Protein AF-A0A2R8FBD3-F1 (afdb_monomer_lite)

pLDDT: mean 77.5, std 20.68, range [21.41, 97.25]

Secondary structure (DSSP, 8-state):
--PPP-PSSPSS--TTTTSS--TTS-HHHHHHHHHHHHHHHHHHHHHHHHHHHHHH----------PPPPPPPPPPTTTTTS--------------------------------------------------------------PPPPPPPPPP----PPPP---PPTTTTSHHHHHHHHHTT----GGG-SB-TTTSSB-TT---PPPEEGGG-TTT--HHHHHHHHH-TTS-HHHHHHHHHHHHHHHHHHHHEEEE----SS-HHHHHHHHHHHHHHHHHHTT-TTHHHHHHHHHHHSTTTTT-HHHHHHHHHHHHHHHHHTT--SHHHHIIIIIT-HHHHHHHHHHHHHHHHHHHHHHHHHHS-HHHHHHHHHHHHTTTTHHHHHHHHHHHS-HHHHHIIIIISPPPP---HHHHHHHHHHTGGGGS--HHHHHTS-HHHHHHHHHHHHHHHHHHHHHHHHHHHTT--HHHHHHHTGGGS-HHHHHHHHHHHHHHHHHHT-SS-SS-HHHHHHHHHHH-GGGGGSHHHHHHHHHHHHHHHHHS-TT--HHHHTT--GGGHHHHHHHHHHHHHHHHHHHHHHHHHTSTTHHHHTTT-HHHHHHHHHHHHHHHHHHHHHHTSTTGGG-THHHHHHHHHHHHHHHTSHHHHHHHHHHHH-GGG-PPP-TTS-HHHHHHHHHHHHHHHHHHH-THHHHSTTTHHHHHHHHHHHHHHHHHHHT-HHHHHHHHHHHHHHHHHHH-------SS--HHHHHHHHHHHHH-GGGGGGSHHHHHHHHHHHHHS---HHHHHHHHHHHHHHHHHHHHHHHHHHHHHHTSSSS-GGGGS-HHHHHHHHHHH-GGGGTS--HHHHHHHHHHHHHHHHHHHHHHHHHHHHTTTHHHHHHHHHHHHHHHHHHHHHHTPPPPTTT-TT---HHHHHHHHHHHHS-HHHHHHHHHHH--S--HHHHHHTTTSSSS-EEEEE-TTS-TTGGGTHHHHHHTTTB-TTS--TTT-SEEEEEETTEEEEEEEPPGGGGS------------

Foldseek 3Di:
DDDQADDQPDQPCQQVCPPDDDPPDDPVVVVVVVVVVVVVVVVVVVVVVVVCCVVPPDDDDDDDDDDDDDDDDDDDPVVVVPPPDDYDDDDDDDDDDDDDDDDDDDDDDDDDDDDDDDDDDDDDDDDDDDDDDDDDDDDDDDDDDDDDDDDDPDPPPPDPPPDPPDPPPPQALVNQQVCVVVVPDDDQLQDQARPVPRHGRPLHFKHGWYQLVPCCSFQVQVVLVCQLPDPPHPPVSNVLSVLLNVLSVVLRVWWTWMFGDLPQLQVLLQLVLLQLLLLVVVCVVPLCSLLVQLVVLQVPVQLVPDPVSVVLSNVLSVVSVVLSPDPHNNCCCVVASSDPVNSVSSSVNLLSLLLVLLLVCLVVPDDQLVLLVVLLVLCQAPLLLVLLVVCLVPDLVQPVLCCQFPQPDDFPDAQLVLVLLLLLLVLLLFAAPVRLVVDDPVVSVVSVVQSVLLLVLQQVLLVLCVVVVNDQVCCVVQAVVPDDFLLNLLLVVQLVSSCRRNVHPDRSHDSLSSLLSLCSLQVLLCLDVSSVVSNVVSSVSVVVVDDSPDHNCVSSVRDPSCVVSSVVSSSVSVLLVQLLQLLLLLLLFACSLVVCVQQVLSLVSLLVLLQLLLVLLVVRCVDPPNVVPVVLLVVLLVQQVVVQVVDPVSVVLLVVLVPRPSLPHDADPVDDRVVSVSSSSLSSVVSSCSNPVVQCVDPSRVVSVSSSCSNRRSSSSNQSSDPVCVVVSSLSSLLVVLLLSDQFQQADVVGDLVSLVVNLLVCLQCVLLQVSDVLSVVLVLVCQAPLPPDPVLLVLLVVLVVVCCVPPVSLLVSLQVSQQRNDSGRVLVSGGSLSSLLNSCVSPVVLCVDDDPSNVSSVVSNVVSVVSSVVCSVVSSVSCVVPVVPVSVSRNVSNVVSSSSSCSLSHDDDVVPCSRNHNCSNVSSSSVSSVDGSVVSSVSCSVSNSHDRPSSVLSVLVDPRFFEKEFESSSADPPCPPPSVVCSVLSRIDPSGDRPVRGSWYWYDHSSRIMTIDTDDPVPPPDDPDPDDDDDDD

Organism: NCBI:txid1967782

InterPro domains:
  IPR038765 Papain-like cysteine peptidase superfamily [SSF54001] (242-362)

Structure (mmCIF, N/CA/C/O backbone):
data_AF-A0A2R8FBD3-F1
#
_entry.id   AF-A0A2R8FBD3-F1
#
loop_
_atom_site.group_PDB
_atom_site.id
_atom_site.type_symbol
_atom_site.label_atom_id
_atom_site.label_alt_id
_atom_site.label_comp_id
_atom_site.label_asym_id
_atom_site.label_entity_id
_atom_site.label_seq_id
_atom_site.pdbx_PDB_ins_code
_atom_site.Cartn_x
_atom_site.Cartn_y
_atom_site.Cartn_z
_atom_site.occupancy
_atom_site.B_iso_or_equiv
_atom_site.auth_seq_id
_atom_site.auth_comp_id
_atom_site.auth_asym_id
_atom_site.auth_atom_id
_atom_site.pdbx_PDB_model_num
ATOM 1 N N . MET A 1 1 ? -40.234 -4.102 -6.110 1.00 23.89 1 MET A N 1
ATOM 2 C CA . MET A 1 1 ? -39.049 -4.983 -6.120 1.00 23.89 1 MET A CA 1
ATOM 3 C C . MET A 1 1 ? -38.377 -4.794 -4.777 1.00 23.89 1 MET A C 1
ATOM 5 O O . MET A 1 1 ? -37.924 -3.694 -4.506 1.00 23.89 1 MET A O 1
ATOM 9 N N . VAL A 1 2 ? -38.478 -5.792 -3.899 1.00 21.41 2 VAL A N 1
ATOM 10 C CA . VAL A 1 2 ? -38.017 -5.717 -2.505 1.00 21.41 2 VAL A CA 1
ATOM 11 C C . VAL A 1 2 ? -36.520 -6.010 -2.499 1.00 21.41 2 VAL A C 1
ATOM 13 O O . VAL A 1 2 ? -36.105 -7.089 -2.915 1.00 21.41 2 VAL A O 1
ATOM 16 N N . SER A 1 3 ? -35.725 -5.013 -2.122 1.00 24.08 3 SER A N 1
ATOM 17 C CA . SER A 1 3 ? -34.272 -5.091 -2.015 1.00 24.08 3 SER A CA 1
ATOM 18 C C . SER A 1 3 ? -33.874 -5.971 -0.833 1.00 24.08 3 SER A C 1
ATOM 20 O O . SER A 1 3 ? -34.346 -5.771 0.286 1.00 24.08 3 SER A O 1
ATOM 22 N N . THR A 1 4 ? -32.988 -6.929 -1.095 1.00 32.62 4 THR A N 1
ATOM 23 C CA . THR A 1 4 ? -32.181 -7.627 -0.090 1.00 32.62 4 THR A CA 1
ATOM 24 C C . THR A 1 4 ? -31.532 -6.626 0.875 1.00 32.62 4 THR A C 1
ATOM 26 O O . THR A 1 4 ? -31.193 -5.519 0.443 1.00 32.62 4 THR A O 1
ATOM 29 N N . PRO A 1 5 ? -31.351 -6.986 2.161 1.00 28.78 5 PRO A N 1
ATOM 30 C CA . PRO A 1 5 ? -30.645 -6.135 3.119 1.00 28.78 5 PRO A CA 1
ATOM 31 C C . PRO A 1 5 ? -29.260 -5.750 2.571 1.00 28.78 5 PRO A C 1
ATOM 33 O O . PRO A 1 5 ? -28.704 -6.505 1.766 1.00 28.78 5 PRO A O 1
ATOM 36 N N . PRO A 1 6 ? -28.693 -4.593 2.964 1.00 30.34 6 PRO A N 1
ATOM 37 C CA . PRO A 1 6 ? -27.355 -4.218 2.533 1.00 30.34 6 PRO A CA 1
ATOM 38 C C . PRO A 1 6 ? -26.382 -5.310 2.976 1.00 30.34 6 PRO A C 1
ATOM 40 O O . PRO A 1 6 ? -26.166 -5.540 4.166 1.00 30.34 6 PRO A O 1
ATOM 43 N N . SER A 1 7 ? -25.834 -6.016 1.994 1.00 33.28 7 SER A N 1
ATOM 44 C CA . SER A 1 7 ? -24.739 -6.945 2.188 1.00 33.28 7 SER A CA 1
ATOM 45 C C . SER A 1 7 ? -23.546 -6.177 2.747 1.00 33.28 7 SER A C 1
ATOM 47 O O . SER A 1 7 ? -23.248 -5.066 2.293 1.00 33.28 7 SER A O 1
ATOM 49 N N . CYS A 1 8 ? -22.823 -6.797 3.677 1.00 34.38 8 CYS A N 1
ATOM 50 C CA . CYS A 1 8 ? -21.428 -6.443 3.905 1.00 34.38 8 CYS A CA 1
ATOM 51 C C . CYS A 1 8 ? -20.691 -6.350 2.545 1.00 34.38 8 CYS A C 1
ATOM 53 O O . CYS A 1 8 ? -21.105 -7.001 1.578 1.00 34.38 8 CYS A O 1
ATOM 55 N N . PRO A 1 9 ? -19.650 -5.508 2.430 1.00 32.22 9 PRO A N 1
ATOM 56 C CA . PRO A 1 9 ? -18.942 -5.281 1.168 1.00 32.22 9 PRO A CA 1
ATOM 57 C C . PRO A 1 9 ? -18.459 -6.592 0.488 1.00 32.22 9 PRO A C 1
ATOM 59 O O . PRO A 1 9 ? -18.357 -7.621 1.148 1.00 32.22 9 PRO A O 1
ATOM 62 N N . PRO A 1 10 ? -18.205 -6.567 -0.840 1.00 32.28 10 PRO A N 1
ATOM 63 C CA . PRO A 1 10 ? -18.273 -7.723 -1.756 1.00 32.28 10 PRO A CA 1
ATOM 64 C C . PRO A 1 10 ? -17.332 -8.928 -1.476 1.00 32.28 10 PRO A C 1
ATOM 66 O O . PRO A 1 10 ? -16.334 -8.783 -0.772 1.00 32.28 10 PRO A O 1
ATOM 69 N N . PRO A 1 11 ? -17.594 -10.104 -2.106 1.00 33.34 11 PRO A N 1
ATOM 70 C CA . PRO A 1 11 ? -17.267 -11.469 -1.640 1.00 33.34 11 PRO A CA 1
ATOM 71 C C . PRO A 1 11 ? -15.804 -11.931 -1.719 1.00 33.34 11 PRO A C 1
ATOM 73 O O . PRO A 1 11 ? -15.538 -13.117 -1.568 1.00 33.34 11 PRO A O 1
ATOM 76 N N . ASN A 1 12 ? -14.825 -11.055 -1.939 1.00 33.31 12 ASN A N 1
ATOM 77 C CA . ASN A 1 12 ? -13.431 -11.500 -2.120 1.00 33.31 12 ASN A CA 1
ATOM 78 C C . ASN A 1 12 ? -12.718 -11.884 -0.805 1.00 33.31 12 ASN A C 1
ATOM 80 O O . ASN A 1 12 ? -11.493 -11.963 -0.775 1.00 33.31 12 ASN A O 1
ATOM 84 N N . LYS A 1 13 ? -13.464 -12.105 0.280 1.00 41.56 13 LYS A N 1
ATOM 85 C CA . LYS A 1 13 ? -12.958 -12.406 1.622 1.00 41.56 13 LYS A CA 1
ATOM 86 C C . LYS A 1 13 ? -13.738 -13.565 2.239 1.00 41.56 13 LYS A C 1
ATOM 88 O O . LYS A 1 13 ? -14.541 -13.383 3.146 1.00 41.56 13 LYS A O 1
ATOM 93 N N . ASP A 1 14 ? -13.503 -14.774 1.739 1.00 35.41 14 ASP A N 1
ATOM 94 C CA . ASP A 1 14 ? -13.915 -15.982 2.455 1.00 35.41 14 ASP A CA 1
ATOM 95 C C . ASP A 1 14 ? -13.073 -16.099 3.741 1.00 35.41 14 ASP A C 1
ATOM 97 O O . ASP A 1 14 ? -11.937 -16.573 3.741 1.00 35.41 14 ASP A O 1
ATOM 101 N N . ASN A 1 15 ? -13.635 -15.669 4.870 1.00 36.62 15 ASN A N 1
ATOM 102 C CA . ASN A 1 15 ? -12.964 -15.578 6.177 1.00 36.62 15 ASN A CA 1
ATOM 103 C C . ASN A 1 15 ? -12.757 -16.936 6.892 1.00 36.62 15 ASN A C 1
ATOM 105 O O . ASN A 1 15 ? -12.652 -17.009 8.115 1.00 36.62 15 ASN A O 1
ATOM 109 N N . LEU A 1 16 ? -12.657 -18.029 6.132 1.00 32.41 16 LEU A N 1
ATOM 110 C CA . LEU A 1 16 ? -12.282 -19.375 6.597 1.00 32.41 16 LEU A CA 1
ATOM 111 C C . LEU A 1 16 ? -10.941 -19.854 6.005 1.00 32.41 16 LEU A C 1
ATOM 113 O O . LEU A 1 16 ? -10.500 -20.976 6.269 1.00 32.41 16 LEU A O 1
ATOM 117 N N . TYR A 1 17 ? -10.250 -18.983 5.259 1.00 32.41 17 TYR A N 1
ATOM 118 C CA . TYR A 1 17 ? -9.036 -19.274 4.482 1.00 32.41 17 TYR A CA 1
ATOM 119 C C . TYR A 1 17 ? -7.813 -19.775 5.284 1.00 32.41 17 TYR A C 1
ATOM 121 O O . TYR A 1 17 ? -6.797 -20.145 4.694 1.00 32.41 17 TYR A O 1
ATOM 129 N N . HIS A 1 18 ? -7.884 -19.837 6.618 1.00 32.72 18 HIS A N 1
ATOM 130 C CA . HIS A 1 18 ? -6.789 -20.305 7.477 1.00 32.72 18 HIS A CA 1
ATOM 131 C C . HIS A 1 18 ? -6.904 -21.753 7.975 1.00 32.72 18 HIS A C 1
ATOM 133 O O . HIS A 1 18 ? -5.970 -22.233 8.619 1.00 32.72 18 HIS A O 1
ATOM 139 N N . LEU A 1 19 ? -7.972 -22.487 7.638 1.00 33.84 19 LEU A N 1
ATOM 140 C CA . LEU A 1 19 ? -8.111 -23.905 8.018 1.00 33.84 19 LEU A CA 1
ATOM 141 C C . LEU A 1 19 ? -7.853 -24.905 6.876 1.00 33.84 19 LEU A C 1
ATOM 143 O O . LEU A 1 19 ? -7.761 -26.106 7.125 1.00 33.84 19 LEU A O 1
ATOM 147 N N . THR A 1 20 ? -7.622 -24.433 5.649 1.00 33.09 20 THR A N 1
ATOM 148 C CA . THR A 1 20 ? -7.173 -25.260 4.516 1.00 33.09 20 THR A CA 1
ATOM 149 C C . THR A 1 20 ? -6.096 -24.527 3.721 1.00 33.09 20 THR A C 1
ATOM 151 O O . THR A 1 20 ? -6.223 -23.340 3.452 1.00 33.09 20 THR A O 1
ATOM 154 N N . THR A 1 21 ? -5.012 -25.227 3.372 1.00 35.72 21 THR A N 1
ATOM 155 C CA . THR A 1 21 ? -3.820 -24.696 2.685 1.00 35.72 21 THR A CA 1
ATOM 156 C C . THR A 1 21 ? -4.163 -23.792 1.498 1.00 35.72 21 THR A C 1
ATOM 158 O O . THR A 1 21 ? -4.702 -24.272 0.501 1.00 35.72 21 THR A O 1
ATOM 161 N N . ASN A 1 22 ? -3.787 -22.514 1.586 1.00 35.38 22 ASN A N 1
ATOM 162 C CA . ASN A 1 22 ? -3.949 -21.541 0.512 1.00 35.38 22 ASN A CA 1
ATOM 163 C C . ASN A 1 22 ? -2.999 -21.881 -0.661 1.00 35.38 22 ASN A C 1
ATOM 165 O O . ASN A 1 22 ? -1.784 -21.992 -0.449 1.00 35.38 22 ASN A O 1
ATOM 169 N N . PRO A 1 23 ? -3.499 -22.028 -1.902 1.00 39.56 23 PRO A N 1
ATOM 170 C CA . PRO A 1 23 ? -2.676 -22.196 -3.093 1.00 39.56 23 PRO A CA 1
ATOM 171 C C . PRO A 1 23 ? -1.899 -20.931 -3.509 1.00 39.56 23 PRO A C 1
ATOM 173 O O . PRO A 1 23 ? -1.181 -20.992 -4.513 1.00 39.56 23 PRO A O 1
ATOM 176 N N . GLU A 1 24 ? -1.926 -19.853 -2.714 1.00 37.03 24 GLU A N 1
ATOM 177 C CA . GLU A 1 24 ? -1.096 -18.639 -2.835 1.00 37.03 24 GLU A CA 1
ATOM 178 C C . GLU A 1 24 ? -0.065 -18.426 -1.699 1.00 37.03 24 GLU A C 1
ATOM 180 O O . GLU A 1 24 ? 0.818 -17.583 -1.834 1.00 37.03 24 GLU A O 1
ATOM 185 N N . ASP A 1 25 ? -0.054 -19.249 -0.638 1.00 38.47 25 ASP A N 1
ATOM 186 C CA . ASP A 1 25 ? 0.967 -19.173 0.431 1.00 38.47 25 ASP A CA 1
ATOM 187 C C . ASP A 1 25 ? 2.389 -19.390 -0.119 1.00 38.47 25 ASP A C 1
ATOM 189 O O . ASP A 1 25 ? 2.581 -20.190 -1.037 1.00 38.47 25 ASP A O 1
ATOM 193 N N . SER A 1 26 ? 3.426 -18.785 0.469 1.00 41.62 26 SER A N 1
ATOM 194 C CA . SER A 1 26 ? 4.805 -19.136 0.088 1.00 41.62 26 SER A CA 1
ATOM 195 C C . SER A 1 26 ? 5.038 -20.654 0.209 1.00 41.62 26 SER A C 1
ATOM 197 O O . SER A 1 26 ? 4.577 -21.295 1.159 1.00 41.62 26 SER A O 1
ATOM 199 N N . LEU A 1 27 ? 5.752 -21.245 -0.758 1.00 38.69 27 LEU A N 1
ATOM 200 C CA . LEU A 1 27 ? 5.969 -22.698 -0.849 1.00 38.69 27 LEU A CA 1
ATOM 201 C C . LEU A 1 27 ? 6.472 -23.297 0.480 1.00 38.69 27 LEU A C 1
ATOM 203 O O . LEU A 1 27 ? 6.069 -24.390 0.859 1.00 38.69 27 LEU A O 1
ATOM 207 N N . ILE A 1 28 ? 7.293 -22.550 1.224 1.00 39.69 28 ILE A N 1
ATOM 208 C CA . ILE A 1 28 ? 7.853 -22.948 2.524 1.00 39.69 28 ILE A CA 1
ATOM 209 C C . ILE A 1 28 ? 6.767 -23.120 3.592 1.00 39.69 28 ILE A C 1
ATOM 211 O O . ILE A 1 28 ? 6.789 -24.107 4.323 1.00 39.69 28 ILE A O 1
ATOM 215 N N . LEU A 1 29 ? 5.792 -22.211 3.667 1.00 42.28 29 LEU A N 1
ATOM 216 C CA . LEU A 1 29 ? 4.672 -22.304 4.610 1.00 42.28 29 LEU A CA 1
ATOM 217 C C . LEU A 1 29 ? 3.757 -23.488 4.277 1.00 42.28 29 LEU A C 1
ATOM 219 O O . LEU A 1 29 ? 3.317 -24.200 5.182 1.00 42.28 29 LEU A O 1
ATOM 223 N N . ARG A 1 30 ? 3.546 -23.765 2.984 1.00 43.75 30 ARG A N 1
ATOM 224 C CA . ARG A 1 30 ? 2.809 -24.961 2.545 1.00 43.75 30 ARG A CA 1
ATOM 225 C C . ARG A 1 30 ? 3.566 -26.241 2.852 1.00 43.75 30 ARG A C 1
ATOM 227 O O . ARG A 1 30 ? 2.957 -27.187 3.340 1.00 43.75 30 ARG A O 1
ATOM 234 N N . ILE A 1 31 ? 4.876 -26.273 2.612 1.00 47.59 31 ILE A N 1
ATOM 235 C CA . ILE A 1 31 ? 5.731 -27.425 2.916 1.00 47.59 31 ILE A CA 1
ATOM 236 C C . ILE A 1 31 ? 5.751 -27.682 4.425 1.00 47.59 31 ILE A C 1
ATOM 238 O O . ILE A 1 31 ? 5.532 -28.816 4.832 1.00 47.59 31 ILE A O 1
ATOM 242 N N . LEU A 1 32 ? 5.922 -26.657 5.265 1.00 47.59 32 LEU A N 1
ATOM 243 C CA . LEU A 1 32 ? 5.917 -26.807 6.726 1.00 47.59 32 LEU A CA 1
ATOM 244 C C . LEU A 1 32 ? 4.562 -27.294 7.255 1.00 47.59 32 LEU A C 1
ATOM 246 O O . LEU A 1 32 ? 4.528 -28.208 8.077 1.00 47.59 32 LEU A O 1
ATOM 250 N N . ARG A 1 33 ? 3.446 -26.755 6.745 1.00 47.22 33 ARG A N 1
ATOM 251 C CA . ARG A 1 33 ? 2.094 -27.227 7.094 1.00 47.22 33 ARG A CA 1
ATOM 252 C C . ARG A 1 33 ? 1.849 -28.660 6.618 1.00 47.22 33 ARG A C 1
ATOM 254 O O . ARG A 1 33 ? 1.315 -29.460 7.376 1.00 47.22 33 ARG A O 1
ATOM 261 N N . THR A 1 34 ? 2.297 -29.010 5.413 1.00 47.72 34 THR A N 1
ATOM 262 C CA . THR A 1 34 ? 2.153 -30.362 4.846 1.00 47.72 34 THR A CA 1
ATOM 263 C C . THR A 1 34 ? 3.006 -31.378 5.606 1.00 47.72 34 THR A C 1
ATOM 265 O O . THR A 1 34 ? 2.510 -32.438 5.972 1.00 47.72 34 THR A O 1
ATOM 268 N N . ILE A 1 35 ? 4.263 -31.048 5.919 1.00 57.47 35 ILE A N 1
ATOM 269 C CA . ILE A 1 35 ? 5.147 -31.882 6.745 1.00 57.47 35 ILE A CA 1
ATOM 270 C C . ILE A 1 35 ? 4.561 -32.039 8.151 1.00 57.47 35 ILE A C 1
ATOM 272 O O . ILE A 1 35 ? 4.517 -33.156 8.658 1.00 57.47 35 ILE A O 1
ATOM 276 N N . GLY A 1 36 ? 4.054 -30.961 8.757 1.00 55.00 36 GLY A N 1
ATOM 277 C CA . GLY A 1 36 ? 3.370 -31.012 10.051 1.00 55.00 36 GLY A CA 1
ATOM 278 C C . GLY A 1 36 ? 2.138 -31.920 10.029 1.00 55.00 36 GLY A C 1
ATOM 279 O O . GLY A 1 36 ? 1.960 -32.735 10.930 1.00 55.00 36 GLY A O 1
ATOM 280 N N . TYR A 1 37 ? 1.333 -31.853 8.966 1.00 49.47 37 TYR A N 1
ATOM 281 C CA . TYR A 1 37 ? 0.136 -32.679 8.793 1.00 49.47 37 TYR A CA 1
ATOM 282 C C . TYR A 1 37 ? 0.468 -34.161 8.552 1.00 49.47 37 TYR A C 1
ATOM 284 O O . TYR A 1 37 ? -0.184 -35.039 9.124 1.00 49.47 37 TYR A O 1
ATOM 292 N N . ILE A 1 38 ? 1.512 -34.446 7.762 1.00 61.50 38 ILE A N 1
ATOM 293 C CA . ILE A 1 38 ? 2.037 -35.800 7.527 1.00 61.50 38 ILE A CA 1
ATOM 294 C C . ILE A 1 38 ? 2.607 -36.382 8.824 1.00 61.50 38 ILE A C 1
ATOM 296 O O . ILE A 1 38 ? 2.276 -37.510 9.180 1.00 61.50 38 ILE A O 1
ATOM 300 N N . LEU A 1 39 ? 3.418 -35.619 9.565 1.00 59.84 39 LEU A N 1
ATOM 301 C CA . LEU A 1 39 ? 3.969 -36.051 10.852 1.00 59.84 39 LEU A CA 1
ATOM 302 C C . LEU A 1 39 ? 2.864 -36.307 11.876 1.00 59.84 39 LEU A C 1
ATOM 304 O O . LEU A 1 39 ? 2.906 -37.327 12.559 1.00 59.84 39 LEU A O 1
ATOM 308 N N . LEU A 1 40 ? 1.848 -35.442 11.941 1.00 59.91 40 LEU A N 1
ATOM 309 C CA . LEU A 1 40 ? 0.690 -35.647 12.804 1.00 59.91 40 LEU A CA 1
ATOM 310 C C . LEU A 1 40 ? -0.034 -36.947 12.439 1.00 59.91 40 LEU A C 1
ATOM 312 O O . LEU A 1 40 ? -0.296 -37.754 13.324 1.00 59.91 40 LEU A O 1
ATOM 316 N N . HIS A 1 41 ? -0.285 -37.214 11.155 1.00 59.66 41 HIS A N 1
ATOM 317 C CA . HIS A 1 41 ? -0.917 -38.463 10.716 1.00 59.66 41 HIS A CA 1
ATOM 318 C C . HIS A 1 41 ? -0.060 -39.699 11.013 1.00 59.66 41 HIS A C 1
ATOM 320 O O . HIS A 1 41 ? -0.599 -40.700 11.481 1.00 59.66 41 HIS A O 1
ATOM 326 N N . ILE A 1 42 ? 1.261 -39.634 10.823 1.00 75.69 42 ILE A N 1
ATOM 327 C CA . ILE A 1 42 ? 2.185 -40.731 11.158 1.00 75.69 42 ILE A CA 1
ATOM 328 C C . ILE A 1 42 ? 2.193 -40.993 12.669 1.00 75.69 42 ILE A C 1
ATOM 330 O O . ILE A 1 42 ? 2.109 -42.146 13.085 1.00 75.69 42 ILE A O 1
ATOM 334 N N . ILE A 1 43 ? 2.249 -39.947 13.500 1.00 71.31 43 ILE A N 1
ATOM 335 C CA . ILE A 1 43 ? 2.224 -40.069 14.966 1.00 71.31 43 ILE A CA 1
ATOM 336 C C . ILE A 1 43 ? 0.875 -40.621 15.436 1.00 71.31 43 ILE A C 1
ATOM 338 O O . ILE A 1 43 ? 0.838 -41.518 16.276 1.00 71.31 43 ILE A O 1
ATOM 342 N N . THR A 1 44 ? -0.230 -40.132 14.870 1.00 68.56 44 THR A N 1
ATOM 343 C CA . THR A 1 44 ? -1.586 -40.570 15.232 1.00 68.56 44 THR A CA 1
ATOM 344 C C . THR A 1 44 ? -1.818 -42.023 14.817 1.00 68.56 44 THR A C 1
ATOM 346 O O . THR A 1 44 ? -2.322 -42.813 15.612 1.00 68.56 44 THR A O 1
ATOM 349 N N . LEU A 1 45 ? -1.374 -42.417 13.617 1.00 68.50 45 LEU A N 1
ATOM 350 C CA . LEU A 1 45 ? -1.406 -43.806 13.156 1.00 68.50 45 LEU A CA 1
ATOM 351 C C . LEU A 1 45 ? -0.494 -44.698 14.010 1.00 68.50 45 LEU A C 1
ATOM 353 O O . LEU A 1 45 ? -0.894 -45.797 14.378 1.00 68.50 45 LEU A O 1
ATOM 357 N N . GLY A 1 46 ? 0.696 -44.215 14.375 1.00 72.25 46 GLY A N 1
ATOM 358 C CA . GLY A 1 46 ? 1.627 -44.903 15.268 1.00 72.25 46 GLY A CA 1
ATOM 359 C C . GLY A 1 46 ? 1.035 -45.142 16.657 1.00 72.25 46 GLY A C 1
ATOM 360 O O . GLY A 1 46 ? 1.111 -46.257 17.161 1.00 72.25 46 GLY A O 1
ATOM 361 N N . LEU A 1 47 ? 0.374 -44.141 17.247 1.00 70.94 47 LEU A N 1
ATOM 362 C CA . LEU A 1 47 ? -0.346 -44.257 18.520 1.00 70.94 47 LEU A CA 1
ATOM 363 C C . LEU A 1 47 ? -1.541 -45.206 18.422 1.00 70.94 47 LEU A C 1
ATOM 365 O O . LEU A 1 47 ? -1.727 -46.033 19.310 1.00 70.94 47 LEU A O 1
ATOM 369 N N . LEU A 1 48 ? -2.326 -45.136 17.345 1.00 65.44 48 LEU A N 1
ATOM 370 C CA . LEU A 1 48 ? -3.452 -46.044 17.115 1.00 65.44 48 LEU A CA 1
ATOM 371 C C . LEU A 1 48 ? -2.987 -47.491 16.918 1.00 65.44 48 LEU A C 1
ATOM 373 O O . LEU A 1 48 ? -3.602 -48.398 17.473 1.00 65.44 48 LEU A O 1
ATOM 377 N N . LEU A 1 49 ? -1.881 -47.712 16.201 1.00 64.81 49 LEU A N 1
ATOM 378 C CA . LEU A 1 49 ? -1.240 -49.022 16.059 1.00 64.81 49 LEU A CA 1
ATOM 379 C C . LEU A 1 49 ? -0.673 -49.514 17.389 1.00 64.81 49 LEU A C 1
ATOM 381 O O . LEU A 1 49 ? -0.817 -50.692 17.699 1.00 64.81 49 LEU A O 1
ATOM 385 N N . LEU A 1 50 ? -0.090 -48.630 18.202 1.00 59.28 50 LEU A N 1
ATOM 386 C CA . LEU A 1 50 ? 0.398 -48.969 19.537 1.00 59.28 50 LEU A CA 1
ATOM 387 C C . LEU A 1 50 ? -0.764 -49.375 20.453 1.00 59.28 50 LEU A C 1
ATOM 389 O O . LEU A 1 50 ? -0.696 -50.407 21.111 1.00 59.28 50 LEU A O 1
ATOM 393 N N . ILE A 1 51 ? -1.858 -48.607 20.457 1.00 66.44 51 ILE A N 1
ATOM 394 C CA . ILE A 1 51 ? -3.080 -48.902 21.217 1.00 66.44 51 ILE A CA 1
ATOM 395 C C . ILE A 1 51 ? -3.703 -50.212 20.728 1.00 66.44 51 ILE A C 1
ATOM 397 O O . ILE A 1 51 ? -4.073 -51.052 21.545 1.00 66.44 51 ILE A O 1
ATOM 401 N N . HIS A 1 52 ? -3.787 -50.421 19.413 1.00 60.06 52 HIS A N 1
ATOM 402 C CA . HIS A 1 52 ? -4.279 -51.665 18.826 1.00 60.06 52 HIS A CA 1
ATOM 403 C C . HIS A 1 52 ? -3.397 -52.855 19.228 1.00 60.06 52 HIS A C 1
ATOM 405 O O . HIS A 1 52 ? -3.914 -53.878 19.674 1.00 60.06 52 HIS A O 1
ATOM 411 N N . TYR A 1 53 ? -2.073 -52.698 19.176 1.00 55.31 53 TYR A N 1
ATOM 412 C CA . TYR A 1 53 ? -1.105 -53.712 19.586 1.00 55.31 53 TYR A CA 1
ATOM 413 C C . TYR A 1 53 ? -1.220 -54.051 21.078 1.00 55.31 53 TYR A C 1
ATOM 415 O O . TYR A 1 53 ? -1.330 -55.221 21.439 1.00 55.31 53 TYR A O 1
ATOM 423 N N . TYR A 1 54 ? -1.310 -53.045 21.952 1.00 56.28 54 TYR A N 1
ATOM 424 C CA . TYR A 1 54 ? -1.508 -53.246 23.391 1.00 56.28 54 TYR A CA 1
ATOM 425 C C . TYR A 1 54 ? -2.873 -53.850 23.742 1.00 56.28 54 TYR A C 1
ATOM 427 O O . TYR A 1 54 ? -2.983 -54.557 24.745 1.00 56.28 54 TYR A O 1
ATOM 435 N N . LYS A 1 55 ? -3.908 -53.587 22.936 1.00 55.56 55 LYS A N 1
ATOM 436 C CA . LYS A 1 55 ? -5.277 -54.067 23.170 1.00 55.56 55 LYS A CA 1
ATOM 437 C C . LYS A 1 55 ? -5.529 -55.472 22.614 1.00 55.56 55 LYS A C 1
ATOM 439 O O . LYS A 1 55 ? -6.338 -56.195 23.186 1.00 55.56 55 LYS A O 1
ATOM 444 N N . HIS A 1 56 ? -4.849 -55.867 21.536 1.00 54.53 56 HIS A N 1
ATOM 445 C CA . HIS A 1 56 ? -5.136 -57.114 20.814 1.00 54.53 56 HIS A CA 1
ATOM 446 C C . HIS A 1 56 ? -3.984 -58.132 20.786 1.00 54.53 56 HIS A C 1
ATOM 448 O O . HIS A 1 56 ? -4.236 -59.299 20.495 1.00 54.53 56 HIS A O 1
ATOM 454 N N . HIS A 1 57 ? -2.749 -57.745 21.128 1.00 52.47 57 HIS A N 1
ATOM 455 C CA . HIS A 1 57 ? -1.569 -58.618 21.040 1.00 52.47 57 HIS A CA 1
ATOM 456 C C . HIS A 1 57 ? -0.829 -58.819 22.375 1.00 52.47 57 HIS A C 1
ATOM 458 O O . HIS A 1 57 ? 0.382 -59.039 22.386 1.00 52.47 57 HIS A O 1
ATOM 464 N N . GLN A 1 58 ? -1.536 -58.811 23.515 1.00 44.12 58 GLN A N 1
ATOM 465 C CA . GLN A 1 58 ? -0.943 -59.234 24.792 1.00 44.12 58 GLN A CA 1
ATOM 466 C C . GLN A 1 58 ? -0.541 -60.719 24.754 1.00 44.12 58 GLN A C 1
ATOM 468 O O . GLN A 1 58 ? -1.328 -61.607 25.074 1.00 44.12 58 GLN A O 1
ATOM 473 N N . VAL A 1 59 ? 0.720 -60.988 24.420 1.00 40.59 59 VAL A N 1
ATOM 474 C CA . VAL A 1 59 ? 1.411 -62.217 24.814 1.00 40.59 59 VAL A CA 1
ATOM 475 C C . VAL A 1 59 ? 2.339 -61.855 25.964 1.00 40.59 59 VAL A C 1
ATOM 477 O O . VAL A 1 59 ? 3.271 -61.069 25.808 1.00 40.59 59 VAL A O 1
ATOM 480 N N . PHE A 1 60 ? 2.057 -62.432 27.131 1.00 46.41 60 PHE A N 1
ATOM 481 C CA . PHE A 1 60 ? 2.912 -62.401 28.313 1.00 46.41 60 PHE A CA 1
ATOM 482 C C . PHE A 1 60 ? 4.385 -62.636 27.945 1.00 46.41 60 PHE A C 1
ATOM 484 O O . PHE A 1 60 ? 4.746 -63.723 27.490 1.00 46.41 60 PHE A O 1
ATOM 491 N N . ARG A 1 61 ? 5.260 -61.670 28.243 1.00 37.97 61 ARG A N 1
ATOM 492 C CA . ARG A 1 61 ? 6.675 -61.948 28.511 1.00 37.97 61 ARG A CA 1
ATOM 493 C C . ARG A 1 61 ? 7.133 -61.210 29.762 1.00 37.97 61 ARG A C 1
ATOM 495 O O . ARG A 1 61 ? 6.878 -60.024 29.942 1.00 37.97 61 ARG A O 1
ATOM 502 N N . LYS A 1 62 ? 7.746 -62.001 30.640 1.00 40.72 62 LYS A N 1
ATOM 503 C CA . LYS A 1 62 ? 8.406 -61.610 31.882 1.00 40.72 62 LYS A CA 1
ATOM 504 C C . LYS A 1 62 ? 9.680 -60.811 31.563 1.00 40.72 62 LYS A C 1
ATOM 506 O O . LYS A 1 62 ? 10.329 -61.101 30.566 1.00 40.72 62 LYS A O 1
ATOM 511 N N . GLU A 1 63 ? 10.017 -59.916 32.494 1.00 36.94 63 GLU A N 1
ATOM 512 C CA . GLU A 1 63 ? 11.298 -59.206 32.689 1.00 36.94 63 GLU A CA 1
ATOM 513 C C . GLU A 1 63 ? 11.564 -57.917 31.880 1.00 36.94 63 GLU A C 1
ATOM 515 O O . GLU A 1 63 ? 11.711 -57.933 30.665 1.00 36.94 63 GLU A O 1
ATOM 520 N N . GLY A 1 64 ? 11.747 -56.807 32.622 1.00 37.81 64 GLY A N 1
ATOM 521 C CA . GLY A 1 64 ? 12.851 -55.867 32.369 1.00 37.81 64 GLY A CA 1
ATOM 522 C C . GLY A 1 64 ? 12.575 -54.486 31.744 1.00 37.81 64 GLY A C 1
ATOM 523 O O . GLY A 1 64 ? 13.071 -54.244 30.654 1.00 37.81 64 GLY A O 1
ATOM 524 N N . LEU A 1 65 ? 11.969 -53.559 32.519 1.00 33.38 65 LEU A N 1
ATOM 525 C CA . LEU A 1 65 ? 12.052 -52.065 32.443 1.00 33.38 65 LEU A CA 1
ATOM 526 C C . LEU A 1 65 ? 11.425 -51.311 31.234 1.00 33.38 65 LEU A C 1
ATOM 528 O O . LEU A 1 65 ? 11.256 -51.895 30.171 1.00 33.38 65 LEU A O 1
ATOM 532 N N . PRO A 1 66 ? 11.181 -49.975 31.318 1.00 41.19 66 PRO A N 1
ATOM 533 C CA . PRO A 1 66 ? 10.982 -49.099 32.480 1.00 41.19 66 PRO A CA 1
ATOM 534 C C . PRO A 1 66 ? 9.575 -48.453 32.512 1.00 41.19 66 PRO A C 1
ATOM 536 O O . PRO A 1 66 ? 8.888 -48.298 31.505 1.00 41.19 66 PRO A O 1
ATOM 539 N N . THR A 1 67 ? 9.162 -48.035 33.705 1.00 39.66 67 THR A N 1
ATOM 540 C CA . THR A 1 67 ? 7.952 -47.246 33.975 1.00 39.66 67 THR A CA 1
ATOM 541 C C . THR A 1 67 ? 7.955 -45.911 33.212 1.00 39.66 67 THR A C 1
ATOM 543 O O . THR A 1 67 ? 8.942 -45.177 33.314 1.00 39.66 67 THR A O 1
ATOM 546 N N . PRO A 1 68 ? 6.865 -45.536 32.512 1.00 36.03 68 PRO A N 1
ATOM 547 C CA . PRO A 1 68 ? 6.685 -44.168 32.033 1.00 36.03 68 PRO A CA 1
ATOM 548 C C . PRO A 1 68 ? 6.624 -43.197 33.228 1.00 36.03 68 PRO A C 1
ATOM 550 O O . PRO A 1 68 ? 6.130 -43.582 34.294 1.00 36.03 68 PRO A O 1
ATOM 553 N N . PRO A 1 69 ? 7.118 -41.951 33.093 1.00 33.59 69 PRO A N 1
ATOM 554 C CA . PRO A 1 69 ? 7.067 -40.974 34.170 1.00 33.59 69 PRO A CA 1
ATOM 555 C C . PRO A 1 69 ? 5.607 -40.708 34.544 1.00 33.59 69 PRO A C 1
ATOM 557 O O . PRO A 1 69 ? 4.797 -40.257 33.735 1.00 33.59 69 PRO A O 1
ATOM 560 N N . ILE A 1 70 ? 5.278 -41.038 35.789 1.00 35.69 70 ILE A N 1
ATOM 561 C CA . ILE A 1 70 ? 3.986 -40.761 36.403 1.00 35.69 70 ILE A CA 1
ATOM 562 C C . ILE A 1 70 ? 3.852 -39.240 36.514 1.00 35.69 70 ILE A C 1
ATOM 564 O O . ILE A 1 70 ? 4.651 -38.587 37.183 1.00 35.69 70 ILE A O 1
ATOM 568 N N . ILE A 1 71 ? 2.827 -38.685 35.869 1.00 36.59 71 ILE A N 1
ATOM 569 C CA . ILE A 1 71 ? 2.361 -37.319 36.118 1.00 36.59 71 ILE A CA 1
ATOM 570 C C . ILE A 1 71 ? 1.917 -37.264 37.591 1.00 36.59 71 ILE A C 1
ATOM 572 O O . ILE A 1 71 ? 1.086 -38.089 37.988 1.00 36.59 71 ILE A O 1
ATOM 576 N N . PRO A 1 72 ? 2.452 -36.356 38.428 1.00 34.44 72 PRO A N 1
ATOM 577 C CA . PRO A 1 72 ? 2.088 -36.315 39.835 1.00 34.44 72 PRO A CA 1
ATOM 578 C C . PRO A 1 72 ? 0.595 -36.010 39.984 1.00 34.44 72 PRO A C 1
ATOM 580 O O . PRO A 1 72 ? 0.104 -34.971 39.543 1.00 34.44 72 PRO A O 1
ATOM 583 N N . ARG A 1 73 ? -0.132 -36.933 40.624 1.00 40.59 73 ARG A N 1
ATOM 584 C CA . ARG A 1 73 ? -1.453 -36.644 41.187 1.00 40.59 73 ARG A CA 1
ATOM 585 C C . ARG A 1 73 ? -1.277 -35.578 42.266 1.00 40.59 73 ARG A C 1
ATOM 587 O O . ARG A 1 73 ? -0.342 -35.661 43.061 1.00 40.59 73 ARG A O 1
ATOM 594 N N . ALA A 1 74 ? -2.167 -34.589 42.265 1.00 40.91 74 ALA A N 1
ATOM 595 C CA . ALA A 1 74 ? -2.210 -33.536 43.272 1.00 40.91 74 ALA A CA 1
ATOM 596 C C . ALA A 1 74 ? -2.134 -34.129 44.696 1.00 40.91 74 ALA A C 1
ATOM 598 O O . ALA A 1 74 ? -2.752 -35.169 44.944 1.00 40.91 74 ALA A O 1
ATOM 599 N N . PRO A 1 75 ? -1.386 -33.509 45.626 1.00 37.50 75 PRO A N 1
ATOM 600 C CA . PRO A 1 75 ? -1.275 -34.025 46.979 1.00 37.50 75 PRO A CA 1
ATOM 601 C C . PRO A 1 75 ? -2.589 -33.831 47.740 1.00 37.50 75 PRO A C 1
ATOM 603 O O . PRO A 1 75 ? -3.216 -32.771 47.694 1.00 37.50 75 PRO A O 1
ATOM 606 N N . ASP A 1 76 ? -2.974 -34.876 48.466 1.00 41.34 76 ASP A N 1
ATOM 607 C CA . ASP A 1 76 ? -4.102 -34.874 49.388 1.00 41.34 76 ASP A CA 1
ATOM 608 C C . ASP A 1 76 ? -3.880 -33.859 50.524 1.00 41.34 76 ASP A C 1
ATOM 610 O O . ASP A 1 76 ? -2.759 -33.666 51.007 1.00 41.34 76 ASP A O 1
ATOM 614 N N . LYS A 1 77 ? -4.965 -33.244 51.013 1.00 39.94 77 LYS A N 1
ATOM 615 C CA . LYS A 1 77 ? -4.955 -32.169 52.033 1.00 39.94 77 LYS A CA 1
ATOM 616 C C . LYS A 1 77 ? -4.312 -32.541 53.386 1.00 39.94 77 LYS A C 1
ATOM 618 O O . LYS A 1 77 ? -4.165 -31.667 54.229 1.00 39.94 77 LYS A O 1
ATOM 623 N N . LYS A 1 78 ? -3.887 -33.792 53.597 1.00 39.38 78 LYS A N 1
ATOM 624 C CA . LYS A 1 78 ? -3.139 -34.237 54.790 1.00 39.38 78 LYS A CA 1
ATOM 625 C C . LYS A 1 78 ? -1.613 -34.209 54.639 1.00 39.38 78 LYS A C 1
ATOM 627 O O . LYS A 1 78 ? -0.923 -34.301 55.646 1.00 39.38 78 LYS A O 1
ATOM 632 N N . THR A 1 79 ? -1.071 -34.060 53.429 1.00 40.03 79 THR A N 1
ATOM 633 C CA . THR A 1 79 ? 0.389 -34.095 53.195 1.00 40.03 79 THR A CA 1
ATOM 634 C C . THR A 1 79 ? 1.030 -32.699 53.202 1.00 40.03 79 THR A C 1
ATOM 636 O O . THR A 1 79 ? 2.244 -32.580 53.342 1.00 40.03 79 THR A O 1
ATOM 639 N N . LEU A 1 80 ? 0.228 -31.627 53.127 1.00 35.38 80 LEU A N 1
ATOM 640 C CA . LEU A 1 80 ? 0.716 -30.241 53.211 1.00 35.38 80 LEU A CA 1
ATOM 641 C C . LEU A 1 80 ? 1.067 -29.782 54.641 1.00 35.38 80 LEU A C 1
ATOM 643 O O . LEU A 1 80 ? 1.745 -28.770 54.796 1.00 35.38 80 LEU A O 1
ATOM 647 N N . GLU A 1 81 ? 0.658 -30.514 55.682 1.00 39.81 81 GLU A N 1
ATOM 648 C CA . GLU A 1 81 ? 0.912 -30.123 57.080 1.00 39.81 81 GLU A CA 1
ATOM 649 C C . GLU A 1 81 ? 2.175 -30.750 57.700 1.00 39.81 81 GLU A C 1
ATOM 651 O O . GLU A 1 81 ? 2.589 -30.327 58.774 1.00 39.81 81 GLU A O 1
ATOM 656 N N . THR A 1 82 ? 2.853 -31.693 57.030 1.00 37.53 82 THR A N 1
ATOM 657 C CA . THR A 1 82 ? 4.003 -32.424 57.618 1.00 37.53 82 THR A CA 1
ATOM 658 C C . THR A 1 82 ? 5.378 -32.010 57.068 1.00 37.53 82 THR A C 1
ATOM 660 O O . THR A 1 82 ? 6.395 -32.464 57.574 1.00 37.53 82 THR A O 1
ATOM 663 N N . ALA A 1 83 ? 5.455 -31.104 56.085 1.00 32.62 83 ALA A N 1
ATOM 664 C CA . ALA A 1 83 ? 6.732 -30.625 55.523 1.00 32.62 83 ALA A CA 1
ATOM 665 C C . ALA A 1 83 ? 7.211 -29.268 56.088 1.00 32.62 83 ALA A C 1
ATOM 667 O O . ALA A 1 83 ? 8.141 -28.659 55.562 1.00 32.62 83 ALA A O 1
ATOM 668 N N . LYS A 1 84 ? 6.616 -28.797 57.193 1.00 35.91 84 LYS A N 1
ATOM 669 C CA . LYS A 1 84 ? 7.270 -27.854 58.111 1.00 35.91 84 LYS A CA 1
ATOM 670 C C . LYS A 1 84 ? 8.115 -28.655 59.107 1.00 35.91 84 LYS A C 1
ATOM 672 O O . LYS A 1 84 ? 7.668 -28.847 60.230 1.00 35.91 84 LYS A O 1
ATOM 677 N N . GLN A 1 85 ? 9.310 -29.115 58.735 1.00 31.39 85 GLN A N 1
ATOM 678 C CA . GLN A 1 85 ? 10.356 -29.420 59.724 1.00 31.39 85 GLN A CA 1
ATOM 679 C C . GLN A 1 85 ? 11.749 -29.570 59.095 1.00 31.39 85 GLN A C 1
ATOM 681 O O . GLN A 1 85 ? 11.909 -30.059 57.983 1.00 31.39 85 GLN A O 1
ATOM 686 N N . LEU A 1 86 ? 12.721 -29.037 59.834 1.00 29.50 86 LEU A N 1
ATOM 687 C CA . LEU A 1 86 ? 14.123 -28.772 59.517 1.00 29.50 86 LEU A CA 1
ATOM 688 C C . LEU A 1 86 ? 15.037 -30.027 59.502 1.00 29.50 86 LEU A C 1
ATOM 690 O O . LEU A 1 86 ? 14.709 -31.056 60.086 1.00 29.50 86 LEU A O 1
ATOM 694 N N . THR A 1 87 ? 16.265 -29.781 59.007 1.00 26.50 87 THR A N 1
ATOM 695 C CA . THR A 1 87 ? 17.605 -30.181 59.533 1.00 26.50 87 THR A CA 1
ATOM 696 C C . THR A 1 87 ? 18.339 -31.458 59.067 1.00 26.50 87 THR A C 1
ATOM 698 O O . THR A 1 87 ? 17.860 -32.571 59.221 1.00 26.50 87 THR A O 1
ATOM 701 N N . GLU A 1 88 ? 19.583 -31.189 58.619 1.00 25.94 88 GLU A N 1
ATOM 702 C CA . GLU A 1 88 ? 20.885 -31.817 58.961 1.00 25.94 88 GLU A CA 1
ATOM 703 C C . GLU A 1 88 ? 21.433 -33.077 58.245 1.00 25.94 88 GLU A C 1
ATOM 705 O O . GLU A 1 88 ? 21.002 -34.200 58.455 1.00 25.94 88 GLU A O 1
ATOM 710 N N . ASP A 1 89 ? 22.452 -32.817 57.406 1.00 25.16 89 ASP A N 1
ATOM 711 C CA . ASP A 1 89 ? 23.887 -33.182 57.530 1.00 25.16 89 ASP A CA 1
ATOM 712 C C . ASP A 1 89 ? 24.349 -34.655 57.756 1.00 25.16 89 ASP A C 1
ATOM 714 O O . ASP A 1 89 ? 24.097 -35.262 58.792 1.00 25.16 89 ASP A O 1
ATOM 718 N N . LYS A 1 90 ? 25.228 -35.084 56.821 1.00 26.50 90 LYS A N 1
ATOM 719 C CA . LYS A 1 90 ? 26.546 -35.768 56.974 1.00 26.50 90 LYS A CA 1
ATOM 720 C C . LYS A 1 90 ? 26.796 -37.276 56.732 1.00 26.50 90 LYS A C 1
ATOM 722 O O . LYS A 1 90 ? 26.235 -38.146 57.383 1.00 26.50 90 LYS A O 1
ATOM 727 N N . ASP A 1 91 ? 27.838 -37.457 55.891 1.00 27.12 91 ASP A N 1
ATOM 728 C CA . ASP A 1 91 ? 28.972 -38.411 55.933 1.00 27.12 91 ASP A CA 1
ATOM 729 C C . ASP A 1 91 ? 28.714 -39.900 55.557 1.00 27.12 91 ASP A C 1
ATOM 731 O O . ASP A 1 91 ? 27.728 -40.497 55.956 1.00 27.12 91 ASP A O 1
ATOM 735 N N . ASP A 1 92 ? 29.545 -40.631 54.791 1.00 26.50 92 ASP A N 1
ATOM 736 C CA . ASP A 1 92 ? 30.928 -40.406 54.352 1.00 26.50 92 ASP A CA 1
ATOM 737 C C . ASP A 1 92 ? 31.404 -41.436 53.281 1.00 26.50 92 ASP A C 1
ATOM 739 O O . ASP A 1 92 ? 30.863 -42.537 53.177 1.00 26.50 92 ASP A O 1
ATOM 743 N N . ARG A 1 93 ? 32.540 -41.101 52.634 1.00 25.97 93 ARG A N 1
ATOM 744 C CA . ARG A 1 93 ? 33.602 -41.956 52.013 1.00 25.97 93 ARG A CA 1
ATOM 745 C C . ARG A 1 93 ? 33.613 -42.342 50.513 1.00 25.97 93 ARG A C 1
ATOM 747 O O . ARG A 1 93 ? 33.154 -43.394 50.081 1.00 25.97 93 ARG A O 1
ATOM 754 N N . LYS A 1 94 ? 34.389 -41.523 49.777 1.00 27.66 94 LYS A N 1
ATOM 755 C CA . LYS A 1 94 ? 35.259 -41.817 48.601 1.00 27.66 94 LYS A CA 1
ATOM 756 C C . LYS A 1 94 ? 36.601 -42.478 49.021 1.00 27.66 94 LYS A C 1
ATOM 758 O O . LYS A 1 94 ? 36.922 -42.452 50.208 1.00 27.66 94 LYS A O 1
ATOM 763 N N . PRO A 1 95 ? 37.429 -43.004 48.085 1.00 33.25 95 PRO A N 1
ATOM 764 C CA . PRO A 1 95 ? 38.561 -42.241 47.491 1.00 33.25 95 PRO A CA 1
ATOM 765 C C . PRO A 1 95 ? 38.749 -42.551 45.974 1.00 33.25 95 PRO A C 1
ATOM 767 O O . PRO A 1 95 ? 38.265 -43.558 45.485 1.00 33.25 95 PRO A O 1
ATOM 770 N N . SER A 1 96 ? 39.393 -41.755 45.113 1.00 22.58 96 SER A N 1
ATOM 771 C CA . SER A 1 96 ? 40.735 -41.171 45.221 1.00 22.58 96 SER A CA 1
ATOM 772 C C . SER A 1 96 ? 40.978 -40.089 44.141 1.00 22.58 96 SER A C 1
ATOM 774 O O . SER A 1 96 ? 40.484 -40.168 43.020 1.00 22.58 96 SER A O 1
ATOM 776 N N . SER A 1 97 ? 41.758 -39.079 44.530 1.00 26.27 97 SER A N 1
ATOM 777 C CA . SER A 1 97 ? 42.394 -38.005 43.730 1.00 26.27 97 SER A CA 1
ATOM 778 C C . SER A 1 97 ? 43.932 -38.252 43.799 1.00 26.27 97 SER A C 1
ATOM 780 O O . SER A 1 97 ? 44.284 -39.373 44.170 1.00 26.27 97 SER A O 1
ATOM 782 N N . PRO A 1 98 ? 44.901 -37.303 43.667 1.00 43.00 98 PRO A N 1
ATOM 783 C CA . PRO A 1 98 ? 44.945 -35.918 43.139 1.00 43.00 98 PRO A CA 1
ATOM 784 C C . PRO A 1 98 ? 46.273 -35.560 42.387 1.00 43.00 98 PRO A C 1
ATOM 786 O O . PRO A 1 98 ? 47.245 -36.309 42.417 1.00 43.00 98 PRO A O 1
ATOM 789 N N . LYS A 1 99 ? 46.405 -34.318 41.881 1.00 24.52 99 LYS A N 1
ATOM 790 C CA . LYS A 1 99 ? 47.455 -33.389 42.373 1.00 24.52 99 LYS A CA 1
ATOM 791 C C . LYS A 1 99 ? 47.151 -31.909 42.060 1.00 24.52 99 LYS A C 1
ATOM 793 O O . LYS A 1 99 ? 46.617 -31.566 41.016 1.00 24.52 99 LYS A O 1
ATOM 798 N N . LYS A 1 100 ? 47.456 -31.107 43.084 1.00 30.14 100 LYS A N 1
ATOM 799 C CA . LYS A 1 100 ? 47.202 -29.687 43.446 1.00 30.14 100 LYS A CA 1
ATOM 800 C C . LYS A 1 100 ? 48.508 -28.863 43.220 1.00 30.14 100 LYS A C 1
ATOM 802 O O . LYS A 1 100 ? 49.453 -29.528 42.788 1.00 30.14 100 LYS A O 1
ATOM 807 N N . PRO A 1 101 ? 48.681 -27.543 43.548 1.00 33.81 101 PRO A N 1
ATOM 808 C CA . PRO A 1 101 ? 48.184 -26.782 44.738 1.00 33.81 101 PRO A CA 1
ATOM 809 C C . PRO A 1 101 ? 47.741 -25.296 44.494 1.00 33.81 101 PRO A C 1
ATOM 811 O O . PRO A 1 101 ? 48.157 -24.688 43.522 1.00 33.81 101 PRO A O 1
ATOM 814 N N . THR A 1 102 ? 46.739 -24.711 45.186 1.00 27.27 102 THR A N 1
ATOM 815 C CA . THR A 1 102 ? 46.710 -23.934 46.481 1.00 27.27 102 THR A CA 1
ATOM 816 C C . THR A 1 102 ? 47.790 -22.842 46.662 1.00 27.27 102 THR A C 1
ATOM 818 O O . THR A 1 102 ? 48.931 -23.132 46.312 1.00 27.27 102 THR A O 1
ATOM 821 N N . PRO A 1 103 ? 47.502 -21.640 47.245 1.00 36.16 103 PRO A N 1
ATOM 822 C CA . PRO A 1 103 ? 46.980 -21.474 48.621 1.00 36.16 103 PRO A CA 1
ATOM 823 C C . PRO A 1 103 ? 45.961 -20.320 48.888 1.00 36.16 103 PRO A C 1
ATOM 825 O O . PRO A 1 103 ? 45.565 -19.567 48.007 1.00 36.16 103 PRO A O 1
ATOM 828 N N . THR A 1 104 ? 45.533 -20.278 50.154 1.00 28.59 104 THR A N 1
ATOM 829 C CA . THR A 1 104 ? 44.469 -19.553 50.894 1.00 28.59 104 THR A CA 1
ATOM 830 C C . THR A 1 104 ? 44.913 -18.160 51.477 1.00 28.59 104 THR A C 1
ATOM 832 O O . THR A 1 104 ? 46.061 -17.782 51.256 1.00 28.59 104 THR A O 1
ATOM 835 N N . PRO A 1 105 ? 44.051 -17.386 52.207 1.00 45.19 105 PRO A N 1
ATOM 836 C CA . PRO A 1 105 ? 44.141 -15.924 52.482 1.00 45.19 105 PRO A CA 1
ATOM 837 C C . PRO A 1 105 ? 44.859 -15.519 53.796 1.00 45.19 105 PRO A C 1
ATOM 839 O O . PRO A 1 105 ? 45.303 -16.398 54.536 1.00 45.19 105 PRO A O 1
ATOM 842 N N . PRO A 1 106 ? 44.936 -14.198 54.119 1.00 39.09 106 PRO A N 1
ATOM 843 C CA . PRO A 1 106 ? 44.440 -13.668 55.419 1.00 39.09 106 PRO A CA 1
ATOM 844 C C . PRO A 1 106 ? 43.827 -12.211 55.316 1.00 39.09 106 PRO A C 1
ATOM 846 O O . PRO A 1 106 ? 43.364 -11.868 54.234 1.00 39.09 106 PRO A O 1
ATOM 849 N N . PRO A 1 107 ? 43.729 -11.343 56.365 1.00 36.91 107 PRO A N 1
ATOM 850 C CA . PRO A 1 107 ? 42.538 -11.068 57.198 1.00 36.91 107 PRO A CA 1
ATOM 851 C C . PRO A 1 107 ? 42.112 -9.564 57.311 1.00 36.91 107 PRO A C 1
ATOM 853 O O . PRO A 1 107 ? 42.708 -8.668 56.726 1.00 36.91 107 PRO A O 1
ATOM 856 N N . ILE A 1 108 ? 41.094 -9.277 58.138 1.00 36.97 108 ILE A N 1
ATOM 857 C CA . ILE A 1 108 ? 40.602 -7.944 58.572 1.00 36.97 108 ILE A CA 1
ATOM 858 C C . ILE A 1 108 ? 41.707 -7.046 59.194 1.00 36.97 108 ILE A C 1
ATOM 860 O O . ILE A 1 108 ? 42.399 -7.501 60.106 1.00 36.97 108 ILE A O 1
ATOM 864 N N . LYS A 1 109 ? 41.769 -5.739 58.842 1.00 26.42 109 LYS A N 1
ATOM 865 C CA . LYS A 1 109 ? 42.137 -4.616 59.753 1.00 26.42 109 LYS A CA 1
ATOM 866 C C . LYS A 1 109 ? 41.769 -3.211 59.211 1.00 26.42 109 LYS A C 1
ATOM 868 O O . LYS A 1 109 ? 41.876 -2.944 58.023 1.00 26.42 109 LYS A O 1
ATOM 873 N N . LYS A 1 110 ? 41.340 -2.353 60.152 1.00 30.28 110 LYS A N 1
ATOM 874 C CA . LYS A 1 110 ? 40.952 -0.918 60.115 1.00 30.28 110 LYS A CA 1
ATOM 875 C C . LYS A 1 110 ? 41.931 0.015 59.379 1.00 30.28 110 LYS A C 1
ATOM 877 O O . LYS A 1 110 ? 43.110 -0.305 59.374 1.00 30.28 110 LYS A O 1
ATOM 882 N N . ILE A 1 111 ? 41.458 1.210 58.976 1.00 28.36 111 ILE A N 1
ATOM 883 C CA . ILE A 1 111 ? 42.071 2.551 59.200 1.00 28.36 111 ILE A CA 1
ATOM 884 C C . ILE A 1 111 ? 41.062 3.651 58.775 1.00 28.36 111 ILE A C 1
ATOM 886 O O . ILE A 1 111 ? 40.648 3.709 57.623 1.00 28.36 111 ILE A O 1
ATOM 890 N N . SER A 1 112 ? 40.669 4.515 59.720 1.00 28.09 112 SER A N 1
ATOM 891 C CA . SER A 1 112 ? 40.297 5.926 59.476 1.00 28.09 112 SER A CA 1
ATOM 892 C C . SER A 1 112 ? 41.598 6.727 59.277 1.00 28.09 112 SER A C 1
ATOM 894 O O . SER A 1 112 ? 42.600 6.310 59.858 1.00 28.09 112 SER A O 1
ATOM 896 N N . PRO A 1 113 ? 41.636 7.881 58.579 1.00 35.19 113 PRO A N 1
ATOM 897 C CA . PRO A 1 113 ? 41.182 9.120 59.228 1.00 35.19 113 PRO A CA 1
ATOM 898 C C . PRO A 1 113 ? 40.569 10.187 58.293 1.00 35.19 113 PRO A C 1
ATOM 900 O O . PRO A 1 113 ? 40.778 10.199 57.083 1.00 35.19 113 PRO A O 1
ATOM 903 N N . SER A 1 114 ? 39.842 11.122 58.914 1.00 24.52 114 SER A N 1
ATOM 904 C CA . SER A 1 114 ? 39.531 12.464 58.394 1.00 24.52 114 SER A CA 1
ATOM 905 C C . SER A 1 114 ? 40.804 13.257 58.040 1.00 24.52 114 SER A C 1
ATOM 907 O O . SER A 1 114 ? 41.895 12.887 58.483 1.00 24.52 114 SER A O 1
ATOM 909 N N . PRO A 1 115 ? 40.677 14.397 57.329 1.00 35.97 115 PRO A N 1
ATOM 910 C CA . PRO A 1 115 ? 40.595 15.664 58.072 1.00 35.97 115 PRO A CA 1
ATOM 911 C C . PRO A 1 115 ? 39.664 16.749 57.461 1.00 35.97 115 PRO A C 1
ATOM 913 O O . PRO A 1 115 ? 39.641 16.961 56.256 1.00 35.97 115 PRO A O 1
ATOM 916 N N . SER A 1 116 ? 38.929 17.415 58.373 1.00 24.72 116 SER A N 1
ATOM 917 C CA . SER A 1 116 ? 38.607 18.866 58.502 1.00 24.72 116 SER A CA 1
ATOM 918 C C . SER A 1 116 ? 38.158 19.698 57.276 1.00 24.72 116 SER A C 1
ATOM 920 O O . SER A 1 116 ? 38.883 19.763 56.294 1.00 24.72 116 SER A O 1
ATOM 922 N N . ILE A 1 117 ? 36.972 20.351 57.262 1.00 31.28 117 ILE A N 1
ATOM 923 C CA . ILE A 1 117 ? 36.504 21.529 58.075 1.00 31.28 117 ILE A CA 1
ATOM 924 C C . ILE A 1 117 ? 37.380 22.772 57.763 1.00 31.28 117 ILE A C 1
ATOM 926 O O . ILE A 1 117 ? 38.597 22.590 57.781 1.00 31.28 117 ILE A O 1
ATOM 930 N N . PRO A 1 118 ? 36.861 24.003 57.485 1.00 37.69 118 PRO A N 1
ATOM 931 C CA . PRO A 1 118 ? 35.847 24.750 58.273 1.00 37.69 118 PRO A CA 1
ATOM 932 C C . PRO A 1 118 ? 34.833 25.571 57.411 1.00 37.69 118 PRO A C 1
ATOM 934 O O . PRO A 1 118 ? 34.946 25.571 56.193 1.00 37.69 118 PRO A O 1
ATOM 937 N N . SER A 1 119 ? 33.762 26.232 57.878 1.00 27.58 119 SER A N 1
ATOM 938 C CA . SER A 1 119 ? 33.436 26.888 59.157 1.00 27.58 119 SER A CA 1
ATOM 939 C C . SER A 1 119 ? 31.908 27.117 59.284 1.00 27.58 119 SER A C 1
ATOM 941 O O . SER A 1 119 ? 31.247 27.383 58.283 1.00 27.58 119 SER A O 1
ATOM 943 N N . SER A 1 120 ? 31.384 27.078 60.517 1.00 26.22 120 SER A N 1
ATOM 944 C CA . SER A 1 120 ? 30.055 27.558 60.985 1.00 26.22 120 SER A CA 1
ATOM 945 C C . SER A 1 120 ? 29.923 29.110 60.912 1.00 26.22 120 SER A C 1
ATOM 947 O O . SER A 1 120 ? 30.912 29.712 60.482 1.00 26.22 120 SER A O 1
ATOM 949 N N . PRO A 1 121 ? 28.811 29.807 61.304 1.00 36.22 121 PRO A N 1
ATOM 950 C CA . PRO A 1 121 ? 28.078 29.731 62.603 1.00 36.22 121 PRO A CA 1
ATOM 951 C C . PRO A 1 121 ? 26.513 29.781 62.514 1.00 36.22 121 PRO A C 1
ATOM 953 O O . PRO A 1 121 ? 25.969 30.213 61.507 1.00 36.22 121 PRO A O 1
ATOM 956 N N . GLU A 1 122 ? 25.775 29.123 63.435 1.00 27.77 122 GLU A N 1
ATOM 957 C CA . GLU A 1 122 ? 24.947 29.708 64.544 1.00 27.77 122 GLU A CA 1
ATOM 958 C C . GLU A 1 122 ? 23.537 30.188 64.114 1.00 27.77 122 GLU A C 1
ATOM 960 O O . GLU A 1 122 ? 23.362 30.603 62.980 1.00 27.77 122 GLU A O 1
ATOM 965 N N . LEU A 1 123 ? 22.441 30.198 64.888 1.00 27.62 123 LEU A N 1
ATOM 966 C CA . LEU A 1 123 ? 22.017 29.867 66.266 1.00 27.62 123 LEU A CA 1
ATOM 967 C C . LEU A 1 123 ? 20.463 29.720 66.143 1.00 27.62 123 LEU A C 1
ATOM 969 O O . LEU A 1 123 ? 19.870 30.438 65.342 1.00 27.62 123 LEU A O 1
ATOM 973 N N . SER A 1 124 ? 19.803 28.672 66.661 1.00 28.38 124 SER A N 1
ATOM 974 C CA . SER A 1 124 ? 19.047 28.630 67.942 1.00 28.38 124 SER A CA 1
ATOM 975 C C . SER A 1 124 ? 17.786 29.538 67.989 1.00 28.38 124 SER A C 1
ATOM 977 O O . SER A 1 124 ? 17.748 30.584 67.365 1.00 28.38 124 SER A O 1
ATOM 979 N N . ASP A 1 125 ? 16.657 29.223 68.635 1.00 30.00 125 ASP A N 1
ATOM 980 C CA . ASP A 1 125 ? 16.317 28.347 69.767 1.00 30.00 125 ASP A CA 1
ATOM 981 C C . ASP A 1 125 ? 14.789 28.047 69.744 1.00 30.00 125 ASP A C 1
ATOM 983 O O . ASP A 1 125 ? 14.009 28.907 69.346 1.00 30.00 125 ASP A O 1
ATOM 987 N N . LYS A 1 126 ? 14.360 26.791 69.992 1.00 31.20 126 LYS A N 1
ATOM 988 C CA . LYS A 1 126 ? 13.665 26.236 71.202 1.00 31.20 126 LYS A CA 1
ATOM 989 C C . LYS A 1 126 ? 12.253 26.800 71.493 1.00 31.20 126 LYS A C 1
ATOM 991 O O . LYS A 1 126 ? 12.007 27.976 71.305 1.00 31.20 126 LYS A O 1
ATOM 996 N N . LYS A 1 127 ? 11.266 26.049 72.015 1.00 27.33 127 LYS A N 1
ATOM 997 C CA . LYS A 1 127 ? 11.255 25.095 73.155 1.00 27.33 127 LYS A CA 1
ATOM 998 C C . LYS A 1 127 ? 9.888 24.337 73.149 1.00 27.33 127 LYS A C 1
ATOM 1000 O O . LYS A 1 127 ? 8.891 24.992 72.876 1.00 27.33 127 LYS A O 1
ATOM 1005 N N . ILE A 1 128 ? 9.792 22.994 73.152 1.00 29.77 128 ILE A N 1
ATOM 1006 C CA . ILE A 1 128 ? 9.707 21.990 74.263 1.00 29.77 128 ILE A CA 1
ATOM 1007 C C . ILE A 1 128 ? 8.508 22.153 75.237 1.00 29.77 128 ILE A C 1
ATOM 1009 O O . ILE A 1 128 ? 8.418 23.210 75.855 1.00 29.77 128 ILE A O 1
ATOM 1013 N N . LEU A 1 129 ? 7.683 21.095 75.429 1.00 26.69 129 LEU A N 1
ATOM 1014 C CA . LEU A 1 129 ? 7.458 20.280 76.672 1.00 26.69 129 LEU A CA 1
ATOM 1015 C C . LEU A 1 129 ? 6.291 19.260 76.426 1.00 26.69 129 LEU A C 1
ATOM 1017 O O . LEU A 1 129 ? 5.271 19.686 75.898 1.00 26.69 129 LEU A O 1
ATOM 1021 N N . GLU A 1 130 ? 6.423 17.917 76.528 1.00 28.39 130 GLU A N 1
ATOM 1022 C CA . GLU A 1 130 ? 6.509 17.032 77.740 1.00 28.39 130 GLU A CA 1
ATOM 1023 C C . GLU A 1 130 ? 5.153 16.944 78.519 1.00 28.39 130 GLU A C 1
ATOM 1025 O O . GLU A 1 130 ? 4.424 17.927 78.517 1.00 28.39 130 GLU A O 1
ATOM 1030 N N . THR A 1 131 ? 4.659 15.887 79.199 1.00 28.72 131 THR A N 1
ATOM 1031 C CA . THR A 1 131 ? 5.058 14.500 79.569 1.00 28.72 131 THR A CA 1
ATOM 1032 C C . THR A 1 131 ? 3.836 13.789 80.221 1.00 28.72 131 THR A C 1
ATOM 1034 O O . THR A 1 131 ? 2.805 14.424 80.431 1.00 28.72 131 THR A O 1
ATOM 1037 N N . ASP A 1 132 ? 4.043 12.530 80.653 1.00 26.72 132 ASP A N 1
ATOM 1038 C CA . ASP A 1 132 ? 3.356 11.723 81.699 1.00 26.72 132 ASP A CA 1
ATOM 1039 C C . ASP A 1 132 ? 2.230 10.773 81.233 1.00 26.72 132 ASP A C 1
ATOM 1041 O O . ASP A 1 132 ? 1.315 11.177 80.532 1.00 26.72 132 ASP A O 1
ATOM 1045 N N . LYS A 1 133 ? 2.166 9.482 81.608 1.00 27.62 133 LYS A N 1
ATOM 1046 C CA . LYS A 1 133 ? 2.895 8.651 82.590 1.00 27.62 133 LYS A CA 1
ATOM 1047 C C . LYS A 1 133 ? 2.578 7.162 82.321 1.00 27.62 133 LYS A C 1
ATOM 1049 O O . LYS A 1 133 ? 1.463 6.835 81.926 1.00 27.62 133 LYS A O 1
ATOM 1054 N N . GLN A 1 134 ? 3.529 6.274 82.608 1.00 28.62 134 GLN A N 1
ATOM 1055 C CA . GLN A 1 134 ? 3.334 4.828 82.853 1.00 28.62 134 GLN A CA 1
ATOM 1056 C C . GLN A 1 134 ? 3.305 4.606 84.386 1.00 28.62 134 GLN A C 1
ATOM 1058 O O . GLN A 1 134 ? 3.817 5.481 85.096 1.00 28.62 134 GLN A O 1
ATOM 1063 N N . PRO A 1 135 ? 2.735 3.504 84.931 1.00 35.47 135 PRO A N 1
ATOM 1064 C CA . PRO A 1 135 ? 3.569 2.312 85.210 1.00 35.47 135 PRO A CA 1
ATOM 1065 C C . PRO A 1 135 ? 2.844 0.933 85.276 1.00 35.47 135 PRO A C 1
ATOM 1067 O O . PRO A 1 135 ? 1.649 0.869 85.537 1.00 35.47 135 PRO A O 1
ATOM 1070 N N . GLY A 1 136 ? 3.620 -0.163 85.174 1.00 25.48 136 GLY A N 1
ATOM 1071 C CA . GLY A 1 136 ? 3.459 -1.368 86.025 1.00 25.48 136 GLY A CA 1
ATOM 1072 C C . GLY A 1 136 ? 2.915 -2.680 85.421 1.00 25.48 136 GLY A C 1
ATOM 1073 O O . GLY A 1 136 ? 1.785 -2.720 84.956 1.00 25.48 136 GLY A O 1
ATOM 1074 N N . GLU A 1 137 ? 3.732 -3.742 85.513 1.00 28.73 137 GLU A N 1
ATOM 1075 C CA . GLU A 1 137 ? 3.500 -5.198 85.299 1.00 28.73 137 GLU A CA 1
ATOM 1076 C C . GLU A 1 137 ? 2.325 -5.749 86.163 1.00 28.73 137 GLU A C 1
ATOM 1078 O O . GLU A 1 137 ? 1.956 -5.111 87.141 1.00 28.73 137 GLU A O 1
ATOM 1083 N N . ASP A 1 138 ? 1.631 -6.874 85.919 1.00 27.09 138 ASP A N 1
ATOM 1084 C CA . ASP A 1 138 ? 2.067 -8.264 85.696 1.00 27.09 138 ASP A CA 1
ATOM 1085 C C . ASP A 1 138 ? 0.844 -9.158 85.287 1.00 27.09 138 ASP A C 1
ATOM 1087 O O . ASP A 1 138 ? -0.298 -8.704 85.250 1.00 27.09 138 ASP A O 1
ATOM 1091 N N . LYS A 1 139 ? 1.118 -10.427 84.970 1.00 29.97 139 LYS A N 1
ATOM 1092 C CA . LYS A 1 139 ? 0.352 -11.512 84.300 1.00 29.97 139 LYS A CA 1
ATOM 1093 C C . LYS A 1 139 ? -1.141 -11.820 84.609 1.00 29.97 139 LYS A C 1
ATOM 1095 O O . LYS A 1 139 ? -1.623 -11.717 85.729 1.00 29.97 139 LYS A O 1
ATOM 1100 N N . ASP A 1 140 ? -1.713 -12.476 83.582 1.00 28.41 140 ASP A N 1
ATOM 1101 C CA . ASP A 1 140 ? -2.609 -13.658 83.564 1.00 28.41 140 ASP A CA 1
ATOM 1102 C C . ASP A 1 140 ? -4.133 -13.519 83.293 1.00 28.41 140 ASP A C 1
ATOM 1104 O O . ASP A 1 140 ? -4.859 -12.774 83.942 1.00 28.41 140 ASP A O 1
ATOM 1108 N N . ILE A 1 141 ? -4.591 -14.392 82.374 1.00 32.72 141 ILE A N 1
ATOM 1109 C CA . ILE A 1 141 ? -5.967 -14.850 82.058 1.00 32.72 141 ILE A CA 1
ATOM 1110 C C . ILE A 1 141 ? -6.754 -14.102 80.944 1.00 32.72 141 ILE A C 1
ATOM 1112 O O . ILE A 1 141 ? -6.944 -12.892 80.924 1.00 32.72 141 ILE A O 1
ATOM 1116 N N . THR A 1 142 ? -7.219 -14.918 79.991 1.00 34.31 142 THR A N 1
ATOM 1117 C CA . THR A 1 142 ? -7.990 -14.707 78.747 1.00 34.31 142 THR A CA 1
ATOM 1118 C C . THR A 1 142 ? -9.402 -14.074 78.935 1.00 34.31 142 THR A C 1
ATOM 1120 O O . THR A 1 142 ? -9.860 -13.913 80.062 1.00 34.31 142 THR A O 1
ATOM 1123 N N . PRO A 1 143 ? -10.121 -13.666 77.858 1.00 34.94 143 PRO A N 1
ATOM 1124 C CA . PRO A 1 143 ? -10.708 -12.329 77.714 1.00 34.94 143 PRO A CA 1
ATOM 1125 C C . PRO A 1 143 ? -12.245 -12.268 77.882 1.00 34.94 143 PRO A C 1
ATOM 1127 O O . PRO A 1 143 ? -12.931 -13.246 77.579 1.00 34.94 143 PRO A O 1
ATOM 1130 N N . PRO A 1 144 ? -12.830 -11.092 78.197 1.00 33.22 144 PRO A N 1
ATOM 1131 C CA . PRO A 1 144 ? -14.231 -10.806 77.913 1.00 33.22 144 PRO A CA 1
ATOM 1132 C C . PRO A 1 144 ? -14.413 -9.780 76.778 1.00 33.22 144 PRO A C 1
ATOM 1134 O O . PRO A 1 144 ? -13.597 -8.891 76.543 1.00 33.22 144 PRO A O 1
ATOM 1137 N N . ALA A 1 145 ? -15.516 -9.955 76.054 1.00 30.47 145 ALA A N 1
ATOM 1138 C CA . ALA A 1 145 ? -15.891 -9.286 74.813 1.00 30.47 145 ALA A CA 1
ATOM 1139 C C . ALA A 1 145 ? -16.010 -7.743 74.887 1.00 30.47 145 ALA A C 1
ATOM 1141 O O . ALA A 1 145 ? -16.418 -7.202 75.917 1.00 30.47 145 ALA A O 1
ATOM 1142 N N . PRO A 1 146 ? -15.763 -7.026 73.769 1.00 35.75 146 PRO A N 1
ATOM 1143 C CA . PRO A 1 146 ? -16.028 -5.595 73.667 1.00 35.75 146 PRO A CA 1
ATOM 1144 C C . PRO A 1 146 ? -17.532 -5.274 73.487 1.00 35.75 146 PRO A C 1
ATOM 1146 O O . PRO A 1 146 ? -18.288 -6.073 72.925 1.00 35.75 146 PRO A O 1
ATOM 1149 N N . PRO A 1 147 ? -17.980 -4.089 73.945 1.00 34.66 147 PRO A N 1
ATOM 1150 C CA . PRO A 1 147 ? -19.388 -3.712 74.031 1.00 34.66 147 PRO A CA 1
ATOM 1151 C C . PRO A 1 147 ? -20.006 -3.307 72.683 1.00 34.66 147 PRO A C 1
ATOM 1153 O O . PRO A 1 147 ? -19.374 -2.687 71.827 1.00 34.66 147 PRO A O 1
ATOM 1156 N N . LYS A 1 148 ? -21.301 -3.624 72.545 1.00 33.56 148 LYS A N 1
ATOM 1157 C CA . LYS A 1 148 ? -22.197 -3.249 71.442 1.00 33.56 148 LYS A CA 1
ATOM 1158 C C . LYS A 1 148 ? -22.140 -1.744 71.151 1.00 33.56 148 LYS A C 1
ATOM 1160 O O . LYS A 1 148 ? -22.605 -0.942 71.959 1.00 33.56 148 LYS A O 1
ATOM 1165 N N . LYS A 1 149 ? -21.678 -1.381 69.951 1.00 31.14 149 LYS A N 1
ATOM 1166 C CA . LYS A 1 149 ? -22.038 -0.116 69.301 1.00 31.14 149 LYS A CA 1
ATOM 1167 C C . LYS A 1 149 ? -23.242 -0.333 68.388 1.00 31.14 149 LYS A C 1
ATOM 1169 O O . LYS A 1 149 ? -23.313 -1.283 67.613 1.00 31.14 149 LYS A O 1
ATOM 1174 N N . THR A 1 150 ? -24.187 0.570 68.577 1.00 29.97 150 THR A N 1
ATOM 1175 C CA . THR A 1 150 ? -25.483 0.761 67.941 1.00 29.97 150 THR A CA 1
ATOM 1176 C C . THR A 1 150 ? -25.415 0.658 66.421 1.00 29.97 150 THR A C 1
ATOM 1178 O O . THR A 1 150 ? -24.753 1.442 65.745 1.00 29.97 150 THR A O 1
ATOM 1181 N N . THR A 1 151 ? -26.132 -0.328 65.898 1.00 29.86 151 THR A N 1
ATOM 1182 C CA . THR A 1 151 ? -26.414 -0.520 64.478 1.00 29.86 151 THR A CA 1
ATOM 1183 C C . THR A 1 151 ? -27.348 0.602 63.997 1.00 29.86 151 THR A C 1
ATOM 1185 O O . THR A 1 151 ? -28.291 0.939 64.721 1.00 29.86 151 THR A O 1
ATOM 1188 N N . PRO A 1 152 ? -27.143 1.173 62.795 1.00 35.47 152 PRO A N 1
ATOM 1189 C CA . PRO A 1 152 ? -28.180 1.950 62.121 1.00 35.47 152 PRO A CA 1
ATOM 1190 C C . PRO A 1 152 ? -29.446 1.089 61.969 1.00 35.47 152 PRO A C 1
ATOM 1192 O O . PRO A 1 152 ? -29.331 -0.141 61.898 1.00 35.47 152 PRO A O 1
ATOM 1195 N N . PRO A 1 153 ? -30.650 1.687 61.921 1.00 34.97 153 PRO A N 1
ATOM 1196 C CA . PRO A 1 153 ? -31.878 0.919 61.775 1.00 34.97 153 PRO A CA 1
ATOM 1197 C C . PRO A 1 153 ? -31.804 0.078 60.492 1.00 34.97 153 PRO A C 1
ATOM 1199 O O . PRO A 1 153 ? -31.300 0.561 59.473 1.00 34.97 153 PRO A O 1
ATOM 1202 N N . PRO A 1 154 ? -32.287 -1.175 60.515 1.00 32.03 154 PRO A N 1
ATOM 1203 C CA . PRO A 1 154 ? -32.311 -2.000 59.325 1.00 32.03 154 PRO A CA 1
ATOM 1204 C C . PRO A 1 154 ? -33.162 -1.286 58.279 1.00 32.03 154 PRO A C 1
ATOM 1206 O O . PRO A 1 154 ? -34.330 -0.971 58.524 1.00 32.03 154 PRO A O 1
ATOM 1209 N N . ILE A 1 155 ? -32.576 -1.042 57.106 1.00 36.22 155 ILE A N 1
ATOM 1210 C CA . ILE A 1 155 ? -33.344 -0.776 55.894 1.00 36.22 155 ILE A CA 1
ATOM 1211 C C . ILE A 1 155 ? -34.350 -1.921 55.814 1.00 36.22 155 ILE A C 1
ATOM 1213 O O . ILE A 1 155 ? -33.965 -3.086 55.679 1.00 36.22 155 ILE A O 1
ATOM 1217 N N . LYS A 1 156 ? -35.638 -1.602 55.987 1.00 28.92 156 LYS A N 1
ATOM 1218 C CA . LYS A 1 156 ? -36.726 -2.535 55.716 1.00 28.92 156 LYS A CA 1
ATOM 1219 C C . LYS A 1 156 ? -36.468 -3.073 54.314 1.00 28.92 156 LYS A C 1
ATOM 1221 O O . LYS A 1 156 ? -36.589 -2.324 53.349 1.00 28.92 156 LYS A O 1
ATOM 1226 N N . LYS A 1 157 ? -36.113 -4.358 54.209 1.00 32.53 157 LYS A N 1
ATOM 1227 C CA . LYS A 1 157 ? -36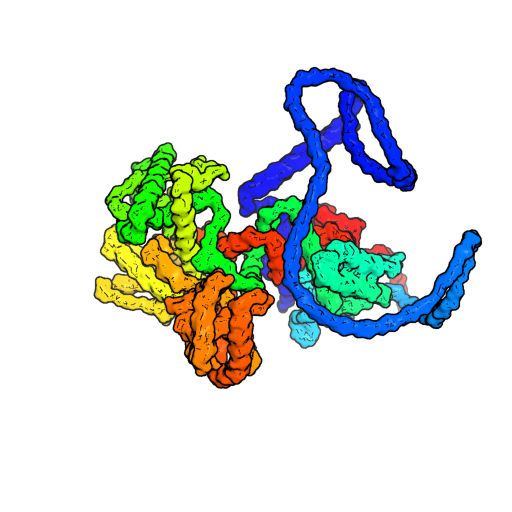.338 -5.116 52.983 1.00 32.53 157 LYS A CA 1
ATOM 1228 C C . LYS A 1 157 ? -37.816 -4.922 52.680 1.00 32.53 157 LYS A C 1
ATOM 1230 O O . LYS A 1 157 ? -38.666 -5.451 53.394 1.00 32.53 157 LYS A O 1
ATOM 1235 N N . ILE A 1 158 ? -38.112 -4.075 51.702 1.00 32.91 158 ILE A N 1
ATOM 1236 C CA . ILE A 1 158 ? -39.417 -4.064 51.068 1.00 32.91 158 ILE A CA 1
ATOM 1237 C C . ILE A 1 158 ? -39.493 -5.446 50.438 1.00 32.91 158 ILE A C 1
ATOM 1239 O O . ILE A 1 158 ? -38.813 -5.727 49.454 1.00 32.91 158 ILE A O 1
ATOM 1243 N N . SER A 1 159 ? -40.213 -6.351 51.094 1.00 31.31 159 SER A N 1
ATOM 1244 C CA . SER A 1 159 ? -40.621 -7.601 50.480 1.00 31.31 159 SER A CA 1
ATOM 1245 C C . SER A 1 159 ? -41.283 -7.230 49.152 1.00 31.31 159 SER A C 1
ATOM 1247 O O . SER A 1 159 ? -42.166 -6.362 49.172 1.00 31.31 159 SER A O 1
ATOM 1249 N N . PRO A 1 160 ? -40.874 -7.810 48.011 1.00 35.44 160 PRO A N 1
ATOM 1250 C CA . PRO A 1 160 ? -41.621 -7.611 46.782 1.00 35.44 160 PRO A CA 1
ATOM 1251 C C . PRO A 1 160 ? -43.082 -8.009 47.050 1.00 35.44 160 PRO A C 1
ATOM 1253 O O . PRO A 1 160 ? -43.325 -8.945 47.825 1.00 35.44 160 PRO A O 1
ATOM 1256 N N . PRO A 1 161 ? -44.064 -7.276 46.497 1.00 33.69 161 PRO A N 1
ATOM 1257 C CA . PRO A 1 161 ? -45.466 -7.636 46.654 1.00 33.69 161 PRO A CA 1
ATOM 1258 C C . PRO A 1 161 ? -45.670 -9.089 46.193 1.00 33.69 161 PRO A C 1
ATOM 1260 O O . PRO A 1 161 ? -44.907 -9.577 45.354 1.00 33.69 161 PRO A O 1
ATOM 1263 N N . PRO A 1 162 ? -46.662 -9.809 46.746 1.00 34.47 162 PRO A N 1
ATOM 1264 C CA . PRO A 1 162 ? -46.920 -11.185 46.348 1.00 34.47 162 PRO A CA 1
ATOM 1265 C C . PRO A 1 162 ? -47.116 -11.236 44.832 1.00 34.47 162 PRO A C 1
ATOM 1267 O O . PRO A 1 162 ? -47.932 -10.488 44.292 1.00 34.47 162 PRO A O 1
ATOM 1270 N N . TYR A 1 163 ? -46.333 -12.096 44.173 1.00 36.06 163 TYR A N 1
ATOM 1271 C CA . TYR A 1 163 ? -46.420 -12.408 42.749 1.00 36.06 163 TYR A CA 1
ATOM 1272 C C . TYR A 1 163 ? -47.894 -12.549 42.342 1.00 36.06 163 TYR A C 1
ATOM 1274 O O . TYR A 1 163 ? -48.538 -13.558 42.639 1.00 36.06 163 TYR A O 1
ATOM 1282 N N . GLN A 1 164 ? -48.432 -11.552 41.636 1.00 33.22 164 GLN A N 1
ATOM 1283 C CA . GLN A 1 164 ? -49.542 -11.813 40.733 1.00 33.22 164 GLN A CA 1
ATOM 1284 C C . GLN A 1 164 ? -48.973 -12.765 39.686 1.00 33.22 164 GLN A C 1
ATOM 1286 O O . GLN A 1 164 ? -48.067 -12.388 38.944 1.00 33.22 164 GLN A O 1
ATOM 1291 N N . ARG A 1 165 ? -49.433 -14.022 39.688 1.00 33.72 165 ARG A N 1
ATOM 1292 C CA . ARG A 1 165 ? -49.113 -14.976 38.623 1.00 33.72 165 ARG A CA 1
ATOM 1293 C C . ARG A 1 165 ? -49.518 -14.322 37.306 1.00 33.72 165 ARG A C 1
ATOM 1295 O O . ARG A 1 165 ? -50.708 -14.197 37.024 1.00 33.72 165 ARG A O 1
ATOM 1302 N N . GLN A 1 166 ? -48.529 -13.862 36.544 1.00 42.75 166 GLN A N 1
ATOM 1303 C CA . GLN A 1 166 ? -48.735 -13.543 35.142 1.00 42.75 166 GLN A CA 1
ATOM 1304 C C . GLN A 1 166 ? -49.221 -14.818 34.434 1.00 42.75 166 GLN A C 1
ATOM 1306 O O . GLN A 1 166 ? -48.897 -15.921 34.890 1.00 42.75 166 GLN A O 1
ATOM 1311 N N . PRO A 1 167 ? -50.018 -14.694 33.359 1.00 41.94 167 PRO A N 1
ATOM 1312 C CA . PRO A 1 167 ? -50.393 -15.846 32.551 1.00 41.94 167 PRO A CA 1
ATOM 1313 C C . PRO A 1 167 ? -49.122 -16.592 32.134 1.00 41.94 167 PRO A C 1
ATOM 1315 O O . PRO A 1 167 ? -48.145 -15.953 31.732 1.00 41.94 167 PRO A O 1
ATOM 1318 N N . GLU A 1 168 ? -49.117 -17.919 32.263 1.00 49.38 168 GLU A N 1
ATOM 1319 C CA . GLU A 1 168 ? -47.988 -18.754 31.848 1.00 49.38 168 GLU A CA 1
ATOM 1320 C C . GLU A 1 168 ? -47.566 -18.372 30.415 1.00 49.38 168 GLU A C 1
ATOM 1322 O O . GLU A 1 168 ? -48.366 -18.437 29.483 1.00 49.38 168 GLU A O 1
ATOM 1327 N N . GLY A 1 169 ? -46.323 -17.904 30.247 1.00 60.69 169 GLY A N 1
ATOM 1328 C CA . GLY A 1 169 ? -45.724 -17.625 28.936 1.00 60.69 169 GLY A CA 1
ATOM 1329 C C . GLY A 1 169 ? -45.641 -16.160 28.480 1.00 60.69 169 GLY A C 1
ATOM 1330 O O . GLY A 1 169 ? -45.009 -15.920 27.448 1.00 60.69 169 GLY A O 1
ATOM 1331 N N . VAL A 1 170 ? -46.191 -15.174 29.201 1.00 69.75 170 VAL A N 1
ATOM 1332 C CA . VAL A 1 170 ? -46.035 -13.743 28.840 1.00 69.75 170 VAL A CA 1
ATOM 1333 C C . VAL A 1 170 ? -44.574 -13.300 29.001 1.00 69.75 170 VAL A C 1
ATOM 1335 O O . VAL A 1 170 ? -43.952 -13.564 30.025 1.00 69.75 170 VAL A O 1
ATOM 1338 N N . GLY A 1 171 ? -44.009 -12.654 27.974 1.00 76.44 171 GLY A N 1
ATOM 1339 C CA . GLY A 1 171 ? -42.608 -12.207 27.968 1.00 76.44 171 GLY A CA 1
ATOM 1340 C C . GLY A 1 171 ? -41.567 -13.321 27.753 1.00 76.44 171 GLY A C 1
ATOM 1341 O O . GLY A 1 171 ? -40.370 -13.071 27.905 1.00 76.44 171 GLY A O 1
ATOM 1342 N N . SER A 1 172 ? -42.005 -14.538 27.400 1.00 86.19 172 SER A N 1
ATOM 1343 C CA . SER A 1 172 ? -41.139 -15.668 27.017 1.00 86.19 172 SER A CA 1
ATOM 1344 C C . SER A 1 172 ? -40.637 -15.567 25.569 1.00 86.19 172 SER A C 1
ATOM 1346 O O . SER A 1 172 ? -41.190 -14.823 24.757 1.00 86.19 172 SER A O 1
ATOM 1348 N N . LEU A 1 173 ? -39.637 -16.381 25.203 1.00 88.88 173 LEU A N 1
ATOM 1349 C CA . LEU A 1 173 ? -39.108 -16.440 23.833 1.00 88.88 173 LEU A CA 1
ATOM 1350 C C . LEU A 1 173 ? -40.193 -16.766 22.788 1.00 88.88 173 LEU A C 1
ATOM 1352 O O . LEU A 1 173 ? -40.299 -16.069 21.784 1.00 88.88 173 LEU A O 1
ATOM 1356 N N . ASN A 1 174 ? -41.043 -17.770 23.041 1.00 88.12 174 ASN A N 1
ATOM 1357 C CA . ASN A 1 174 ? -42.150 -18.122 22.136 1.00 88.12 174 ASN A CA 1
ATOM 1358 C C . ASN A 1 174 ? -43.141 -16.963 21.975 1.00 88.12 174 ASN A C 1
ATOM 1360 O O . ASN A 1 174 ? -43.649 -16.712 20.885 1.00 88.12 174 ASN A O 1
ATOM 1364 N N . TRP A 1 175 ? -43.403 -16.235 23.058 1.00 85.94 175 TRP A N 1
ATOM 1365 C CA . TRP A 1 175 ? -44.296 -15.087 23.021 1.00 85.94 175 TRP A CA 1
ATOM 1366 C C . TRP A 1 175 ? -43.699 -13.923 22.213 1.00 85.94 175 TRP A C 1
ATOM 1368 O O . TRP A 1 175 ? -44.408 -13.309 21.418 1.00 85.94 175 TRP A O 1
ATOM 1378 N N . MET A 1 176 ? -42.390 -13.674 22.323 1.00 91.00 176 MET A N 1
ATOM 1379 C CA . MET A 1 176 ? -41.697 -12.671 21.503 1.00 91.00 176 MET A CA 1
ATOM 1380 C C . MET A 1 176 ? -41.724 -13.031 20.011 1.00 91.00 176 MET A C 1
ATOM 1382 O O . MET A 1 176 ? -41.955 -12.159 19.176 1.00 91.00 176 MET A O 1
ATOM 1386 N N . VAL A 1 177 ? -41.549 -14.314 19.677 1.00 90.19 177 VAL A N 1
ATOM 1387 C CA . VAL A 1 177 ? -41.666 -14.808 18.294 1.00 90.19 177 VAL A CA 1
ATOM 1388 C C . VAL A 1 177 ? -43.083 -14.609 17.763 1.00 90.19 177 VAL A C 1
ATOM 1390 O O . VAL A 1 177 ? -43.263 -14.127 16.647 1.00 90.19 177 VAL A O 1
ATOM 1393 N N . ASN A 1 178 ? -44.105 -14.910 18.568 1.00 87.00 178 ASN A N 1
ATOM 1394 C CA . ASN A 1 178 ? -45.496 -14.693 18.174 1.00 87.00 178 ASN A CA 1
ATOM 1395 C C . ASN A 1 178 ? -45.795 -13.211 17.902 1.00 87.00 178 ASN A C 1
ATOM 1397 O O . ASN A 1 178 ? -46.463 -12.919 16.914 1.00 87.00 178 ASN A O 1
ATOM 1401 N N . LYS A 1 179 ? -45.251 -12.277 18.698 1.00 85.88 179 LYS A N 1
ATOM 1402 C CA . LYS A 1 179 ? -45.349 -10.833 18.411 1.00 85.88 179 LYS A CA 1
ATOM 1403 C C . LYS A 1 179 ? -44.751 -10.463 17.055 1.00 85.88 179 LYS A C 1
ATOM 1405 O O . LYS A 1 179 ? -45.351 -9.690 16.309 1.00 85.88 179 LYS A O 1
ATOM 1410 N N . ALA A 1 180 ? -43.580 -11.014 16.733 1.00 85.25 180 ALA A N 1
ATOM 1411 C CA . ALA A 1 180 ? -42.918 -10.763 15.457 1.00 85.25 180 ALA A CA 1
ATOM 1412 C C . ALA A 1 180 ? -43.745 -11.296 14.274 1.00 85.25 180 ALA A C 1
ATOM 1414 O O . ALA A 1 180 ? -43.944 -10.586 13.289 1.00 85.25 180 ALA A O 1
ATOM 1415 N N . ILE A 1 181 ? -44.294 -12.510 14.395 1.00 84.19 181 ILE A N 1
ATOM 1416 C CA . ILE A 1 181 ? -45.138 -13.137 13.364 1.00 84.19 181 ILE A CA 1
ATOM 1417 C C . ILE A 1 181 ? -46.448 -12.366 13.170 1.00 84.19 181 ILE A C 1
ATOM 1419 O O . ILE A 1 181 ? -46.861 -12.127 12.035 1.00 84.19 181 ILE A O 1
ATOM 1423 N N . MET A 1 182 ? -47.089 -11.953 14.266 1.00 79.81 182 MET A N 1
ATOM 1424 C CA . MET A 1 182 ? -48.358 -11.220 14.235 1.00 79.81 182 MET A CA 1
ATOM 1425 C C . MET A 1 182 ? -48.202 -9.741 13.849 1.00 79.81 182 MET A C 1
ATOM 1427 O O . MET A 1 182 ? -49.209 -9.055 13.692 1.00 79.81 182 MET A O 1
ATOM 1431 N N . ARG A 1 183 ? -46.964 -9.262 13.638 1.00 67.62 183 ARG A N 1
ATOM 1432 C CA . ARG A 1 183 ? -46.632 -7.859 13.332 1.00 67.62 183 ARG A CA 1
ATOM 1433 C C . ARG A 1 183 ? -47.193 -6.877 14.363 1.00 67.62 183 ARG A C 1
ATOM 1435 O O . ARG A 1 183 ? -47.718 -5.822 14.005 1.00 67.62 183 ARG A O 1
ATOM 1442 N N . ASP 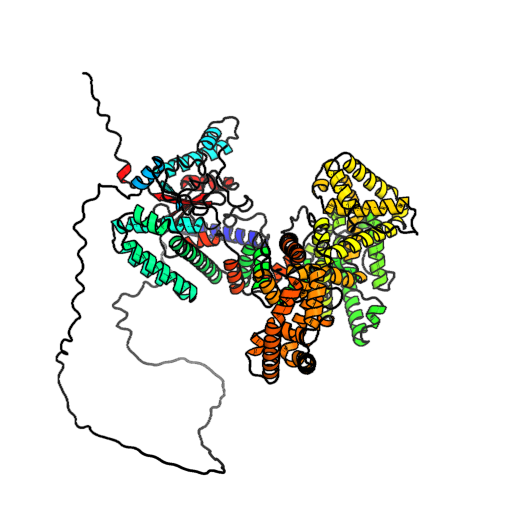A 1 184 ? -47.069 -7.224 15.640 1.00 74.00 184 ASP A N 1
ATOM 1443 C CA . ASP A 1 184 ? -47.368 -6.289 16.724 1.00 74.00 184 ASP A CA 1
ATOM 1444 C C . ASP A 1 184 ? -46.459 -5.047 16.656 1.00 74.00 184 ASP A C 1
ATOM 1446 O O . ASP A 1 184 ? -45.448 -5.019 15.951 1.00 74.00 184 ASP A O 1
ATOM 1450 N N . ILE A 1 185 ? -46.798 -3.996 17.410 1.00 76.31 185 ILE A N 1
ATOM 1451 C CA . ILE A 1 185 ? -45.951 -2.801 17.519 1.00 76.31 185 ILE A CA 1
ATOM 1452 C C . ILE A 1 185 ? -44.649 -3.184 18.238 1.00 76.31 185 ILE A C 1
ATOM 1454 O O . ILE A 1 185 ? -44.614 -3.324 19.463 1.00 76.31 185 ILE A O 1
ATOM 1458 N N . LEU A 1 186 ? -43.579 -3.361 17.464 1.00 84.69 186 LEU A N 1
ATOM 1459 C CA . LEU A 1 186 ? -42.237 -3.669 17.957 1.00 84.69 186 LEU A CA 1
ATOM 1460 C C . LEU A 1 186 ? -41.431 -2.384 18.222 1.00 84.69 186 LEU A C 1
ATOM 1462 O O . LEU A 1 186 ? -41.681 -1.363 17.577 1.00 84.69 186 LEU A O 1
ATOM 1466 N N . PRO A 1 187 ? -40.424 -2.402 19.114 1.00 86.50 187 PRO A N 1
ATOM 1467 C CA . PRO A 1 187 ? -39.512 -1.273 19.292 1.00 86.50 187 PRO A CA 1
ATOM 1468 C C . PRO A 1 187 ? -38.823 -0.882 17.980 1.00 86.50 187 PRO A C 1
ATOM 1470 O O . PRO A 1 187 ? -38.387 -1.761 17.234 1.00 86.50 187 PRO A O 1
ATOM 1473 N N . LEU A 1 188 ? -38.653 0.422 17.731 1.00 84.19 188 LEU A N 1
ATOM 1474 C CA . LEU A 1 188 ? -38.010 0.930 16.511 1.00 84.19 188 LEU A CA 1
ATOM 1475 C C . LEU A 1 188 ? -36.632 0.292 16.289 1.00 84.19 188 LEU A C 1
ATOM 1477 O O . LEU A 1 188 ? -36.342 -0.151 15.189 1.00 84.19 188 LEU A O 1
ATOM 1481 N N . SER A 1 189 ? -35.819 0.137 17.337 1.00 87.38 189 SER A N 1
ATOM 1482 C CA . SER A 1 189 ? -34.483 -0.477 17.255 1.00 87.38 189 SER A CA 1
ATOM 1483 C C . SER A 1 189 ? -34.467 -1.961 16.858 1.00 87.38 189 SER A C 1
ATOM 1485 O O . SER A 1 189 ? -33.390 -2.526 16.665 1.00 87.38 189 SER A O 1
ATOM 1487 N N . SER A 1 190 ? -35.636 -2.586 16.693 1.00 88.38 190 SER A N 1
ATOM 1488 C CA . SER A 1 190 ? -35.781 -3.942 16.154 1.00 88.38 190 SER A CA 1
ATOM 1489 C C . SER A 1 190 ? -36.329 -4.027 14.734 1.00 88.38 190 SER A C 1
ATOM 1491 O O . SER A 1 190 ? -36.369 -5.111 14.152 1.00 88.38 190 SER A O 1
ATOM 1493 N N . GLN A 1 191 ? -36.724 -2.893 14.161 1.00 85.44 191 GLN A N 1
ATOM 1494 C CA . GLN A 1 191 ? -37.275 -2.812 12.817 1.00 85.44 191 GLN A CA 1
ATOM 1495 C C . GLN A 1 191 ? -36.166 -2.411 11.845 1.00 85.44 191 GLN A C 1
ATOM 1497 O O . GLN A 1 191 ? -35.525 -1.379 12.028 1.00 85.44 191 GLN A O 1
ATOM 1502 N N . ILE A 1 192 ? -35.924 -3.235 10.823 1.00 80.81 192 ILE A N 1
ATOM 1503 C CA . ILE A 1 192 ? -34.888 -2.981 9.804 1.00 80.81 192 ILE A CA 1
ATOM 1504 C C . ILE A 1 192 ? -35.262 -1.777 8.930 1.00 80.81 192 ILE A C 1
ATOM 1506 O O . ILE A 1 192 ? -34.391 -1.007 8.529 1.00 80.81 192 ILE A O 1
ATOM 1510 N N . ILE A 1 193 ? -36.555 -1.625 8.646 1.00 78.81 193 ILE A N 1
ATOM 1511 C CA . ILE A 1 193 ? -37.119 -0.514 7.882 1.00 78.81 193 ILE A CA 1
ATOM 1512 C C . ILE A 1 193 ? -37.824 0.408 8.869 1.00 78.81 193 ILE A C 1
ATOM 1514 O O . ILE A 1 193 ? -38.608 -0.062 9.695 1.00 78.81 193 ILE A O 1
ATOM 1518 N N . ASP A 1 194 ? -37.530 1.701 8.795 1.00 75.06 194 ASP A N 1
ATOM 1519 C CA . ASP A 1 194 ? -38.226 2.701 9.590 1.00 75.06 194 ASP A CA 1
ATOM 1520 C C . ASP A 1 194 ? -39.671 2.830 9.066 1.00 75.06 194 ASP A C 1
ATOM 1522 O O . ASP A 1 194 ? -39.878 3.105 7.880 1.00 75.06 194 ASP A O 1
ATOM 1526 N N . PRO A 1 195 ? -40.691 2.629 9.918 1.00 74.25 195 PRO A N 1
ATOM 1527 C CA . PRO A 1 195 ? -42.088 2.634 9.495 1.00 74.25 195 PRO A CA 1
ATOM 1528 C C . PRO A 1 195 ? -42.586 4.020 9.063 1.00 74.25 195 PRO A C 1
ATOM 1530 O O . PRO A 1 195 ? -43.669 4.120 8.493 1.00 74.25 195 PRO A O 1
ATOM 1533 N N . THR A 1 196 ? -41.842 5.089 9.362 1.00 78.56 196 THR A N 1
ATOM 1534 C CA . THR A 1 196 ? -42.189 6.464 8.986 1.00 78.56 196 THR A CA 1
ATOM 1535 C C . THR A 1 196 ? -41.542 6.910 7.683 1.00 78.56 196 THR A C 1
ATOM 1537 O O . THR A 1 196 ? -42.189 7.618 6.914 1.00 78.56 196 THR A O 1
ATOM 1540 N N . THR A 1 197 ? -40.293 6.514 7.423 1.00 76.38 197 THR A N 1
ATOM 1541 C CA . THR A 1 197 ? -39.566 6.917 6.207 1.00 76.38 197 THR A CA 1
ATOM 1542 C C . THR A 1 197 ? -39.581 5.853 5.112 1.00 76.38 197 THR A C 1
ATOM 1544 O O . THR A 1 197 ? -39.248 6.172 3.977 1.00 76.38 197 THR A O 1
ATOM 1547 N N . GLU A 1 198 ? -39.959 4.609 5.433 1.00 76.81 198 GLU A N 1
ATOM 1548 C CA . GLU A 1 198 ? -39.827 3.429 4.562 1.00 76.81 198 GLU A CA 1
ATOM 1549 C C . GLU A 1 198 ? -38.376 3.156 4.099 1.00 76.81 198 GLU A C 1
ATOM 1551 O O . GLU A 1 198 ? -38.139 2.353 3.195 1.00 76.81 198 GLU A O 1
ATOM 1556 N N . GLU A 1 199 ? -37.385 3.782 4.745 1.00 72.88 199 GLU A N 1
ATOM 1557 C CA . GLU A 1 199 ? -35.953 3.605 4.485 1.00 72.88 199 GLU A CA 1
ATOM 1558 C C . GLU A 1 199 ? -35.286 2.702 5.538 1.00 72.88 199 GLU A C 1
ATOM 1560 O O . GLU A 1 199 ? -35.897 2.296 6.529 1.00 72.88 199 GLU A O 1
ATOM 1565 N N . ILE A 1 200 ? -34.005 2.370 5.334 1.00 72.19 200 ILE A N 1
ATOM 1566 C CA . ILE A 1 200 ? -33.208 1.606 6.305 1.00 72.19 200 ILE A CA 1
ATOM 1567 C C . ILE A 1 200 ? -33.131 2.387 7.618 1.00 72.19 200 ILE A C 1
ATOM 1569 O O . ILE A 1 200 ? -32.706 3.540 7.647 1.00 72.19 200 ILE A O 1
ATOM 1573 N N . ASN A 1 201 ? -33.483 1.729 8.717 1.00 75.75 201 ASN A N 1
ATOM 1574 C CA . ASN A 1 201 ? -33.485 2.336 10.034 1.00 75.75 201 ASN A CA 1
ATOM 1575 C C . ASN A 1 201 ? -32.051 2.474 10.598 1.00 75.75 201 ASN A C 1
ATOM 1577 O O . ASN A 1 201 ? -31.421 1.458 10.912 1.00 75.75 201 ASN A O 1
ATOM 1581 N N . PRO A 1 202 ? -31.537 3.700 10.824 1.00 74.69 202 PRO A N 1
ATOM 1582 C CA . PRO A 1 202 ? -30.202 3.911 11.391 1.00 74.69 202 PRO A CA 1
ATOM 1583 C C . PRO A 1 202 ? -30.099 3.513 12.874 1.00 74.69 202 PRO A C 1
ATOM 1585 O O . PRO A 1 202 ? -28.995 3.387 13.402 1.00 74.69 202 PRO A O 1
ATOM 1588 N N . TYR A 1 203 ? -31.230 3.311 13.557 1.00 83.56 203 TYR A N 1
ATOM 1589 C CA . TYR A 1 203 ? -31.302 2.871 14.952 1.00 83.56 203 TYR A CA 1
ATOM 1590 C C . TYR A 1 203 ? -31.485 1.359 15.101 1.00 83.56 203 TYR A C 1
ATOM 1592 O O . TYR A 1 203 ? -31.663 0.884 16.225 1.00 83.56 203 TYR A O 1
ATOM 1600 N N . PHE A 1 204 ? -31.479 0.600 14.002 1.00 87.12 204 PHE A N 1
ATOM 1601 C CA . PHE A 1 204 ? -31.591 -0.853 14.052 1.00 87.12 204 PHE A CA 1
ATOM 1602 C C . PHE A 1 204 ? -30.407 -1.455 14.828 1.00 87.12 204 PHE A C 1
ATOM 1604 O O . PHE A 1 204 ? -29.248 -1.143 14.561 1.00 87.12 204 PHE A O 1
ATOM 1611 N N . LEU A 1 205 ? -30.697 -2.311 15.812 1.00 87.88 205 LEU A N 1
ATOM 1612 C CA . LEU A 1 205 ? -29.695 -2.996 16.635 1.00 87.88 205 LEU A CA 1
ATOM 1613 C C . LEU A 1 205 ? -29.836 -4.516 16.539 1.00 87.88 205 LEU A C 1
ATOM 1615 O O . LEU A 1 205 ? -28.840 -5.201 16.356 1.00 87.88 205 LEU A O 1
ATOM 1619 N N . ALA A 1 206 ? -31.039 -5.064 16.676 1.00 91.00 206 ALA A N 1
ATOM 1620 C CA . ALA A 1 206 ? -31.282 -6.498 16.531 1.00 91.00 206 ALA A CA 1
ATOM 1621 C C . ALA A 1 206 ? -32.761 -6.748 16.241 1.00 91.00 206 ALA A C 1
ATOM 1623 O O . ALA A 1 206 ? -33.616 -6.102 16.840 1.00 91.00 206 ALA A O 1
ATOM 1624 N N . SER A 1 207 ? -33.083 -7.678 15.347 1.00 90.81 207 SER A N 1
ATOM 1625 C CA . SER A 1 207 ? -34.469 -8.060 15.088 1.00 90.81 207 SER A CA 1
ATOM 1626 C C . SER A 1 207 ? -35.058 -8.770 16.301 1.00 90.81 207 SER A C 1
ATOM 1628 O O . SER A 1 207 ? -34.345 -9.425 17.055 1.00 90.81 207 SER A O 1
ATOM 1630 N N . TYR A 1 208 ? -36.379 -8.736 16.460 1.00 91.62 208 TYR A N 1
ATOM 1631 C CA . TYR A 1 208 ? -37.006 -9.701 17.361 1.00 91.62 208 TYR A CA 1
ATOM 1632 C C . TYR A 1 208 ? -36.723 -11.141 16.888 1.00 91.62 208 TYR A C 1
ATOM 1634 O O . TYR A 1 208 ? -36.555 -11.357 15.681 1.00 91.62 208 TYR A O 1
ATOM 1642 N N . PRO A 1 209 ? -36.665 -12.125 17.809 1.00 93.00 209 PRO A N 1
ATOM 1643 C CA . PRO A 1 209 ? -36.550 -13.530 17.441 1.00 93.00 209 PRO A CA 1
ATOM 1644 C C . PRO A 1 209 ? -37.677 -13.933 16.490 1.00 93.00 209 PRO A C 1
ATOM 1646 O O . PRO A 1 209 ? -38.843 -13.642 16.756 1.00 93.00 209 PRO A O 1
ATOM 1649 N N . ASN A 1 210 ? -37.335 -14.612 15.399 1.00 91.44 210 ASN A N 1
ATOM 1650 C CA . ASN A 1 210 ? -38.292 -15.035 14.383 1.00 91.44 210 ASN A CA 1
ATOM 1651 C C . ASN A 1 210 ? -38.066 -16.498 13.977 1.00 91.44 210 ASN A C 1
ATOM 1653 O O . ASN A 1 210 ? -37.024 -17.102 14.244 1.00 91.44 210 ASN A O 1
ATOM 1657 N N . GLN A 1 211 ? -39.061 -17.091 13.323 1.00 90.25 211 GLN A N 1
ATOM 1658 C CA . GLN A 1 211 ? -38.910 -18.400 12.701 1.00 90.25 211 GLN A CA 1
ATOM 1659 C C . GLN A 1 211 ? -37.991 -18.296 11.486 1.00 90.25 211 GLN A C 1
ATOM 1661 O O . GLN A 1 211 ? -38.177 -17.434 10.632 1.00 90.25 211 GLN A O 1
ATOM 1666 N N . ILE A 1 212 ? -37.068 -19.248 11.352 1.00 88.25 212 ILE A N 1
ATOM 1667 C CA . ILE A 1 212 ? -36.126 -19.323 10.221 1.00 88.25 212 ILE A CA 1
ATOM 1668 C C . ILE A 1 212 ? -36.852 -19.325 8.870 1.00 88.25 212 ILE A C 1
ATOM 1670 O O . ILE A 1 212 ? -36.421 -18.678 7.920 1.00 88.25 212 ILE A O 1
ATOM 1674 N N . LYS A 1 213 ? -38.008 -19.993 8.794 1.00 83.00 213 LYS A N 1
ATOM 1675 C CA . LYS A 1 213 ? -38.834 -20.057 7.579 1.00 83.00 213 LYS A CA 1
ATOM 1676 C C . LYS A 1 213 ? -39.419 -18.706 7.149 1.00 83.00 213 LYS A C 1
ATOM 1678 O O . LYS A 1 213 ? -39.794 -18.572 5.989 1.00 83.00 213 LYS A O 1
ATOM 1683 N N . ASN A 1 214 ? -39.484 -17.730 8.055 1.00 81.94 214 ASN A N 1
ATOM 1684 C CA . ASN A 1 214 ? -40.061 -16.406 7.818 1.00 81.94 214 ASN A CA 1
ATOM 1685 C C . ASN A 1 214 ? -39.000 -15.333 7.516 1.00 81.94 214 ASN A C 1
ATOM 1687 O O . ASN A 1 214 ? -39.345 -14.159 7.425 1.00 81.94 214 ASN A O 1
ATOM 1691 N N . GLU A 1 215 ? -37.734 -15.722 7.326 1.00 80.44 215 GLU A N 1
ATOM 1692 C CA . GLU A 1 215 ? -36.607 -14.820 7.043 1.00 80.44 215 GLU A CA 1
ATOM 1693 C C . GLU A 1 215 ? -36.011 -15.082 5.641 1.00 80.44 215 GLU A C 1
ATOM 1695 O O . GLU A 1 215 ? -34.861 -15.518 5.512 1.00 80.44 215 GLU A O 1
ATOM 1700 N N . PRO A 1 216 ? -36.762 -14.824 4.550 1.00 69.50 216 PRO A N 1
ATOM 1701 C CA . PRO A 1 216 ? -36.324 -15.140 3.186 1.00 69.50 216 PRO A CA 1
ATOM 1702 C C . PRO A 1 216 ? -35.109 -14.320 2.729 1.00 69.50 216 PRO A C 1
ATOM 1704 O O . PRO A 1 216 ? -34.433 -14.714 1.783 1.00 69.50 216 PRO A O 1
ATOM 1707 N N . GLY A 1 217 ? -34.824 -13.192 3.394 1.00 69.31 217 GLY A N 1
ATOM 1708 C CA . GLY A 1 217 ? -33.644 -12.366 3.125 1.00 69.31 217 GLY A CA 1
ATOM 1709 C C . GLY A 1 217 ? -32.322 -13.036 3.513 1.00 69.31 217 GLY A C 1
ATOM 1710 O O . GLY A 1 217 ? -31.294 -12.687 2.945 1.00 69.31 217 GLY A O 1
ATOM 1711 N N . PHE A 1 218 ? -32.362 -14.007 4.430 1.00 73.50 218 PHE A N 1
ATOM 1712 C CA . PHE A 1 218 ? -31.191 -14.759 4.889 1.00 73.50 218 PHE A CA 1
ATOM 1713 C C . PHE A 1 218 ? -31.257 -16.237 4.497 1.00 73.50 218 PHE A C 1
ATOM 1715 O O . PHE A 1 218 ? -30.223 -16.852 4.275 1.00 73.50 218 PHE A O 1
ATOM 1722 N N . PHE A 1 219 ? -32.458 -16.811 4.362 1.00 83.12 219 PHE A N 1
ATOM 1723 C CA . PHE A 1 219 ? -32.654 -18.214 3.995 1.00 83.12 219 PHE A CA 1
ATOM 1724 C C . PHE A 1 219 ? -33.427 -18.332 2.671 1.00 83.12 219 PHE A C 1
ATOM 1726 O O . PHE A 1 219 ? -34.657 -18.217 2.666 1.00 83.12 219 PHE A O 1
ATOM 1733 N N . PRO A 1 220 ? -32.757 -18.620 1.537 1.00 83.75 220 PRO A N 1
ATOM 1734 C CA . PRO A 1 220 ? -33.378 -18.642 0.211 1.00 83.75 220 PRO A CA 1
ATOM 1735 C C . PRO A 1 220 ? -34.137 -19.958 -0.053 1.00 83.75 220 PRO A C 1
ATOM 1737 O O . PRO A 1 220 ? -33.862 -20.685 -1.010 1.00 83.75 220 PRO A O 1
ATOM 1740 N N . LEU A 1 221 ? -35.105 -20.278 0.809 1.00 84.62 221 LEU A N 1
ATOM 1741 C CA . LEU A 1 221 ? -35.874 -21.528 0.825 1.00 84.62 221 LEU A CA 1
ATOM 1742 C C . LEU A 1 221 ? -36.481 -21.889 -0.535 1.00 84.62 221 LEU A C 1
ATOM 1744 O O . LEU A 1 221 ? -36.338 -23.023 -0.992 1.00 84.62 221 LEU A O 1
ATOM 1748 N N . ASP A 1 222 ? -37.142 -20.940 -1.196 1.00 84.88 222 ASP A N 1
ATOM 1749 C CA . ASP A 1 222 ? -37.822 -21.204 -2.468 1.00 84.88 222 ASP A CA 1
ATOM 1750 C C . ASP A 1 222 ? -36.830 -21.417 -3.616 1.00 84.88 222 ASP A C 1
ATOM 1752 O O . ASP A 1 222 ? -36.994 -22.341 -4.417 1.00 84.88 222 ASP A O 1
ATOM 1756 N N . THR A 1 223 ? -35.743 -20.641 -3.642 1.00 85.19 223 THR A N 1
ATOM 1757 C CA . THR A 1 223 ? -34.641 -20.821 -4.596 1.00 85.19 223 THR A CA 1
ATOM 1758 C C . THR A 1 223 ? -33.995 -22.194 -4.428 1.00 85.19 223 THR A C 1
ATOM 1760 O O . THR A 1 223 ? -33.793 -22.908 -5.410 1.00 85.19 223 THR A O 1
ATOM 1763 N N . LEU A 1 224 ? -33.717 -22.608 -3.189 1.00 86.81 224 LEU A N 1
ATOM 1764 C CA . LEU A 1 224 ? -33.122 -23.911 -2.896 1.00 86.81 224 LEU A CA 1
ATOM 1765 C C . LEU A 1 224 ? -34.059 -25.065 -3.267 1.00 86.81 224 LEU A C 1
ATOM 1767 O O . LEU A 1 224 ? -33.607 -26.042 -3.868 1.00 86.81 224 LEU A O 1
ATOM 1771 N N . LYS A 1 225 ? -35.367 -24.947 -2.996 1.00 89.00 225 LYS A N 1
ATOM 1772 C CA . LYS A 1 225 ? -36.373 -25.928 -3.445 1.00 89.00 225 LYS A CA 1
ATOM 1773 C C . LYS A 1 225 ? -36.384 -26.054 -4.964 1.00 89.00 225 LYS A C 1
ATOM 1775 O O . LYS A 1 225 ? -36.374 -27.176 -5.472 1.00 89.00 225 LYS A O 1
ATOM 1780 N N . LEU A 1 226 ? -36.361 -24.933 -5.683 1.00 87.81 226 LEU A N 1
ATOM 1781 C CA . LEU A 1 226 ? -36.350 -24.917 -7.144 1.00 87.81 226 LEU A CA 1
ATOM 1782 C C . LEU A 1 226 ? -35.079 -25.575 -7.695 1.00 87.81 226 LEU A C 1
ATOM 1784 O O . LEU A 1 226 ? -35.162 -26.429 -8.578 1.00 87.81 226 LEU A O 1
ATOM 1788 N N . LEU A 1 227 ? -33.912 -25.251 -7.131 1.00 85.88 227 LEU A N 1
ATOM 1789 C CA . LEU A 1 227 ? -32.638 -25.861 -7.514 1.00 85.88 227 LEU A CA 1
ATOM 1790 C C . LEU A 1 227 ? -32.620 -27.368 -7.243 1.00 85.88 227 LEU A C 1
ATOM 1792 O O . LEU A 1 227 ? -32.245 -28.129 -8.128 1.00 85.88 227 LEU A O 1
ATOM 1796 N N . ALA A 1 228 ? -33.060 -27.817 -6.066 1.00 86.06 228 ALA A N 1
ATOM 1797 C CA . ALA A 1 228 ? -33.029 -29.224 -5.663 1.00 86.06 228 ALA A CA 1
ATOM 1798 C C . ALA A 1 228 ? -33.871 -30.148 -6.567 1.00 86.06 228 ALA A C 1
ATOM 1800 O O . ALA A 1 228 ? -33.506 -31.315 -6.761 1.00 86.06 228 ALA A O 1
ATOM 1801 N N . HIS A 1 229 ? -34.973 -29.630 -7.123 1.00 85.50 229 HIS A N 1
ATOM 1802 C CA . HIS A 1 229 ? -35.939 -30.395 -7.919 1.00 85.50 229 HIS A CA 1
ATOM 1803 C C . HIS A 1 229 ? -35.784 -30.212 -9.437 1.00 85.50 229 HIS A C 1
ATOM 1805 O O . HIS A 1 229 ? -36.387 -30.969 -10.193 1.00 85.50 229 HIS A O 1
ATOM 1811 N N . ASN A 1 230 ? -34.966 -29.263 -9.908 1.00 84.81 230 ASN A N 1
ATOM 1812 C CA . ASN A 1 230 ? -34.814 -28.994 -11.339 1.00 84.81 230 ASN A CA 1
ATOM 1813 C C . ASN A 1 230 ? -33.827 -29.973 -12.015 1.00 84.81 230 ASN A C 1
ATOM 1815 O O . ASN A 1 230 ? -32.619 -29.878 -11.786 1.00 84.81 230 ASN A O 1
ATOM 1819 N N . PRO A 1 231 ? -34.287 -30.881 -12.899 1.00 81.31 231 PRO A N 1
ATOM 1820 C CA . PRO A 1 231 ? -33.426 -31.883 -13.525 1.00 81.31 231 PRO A CA 1
ATOM 1821 C C . PRO A 1 231 ? -32.367 -31.302 -14.475 1.00 81.31 231 PRO A C 1
ATOM 1823 O O . PRO A 1 231 ? -31.393 -31.996 -14.760 1.00 81.31 231 PRO A O 1
ATOM 1826 N N . LEU A 1 232 ? -32.525 -30.049 -14.924 1.00 84.56 232 LEU A N 1
ATOM 1827 C CA . LEU A 1 232 ? -31.594 -29.343 -15.815 1.00 84.56 232 LEU A CA 1
ATOM 1828 C C . LEU A 1 232 ? -30.358 -28.792 -15.083 1.00 84.56 232 LEU A C 1
ATOM 1830 O O . LEU A 1 232 ? -29.388 -28.391 -15.722 1.00 84.56 232 LEU A O 1
ATOM 1834 N N . ILE A 1 233 ? -30.375 -28.767 -13.748 1.00 80.81 233 ILE A N 1
ATOM 1835 C CA . ILE A 1 233 ? -29.251 -28.317 -12.922 1.00 80.81 233 ILE A CA 1
ATOM 1836 C C . ILE A 1 233 ? -28.277 -29.490 -12.688 1.00 80.81 233 ILE A C 1
ATOM 1838 O O . ILE A 1 233 ? -28.727 -30.619 -12.431 1.00 80.81 233 ILE A O 1
ATOM 1842 N N . PRO A 1 234 ? -26.944 -29.261 -12.719 1.00 82.56 234 PRO A N 1
ATOM 1843 C CA . PRO A 1 234 ? -25.951 -30.290 -12.409 1.00 82.56 234 PRO A CA 1
ATOM 1844 C C . PRO A 1 234 ? -26.273 -31.044 -11.110 1.00 82.56 234 PRO A C 1
ATOM 1846 O O . PRO A 1 234 ? -26.691 -30.443 -10.118 1.00 82.56 234 PRO A O 1
ATOM 1849 N N . SER A 1 235 ? -26.092 -32.369 -11.112 1.00 81.31 235 SER A N 1
ATOM 1850 C CA . SER A 1 235 ? -26.424 -33.258 -9.980 1.00 81.31 235 SER A CA 1
ATOM 1851 C C . SER A 1 235 ? -25.790 -32.811 -8.661 1.00 81.31 235 SER A C 1
ATOM 1853 O O . SER A 1 235 ? -26.404 -32.922 -7.603 1.00 81.31 235 SER A O 1
ATOM 1855 N N . GLU A 1 236 ? -24.589 -32.251 -8.731 1.00 76.69 236 GLU A N 1
ATOM 1856 C CA . GLU A 1 236 ? -23.841 -31.749 -7.586 1.00 76.69 236 GLU A CA 1
ATOM 1857 C C . GLU A 1 236 ? -24.453 -30.479 -6.984 1.00 76.69 236 GLU A C 1
ATOM 1859 O O . GLU A 1 236 ? -24.692 -30.432 -5.779 1.00 76.69 236 GLU A O 1
ATOM 1864 N N . ARG A 1 237 ? -24.842 -29.501 -7.814 1.00 79.50 237 ARG A N 1
ATOM 1865 C CA . ARG A 1 237 ? -25.581 -28.310 -7.355 1.00 79.50 237 ARG A CA 1
ATOM 1866 C C . ARG A 1 237 ? -26.937 -28.680 -6.754 1.00 79.50 237 ARG A C 1
ATOM 1868 O O . ARG A 1 237 ? -27.337 -28.112 -5.742 1.00 79.50 237 ARG A O 1
ATOM 1875 N N . ARG A 1 238 ? -27.620 -29.681 -7.321 1.00 84.56 238 ARG A N 1
ATOM 1876 C CA . ARG A 1 238 ? -28.849 -30.236 -6.728 1.00 84.56 238 ARG A CA 1
ATOM 1877 C C . ARG A 1 238 ? -28.602 -30.873 -5.364 1.00 84.56 238 ARG A C 1
ATOM 1879 O O . ARG A 1 238 ? -29.426 -30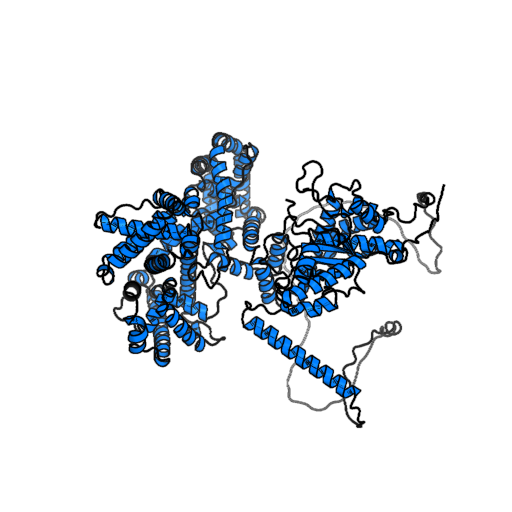.722 -4.468 1.00 84.56 238 ARG A O 1
ATOM 1886 N N . ARG A 1 239 ? -27.493 -31.599 -5.204 1.00 84.00 239 ARG A N 1
ATOM 1887 C CA . ARG A 1 239 ? -27.101 -32.222 -3.932 1.00 84.00 239 ARG A CA 1
ATOM 1888 C C . ARG A 1 239 ? -26.829 -31.166 -2.861 1.00 84.00 239 ARG A C 1
ATOM 1890 O O . ARG A 1 239 ? -27.359 -31.303 -1.767 1.00 84.00 239 ARG A O 1
ATOM 1897 N N . ILE A 1 240 ? -26.075 -30.117 -3.189 1.00 83.31 240 ILE A N 1
ATOM 1898 C CA . ILE A 1 240 ? -25.798 -28.987 -2.284 1.00 83.31 240 ILE A CA 1
ATOM 1899 C C . ILE A 1 240 ? -27.109 -28.324 -1.852 1.00 83.31 240 ILE A C 1
ATOM 1901 O O . ILE A 1 240 ? -27.354 -28.180 -0.659 1.00 83.31 240 ILE A O 1
ATOM 1905 N N . ALA A 1 241 ? -28.002 -28.029 -2.804 1.00 85.94 241 ALA A N 1
ATOM 1906 C CA . ALA A 1 241 ? -29.307 -27.451 -2.494 1.00 85.94 241 ALA A CA 1
ATOM 1907 C C . ALA A 1 241 ? -30.135 -28.336 -1.541 1.00 85.94 241 ALA A C 1
ATOM 1909 O O . ALA A 1 241 ? -30.757 -27.822 -0.618 1.00 85.94 241 ALA A O 1
ATOM 1910 N N . LYS A 1 242 ? -30.103 -29.667 -1.707 1.00 88.00 242 LYS A N 1
ATOM 1911 C CA . LYS A 1 242 ? -30.761 -30.610 -0.782 1.00 88.00 242 LYS A CA 1
ATOM 1912 C C . LYS A 1 242 ? -30.137 -30.605 0.614 1.00 88.00 242 LYS A C 1
ATOM 1914 O O . LYS A 1 242 ? -30.870 -30.624 1.593 1.00 88.00 242 LYS A O 1
ATOM 1919 N N . LEU A 1 243 ? -28.809 -30.575 0.716 1.00 88.12 243 LEU A N 1
ATOM 1920 C CA . LEU A 1 243 ? -28.121 -30.514 2.011 1.00 88.12 243 LEU A CA 1
ATOM 1921 C C . LEU A 1 243 ? -28.425 -29.204 2.748 1.00 88.12 243 LEU A C 1
ATOM 1923 O O . LEU A 1 243 ? -28.731 -29.237 3.936 1.00 88.12 243 LEU A O 1
ATOM 1927 N N . ALA A 1 244 ? -28.431 -28.078 2.033 1.00 88.12 244 ALA A N 1
ATOM 1928 C CA . ALA A 1 244 ? -28.830 -26.789 2.586 1.00 88.12 244 ALA A CA 1
ATOM 1929 C C . ALA A 1 244 ? -30.298 -26.780 3.044 1.00 88.12 244 ALA A C 1
ATOM 1931 O O . ALA A 1 244 ? -30.601 -26.267 4.116 1.00 88.12 244 ALA A O 1
ATOM 1932 N N . LEU A 1 245 ? -31.216 -27.396 2.286 1.00 90.06 245 LEU A N 1
ATOM 1933 C CA . LEU A 1 245 ? -32.609 -27.557 2.723 1.00 90.06 245 LEU A CA 1
ATOM 1934 C C . LEU A 1 245 ? -32.715 -28.396 4.000 1.00 90.06 245 LEU A C 1
ATOM 1936 O O . LEU A 1 245 ? -33.401 -27.977 4.926 1.00 90.06 245 LEU A O 1
ATOM 1940 N N . ASN A 1 246 ? -31.997 -29.520 4.085 1.00 91.31 246 ASN A N 1
ATOM 1941 C CA . ASN A 1 246 ? -31.979 -30.359 5.287 1.00 91.31 246 ASN A CA 1
ATOM 1942 C C . ASN A 1 246 ? -31.450 -29.593 6.508 1.00 91.31 246 ASN A C 1
ATOM 1944 O O . ASN A 1 246 ? -31.996 -29.720 7.602 1.00 91.31 246 ASN A O 1
ATOM 1948 N N . GLN A 1 247 ? -30.409 -28.773 6.328 1.00 91.50 247 GLN A N 1
ATOM 1949 C CA . GLN A 1 247 ? -29.918 -27.888 7.381 1.00 91.50 247 GLN A CA 1
ATOM 1950 C C . GLN A 1 247 ? -31.003 -26.898 7.813 1.00 91.50 247 GLN A C 1
ATOM 1952 O O . GLN A 1 247 ? -31.273 -26.769 9.003 1.00 91.50 247 GLN A O 1
ATOM 1957 N N . ILE A 1 248 ? -31.647 -26.208 6.869 1.00 91.25 248 ILE A N 1
ATOM 1958 C CA . ILE A 1 248 ? -32.691 -25.227 7.188 1.00 91.25 248 ILE A CA 1
ATOM 1959 C C . ILE A 1 248 ? -33.870 -25.897 7.905 1.00 91.25 248 ILE A C 1
ATOM 1961 O O . ILE A 1 248 ? -34.417 -25.320 8.844 1.00 91.25 248 ILE A O 1
ATOM 1965 N N . GLU A 1 249 ? -34.255 -27.109 7.505 1.00 92.56 249 GLU A N 1
ATOM 1966 C CA . GLU A 1 249 ? -35.280 -27.905 8.186 1.00 92.56 249 GLU A CA 1
ATOM 1967 C C . GLU A 1 249 ? -34.876 -28.241 9.624 1.00 92.56 249 GLU A C 1
ATOM 1969 O O . GLU A 1 249 ? -35.671 -28.013 10.539 1.00 92.56 249 GLU A O 1
ATOM 1974 N N . TYR A 1 250 ? -33.639 -28.704 9.831 1.00 93.88 250 TYR A N 1
ATOM 1975 C CA . TYR A 1 250 ? -33.092 -28.971 11.160 1.00 93.88 250 TYR A CA 1
ATOM 1976 C C . TYR A 1 250 ? -33.100 -27.718 12.035 1.00 93.88 250 TYR A C 1
ATOM 1978 O O . TYR A 1 250 ? -33.635 -27.733 13.145 1.00 93.88 250 TYR A O 1
ATOM 1986 N N . LEU A 1 251 ? -32.550 -26.612 11.531 1.00 93.62 251 LEU A N 1
ATOM 1987 C CA . LEU A 1 251 ? -32.486 -25.366 12.281 1.00 93.62 251 LEU A CA 1
ATOM 1988 C C . LEU A 1 251 ? -33.896 -24.854 12.597 1.00 93.62 251 LEU A C 1
ATOM 1990 O O . LEU A 1 251 ? -34.158 -24.475 13.731 1.00 93.62 251 LEU A O 1
ATOM 1994 N N . SER A 1 252 ? -34.833 -24.925 11.645 1.00 92.38 252 SER A N 1
ATOM 1995 C CA . SER A 1 252 ? -36.226 -24.497 11.851 1.00 92.38 252 SER A CA 1
ATOM 1996 C C . SER A 1 252 ? -36.959 -25.303 12.926 1.00 92.38 252 SER A C 1
ATOM 1998 O O . SER A 1 252 ? -37.920 -24.806 13.506 1.00 92.38 252 SER A O 1
ATOM 2000 N N . ALA A 1 253 ? -36.561 -26.557 13.150 1.00 92.12 253 ALA A N 1
ATOM 2001 C CA . ALA A 1 253 ? -37.165 -27.420 14.159 1.00 92.12 253 ALA A CA 1
ATOM 2002 C C . ALA A 1 253 ? -36.604 -27.177 15.570 1.00 92.12 253 ALA A C 1
ATOM 2004 O O . ALA A 1 253 ? -37.269 -27.517 16.550 1.00 92.12 253 ALA A O 1
ATOM 2005 N N . ASN A 1 254 ? -35.401 -26.605 15.677 1.00 93.75 254 ASN A N 1
ATOM 2006 C CA . ASN A 1 254 ? -34.654 -26.524 16.934 1.00 93.75 254 ASN A CA 1
ATOM 2007 C C . ASN A 1 254 ? -34.352 -25.088 17.392 1.00 93.75 254 ASN A C 1
ATOM 2009 O O . ASN A 1 254 ? -34.108 -24.874 18.581 1.00 93.75 254 ASN A O 1
ATOM 2013 N N . TYR A 1 255 ? -34.401 -24.102 16.492 1.00 95.38 255 TYR A N 1
ATOM 2014 C CA . TYR A 1 255 ? -33.958 -22.732 16.747 1.00 95.38 255 TYR A CA 1
ATOM 2015 C C . TYR A 1 255 ? -34.890 -21.667 16.153 1.00 95.38 255 TYR A C 1
ATOM 2017 O O . TYR A 1 255 ? -35.482 -21.832 15.085 1.00 95.38 255 TYR A O 1
ATOM 2025 N N . TYR A 1 256 ? -34.943 -20.525 16.833 1.00 95.62 256 TYR A N 1
ATOM 2026 C CA . TYR A 1 256 ? -35.333 -19.236 16.267 1.00 95.62 256 TYR A CA 1
ATOM 2027 C C . TYR A 1 256 ? -34.089 -18.455 15.842 1.00 95.62 256 TYR A C 1
ATOM 2029 O O . TYR A 1 256 ? -32.996 -18.714 16.343 1.00 95.62 256 TYR A O 1
ATOM 2037 N N . VAL A 1 257 ? -34.252 -17.484 14.948 1.00 94.00 257 VAL A N 1
ATOM 2038 C CA . VAL A 1 257 ? -33.159 -16.635 14.460 1.00 94.00 257 VAL A CA 1
ATOM 2039 C C . VAL A 1 257 ? -33.359 -15.183 14.879 1.00 94.00 257 VAL A C 1
ATOM 2041 O O . VAL A 1 257 ? -34.481 -14.678 14.907 1.00 94.00 257 VAL A O 1
ATOM 2044 N N . VAL A 1 258 ? -32.255 -14.522 15.217 1.00 93.94 258 VAL A N 1
ATOM 2045 C CA . VAL A 1 258 ? -32.157 -13.080 15.436 1.00 93.94 258 VAL A CA 1
ATOM 2046 C C . VAL A 1 258 ? -31.123 -12.520 14.469 1.00 93.94 258 VAL A C 1
ATOM 2048 O O . VAL A 1 258 ? -29.972 -12.961 14.458 1.00 93.94 258 VAL A O 1
ATOM 2051 N N . ASN A 1 259 ? -31.535 -11.515 13.704 1.00 89.38 259 ASN A N 1
ATOM 2052 C CA . ASN A 1 259 ? -30.690 -10.790 12.766 1.00 89.38 259 ASN A CA 1
ATOM 2053 C C . ASN A 1 259 ? -30.185 -9.491 13.396 1.00 89.38 259 ASN A C 1
ATOM 2055 O O . ASN A 1 259 ? -30.831 -8.908 14.266 1.00 89.38 259 ASN A O 1
ATOM 2059 N N . VAL A 1 260 ? -29.035 -9.009 12.939 1.00 88.50 260 VAL A N 1
ATOM 2060 C CA . VAL A 1 260 ? -28.399 -7.776 13.425 1.00 88.50 260 VAL A CA 1
ATOM 2061 C C . VAL A 1 260 ? -27.929 -6.920 12.238 1.00 88.50 260 VAL A C 1
ATOM 2063 O O . VAL A 1 260 ? -27.925 -7.402 11.108 1.00 88.50 260 VAL A O 1
ATOM 2066 N N . PRO A 1 261 ? -27.554 -5.643 12.429 1.00 83.25 261 PRO A N 1
ATOM 2067 C CA . PRO A 1 261 ? -26.997 -4.820 11.360 1.00 83.25 261 PRO A CA 1
ATOM 2068 C C . PRO A 1 261 ? -25.703 -5.401 10.774 1.00 83.25 261 PRO A C 1
ATOM 2070 O O . PRO A 1 261 ? -24.843 -5.897 11.503 1.00 83.25 261 PRO A O 1
ATOM 2073 N N . GLY A 1 262 ? -25.528 -5.267 9.458 1.00 75.25 262 GLY A N 1
ATOM 2074 C CA . GLY A 1 262 ? -24.270 -5.526 8.745 1.00 75.25 262 GLY A CA 1
ATOM 2075 C C . GLY A 1 262 ? -23.274 -4.364 8.840 1.00 75.25 262 GLY A C 1
ATOM 2076 O O . GLY A 1 262 ? -22.694 -3.969 7.837 1.00 75.25 262 GLY A O 1
ATOM 2077 N N . ASP A 1 263 ? -23.093 -3.782 10.028 1.00 70.94 263 ASP A N 1
ATOM 2078 C CA . ASP A 1 263 ? -22.252 -2.596 10.283 1.00 70.94 263 ASP A CA 1
ATOM 2079 C C . ASP A 1 263 ? -20.777 -2.937 10.586 1.00 70.94 263 ASP A C 1
ATOM 2081 O O . ASP A 1 263 ? -20.027 -2.104 11.087 1.00 70.94 263 ASP A O 1
ATOM 2085 N N . GLY A 1 264 ? -20.364 -4.183 10.327 1.00 74.12 264 GLY A N 1
ATOM 2086 C CA . GLY A 1 264 ? -19.057 -4.716 10.722 1.00 74.12 264 GLY A CA 1
ATOM 2087 C C . GLY A 1 264 ? -19.008 -5.313 12.132 1.00 74.12 264 GLY A C 1
ATOM 2088 O O . GLY A 1 264 ? -18.107 -6.089 12.432 1.00 74.12 264 GLY A O 1
ATOM 2089 N N . ARG A 1 265 ? -20.012 -5.061 12.983 1.00 83.94 265 ARG A N 1
ATOM 2090 C CA . ARG A 1 265 ? -20.055 -5.546 14.378 1.00 83.94 265 ARG A CA 1
ATOM 2091 C C . ARG A 1 265 ? -21.050 -6.687 14.593 1.00 83.94 265 ARG A C 1
ATOM 2093 O O . ARG A 1 265 ? -21.370 -7.026 15.735 1.00 83.94 265 ARG A O 1
ATOM 2100 N N . CYS A 1 266 ? -21.535 -7.296 13.509 1.00 87.56 266 CYS A N 1
ATOM 2101 C CA . CYS A 1 266 ? -22.568 -8.334 13.541 1.00 87.56 266 CYS A CA 1
ATOM 2102 C C . CYS A 1 266 ? -22.188 -9.557 14.396 1.00 87.56 266 CYS A C 1
ATOM 2104 O O . CYS A 1 266 ? -23.036 -10.056 15.135 1.00 87.56 266 CYS A O 1
ATOM 2106 N N . PHE A 1 267 ? -20.923 -9.996 14.379 1.00 89.88 267 PHE A N 1
ATOM 2107 C CA . PHE A 1 267 ? -20.442 -11.085 15.240 1.00 89.88 267 PHE A CA 1
ATOM 2108 C C . PHE A 1 267 ? -20.588 -10.734 16.725 1.00 89.88 267 PHE A C 1
ATOM 2110 O O . PHE A 1 267 ? -21.287 -11.427 17.465 1.00 89.88 267 PHE A O 1
ATOM 2117 N N . TYR A 1 268 ? -19.985 -9.619 17.149 1.00 90.81 268 TYR A N 1
ATOM 2118 C CA . TYR A 1 268 ? -20.007 -9.166 18.540 1.00 90.81 268 TYR A CA 1
ATOM 2119 C C . TYR A 1 268 ? -21.435 -8.967 19.040 1.00 90.81 268 TYR A C 1
ATOM 2121 O O . TYR A 1 268 ? -21.778 -9.375 20.148 1.00 90.81 268 TYR A O 1
ATOM 2129 N N . ARG A 1 269 ? -22.294 -8.381 18.202 1.00 92.50 269 ARG A N 1
ATOM 2130 C CA . ARG A 1 269 ? -23.686 -8.126 18.556 1.00 92.50 269 ARG A CA 1
ATOM 2131 C C . ARG A 1 269 ? -24.502 -9.411 18.665 1.00 92.50 269 ARG A C 1
ATOM 2133 O O . ARG A 1 269 ? -25.255 -9.561 19.624 1.00 92.50 269 ARG A O 1
ATOM 2140 N N . SER A 1 270 ? -24.310 -10.353 17.746 1.00 93.69 270 SER A N 1
ATOM 2141 C CA . SER A 1 270 ? -24.955 -11.668 17.812 1.00 93.69 270 SER A CA 1
ATOM 2142 C C . SER A 1 270 ? -24.497 -12.461 19.036 1.00 93.69 270 SER A C 1
ATOM 2144 O O . SER A 1 270 ? -25.321 -13.085 19.705 1.00 93.69 270 SER A O 1
ATOM 2146 N N . TYR A 1 271 ? -23.211 -12.372 19.394 1.00 94.12 271 TYR A N 1
ATOM 2147 C CA . TYR A 1 271 ? -22.683 -12.960 20.624 1.00 94.12 271 TYR A CA 1
ATOM 2148 C C . TYR A 1 271 ? -23.347 -12.351 21.865 1.00 94.12 271 TYR A C 1
ATOM 2150 O O . TYR A 1 271 ? -23.786 -13.091 22.738 1.00 94.12 271 TYR A O 1
ATOM 2158 N N . VAL A 1 272 ? -23.487 -11.020 21.935 1.00 95.31 272 VAL A N 1
ATOM 2159 C CA . VAL A 1 272 ? -24.168 -10.331 23.049 1.00 95.31 272 VAL A CA 1
ATOM 2160 C C . VAL A 1 272 ? -25.620 -10.791 23.198 1.00 95.31 272 VAL A C 1
ATOM 2162 O O . VAL A 1 272 ? -26.052 -11.071 24.318 1.00 95.31 272 VAL A O 1
ATOM 2165 N N . VAL A 1 273 ? -26.362 -10.899 22.089 1.00 96.44 273 VAL A N 1
ATOM 2166 C CA . VAL A 1 273 ? -27.742 -11.411 22.098 1.00 96.44 273 VAL A CA 1
ATOM 2167 C C . VAL A 1 273 ? -27.777 -12.818 22.692 1.00 96.44 273 VAL A C 1
ATOM 2169 O O . VAL A 1 273 ? -28.511 -13.055 23.652 1.00 96.44 273 VAL A O 1
ATOM 2172 N N . GLY A 1 274 ? -26.964 -13.735 22.161 1.00 95.25 274 GLY A N 1
ATOM 2173 C CA . GLY A 1 274 ? -26.928 -15.119 22.627 1.00 95.25 274 GLY A CA 1
ATOM 2174 C C . GLY A 1 274 ? -26.479 -15.246 24.083 1.00 95.25 274 GLY A C 1
ATOM 2175 O O . GLY A 1 274 ? -27.087 -15.991 24.845 1.00 95.25 274 GLY A O 1
ATOM 2176 N N . TRP A 1 275 ? -25.471 -14.476 24.495 1.00 95.50 275 TRP A N 1
ATOM 2177 C CA . TRP A 1 275 ? -24.930 -14.479 25.854 1.00 95.50 275 TRP A CA 1
ATOM 2178 C C . TRP A 1 275 ? -25.972 -14.059 26.889 1.00 95.50 275 TRP A C 1
ATOM 2180 O O . TRP A 1 275 ? -26.221 -14.790 27.847 1.00 95.50 275 TRP A O 1
ATOM 2190 N N . LEU A 1 276 ? -26.634 -12.919 26.675 1.00 95.75 276 LEU A N 1
ATOM 2191 C CA . LEU A 1 276 ? -27.641 -12.427 27.612 1.00 95.75 276 LEU A CA 1
ATOM 2192 C C . LEU A 1 276 ? -28.904 -13.297 27.621 1.00 95.75 276 LEU A C 1
ATOM 2194 O O . LEU A 1 276 ? -29.477 -13.515 28.688 1.00 95.75 276 LEU A O 1
ATOM 2198 N N . CYS A 1 277 ? -29.319 -13.838 26.470 1.00 94.25 277 CYS A N 1
ATOM 2199 C CA . CYS A 1 277 ? -30.446 -14.773 26.413 1.00 94.25 277 CYS A CA 1
ATOM 2200 C C . CYS A 1 277 ? -30.128 -16.102 27.118 1.00 94.25 277 CYS A C 1
ATOM 2202 O O . CYS A 1 277 ? -31.001 -16.662 27.777 1.00 94.25 277 CYS A O 1
ATOM 2204 N N . ALA A 1 278 ? -28.888 -16.596 27.023 1.00 92.69 278 ALA A N 1
ATOM 2205 C CA . ALA A 1 278 ? -28.452 -17.792 27.739 1.00 92.69 278 ALA A CA 1
ATOM 2206 C C . ALA A 1 278 ? -28.472 -17.576 29.260 1.00 92.69 278 ALA A C 1
ATOM 2208 O O . ALA A 1 278 ? -29.047 -18.388 29.979 1.00 92.69 278 ALA A O 1
ATOM 2209 N N . LEU A 1 279 ? -27.940 -16.447 29.744 1.00 93.62 279 LEU A N 1
ATOM 2210 C CA . LEU A 1 279 ? -27.989 -16.097 31.168 1.00 93.62 279 LEU A CA 1
ATOM 2211 C C . LEU A 1 279 ? -29.426 -15.929 31.676 1.00 93.62 279 LEU A C 1
ATOM 2213 O O . LEU A 1 279 ? -29.741 -16.392 32.766 1.00 93.62 279 LEU A O 1
ATOM 2217 N N . ALA A 1 280 ? -30.307 -15.308 30.886 1.00 91.38 280 ALA A N 1
ATOM 2218 C CA . ALA A 1 280 ? -31.720 -15.159 31.236 1.00 91.38 280 ALA A CA 1
ATOM 2219 C C . ALA A 1 280 ? -32.455 -16.507 31.312 1.00 91.38 280 ALA A C 1
ATOM 2221 O O . ALA A 1 280 ? -33.348 -16.682 32.132 1.00 91.38 280 ALA A O 1
ATOM 2222 N N . LYS A 1 281 ? -32.075 -17.480 30.481 1.00 88.56 281 LYS A N 1
ATOM 2223 C CA . LYS A 1 281 ? -32.610 -18.841 30.568 1.00 88.56 281 LYS A CA 1
ATOM 2224 C C . LYS A 1 281 ? -32.080 -19.573 31.799 1.00 88.56 281 LYS A C 1
ATOM 2226 O O . LYS A 1 281 ? -32.840 -20.215 32.514 1.00 88.56 281 LYS A O 1
ATOM 2231 N N . ASP A 1 282 ? -30.782 -19.467 32.067 1.00 87.75 282 ASP A N 1
ATOM 2232 C CA . ASP A 1 282 ? -30.174 -20.089 33.242 1.00 87.75 282 ASP A CA 1
ATOM 2233 C C . ASP A 1 282 ? -30.727 -19.478 34.545 1.00 87.75 282 ASP A C 1
ATOM 2235 O O . ASP A 1 282 ? -30.869 -20.191 35.545 1.00 87.75 282 ASP A O 1
ATOM 2239 N N . SER A 1 283 ? -31.127 -18.197 34.532 1.00 87.44 283 SER A N 1
ATOM 2240 C CA . SER A 1 283 ? -31.699 -17.514 35.698 1.00 87.44 283 SER A CA 1
ATOM 2241 C C . SER A 1 283 ? -33.071 -18.036 36.118 1.00 87.44 283 SER A C 1
ATOM 2243 O O . SER A 1 283 ? -33.423 -17.911 37.292 1.00 87.44 283 SER A O 1
ATOM 2245 N N . GLU A 1 284 ? -33.800 -18.702 35.215 1.00 83.44 284 GLU A N 1
ATOM 2246 C CA . GLU A 1 284 ? -35.027 -19.439 35.550 1.00 83.44 284 GLU A CA 1
ATOM 2247 C C . GLU A 1 284 ? -34.752 -20.553 36.576 1.00 83.44 284 GLU A C 1
ATOM 2249 O O . GLU A 1 284 ? -35.632 -20.922 37.353 1.00 83.44 284 GLU A O 1
ATOM 2254 N N . THR A 1 285 ? -33.518 -21.074 36.603 1.00 83.31 285 THR A N 1
ATOM 2255 C CA . THR A 1 285 ? -33.087 -22.145 37.516 1.00 83.31 285 THR A CA 1
ATOM 2256 C C . THR A 1 285 ? -32.128 -21.672 38.613 1.00 83.31 285 THR A C 1
ATOM 2258 O O . THR A 1 285 ? -32.154 -22.226 39.712 1.00 83.31 285 THR A O 1
ATOM 2261 N N . ASN A 1 286 ? -31.314 -20.640 38.359 1.00 84.94 286 ASN A N 1
ATOM 2262 C CA . ASN A 1 286 ? -30.384 -20.045 39.324 1.00 84.94 286 ASN A CA 1
ATOM 2263 C C . ASN A 1 286 ? -30.482 -18.509 39.330 1.00 84.94 286 ASN A C 1
ATOM 2265 O O . ASN A 1 286 ? -29.890 -17.831 38.492 1.00 84.94 286 ASN A O 1
ATOM 2269 N N . SER A 1 287 ? -31.128 -17.941 40.350 1.00 83.38 287 SER A N 1
ATOM 2270 C CA . SER A 1 287 ? -31.320 -16.489 40.473 1.00 83.38 287 SER A CA 1
ATOM 2271 C C . SER A 1 287 ? -30.022 -15.673 40.571 1.00 83.38 287 SER A C 1
ATOM 2273 O O . SER A 1 287 ? -30.053 -14.467 40.342 1.00 83.38 287 SER A O 1
ATOM 2275 N N . ASN A 1 288 ? -28.888 -16.293 40.916 1.00 89.19 288 ASN A N 1
ATOM 2276 C CA . ASN A 1 288 ? -27.609 -15.599 41.091 1.00 89.19 288 ASN A CA 1
ATOM 2277 C C . ASN A 1 288 ? -26.750 -15.570 39.816 1.00 89.19 288 ASN A C 1
ATOM 2279 O O . ASN A 1 288 ? -25.664 -14.992 39.845 1.00 89.19 288 ASN A O 1
ATOM 2283 N N . ILE A 1 289 ? -27.210 -16.151 38.700 1.00 92.69 289 ILE A N 1
ATOM 2284 C CA . ILE A 1 289 ? -26.375 -16.360 37.505 1.00 92.69 289 ILE A CA 1
ATOM 2285 C C . ILE A 1 289 ? -25.783 -15.059 36.939 1.00 92.69 289 ILE A C 1
ATOM 2287 O O . ILE A 1 289 ? -24.613 -15.019 36.566 1.00 92.69 289 ILE A O 1
ATOM 2291 N N . PHE A 1 290 ? -26.550 -13.964 36.941 1.00 93.69 290 PHE A N 1
ATOM 2292 C CA . PHE A 1 290 ? -26.072 -12.656 36.483 1.00 93.69 290 PHE A CA 1
ATOM 2293 C C . PHE A 1 290 ? -25.004 -12.072 37.412 1.00 93.69 290 PHE A C 1
ATOM 2295 O O . PHE A 1 290 ? -24.048 -11.460 36.942 1.00 93.69 290 PHE A O 1
ATOM 2302 N N . THR A 1 291 ? -25.136 -12.277 38.725 1.00 92.75 291 THR A N 1
ATOM 2303 C CA . THR A 1 291 ? -24.141 -11.839 39.713 1.00 92.75 291 THR A CA 1
ATOM 2304 C C . THR A 1 291 ? -22.860 -12.664 39.609 1.00 92.75 291 THR A C 1
ATOM 2306 O O . THR A 1 291 ? -21.767 -12.106 39.653 1.00 92.75 291 THR A O 1
ATOM 2309 N N . GLU A 1 292 ? -22.977 -13.979 39.426 1.00 93.06 292 GLU A N 1
ATOM 2310 C CA . GLU A 1 292 ? -21.832 -14.867 39.202 1.00 93.06 292 GLU A CA 1
ATOM 2311 C C . GLU A 1 292 ? -21.077 -14.490 37.919 1.00 93.06 292 GLU A C 1
ATOM 2313 O O . GLU A 1 292 ? -19.849 -14.391 37.931 1.00 93.06 292 GLU A O 1
ATOM 2318 N N . GLU A 1 293 ? -21.797 -14.195 36.833 1.00 94.62 293 GLU A N 1
ATOM 2319 C CA . GLU A 1 293 ? -21.186 -13.737 35.583 1.00 94.62 293 GLU A CA 1
ATOM 2320 C C . GLU A 1 293 ? -20.537 -12.352 35.730 1.00 94.62 293 GLU A C 1
ATOM 2322 O O . GLU A 1 293 ? -19.443 -12.114 35.217 1.00 94.62 293 GLU A O 1
ATOM 2327 N N . ALA A 1 294 ? -21.155 -11.442 36.487 1.00 94.50 294 ALA A N 1
ATOM 2328 C CA . ALA A 1 294 ? -20.589 -10.129 36.776 1.00 94.50 294 ALA A CA 1
ATOM 2329 C C . ALA A 1 294 ? -19.255 -10.222 37.540 1.00 94.50 294 ALA A C 1
ATOM 2331 O O . ALA A 1 294 ? -18.339 -9.448 37.252 1.00 94.50 294 ALA A O 1
ATOM 2332 N N . ILE A 1 295 ? -19.130 -11.167 38.480 1.00 93.88 295 ILE A N 1
ATOM 2333 C CA . ILE A 1 295 ? -17.870 -11.462 39.179 1.00 93.88 295 ILE A CA 1
ATOM 2334 C C . ILE A 1 295 ? -16.850 -12.027 38.188 1.00 93.88 295 ILE A C 1
ATOM 2336 O O . ILE A 1 295 ? -15.738 -11.506 38.094 1.00 93.88 295 ILE A O 1
ATOM 2340 N N . ARG A 1 296 ? -17.251 -13.017 37.381 1.00 93.00 296 ARG A N 1
ATOM 2341 C CA . ARG A 1 296 ? -16.389 -13.647 36.371 1.00 93.00 296 ARG A CA 1
ATOM 2342 C C . ARG A 1 296 ? -15.780 -12.623 35.414 1.00 93.00 296 ARG A C 1
ATOM 2344 O O . ARG A 1 296 ? -14.573 -12.644 35.196 1.00 93.00 296 ARG A O 1
ATOM 2351 N N . VAL A 1 297 ? -16.577 -11.678 34.907 1.00 93.81 297 VAL A N 1
ATOM 2352 C CA . VAL A 1 297 ? -16.115 -10.589 34.022 1.00 93.81 297 VAL A CA 1
ATOM 2353 C C . VAL A 1 297 ? -15.030 -9.718 34.672 1.00 93.81 297 VAL A C 1
ATOM 2355 O O . VAL A 1 297 ? -14.115 -9.262 33.979 1.00 93.81 297 VAL A O 1
ATOM 2358 N N . ARG A 1 298 ? -15.093 -9.492 35.992 1.00 92.31 298 ARG A N 1
ATOM 2359 C CA . ARG A 1 298 ? -14.067 -8.733 36.732 1.00 92.31 298 ARG A CA 1
ATOM 2360 C C . ARG A 1 298 ? -12.788 -9.536 36.977 1.00 92.31 298 ARG A C 1
ATOM 2362 O O . ARG A 1 298 ? -11.729 -8.932 37.111 1.00 92.31 298 ARG A O 1
ATOM 2369 N N . GLU A 1 299 ? -12.881 -10.861 37.032 1.00 92.19 299 GLU A N 1
ATOM 2370 C CA . GLU A 1 299 ? -11.750 -11.767 37.278 1.00 92.19 299 GLU A CA 1
ATOM 2371 C C . GLU A 1 299 ? -10.986 -12.157 36.001 1.00 92.19 299 GLU A C 1
ATOM 2373 O O . GLU A 1 299 ? -9.886 -12.709 36.080 1.00 92.19 299 GLU A O 1
ATOM 2378 N N . LEU A 1 300 ? -11.526 -11.851 34.815 1.00 92.06 300 LEU A N 1
ATOM 2379 C CA . LEU A 1 300 ? -10.831 -12.066 33.546 1.00 92.06 300 LEU A CA 1
ATOM 2380 C C . LEU A 1 300 ? -9.482 -11.337 33.530 1.00 92.06 300 LEU A C 1
ATOM 2382 O O . LEU A 1 300 ? -9.393 -10.157 33.866 1.00 92.06 300 LEU A O 1
ATOM 2386 N N . SER A 1 301 ? -8.439 -11.985 32.998 1.00 89.88 301 SER A N 1
ATOM 2387 C CA . SER A 1 301 ? -7.124 -11.342 32.826 1.00 89.88 301 SER A CA 1
ATOM 2388 C C . SER A 1 301 ? -7.181 -10.087 31.943 1.00 89.88 301 SER A C 1
ATOM 2390 O O . SER A 1 301 ? -6.339 -9.197 32.066 1.00 89.88 301 SER A O 1
ATOM 2392 N N . PHE A 1 302 ? -8.199 -9.996 31.082 1.00 92.06 302 PHE A N 1
ATOM 2393 C CA . PHE A 1 302 ? -8.552 -8.797 30.328 1.00 92.06 302 PHE A CA 1
ATOM 2394 C C . PHE A 1 302 ? -8.775 -7.576 31.235 1.00 92.06 302 PHE A C 1
ATOM 2396 O O . PHE A 1 302 ? -8.233 -6.510 30.950 1.00 92.06 302 PHE A O 1
ATOM 2403 N N . ALA A 1 303 ? -9.487 -7.722 32.356 1.00 91.31 303 ALA A N 1
ATOM 2404 C CA . ALA A 1 303 ? -9.781 -6.615 33.266 1.00 91.31 303 ALA A CA 1
ATOM 2405 C C . ALA A 1 303 ? -8.503 -6.017 33.879 1.00 91.31 303 ALA A C 1
ATOM 2407 O O . ALA A 1 303 ? -8.429 -4.816 34.109 1.00 91.31 303 ALA A O 1
ATOM 2408 N N . SER A 1 304 ? -7.471 -6.839 34.092 1.00 89.56 304 SER A N 1
ATOM 2409 C CA . SER A 1 304 ? -6.160 -6.400 34.593 1.00 89.56 304 SER A CA 1
ATOM 2410 C C . SER A 1 304 ? -5.193 -5.893 33.513 1.00 89.56 304 SER A C 1
ATOM 2412 O O . SER A 1 304 ? -4.070 -5.520 33.838 1.00 89.56 304 SER A O 1
ATOM 2414 N N . SER A 1 305 ? -5.580 -5.910 32.231 1.00 86.12 305 SER A N 1
ATOM 2415 C CA . SER A 1 305 ? -4.652 -5.632 31.122 1.00 86.12 305 SER A CA 1
ATOM 2416 C C . SER A 1 305 ? -4.392 -4.143 30.863 1.00 86.12 305 SER A C 1
ATOM 2418 O O . SER A 1 305 ? -3.292 -3.790 30.443 1.00 86.12 305 SER A O 1
ATOM 2420 N N . SER A 1 306 ? -5.368 -3.265 31.117 1.00 86.75 306 SER A N 1
ATOM 2421 C CA . SER A 1 306 ? -5.204 -1.807 31.049 1.00 86.75 306 SER A CA 1
ATOM 2422 C C . SER A 1 306 ? -6.255 -1.091 31.909 1.00 86.75 306 SER A C 1
ATOM 2424 O O . SER A 1 306 ? -7.304 -1.680 32.194 1.00 86.75 306 SER A O 1
ATOM 2426 N N . PRO A 1 307 ? -6.035 0.183 32.290 1.00 90.19 307 PRO A N 1
ATOM 2427 C CA . PRO A 1 307 ? -7.046 0.979 32.985 1.00 90.19 307 PRO A CA 1
ATOM 2428 C C . PRO A 1 307 ? -8.355 1.118 32.193 1.00 90.19 307 PRO A C 1
ATOM 2430 O O . PRO A 1 307 ? -9.432 1.080 32.788 1.00 90.19 307 PRO A O 1
ATOM 2433 N N . GLU A 1 308 ? -8.296 1.236 30.857 1.00 88.44 308 GLU A N 1
ATOM 2434 C CA . GLU A 1 308 ? -9.517 1.310 30.042 1.00 88.44 308 GLU A CA 1
ATOM 2435 C C . GLU A 1 308 ? -10.292 -0.011 30.051 1.00 88.44 308 GLU A C 1
ATOM 2437 O O . GLU A 1 308 ? -11.521 -0.005 30.135 1.00 88.44 308 GLU A O 1
ATOM 2442 N N . ASN A 1 309 ? -9.589 -1.145 29.984 1.00 92.19 309 ASN A N 1
ATOM 2443 C CA . ASN A 1 309 ? -10.212 -2.467 30.011 1.00 92.19 309 ASN A CA 1
ATOM 2444 C C . ASN A 1 309 ? -10.805 -2.772 31.391 1.00 92.19 309 ASN A C 1
ATOM 2446 O O . ASN A 1 309 ? -11.912 -3.300 31.477 1.00 92.19 309 ASN A O 1
ATOM 2450 N N . GLN A 1 310 ? -10.136 -2.346 32.466 1.00 94.50 310 GLN A N 1
ATOM 2451 C CA . GLN A 1 310 ? -10.674 -2.420 33.821 1.00 94.50 310 GLN A CA 1
ATOM 2452 C C . GLN A 1 310 ? -11.976 -1.620 33.953 1.00 94.50 310 GLN A C 1
ATOM 2454 O O . GLN A 1 310 ? -12.973 -2.135 34.462 1.00 94.50 310 GLN A O 1
ATOM 2459 N N . ALA A 1 311 ? -11.986 -0.374 33.470 1.00 95.44 311 ALA A N 1
ATOM 2460 C CA . ALA A 1 311 ? -13.170 0.478 33.502 1.00 95.44 311 ALA A CA 1
ATOM 2461 C C . ALA A 1 311 ? -14.334 -0.135 32.707 1.00 95.44 311 ALA A C 1
ATOM 2463 O O . ALA A 1 311 ? -15.471 -0.130 33.180 1.00 95.44 311 ALA A O 1
ATOM 2464 N N . LEU A 1 312 ? -14.051 -0.712 31.535 1.00 95.81 312 LEU A N 1
ATOM 2465 C CA . LEU A 1 312 ? -15.055 -1.385 30.714 1.00 95.81 312 LEU A CA 1
ATOM 2466 C C . LEU A 1 312 ? -15.616 -2.643 31.397 1.00 95.81 312 LEU A C 1
ATOM 2468 O O . LEU A 1 312 ? -16.832 -2.817 31.436 1.00 95.81 312 LEU A O 1
ATOM 2472 N N . SER A 1 313 ? -14.766 -3.475 32.010 1.00 96.31 313 SER A N 1
ATOM 2473 C CA . SER A 1 313 ? -15.206 -4.638 32.796 1.00 96.31 313 SER A CA 1
ATOM 2474 C C . SER A 1 313 ? -16.084 -4.244 33.987 1.00 96.31 313 SER A C 1
ATOM 2476 O O . SER A 1 313 ? -17.056 -4.937 34.283 1.00 96.31 313 SER A O 1
ATOM 2478 N N . ILE A 1 314 ? -15.793 -3.123 34.658 1.00 96.44 314 ILE A N 1
ATOM 2479 C CA . ILE A 1 314 ? -16.633 -2.605 35.752 1.00 96.44 314 ILE A CA 1
ATOM 2480 C C . ILE A 1 314 ? -18.008 -2.182 35.218 1.00 96.44 314 ILE A C 1
ATOM 2482 O O . ILE A 1 314 ? -19.026 -2.551 35.808 1.00 96.44 314 ILE A O 1
ATOM 2486 N N . GLN A 1 315 ? -18.055 -1.460 34.091 1.00 96.94 315 GLN A N 1
ATOM 2487 C CA . GLN A 1 315 ? -19.312 -1.034 33.460 1.00 96.94 315 GLN A CA 1
ATOM 2488 C C . GLN A 1 315 ? -20.182 -2.232 33.065 1.00 96.94 315 GLN A C 1
ATOM 2490 O O . GLN A 1 315 ? -21.357 -2.279 33.427 1.00 96.94 315 GLN A O 1
ATOM 2495 N N . VAL A 1 316 ? -19.602 -3.230 32.391 1.00 97.25 316 VAL A N 1
ATOM 2496 C CA . VAL A 1 316 ? -20.318 -4.456 32.000 1.00 97.25 316 VAL A CA 1
ATOM 2497 C C . VAL A 1 316 ? -20.780 -5.243 33.216 1.00 97.25 316 VAL A C 1
ATOM 2499 O O . VAL A 1 316 ? -21.925 -5.675 33.260 1.00 97.25 316 VAL A O 1
ATOM 2502 N N . SER A 1 317 ? -19.933 -5.392 34.233 1.00 96.50 317 SER A N 1
ATOM 2503 C CA . SER A 1 317 ? -20.305 -6.074 35.473 1.00 96.50 317 SER A CA 1
ATOM 2504 C C . SER A 1 317 ? -21.484 -5.387 36.174 1.00 96.50 317 SER A C 1
ATOM 2506 O O . SER A 1 317 ? -22.418 -6.060 36.597 1.00 96.50 317 SER A O 1
ATOM 2508 N N . THR A 1 318 ? -21.495 -4.053 36.222 1.00 96.25 318 THR A N 1
ATOM 2509 C CA . THR A 1 318 ? -22.606 -3.278 36.803 1.00 96.25 318 THR A CA 1
ATOM 2510 C C . THR A 1 318 ? -23.887 -3.457 35.987 1.00 96.25 318 THR A C 1
ATOM 2512 O O . THR A 1 318 ? -24.978 -3.609 36.538 1.00 96.25 318 THR A O 1
ATOM 2515 N N . LEU A 1 319 ? -23.761 -3.482 34.658 1.00 96.44 319 LEU A N 1
ATOM 2516 C CA . LEU A 1 319 ? -24.880 -3.740 33.762 1.00 96.44 319 LEU A CA 1
ATOM 2517 C C . LEU A 1 319 ? -25.445 -5.155 33.963 1.00 96.44 319 LEU A C 1
ATOM 2519 O O . LEU A 1 319 ? -26.661 -5.299 34.067 1.00 96.44 319 LEU A O 1
ATOM 2523 N N . LEU A 1 320 ? -24.595 -6.178 34.088 1.00 95.69 320 LEU A N 1
ATOM 2524 C CA . LEU A 1 320 ? -25.012 -7.555 34.375 1.00 95.69 320 LEU A CA 1
ATOM 2525 C C . LEU A 1 320 ? -25.718 -7.662 35.733 1.00 95.69 320 LEU A C 1
ATOM 2527 O O . LEU A 1 320 ? -26.791 -8.253 35.808 1.00 95.69 320 LEU A O 1
ATOM 2531 N N . GLU A 1 321 ? -25.192 -7.022 36.781 1.00 93.25 321 GLU A N 1
ATOM 2532 C CA . GLU A 1 321 ? -25.860 -6.944 38.089 1.00 93.25 321 GLU A CA 1
ATOM 2533 C C . GLU A 1 321 ? -27.253 -6.300 37.974 1.00 93.25 321 GLU A C 1
ATOM 2535 O O . GLU A 1 321 ? -28.208 -6.765 38.596 1.00 93.25 321 GLU A O 1
ATOM 2540 N N . SER A 1 322 ? -27.405 -5.272 37.130 1.00 92.25 322 SER A N 1
ATOM 2541 C CA . SER A 1 322 ? -28.708 -4.643 36.889 1.00 92.25 322 SER A CA 1
ATOM 2542 C C . SER A 1 322 ? -29.690 -5.553 36.139 1.00 92.25 322 SER A C 1
ATOM 2544 O O . SER A 1 322 ? -30.899 -5.445 36.364 1.00 92.25 322 SER A O 1
ATOM 2546 N N . CYS A 1 323 ? -29.188 -6.474 35.302 1.00 92.25 323 CYS A N 1
ATOM 2547 C CA . CYS A 1 323 ? -30.011 -7.398 34.518 1.00 92.25 323 CYS A CA 1
ATOM 2548 C C . CYS A 1 323 ? -30.792 -8.382 35.396 1.00 92.25 323 CYS A C 1
ATOM 2550 O O . CYS A 1 323 ? -31.884 -8.793 35.014 1.00 92.25 323 CYS A O 1
ATOM 2552 N N . ALA A 1 324 ? -30.288 -8.684 36.597 1.00 85.50 324 ALA A N 1
ATOM 2553 C CA . ALA A 1 324 ? -30.970 -9.531 37.576 1.00 85.50 324 ALA A CA 1
ATOM 2554 C C . ALA A 1 324 ? -32.333 -8.972 38.040 1.00 85.50 324 ALA A C 1
ATOM 2556 O O . ALA A 1 324 ? -33.118 -9.699 38.644 1.00 85.50 324 ALA A O 1
ATOM 2557 N N . ASN A 1 325 ? -32.628 -7.692 37.771 1.00 87.69 325 ASN A N 1
ATOM 2558 C CA . ASN A 1 325 ? -33.891 -7.055 38.153 1.00 87.69 325 ASN A CA 1
ATOM 2559 C C . ASN A 1 325 ? -35.011 -7.204 37.107 1.00 87.69 325 ASN A C 1
ATOM 2561 O O . ASN A 1 325 ? -36.142 -6.807 37.390 1.00 87.69 325 ASN A O 1
ATOM 2565 N N . TYR A 1 326 ? -34.725 -7.720 35.907 1.00 88.94 326 TYR A N 1
ATOM 2566 C CA . TYR A 1 326 ? -35.744 -7.924 34.871 1.00 88.94 326 TYR A CA 1
ATOM 2567 C C . TYR A 1 326 ? -36.431 -9.278 35.050 1.00 88.94 326 TYR A C 1
ATOM 2569 O O . TYR A 1 326 ? -35.765 -10.301 35.193 1.00 88.94 326 TYR A O 1
ATOM 2577 N N . LEU A 1 327 ? -37.768 -9.284 35.043 1.00 82.56 327 LEU A N 1
ATOM 2578 C CA . LEU A 1 327 ? -38.563 -10.476 35.366 1.00 82.56 327 LEU A CA 1
ATOM 2579 C C . LEU A 1 327 ? -38.847 -11.358 34.146 1.00 82.56 327 LEU A C 1
ATOM 2581 O O . LEU A 1 327 ? -39.203 -12.522 34.306 1.00 82.56 327 LEU A O 1
ATOM 2585 N N . THR A 1 328 ? -38.720 -10.811 32.934 1.00 88.38 328 THR A N 1
ATOM 2586 C CA . THR A 1 328 ? -38.991 -11.529 31.681 1.00 88.38 328 THR A CA 1
ATOM 2587 C C . THR A 1 328 ? -37.875 -11.323 30.663 1.00 88.38 328 THR A C 1
ATOM 2589 O O . THR A 1 328 ? -37.162 -10.313 30.692 1.00 88.38 328 THR A O 1
ATOM 2592 N N . LEU A 1 329 ? -37.753 -12.265 29.720 1.00 91.06 329 LEU A N 1
ATOM 2593 C CA . LEU A 1 329 ? -36.804 -12.151 28.615 1.00 91.06 329 LEU A CA 1
ATOM 2594 C C . LEU A 1 329 ? -37.121 -10.934 27.739 1.00 91.06 329 LEU A C 1
ATOM 2596 O O . LEU A 1 329 ? -36.197 -10.228 27.352 1.00 91.06 329 LEU A O 1
ATOM 2600 N N . GLU A 1 330 ? -38.401 -10.644 27.477 1.00 92.06 330 GLU A N 1
ATOM 2601 C CA . GLU A 1 330 ? -38.804 -9.451 26.718 1.00 92.06 330 GLU A CA 1
ATOM 2602 C C . GLU A 1 330 ? -38.295 -8.159 27.375 1.00 92.06 330 GLU A C 1
ATOM 2604 O O . GLU A 1 330 ? -37.771 -7.283 26.685 1.00 92.06 330 GLU A O 1
ATOM 2609 N N . GLU A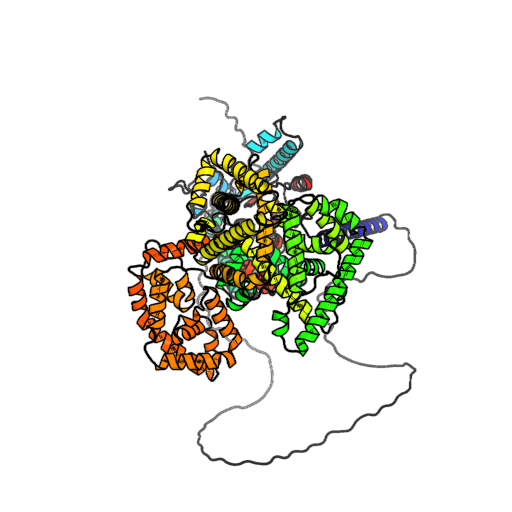 1 331 ? -38.430 -8.017 28.697 1.00 92.00 331 GLU A N 1
ATOM 2610 C CA . GLU A 1 331 ? -37.960 -6.817 29.392 1.00 92.00 331 GLU A CA 1
ATOM 2611 C C . GLU A 1 331 ? -36.451 -6.637 29.267 1.00 92.00 331 GLU A C 1
ATOM 2613 O O . GLU A 1 331 ? -35.994 -5.536 28.952 1.00 92.00 331 GLU A O 1
ATOM 2618 N N . LEU A 1 332 ? -35.690 -7.713 29.473 1.00 93.88 332 LEU A N 1
ATOM 2619 C CA . LEU A 1 332 ? -34.243 -7.704 29.295 1.00 93.88 332 LEU A CA 1
ATOM 2620 C C . LEU A 1 332 ? -33.876 -7.375 27.840 1.00 93.88 332 LEU A C 1
ATOM 2622 O O . LEU A 1 332 ? -33.002 -6.544 27.586 1.00 93.88 332 LEU A O 1
ATOM 2626 N N . TYR A 1 333 ? -34.582 -7.965 26.876 1.00 94.69 333 TYR A N 1
ATOM 2627 C CA . TYR A 1 333 ? -34.345 -7.743 25.455 1.00 94.69 333 TYR A CA 1
ATOM 2628 C C . TYR A 1 333 ? -34.590 -6.278 25.068 1.00 94.69 333 TYR A C 1
ATOM 2630 O O . TYR A 1 333 ? -33.730 -5.625 24.478 1.00 94.69 333 TYR A O 1
ATOM 2638 N N . ASN A 1 334 ? -35.724 -5.716 25.482 1.00 92.81 334 ASN A N 1
ATOM 2639 C CA . ASN A 1 334 ? -36.116 -4.350 25.145 1.00 92.81 334 ASN A CA 1
ATOM 2640 C C . ASN A 1 334 ? -35.288 -3.286 25.868 1.00 92.81 334 ASN A C 1
ATOM 2642 O O . ASN A 1 334 ? -34.944 -2.265 25.273 1.00 92.81 334 ASN A O 1
ATOM 2646 N N . LYS A 1 335 ? -34.977 -3.496 27.152 1.00 93.19 335 LYS A N 1
ATOM 2647 C CA . LYS A 1 335 ? -34.322 -2.482 27.993 1.00 93.19 335 LYS A CA 1
ATOM 2648 C C . LYS A 1 335 ? -32.794 -2.571 27.962 1.00 93.19 335 LYS A C 1
ATOM 2650 O O . LYS A 1 335 ? -32.132 -1.580 28.276 1.00 93.19 335 LYS A O 1
ATOM 2655 N N . VAL A 1 336 ? -32.223 -3.714 27.569 1.00 94.06 336 VAL A N 1
ATOM 2656 C CA . VAL A 1 336 ? -30.765 -3.928 27.529 1.00 94.06 336 VAL A CA 1
ATOM 2657 C C . VAL A 1 336 ? -30.268 -4.181 26.110 1.00 94.06 336 VAL A C 1
ATOM 2659 O O . VAL A 1 336 ? -29.500 -3.368 25.602 1.00 94.06 336 VAL A O 1
ATOM 2662 N N . ILE A 1 337 ? -30.712 -5.258 25.453 1.00 94.50 337 ILE A N 1
ATOM 2663 C CA . ILE A 1 337 ? -30.195 -5.658 24.127 1.00 94.50 337 ILE A CA 1
ATOM 2664 C C . ILE A 1 337 ? -30.503 -4.591 23.066 1.00 94.50 337 ILE A C 1
ATOM 2666 O O . ILE A 1 337 ? -29.623 -4.225 22.284 1.00 94.50 337 ILE A O 1
ATOM 2670 N N . LEU A 1 338 ? -31.728 -4.061 23.075 1.00 94.00 338 LEU A N 1
ATOM 2671 C CA . LEU A 1 338 ? -32.217 -3.039 22.145 1.00 94.00 338 LEU A CA 1
ATOM 2672 C C . LEU A 1 338 ? -31.980 -1.593 22.610 1.00 94.00 338 LEU A C 1
ATOM 2674 O O . LEU A 1 338 ? -32.439 -0.654 21.952 1.00 94.00 338 LEU A O 1
ATOM 2678 N N . ASN A 1 339 ? -31.263 -1.392 23.719 1.00 94.81 339 ASN A N 1
ATOM 2679 C CA . ASN A 1 339 ? -30.866 -0.066 24.178 1.00 94.81 339 ASN A CA 1
ATOM 2680 C C . ASN A 1 339 ? -29.516 0.332 23.542 1.00 94.81 339 ASN A C 1
ATOM 2682 O O . ASN A 1 339 ? -28.529 -0.375 23.752 1.00 94.81 339 ASN A O 1
ATOM 2686 N N . PRO A 1 340 ? -29.420 1.470 22.824 1.00 92.00 340 PRO A N 1
ATOM 2687 C CA . PRO A 1 340 ? -28.194 1.853 22.117 1.00 92.00 340 PRO A CA 1
ATOM 2688 C C . PRO A 1 340 ? -26.955 1.996 23.010 1.00 92.00 340 PRO A C 1
ATOM 2690 O O . PRO A 1 340 ? -25.863 1.604 22.605 1.00 92.00 340 PRO A O 1
ATOM 2693 N N . GLN A 1 341 ? -27.109 2.530 24.227 1.00 93.88 341 GLN A N 1
ATOM 2694 C CA . GLN A 1 341 ? -25.990 2.761 25.147 1.00 93.88 341 GLN A CA 1
ATOM 2695 C C . GLN A 1 341 ? -25.472 1.441 25.726 1.00 93.88 341 GLN A C 1
ATOM 2697 O O . GLN A 1 341 ? -24.277 1.162 25.657 1.00 93.88 341 GLN A O 1
ATOM 2702 N N . ASN A 1 342 ? -26.376 0.598 26.231 1.00 95.00 342 ASN A N 1
ATOM 2703 C CA . ASN A 1 342 ? -26.018 -0.707 26.790 1.00 95.00 342 ASN A CA 1
ATOM 2704 C C . ASN A 1 342 ? -25.423 -1.626 25.720 1.00 95.00 342 ASN A C 1
ATOM 2706 O O . ASN A 1 342 ? -24.404 -2.277 25.954 1.00 95.00 342 ASN A O 1
ATOM 2710 N N . ASN A 1 343 ? -26.019 -1.636 24.525 1.00 93.69 343 ASN A N 1
ATOM 2711 C CA . ASN A 1 343 ? -25.521 -2.417 23.405 1.00 93.69 343 ASN A CA 1
ATOM 2712 C C . ASN A 1 343 ? -24.103 -1.980 22.999 1.00 93.69 343 ASN A C 1
ATOM 2714 O O . ASN A 1 343 ? -23.227 -2.829 22.864 1.00 93.69 343 ASN A O 1
ATOM 2718 N N . ALA A 1 344 ? -23.842 -0.670 22.897 1.00 91.94 344 ALA A N 1
ATOM 2719 C CA . ALA A 1 344 ? -22.512 -0.153 22.579 1.00 91.94 344 ALA A CA 1
ATOM 2720 C C . ALA A 1 344 ? -21.449 -0.567 23.613 1.00 91.94 344 ALA A C 1
ATOM 2722 O O . ALA A 1 344 ? -20.340 -0.936 23.223 1.00 91.94 344 ALA A O 1
ATOM 2723 N N . ILE A 1 345 ? -21.783 -0.556 24.910 1.00 95.38 345 ILE A N 1
ATOM 2724 C CA . ILE A 1 345 ? -20.886 -1.007 25.989 1.00 95.38 345 ILE A CA 1
ATOM 2725 C C . ILE A 1 345 ? -20.579 -2.504 25.847 1.00 95.38 345 ILE A C 1
ATOM 2727 O O . ILE A 1 345 ? -19.412 -2.896 25.851 1.00 95.38 345 ILE A O 1
ATOM 2731 N N . LEU A 1 346 ? -21.610 -3.337 25.680 1.00 95.38 346 LEU A N 1
ATOM 2732 C CA . LEU A 1 346 ? -21.470 -4.793 25.575 1.00 95.38 346 LEU A CA 1
ATOM 2733 C C . LEU A 1 346 ? -20.703 -5.212 24.317 1.00 95.38 346 LEU A C 1
ATOM 2735 O O . LEU A 1 346 ? -19.788 -6.026 24.400 1.00 95.38 346 LEU A O 1
ATOM 2739 N N . VAL A 1 347 ? -21.022 -4.620 23.163 1.00 92.62 347 VAL A N 1
ATOM 2740 C CA . VAL A 1 347 ? -20.311 -4.877 21.902 1.00 92.62 347 VAL A CA 1
ATOM 2741 C C . VAL A 1 347 ? -18.845 -4.462 22.017 1.00 92.62 347 VAL A C 1
ATOM 2743 O O . VAL A 1 347 ? -17.970 -5.243 21.653 1.00 92.62 347 VAL A O 1
ATOM 2746 N N . SER A 1 348 ? -18.563 -3.287 22.593 1.00 92.19 348 SER A N 1
ATOM 2747 C CA . SER A 1 348 ? -17.182 -2.829 22.811 1.00 92.19 348 SER A CA 1
ATOM 2748 C C . SER A 1 348 ? -16.403 -3.768 23.733 1.00 92.19 348 SER A C 1
ATOM 2750 O O . SER A 1 348 ? -15.208 -3.979 23.534 1.00 92.19 348 SER A O 1
ATOM 2752 N N . PHE A 1 349 ? -17.065 -4.336 24.744 1.00 94.56 349 PHE A N 1
ATOM 2753 C CA . PHE A 1 349 ? -16.454 -5.311 25.642 1.00 94.56 349 PHE A CA 1
ATOM 2754 C C . PHE A 1 349 ? -16.110 -6.613 24.927 1.00 94.56 349 PHE A C 1
ATOM 2756 O O . PHE A 1 349 ? -14.962 -7.041 25.009 1.00 94.56 349 PHE A O 1
ATOM 2763 N N . ILE A 1 350 ? -17.056 -7.209 24.194 1.00 93.31 350 ILE A N 1
ATOM 2764 C CA . ILE A 1 350 ? -16.800 -8.456 23.460 1.00 93.31 350 ILE A CA 1
ATOM 2765 C C . ILE A 1 350 ? -15.720 -8.244 22.396 1.00 93.31 350 ILE A C 1
ATOM 2767 O O . ILE A 1 350 ? -14.813 -9.067 22.302 1.00 93.31 350 ILE A O 1
ATOM 2771 N N . GLN A 1 351 ? -15.751 -7.122 21.670 1.00 89.69 351 GLN A N 1
ATOM 2772 C CA . GLN A 1 351 ? -14.711 -6.766 20.705 1.00 89.69 351 GLN A CA 1
ATOM 2773 C C . GLN A 1 351 ? -13.335 -6.738 21.377 1.00 89.69 351 GLN A C 1
ATOM 2775 O O . GLN A 1 351 ? -12.482 -7.565 21.068 1.00 89.69 351 GLN A O 1
ATOM 2780 N N . LYS A 1 352 ? -13.138 -5.884 22.389 1.00 89.75 352 LYS A N 1
ATOM 2781 C CA . LYS A 1 352 ? -11.836 -5.768 23.064 1.00 89.75 352 LYS A CA 1
ATOM 2782 C C . LYS A 1 352 ? -11.379 -7.062 23.742 1.00 89.75 352 LYS A C 1
ATOM 2784 O O . LYS A 1 352 ? -10.180 -7.341 23.770 1.00 89.75 352 LYS A O 1
ATOM 2789 N N . LEU A 1 353 ? -12.306 -7.851 24.287 1.00 91.56 353 LEU A N 1
ATOM 2790 C CA . LEU A 1 353 ? -12.004 -9.137 24.912 1.00 91.56 353 LEU A CA 1
ATOM 2791 C C . LEU A 1 353 ? -11.543 -10.178 23.885 1.00 91.56 353 LEU A C 1
ATOM 2793 O O . LEU A 1 353 ? -10.554 -10.876 24.130 1.00 91.56 353 LEU A O 1
ATOM 2797 N N . SER A 1 354 ? -12.232 -10.269 22.745 1.00 88.44 354 SER A N 1
ATOM 2798 C CA . SER A 1 354 ? -11.872 -11.182 21.656 1.00 88.44 354 SER A CA 1
ATOM 2799 C C . SER A 1 354 ? -10.483 -10.857 21.111 1.00 88.44 354 SER A C 1
ATOM 2801 O O . SER A 1 354 ? -9.619 -11.735 21.047 1.00 88.44 354 SER A O 1
ATOM 2803 N N . THR A 1 355 ? -10.209 -9.575 20.879 1.00 85.19 355 THR A N 1
ATOM 2804 C CA . THR A 1 355 ? -8.933 -9.111 20.350 1.00 85.19 355 THR A CA 1
ATOM 2805 C C . THR A 1 355 ? -7.798 -9.297 21.357 1.00 85.19 355 THR A C 1
ATOM 2807 O O . THR A 1 355 ? -6.723 -9.792 21.014 1.00 85.19 355 THR A O 1
ATOM 2810 N N . TYR A 1 356 ? -8.031 -8.999 22.643 1.00 87.12 356 TYR A N 1
ATOM 2811 C CA . TYR A 1 356 ? -7.074 -9.301 23.715 1.00 87.12 356 TYR A CA 1
ATOM 2812 C C . TYR A 1 356 ? -6.712 -10.793 23.751 1.00 87.12 356 TYR A C 1
ATOM 2814 O O . TYR A 1 356 ? -5.536 -11.149 23.857 1.00 87.12 356 TYR A O 1
ATOM 2822 N N . THR A 1 357 ? -7.714 -11.666 23.646 1.00 86.56 357 THR A N 1
ATOM 2823 C CA . THR A 1 357 ? -7.517 -13.119 23.698 1.00 86.56 357 THR A CA 1
ATOM 2824 C C . THR A 1 357 ? -6.776 -13.625 22.463 1.00 86.56 357 THR A C 1
ATOM 2826 O O . THR A 1 357 ? -5.822 -14.392 22.599 1.00 86.56 357 THR A O 1
ATOM 2829 N N . ALA A 1 358 ? -7.142 -13.144 21.272 1.00 81.75 358 ALA A N 1
ATOM 2830 C CA . ALA A 1 358 ? -6.466 -13.472 20.019 1.00 81.75 358 ALA A CA 1
ATOM 2831 C C . ALA A 1 358 ? -4.968 -13.132 20.091 1.00 81.75 358 ALA A C 1
ATOM 2833 O O . ALA A 1 358 ? -4.111 -13.982 19.844 1.00 81.75 358 ALA A O 1
ATOM 2834 N N . ARG A 1 359 ? -4.635 -11.924 20.557 1.00 80.81 359 ARG A N 1
ATOM 2835 C CA . ARG A 1 359 ? -3.245 -11.480 20.735 1.00 80.81 359 ARG A CA 1
ATOM 2836 C C . ARG A 1 359 ? -2.486 -12.288 21.767 1.00 80.81 359 ARG A C 1
ATOM 2838 O O . ARG A 1 359 ? -1.322 -12.616 21.552 1.00 80.81 359 ARG A O 1
ATOM 2845 N N . ARG A 1 360 ? -3.124 -12.602 22.896 1.00 81.75 360 ARG A N 1
ATOM 2846 C CA . ARG A 1 360 ? -2.514 -13.438 23.931 1.00 81.75 360 ARG A CA 1
ATOM 2847 C C . ARG A 1 360 ? -2.177 -14.817 23.368 1.00 81.75 360 ARG A C 1
ATOM 2849 O O . ARG A 1 360 ? -1.084 -15.312 23.624 1.00 81.75 360 ARG A O 1
ATOM 2856 N N . ASN A 1 361 ? -3.070 -15.396 22.570 1.00 80.62 361 ASN A N 1
ATOM 2857 C CA . ASN A 1 361 ? -2.837 -16.677 21.914 1.00 80.62 361 ASN A CA 1
ATOM 2858 C C . ASN A 1 361 ? -1.665 -16.593 20.924 1.00 80.62 361 ASN A C 1
ATOM 2860 O O . ASN A 1 361 ? -0.800 -17.464 20.960 1.00 80.62 361 ASN A O 1
ATOM 2864 N N . ILE A 1 362 ? -1.568 -15.533 20.113 1.00 79.88 362 ILE A N 1
ATOM 2865 C CA . ILE A 1 362 ? -0.423 -15.301 19.211 1.00 79.88 362 ILE A CA 1
ATOM 2866 C C . ILE A 1 362 ? 0.877 -15.163 20.017 1.00 79.88 362 ILE A C 1
ATOM 2868 O O . ILE A 1 362 ? 1.816 -15.924 19.809 1.00 79.88 362 ILE A O 1
ATOM 2872 N N . ALA A 1 363 ? 0.915 -14.264 21.002 1.00 77.06 363 ALA A N 1
ATOM 2873 C CA . ALA A 1 363 ? 2.104 -14.012 21.818 1.00 77.06 363 ALA A CA 1
ATOM 2874 C C . ALA A 1 363 ? 2.583 -15.248 22.601 1.00 77.06 363 ALA A C 1
ATOM 2876 O O . ALA A 1 363 ? 3.768 -15.377 22.892 1.00 77.06 363 ALA A O 1
ATOM 2877 N N . MET A 1 364 ? 1.670 -16.158 22.955 1.00 78.50 364 MET A N 1
ATOM 2878 C CA . MET A 1 364 ? 2.002 -17.410 23.637 1.00 78.50 364 MET A CA 1
ATOM 2879 C C . MET A 1 364 ? 2.414 -18.546 22.690 1.00 78.50 364 MET A C 1
ATOM 2881 O O . MET A 1 364 ? 3.004 -19.518 23.159 1.00 78.50 364 MET A O 1
ATOM 2885 N N . SER A 1 365 ? 2.078 -18.471 21.399 1.00 76.81 365 SER A N 1
ATOM 2886 C CA . SER A 1 365 ? 2.221 -19.594 20.458 1.00 76.81 365 SER A CA 1
ATOM 2887 C C . SER A 1 365 ? 3.319 -19.415 19.412 1.00 76.81 365 SER A C 1
ATOM 2889 O O . SER A 1 365 ? 3.785 -20.417 18.869 1.00 76.81 365 SER A O 1
ATOM 2891 N N . VAL A 1 366 ? 3.753 -18.182 19.132 1.00 82.50 366 VAL A N 1
ATOM 2892 C CA . VAL A 1 366 ? 4.743 -17.892 18.085 1.00 82.50 366 VAL A CA 1
ATOM 2893 C C . VAL A 1 366 ? 5.820 -16.906 18.546 1.00 82.50 366 VAL A C 1
ATOM 2895 O O . VAL A 1 366 ? 5.624 -16.139 19.485 1.00 82.50 366 VAL A O 1
ATOM 2898 N N . ASP A 1 367 ? 6.976 -16.923 17.878 1.00 85.94 367 ASP A N 1
ATOM 2899 C CA . ASP A 1 367 ? 8.049 -15.951 18.105 1.00 85.94 367 ASP A CA 1
ATOM 2900 C C . ASP A 1 367 ? 7.689 -14.546 17.578 1.00 85.94 367 ASP A C 1
ATOM 2902 O O . ASP A 1 367 ? 6.782 -14.379 16.764 1.00 85.94 367 ASP A O 1
ATOM 2906 N N . GLU A 1 368 ? 8.442 -13.526 17.998 1.00 86.62 368 GLU A N 1
ATOM 2907 C CA . GLU A 1 368 ? 8.209 -12.119 17.636 1.00 86.62 368 GLU A CA 1
ATOM 2908 C C . GLU A 1 368 ? 8.215 -11.859 16.118 1.00 86.62 368 GLU A C 1
ATOM 2910 O O . GLU A 1 368 ? 7.432 -11.054 15.618 1.00 86.62 368 GLU A O 1
ATOM 2915 N N . ALA A 1 369 ? 9.078 -12.521 15.340 1.00 82.69 369 ALA A N 1
ATOM 2916 C CA . ALA A 1 369 ? 9.108 -12.320 13.892 1.00 82.69 369 ALA A CA 1
ATOM 2917 C C . ALA A 1 369 ? 7.871 -12.931 13.221 1.00 82.69 369 ALA A C 1
ATOM 2919 O O . ALA A 1 369 ? 7.291 -12.314 12.324 1.00 82.69 369 ALA A O 1
ATOM 2920 N N . SER A 1 370 ? 7.444 -14.103 13.686 1.00 81.81 370 SER A N 1
ATOM 2921 C CA . SER A 1 370 ? 6.205 -14.747 13.249 1.00 81.81 370 SER A CA 1
ATOM 2922 C C . SER A 1 370 ? 4.968 -13.934 13.649 1.00 81.81 370 SER A C 1
ATOM 2924 O O . SER A 1 370 ? 4.101 -13.708 12.808 1.00 81.81 370 SER A O 1
ATOM 2926 N N . ALA A 1 371 ? 4.917 -13.405 14.877 1.00 81.62 371 ALA A N 1
ATOM 2927 C CA . ALA A 1 371 ? 3.833 -12.544 15.350 1.00 81.62 371 ALA A CA 1
ATOM 2928 C C . ALA A 1 371 ? 3.690 -11.274 14.496 1.00 81.62 371 ALA A C 1
ATOM 2930 O O . ALA A 1 371 ? 2.592 -10.951 14.051 1.00 81.62 371 ALA A O 1
ATOM 2931 N N . ARG A 1 372 ? 4.801 -10.580 14.198 1.00 84.81 372 ARG A N 1
ATOM 2932 C CA . ARG A 1 372 ? 4.791 -9.394 13.321 1.00 84.81 372 ARG A CA 1
ATOM 2933 C C . ARG A 1 372 ? 4.240 -9.706 11.933 1.00 84.81 372 ARG A C 1
ATOM 2935 O O . ARG A 1 372 ? 3.454 -8.927 11.409 1.00 84.81 372 ARG A O 1
ATOM 2942 N N . ARG A 1 373 ? 4.623 -10.845 11.346 1.00 82.62 373 ARG A N 1
ATOM 2943 C CA . ARG A 1 373 ? 4.116 -11.269 10.030 1.00 82.62 373 ARG A CA 1
ATOM 2944 C C . ARG A 1 373 ? 2.621 -11.566 10.048 1.00 82.62 373 ARG A C 1
ATOM 2946 O O . ARG A 1 373 ? 1.958 -11.215 9.083 1.00 82.62 373 ARG A O 1
ATOM 2953 N N . ILE A 1 374 ? 2.109 -12.176 11.119 1.00 81.06 374 ILE A N 1
ATOM 2954 C CA . ILE A 1 374 ? 0.668 -12.415 11.285 1.00 81.06 374 ILE A CA 1
ATOM 2955 C C . ILE A 1 374 ? -0.071 -11.074 11.316 1.00 81.06 374 ILE A C 1
ATOM 2957 O O . ILE A 1 374 ? -0.898 -10.830 10.450 1.00 81.06 374 ILE A O 1
ATOM 2961 N N . TYR A 1 375 ? 0.314 -10.156 12.208 1.00 82.62 375 TYR A N 1
ATOM 2962 C CA . TYR A 1 375 ? -0.363 -8.857 12.303 1.00 82.62 375 TYR A CA 1
ATOM 2963 C C . TYR A 1 375 ? -0.269 -8.029 11.017 1.00 82.62 375 TYR A C 1
ATOM 2965 O O . TYR A 1 375 ? -1.230 -7.376 10.634 1.00 82.62 375 TYR A O 1
ATOM 2973 N N . VAL A 1 376 ? 0.877 -8.041 10.330 1.00 84.25 376 VAL A N 1
ATOM 2974 C CA . VAL A 1 376 ? 1.013 -7.345 9.043 1.00 84.25 376 VAL A CA 1
ATOM 2975 C C . VAL A 1 376 ? 0.140 -7.995 7.970 1.00 84.25 376 VAL A C 1
ATOM 2977 O O . VAL A 1 376 ? -0.503 -7.271 7.218 1.00 84.25 376 VAL A O 1
ATOM 2980 N N . SER A 1 377 ? 0.048 -9.328 7.936 1.00 81.62 377 SER A N 1
ATOM 2981 C CA . SER A 1 377 ? -0.868 -10.043 7.038 1.00 81.62 377 SER A CA 1
ATOM 2982 C C . SER A 1 377 ? -2.324 -9.632 7.269 1.00 81.62 377 SER A C 1
ATOM 2984 O O . SER A 1 377 ? -3.036 -9.397 6.296 1.00 81.62 377 SER A O 1
ATOM 2986 N N . ASP A 1 378 ? -2.739 -9.480 8.528 1.00 76.88 378 ASP A N 1
ATOM 2987 C CA . ASP A 1 378 ? -4.095 -9.043 8.886 1.00 76.88 378 ASP A CA 1
ATOM 2988 C C . ASP A 1 378 ? -4.359 -7.580 8.454 1.00 76.88 378 ASP A C 1
ATOM 2990 O O . ASP A 1 378 ? -5.475 -7.213 8.089 1.00 76.88 378 ASP A O 1
ATOM 2994 N N . ILE A 1 379 ? -3.319 -6.736 8.407 1.00 81.06 379 ILE A N 1
ATOM 2995 C CA . ILE A 1 379 ? -3.404 -5.341 7.935 1.00 81.06 379 ILE A CA 1
ATOM 2996 C C . ILE A 1 379 ? -3.438 -5.239 6.392 1.00 81.06 379 ILE A C 1
ATOM 2998 O O . ILE A 1 379 ? -4.085 -4.351 5.828 1.00 81.06 379 ILE A O 1
ATOM 3002 N N . GLU A 1 380 ? -2.703 -6.106 5.691 1.00 70.81 380 GLU A N 1
ATOM 3003 C CA . GLU A 1 380 ? -2.188 -5.889 4.330 1.00 70.81 380 GLU A CA 1
ATOM 3004 C C . GLU A 1 380 ? -3.220 -5.753 3.194 1.00 70.81 380 GLU A C 1
ATOM 3006 O O . GLU A 1 380 ? -2.861 -5.228 2.129 1.00 70.81 380 GLU A O 1
ATOM 3011 N N . GLU A 1 381 ? -4.453 -6.244 3.362 1.00 65.69 381 GLU A N 1
ATOM 3012 C CA . GLU A 1 381 ? -5.406 -6.375 2.246 1.00 65.69 381 GLU A CA 1
ATOM 3013 C C . GLU A 1 381 ? -6.385 -5.209 2.095 1.00 65.69 381 GLU A C 1
ATOM 3015 O O . GLU A 1 381 ? -6.590 -4.729 0.981 1.00 65.69 381 GLU A O 1
ATOM 3020 N N . ALA A 1 382 ? -6.983 -4.733 3.188 1.00 67.44 382 ALA A N 1
ATOM 3021 C CA . ALA A 1 382 ? -7.964 -3.643 3.143 1.00 67.44 382 ALA A CA 1
ATOM 3022 C C . ALA A 1 382 ? -7.686 -2.526 4.145 1.00 67.44 382 ALA A C 1
ATOM 3024 O O . ALA A 1 382 ? -8.162 -1.426 3.918 1.00 67.44 382 ALA A O 1
ATOM 3025 N N . LEU A 1 383 ? -6.923 -2.803 5.207 1.00 82.94 383 LEU A N 1
ATOM 3026 C CA . LEU A 1 383 ? -6.704 -1.880 6.322 1.00 82.94 383 LEU A CA 1
ATOM 3027 C C . LEU A 1 383 ? -5.418 -1.068 6.163 1.00 82.94 383 LEU A C 1
ATOM 3029 O O . LEU A 1 383 ? -5.092 -0.240 7.011 1.00 82.94 383 LEU A O 1
ATOM 3033 N N . LEU A 1 384 ? -4.640 -1.322 5.109 1.00 87.31 384 LEU A N 1
ATOM 3034 C CA . LEU A 1 384 ? -3.371 -0.647 4.868 1.00 87.31 384 LEU A CA 1
ATOM 3035 C C . LEU A 1 384 ? -3.542 0.877 4.646 1.00 87.31 384 LEU A C 1
ATOM 3037 O O . LEU A 1 384 ? -2.741 1.633 5.205 1.00 87.31 384 LEU A O 1
ATOM 3041 N N . PRO A 1 385 ? -4.570 1.366 3.914 1.00 88.62 385 PRO A N 1
ATOM 3042 C CA . PRO A 1 385 ? -4.889 2.795 3.848 1.00 88.62 385 PRO A CA 1
ATOM 3043 C C . PRO A 1 385 ? -5.230 3.405 5.213 1.00 88.62 385 PRO A C 1
ATOM 3045 O O . PRO A 1 385 ? -4.671 4.438 5.580 1.00 88.62 385 PRO A O 1
ATOM 3048 N N . GLU A 1 386 ? -6.097 2.756 5.988 1.00 87.69 386 GLU A N 1
ATOM 3049 C CA . GLU A 1 386 ? -6.523 3.178 7.325 1.00 87.69 386 GLU A CA 1
ATOM 3050 C C . GLU A 1 386 ? -5.344 3.167 8.299 1.00 87.69 386 GLU A C 1
ATOM 3052 O O . GLU A 1 386 ? -5.186 4.087 9.097 1.00 87.69 386 GLU A O 1
ATOM 3057 N N . THR A 1 387 ? -4.459 2.179 8.174 1.00 89.75 387 THR A N 1
ATOM 3058 C CA . THR A 1 387 ? -3.197 2.083 8.911 1.00 89.75 387 THR A CA 1
ATOM 3059 C C . THR A 1 387 ? -2.288 3.252 8.594 1.00 89.75 387 THR A C 1
ATOM 3061 O O . THR A 1 387 ? -1.777 3.889 9.513 1.00 89.75 387 THR A O 1
ATOM 3064 N N . LEU A 1 388 ? -2.106 3.592 7.316 1.00 89.31 388 LEU A N 1
ATOM 3065 C CA . LEU A 1 388 ? -1.321 4.762 6.945 1.00 89.31 388 LEU A CA 1
ATOM 3066 C C . LEU A 1 388 ? -1.942 6.047 7.512 1.00 89.31 388 LEU A C 1
ATOM 3068 O O . LEU A 1 388 ? -1.228 6.855 8.103 1.00 89.31 388 LEU A O 1
ATOM 3072 N N . GLU A 1 389 ? -3.258 6.232 7.378 1.00 86.50 389 GLU A N 1
ATOM 3073 C CA . GLU A 1 389 ? -3.966 7.394 7.932 1.00 86.50 389 GLU A CA 1
ATOM 3074 C C . GLU A 1 389 ? -3.853 7.470 9.463 1.00 86.50 389 GLU A C 1
ATOM 3076 O O . GLU A 1 389 ? -3.656 8.553 10.019 1.00 86.50 389 GLU A O 1
ATOM 3081 N N . PHE A 1 390 ? -3.933 6.334 10.154 1.00 86.56 390 PHE A N 1
ATOM 3082 C CA . PHE A 1 390 ? -3.743 6.240 11.596 1.00 86.56 390 PHE A CA 1
ATOM 3083 C C . PHE A 1 390 ? -2.318 6.625 12.002 1.00 86.56 390 PHE A C 1
ATOM 3085 O O . PHE A 1 390 ? -2.131 7.459 12.892 1.00 86.56 390 PHE A O 1
ATOM 3092 N N . LEU A 1 391 ? -1.311 6.061 11.329 1.00 85.50 391 LEU A N 1
ATOM 3093 C CA . LEU A 1 391 ? 0.100 6.336 11.600 1.00 85.50 391 LEU A CA 1
ATOM 3094 C C . LEU A 1 391 ? 0.433 7.818 11.398 1.00 85.50 391 LEU A C 1
ATOM 3096 O O . LEU A 1 391 ? 1.116 8.409 12.233 1.00 85.50 391 LEU A O 1
ATOM 3100 N N . VAL A 1 392 ? -0.109 8.419 10.334 1.00 81.12 392 VAL A N 1
ATOM 3101 C CA . VAL A 1 392 ? -0.018 9.856 10.037 1.00 81.12 392 VAL A CA 1
ATOM 3102 C C . VAL A 1 392 ? -0.580 10.705 11.178 1.00 81.12 392 VAL A C 1
ATOM 3104 O O . VAL A 1 392 ? 0.029 11.696 11.565 1.00 81.12 392 VAL A O 1
ATOM 3107 N N . LYS A 1 393 ? -1.712 10.305 11.767 1.00 78.12 393 LYS A N 1
ATOM 3108 C CA . LYS A 1 393 ? -2.351 11.046 12.867 1.00 78.12 393 LYS A CA 1
ATOM 3109 C C . LYS A 1 393 ? -1.647 10.888 14.216 1.00 78.12 393 LYS A C 1
ATOM 3111 O O . LYS A 1 393 ? -1.732 11.789 15.045 1.00 78.12 393 LYS A O 1
ATOM 3116 N N . LYS A 1 394 ? -1.027 9.733 14.479 1.00 71.62 394 LYS A N 1
ATOM 3117 C CA . LYS A 1 394 ? -0.555 9.344 15.823 1.00 71.62 394 LYS A CA 1
ATOM 3118 C C . LYS A 1 394 ? 0.930 9.538 16.077 1.00 71.62 394 LYS A C 1
ATOM 3120 O O . LYS A 1 394 ? 1.308 9.705 17.236 1.00 71.62 394 LYS A O 1
ATOM 3125 N N . HIS A 1 395 ? 1.771 9.462 15.053 1.00 61.34 395 HIS A N 1
ATOM 3126 C CA . HIS A 1 395 ? 3.218 9.451 15.239 1.00 61.34 395 HIS A CA 1
ATOM 3127 C C . HIS A 1 395 ? 3.878 10.744 14.778 1.00 61.34 395 HIS A C 1
ATOM 3129 O O . HIS A 1 395 ? 3.376 11.457 13.912 1.00 61.34 395 HIS A O 1
ATOM 3135 N N . SER A 1 396 ? 5.059 11.012 15.342 1.00 53.75 396 SER A N 1
ATOM 3136 C CA . SER A 1 396 ? 6.007 11.992 14.830 1.00 53.75 396 SER A CA 1
ATOM 3137 C C . SER A 1 396 ? 6.256 11.658 13.360 1.00 53.75 396 SER A C 1
ATOM 3139 O O . SER A 1 396 ? 6.984 10.711 13.061 1.00 53.75 396 SER A O 1
ATOM 3141 N N . TYR A 1 397 ? 5.625 12.414 12.458 1.00 58.75 397 TYR A N 1
ATOM 3142 C CA . TYR A 1 397 ? 5.696 12.288 10.996 1.00 58.75 397 TYR A CA 1
ATOM 3143 C C . TYR A 1 397 ? 7.082 11.901 10.473 1.00 58.75 397 TYR A C 1
ATOM 3145 O O . TYR A 1 397 ? 7.190 11.189 9.485 1.00 58.75 397 TYR A O 1
ATOM 3153 N N . ASN A 1 398 ? 8.123 12.341 11.177 1.00 64.69 398 ASN A N 1
ATOM 3154 C CA . ASN A 1 398 ? 9.527 12.063 10.957 1.00 64.69 398 ASN A CA 1
ATOM 3155 C C . ASN A 1 398 ? 9.856 10.638 10.451 1.00 64.69 398 ASN A C 1
ATOM 3157 O O . ASN A 1 398 ? 10.236 10.488 9.293 1.00 64.69 398 ASN A O 1
ATOM 3161 N N . ASN A 1 399 ? 9.684 9.585 11.260 1.00 72.44 399 ASN A N 1
ATOM 3162 C CA . ASN A 1 399 ? 10.193 8.253 10.885 1.00 72.44 399 ASN A CA 1
ATOM 3163 C C . ASN A 1 399 ? 9.444 7.659 9.687 1.00 72.44 399 ASN A C 1
ATOM 3165 O O . ASN A 1 399 ? 10.044 7.044 8.811 1.00 72.44 399 ASN A O 1
ATOM 3169 N N . LEU A 1 400 ? 8.126 7.851 9.644 1.00 79.88 400 LEU A N 1
ATOM 3170 C CA . LEU A 1 400 ? 7.292 7.392 8.538 1.00 79.88 400 LEU A CA 1
ATOM 3171 C C . LEU A 1 400 ? 7.648 8.137 7.242 1.00 79.88 400 LEU A C 1
ATOM 3173 O O . LEU A 1 400 ? 7.810 7.522 6.194 1.00 79.88 400 LEU A O 1
ATOM 3177 N N . PHE A 1 401 ? 7.826 9.455 7.322 1.00 78.56 401 PHE A N 1
ATOM 3178 C CA . PHE A 1 401 ? 8.202 10.304 6.197 1.00 78.56 401 PHE A CA 1
ATOM 3179 C C . PHE A 1 401 ? 9.584 9.945 5.637 1.00 78.56 401 PHE A C 1
ATOM 3181 O O . PHE A 1 401 ? 9.745 9.816 4.421 1.00 78.56 401 PHE A O 1
ATOM 3188 N N . LEU A 1 402 ? 10.573 9.737 6.515 1.00 79.19 402 LEU A N 1
ATOM 3189 C CA . LEU A 1 402 ? 11.904 9.290 6.113 1.00 79.19 402 LEU A CA 1
ATOM 3190 C C . LEU A 1 402 ? 11.828 7.936 5.404 1.00 79.19 402 LEU A C 1
ATOM 3192 O O . LEU A 1 402 ? 12.288 7.831 4.273 1.00 79.19 402 LEU A O 1
ATOM 3196 N N . ASN A 1 403 ? 11.144 6.956 5.996 1.00 81.69 403 ASN A N 1
ATOM 3197 C CA . ASN A 1 403 ? 11.088 5.596 5.461 1.00 81.69 403 ASN A CA 1
ATOM 3198 C C . ASN A 1 403 ? 10.236 5.440 4.192 1.00 81.69 403 ASN A C 1
ATOM 3200 O O . ASN A 1 403 ? 10.400 4.463 3.466 1.00 81.69 403 ASN A O 1
ATOM 3204 N N . LEU A 1 404 ? 9.288 6.341 3.924 1.00 85.88 404 LEU A N 1
ATOM 3205 C CA . LEU A 1 404 ? 8.392 6.209 2.767 1.00 85.88 404 LEU A CA 1
ATOM 3206 C C . LEU A 1 404 ? 8.739 7.135 1.603 1.00 85.88 404 LEU A C 1
ATOM 3208 O O . LEU A 1 404 ? 8.365 6.834 0.469 1.00 85.88 404 LEU A O 1
ATOM 3212 N N . ILE A 1 405 ? 9.426 8.250 1.866 1.00 85.19 405 ILE A N 1
ATOM 3213 C CA . ILE A 1 405 ? 9.726 9.259 0.845 1.00 85.19 405 ILE A CA 1
ATOM 3214 C C . ILE A 1 405 ? 11.221 9.489 0.724 1.00 85.19 405 ILE A C 1
ATOM 3216 O O . ILE A 1 405 ? 11.772 9.368 -0.366 1.00 85.19 405 ILE A O 1
ATOM 3220 N N . ALA A 1 406 ? 11.857 9.914 1.812 1.00 79.38 406 ALA A N 1
ATOM 3221 C CA . ALA A 1 406 ? 13.151 10.561 1.690 1.00 79.38 406 ALA A CA 1
ATOM 3222 C C . ALA A 1 406 ? 14.318 9.573 1.610 1.00 79.38 406 ALA A C 1
ATOM 3224 O O . ALA A 1 406 ? 15.247 9.802 0.846 1.00 79.38 406 ALA A O 1
ATOM 3225 N N . GLU A 1 407 ? 14.268 8.516 2.415 1.00 81.81 407 GLU A N 1
ATOM 3226 C CA . GLU A 1 407 ? 15.296 7.483 2.567 1.00 81.81 407 GLU A CA 1
ATOM 3227 C C . GLU A 1 407 ? 14.599 6.126 2.750 1.00 81.81 407 GLU A C 1
ATOM 3229 O O . GLU A 1 407 ? 14.555 5.584 3.857 1.00 81.81 407 GLU A O 1
ATOM 3234 N N . PRO A 1 408 ? 13.973 5.586 1.687 1.00 83.75 408 PRO A N 1
ATOM 3235 C CA . PRO A 1 408 ? 13.251 4.331 1.795 1.00 83.75 408 PRO A CA 1
ATOM 3236 C C . PRO A 1 408 ? 14.217 3.182 2.115 1.00 83.75 408 PRO A C 1
ATOM 3238 O O . PRO A 1 408 ? 15.120 2.919 1.315 1.00 83.75 408 PRO A O 1
ATOM 3241 N N . PRO A 1 409 ? 14.052 2.474 3.249 1.00 82.44 409 PRO A N 1
ATOM 3242 C CA . PRO A 1 409 ? 14.951 1.390 3.604 1.00 82.44 409 PRO A CA 1
ATOM 3243 C C . PRO A 1 409 ? 14.763 0.226 2.634 1.00 82.44 409 PRO A C 1
ATOM 3245 O O . PRO A 1 409 ? 13.640 -0.083 2.225 1.00 82.44 409 PRO A O 1
ATOM 3248 N N . LEU A 1 410 ? 15.859 -0.456 2.300 1.00 84.56 410 LEU A N 1
ATOM 3249 C CA . LEU A 1 410 ? 15.795 -1.700 1.542 1.00 84.56 410 LEU A CA 1
ATOM 3250 C C . LEU A 1 410 ? 14.974 -2.737 2.337 1.00 84.56 410 LEU A C 1
ATOM 3252 O O . LEU A 1 410 ? 15.331 -3.042 3.481 1.00 84.56 410 LEU A O 1
ATOM 3256 N N . PRO A 1 411 ? 13.893 -3.304 1.771 1.00 80.00 411 PRO A N 1
ATOM 3257 C CA . PRO A 1 411 ? 13.107 -4.322 2.452 1.00 80.00 411 PRO A CA 1
ATOM 3258 C C . PRO A 1 411 ? 13.918 -5.603 2.667 1.00 80.00 411 PRO A C 1
ATOM 3260 O O . PRO A 1 411 ? 14.890 -5.889 1.958 1.00 80.00 411 PRO A O 1
ATOM 3263 N N . SER A 1 412 ? 13.485 -6.414 3.638 1.00 74.62 412 SER A N 1
ATOM 3264 C CA . SER A 1 412 ? 14.056 -7.745 3.856 1.00 74.62 412 SER A CA 1
ATOM 3265 C C . SER A 1 412 ? 13.829 -8.602 2.609 1.00 74.62 412 SER A C 1
ATOM 3267 O O . SER A 1 412 ? 12.726 -9.072 2.343 1.00 74.62 412 SER A O 1
ATOM 3269 N N . THR A 1 413 ? 14.889 -8.756 1.826 1.00 77.62 413 THR A N 1
ATOM 3270 C CA . THR A 1 413 ? 14.898 -9.421 0.523 1.00 77.62 413 THR A CA 1
ATOM 3271 C C . THR A 1 413 ? 15.850 -10.599 0.569 1.00 77.62 413 THR A C 1
ATOM 3273 O O . THR A 1 413 ? 16.861 -10.577 1.276 1.00 77.62 413 THR A O 1
ATOM 3276 N N . ASN A 1 414 ? 15.524 -11.656 -0.172 1.00 84.06 414 ASN A N 1
ATOM 3277 C CA . ASN A 1 414 ? 16.462 -12.754 -0.348 1.00 84.06 414 ASN A CA 1
ATOM 3278 C C . ASN A 1 414 ? 17.609 -12.311 -1.277 1.00 84.06 414 ASN A C 1
ATOM 3280 O O . ASN A 1 414 ? 17.519 -11.321 -2.007 1.00 84.06 414 ASN A O 1
ATOM 3284 N N . THR A 1 415 ? 18.699 -13.068 -1.271 1.00 87.44 415 THR A N 1
ATOM 3285 C CA . THR A 1 415 ? 19.898 -12.729 -2.042 1.00 87.44 415 THR A CA 1
ATOM 3286 C C . THR A 1 415 ? 19.666 -12.705 -3.554 1.00 87.44 415 THR A C 1
ATOM 3288 O O . THR A 1 415 ? 20.299 -11.925 -4.265 1.00 87.44 415 THR A O 1
ATOM 3291 N N . LYS A 1 416 ? 18.724 -13.510 -4.056 1.00 87.38 416 LYS A N 1
ATOM 3292 C CA . LYS A 1 416 ? 18.319 -13.483 -5.463 1.00 87.38 416 LYS A CA 1
ATOM 3293 C C . LYS A 1 416 ? 17.711 -12.128 -5.820 1.00 87.38 416 LYS A C 1
ATOM 3295 O O . LYS A 1 416 ? 18.148 -11.517 -6.789 1.00 87.38 416 LYS A O 1
ATOM 3300 N N . ASP A 1 417 ? 16.749 -11.646 -5.045 1.00 87.50 417 ASP A N 1
ATOM 3301 C CA . ASP A 1 417 ? 16.071 -10.376 -5.306 1.00 87.50 417 ASP A CA 1
ATOM 3302 C C . ASP A 1 417 ? 17.058 -9.206 -5.237 1.00 87.50 417 ASP A C 1
ATOM 3304 O O . ASP A 1 417 ? 17.007 -8.307 -6.075 1.00 87.50 417 ASP A O 1
ATOM 3308 N N . GLN A 1 418 ? 18.028 -9.266 -4.318 1.00 90.38 418 GLN A N 1
ATOM 3309 C CA . GLN A 1 418 ? 19.122 -8.294 -4.243 1.00 90.38 418 GLN A CA 1
ATOM 3310 C C . GLN A 1 418 ? 20.007 -8.314 -5.498 1.00 90.38 418 GLN A C 1
ATOM 3312 O O . GLN A 1 418 ? 20.321 -7.258 -6.049 1.00 90.38 418 GLN A O 1
ATOM 3317 N N . LEU A 1 419 ? 20.373 -9.500 -5.999 1.00 91.62 419 LEU A N 1
ATOM 3318 C CA . LEU A 1 419 ? 21.130 -9.626 -7.245 1.00 91.62 419 LEU A CA 1
ATOM 3319 C C . LEU A 1 419 ? 20.328 -9.089 -8.439 1.00 91.62 419 LEU A C 1
ATOM 3321 O O . LEU A 1 419 ? 20.862 -8.329 -9.245 1.00 91.62 419 LEU A O 1
ATOM 3325 N N . LEU A 1 420 ? 19.045 -9.443 -8.555 1.00 91.75 420 LEU A N 1
ATOM 3326 C CA . LEU A 1 420 ? 18.178 -8.950 -9.629 1.00 91.75 420 LEU A CA 1
ATOM 3327 C C . LEU A 1 420 ? 18.003 -7.425 -9.567 1.00 91.75 420 LEU A C 1
ATOM 3329 O O . LEU A 1 420 ? 17.998 -6.770 -10.612 1.00 91.75 420 LEU A O 1
ATOM 3333 N N . LEU A 1 421 ? 17.911 -6.852 -8.364 1.00 92.12 421 LEU A N 1
ATOM 3334 C CA . LEU A 1 421 ? 17.844 -5.408 -8.151 1.00 92.12 421 LEU A CA 1
ATOM 3335 C C . LEU A 1 421 ? 19.123 -4.704 -8.629 1.00 92.12 421 LEU A C 1
ATOM 3337 O O . LEU A 1 421 ? 19.024 -3.720 -9.371 1.00 92.12 421 LEU A O 1
ATOM 3341 N N . LEU A 1 422 ? 20.301 -5.231 -8.269 1.00 93.69 422 LEU A N 1
ATOM 3342 C CA . LEU A 1 422 ? 21.595 -4.720 -8.741 1.00 93.69 422 LEU A CA 1
ATOM 3343 C C . LEU A 1 422 ? 21.714 -4.813 -10.265 1.00 93.69 422 LEU A C 1
ATOM 3345 O O . LEU A 1 422 ? 22.058 -3.831 -10.921 1.00 93.69 422 LEU A O 1
ATOM 3349 N N . LEU A 1 423 ? 21.379 -5.966 -10.852 1.00 93.38 423 LEU A N 1
ATOM 3350 C CA . LEU A 1 423 ? 21.443 -6.172 -12.302 1.00 93.38 423 LEU A CA 1
ATOM 3351 C C . LEU A 1 423 ? 20.470 -5.261 -13.061 1.00 93.38 423 LEU A C 1
ATOM 3353 O O . LEU A 1 423 ? 20.811 -4.746 -14.125 1.00 93.38 423 LEU A O 1
ATOM 3357 N N . GLY A 1 424 ? 19.286 -4.997 -12.502 1.00 92.12 424 GLY A N 1
ATOM 3358 C CA . GLY A 1 424 ? 18.328 -4.041 -13.060 1.00 92.12 424 GLY A CA 1
ATOM 3359 C C . GLY A 1 424 ? 18.844 -2.598 -13.112 1.00 92.12 424 GLY A C 1
ATOM 3360 O O . GLY A 1 424 ? 18.315 -1.802 -13.896 1.00 92.12 424 GLY A O 1
ATOM 3361 N N . HIS A 1 425 ? 19.887 -2.288 -12.336 1.00 92.12 425 HIS A N 1
ATOM 3362 C CA . HIS A 1 425 ? 20.570 -0.995 -12.266 1.00 92.12 425 HIS A CA 1
ATOM 3363 C C . HIS A 1 425 ? 22.052 -1.097 -12.653 1.00 92.12 425 HIS A C 1
ATOM 3365 O O . HIS A 1 425 ? 22.841 -0.234 -12.284 1.00 92.12 425 HIS A O 1
ATOM 3371 N N . LEU A 1 426 ? 22.430 -2.103 -13.450 1.00 92.56 426 LEU A N 1
ATOM 3372 C CA . LEU A 1 426 ? 23.816 -2.373 -13.845 1.00 92.56 426 LEU A CA 1
ATOM 3373 C C . LEU A 1 426 ? 24.618 -1.125 -14.283 1.00 92.56 426 LEU A C 1
ATOM 3375 O O . LEU A 1 426 ? 25.751 -0.977 -13.825 1.00 92.56 426 LEU A O 1
ATOM 3379 N N . PRO A 1 427 ? 24.089 -0.192 -15.109 1.00 90.00 427 PRO A N 1
ATOM 3380 C CA . PRO A 1 427 ? 24.837 1.014 -15.460 1.00 90.00 427 PRO A CA 1
ATOM 3381 C C . PRO A 1 427 ? 25.215 1.870 -14.242 1.00 90.00 427 PRO A C 1
ATOM 3383 O O . PRO A 1 427 ? 26.290 2.464 -14.242 1.00 90.00 427 PRO A O 1
ATOM 3386 N N . ALA A 1 428 ? 24.372 1.915 -13.203 1.00 89.62 428 ALA A N 1
ATOM 3387 C CA . ALA A 1 428 ? 24.553 2.718 -11.991 1.00 89.62 428 ALA A CA 1
ATOM 3388 C C . ALA A 1 428 ? 25.695 2.223 -11.078 1.00 89.62 428 ALA A C 1
ATOM 3390 O O . ALA A 1 428 ? 26.158 2.981 -10.229 1.00 89.62 428 ALA A O 1
ATOM 3391 N N . LEU A 1 429 ? 26.235 1.025 -11.323 1.00 91.12 429 LEU A N 1
ATOM 3392 C CA . LEU A 1 429 ? 27.333 0.457 -10.534 1.00 91.12 429 LEU A CA 1
ATOM 3393 C C . LEU A 1 429 ? 28.720 1.038 -10.879 1.00 91.12 429 LEU A C 1
ATOM 3395 O O . LEU A 1 429 ? 29.639 0.935 -10.074 1.00 91.12 429 LEU A O 1
ATOM 3399 N N . PHE A 1 430 ? 28.893 1.673 -12.044 1.00 91.19 430 PHE A N 1
ATOM 3400 C CA . PHE A 1 430 ? 30.208 2.149 -12.520 1.00 91.19 430 PHE A CA 1
ATOM 3401 C C . PHE A 1 430 ? 30.293 3.664 -12.661 1.00 91.19 430 PHE A C 1
ATOM 3403 O O . PHE A 1 430 ? 29.669 4.206 -13.565 1.00 91.19 430 PHE A O 1
ATOM 3410 N N . LEU A 1 431 ? 31.076 4.353 -11.837 1.00 89.94 431 LEU A N 1
ATOM 3411 C CA . LEU A 1 431 ? 31.186 5.811 -11.932 1.00 89.94 431 LEU A CA 1
ATOM 3412 C C . LEU A 1 431 ? 31.873 6.262 -13.229 1.00 89.94 431 LEU A C 1
ATOM 3414 O O . LEU A 1 431 ? 32.873 5.681 -13.648 1.00 89.94 431 LEU A O 1
ATOM 3418 N N . ASN A 1 432 ? 31.379 7.354 -13.817 1.00 89.62 432 ASN A N 1
ATOM 3419 C CA . ASN A 1 432 ? 32.058 8.000 -14.938 1.00 89.62 432 ASN A CA 1
ATOM 3420 C C . ASN A 1 432 ? 33.286 8.806 -14.463 1.00 89.62 432 ASN A C 1
ATOM 3422 O O . ASN A 1 432 ? 33.467 9.077 -13.273 1.00 89.62 432 ASN A O 1
ATOM 3426 N N . ASP A 1 433 ? 34.132 9.242 -15.401 1.00 86.56 433 ASP A N 1
ATOM 3427 C CA . ASP A 1 433 ? 35.361 9.982 -15.071 1.00 86.56 433 ASP A CA 1
ATOM 3428 C C . ASP A 1 433 ? 35.122 11.297 -14.314 1.00 86.56 433 ASP A C 1
ATOM 3430 O O . ASP A 1 433 ? 35.994 11.736 -13.563 1.00 86.56 433 ASP A O 1
ATOM 3434 N N . GLN A 1 434 ? 33.979 11.958 -14.515 1.00 87.12 434 GLN A N 1
ATOM 3435 C CA . GLN A 1 434 ? 33.647 13.190 -13.795 1.00 87.12 434 GLN A CA 1
ATOM 3436 C C . GLN A 1 434 ? 33.260 12.880 -12.347 1.00 87.12 434 GLN A C 1
ATOM 3438 O O . GLN A 1 434 ? 33.785 13.514 -11.437 1.00 87.12 434 GLN A O 1
ATOM 3443 N N . GLU A 1 435 ? 32.414 11.874 -12.133 1.00 89.00 435 GLU A N 1
ATOM 3444 C CA . GLU A 1 435 ? 31.987 11.400 -10.813 1.00 89.00 435 GLU A CA 1
ATOM 3445 C C . GLU A 1 435 ? 33.179 10.885 -10.004 1.00 89.00 435 GLU A C 1
ATOM 3447 O O . GLU A 1 435 ? 33.350 11.270 -8.849 1.00 89.00 435 GLU A O 1
ATOM 3452 N N . LEU A 1 436 ? 34.079 10.112 -10.620 1.00 88.00 436 LEU A N 1
ATOM 3453 C CA . LEU A 1 436 ? 35.316 9.667 -9.973 1.00 88.00 436 LEU A CA 1
ATOM 3454 C C . LEU A 1 436 ? 36.174 10.849 -9.512 1.00 88.00 436 LEU A C 1
ATOM 3456 O O . LEU A 1 436 ? 36.675 10.834 -8.392 1.00 88.00 436 LEU A O 1
ATOM 3460 N N . LYS A 1 437 ? 36.313 11.901 -10.328 1.00 88.50 437 LYS A N 1
ATOM 3461 C CA . LYS A 1 437 ? 37.108 13.090 -9.971 1.00 88.50 437 LYS A CA 1
ATOM 3462 C C . LYS A 1 437 ? 36.544 13.878 -8.787 1.00 88.50 437 LYS A C 1
ATOM 3464 O O . LYS A 1 437 ? 37.298 14.640 -8.190 1.00 88.50 437 LYS A O 1
ATOM 3469 N N . THR A 1 438 ? 35.265 13.706 -8.441 1.00 89.81 438 THR A N 1
ATOM 3470 C CA . THR A 1 438 ? 34.672 14.338 -7.246 1.00 89.81 438 THR A CA 1
ATOM 3471 C C . THR A 1 438 ? 35.090 13.669 -5.936 1.00 89.81 438 THR A C 1
ATOM 3473 O O . THR A 1 438 ? 34.966 14.278 -4.876 1.00 89.81 438 THR A O 1
ATOM 3476 N N . LEU A 1 439 ? 35.602 12.436 -5.994 1.00 90.44 439 LEU A N 1
ATOM 3477 C CA . LEU A 1 439 ? 36.067 11.695 -4.825 1.00 90.44 439 LEU A CA 1
ATOM 3478 C C . LEU A 1 439 ? 37.525 12.036 -4.496 1.00 90.44 439 LEU A C 1
ATOM 3480 O O . LEU A 1 439 ? 38.328 12.311 -5.384 1.00 90.44 439 LEU A O 1
ATOM 3484 N N . ASP A 1 440 ? 37.906 11.913 -3.227 1.00 91.56 440 ASP A N 1
ATOM 3485 C CA . ASP A 1 440 ? 39.306 12.027 -2.803 1.00 91.56 440 ASP A CA 1
ATOM 3486 C C . ASP A 1 440 ? 40.171 10.916 -3.428 1.00 91.56 440 ASP A C 1
ATOM 3488 O O . ASP A 1 440 ? 39.700 9.790 -3.611 1.00 91.56 440 ASP A O 1
ATOM 3492 N N . SER A 1 441 ? 41.462 11.164 -3.683 1.00 89.50 441 SER A N 1
ATOM 3493 C CA . SER A 1 441 ? 42.362 10.220 -4.380 1.00 89.50 441 SER A CA 1
ATOM 3494 C C . SER A 1 441 ? 42.362 8.796 -3.797 1.00 89.50 441 SER A C 1
ATOM 3496 O O . SER A 1 441 ? 42.412 7.812 -4.533 1.00 89.50 441 SER A O 1
ATOM 3498 N N . GLN A 1 442 ? 42.254 8.655 -2.472 1.00 90.06 442 GLN A N 1
ATOM 3499 C CA . GLN A 1 442 ? 42.188 7.347 -1.808 1.00 90.06 442 GLN A CA 1
ATOM 3500 C C . GLN A 1 442 ? 40.835 6.639 -2.009 1.00 90.06 442 GLN A C 1
ATOM 3502 O O . GLN A 1 442 ? 40.789 5.412 -2.165 1.00 90.06 442 GLN A O 1
ATOM 3507 N N . LYS A 1 443 ? 39.733 7.399 -2.048 1.00 90.31 443 LYS A N 1
ATOM 3508 C CA . LYS A 1 443 ? 38.390 6.886 -2.357 1.00 90.31 443 LYS A CA 1
ATOM 3509 C C . LYS A 1 443 ? 38.270 6.516 -3.831 1.00 90.31 443 LYS A C 1
ATOM 3511 O O . LYS A 1 443 ? 37.713 5.467 -4.124 1.00 90.31 443 LYS A O 1
ATOM 3516 N N . GLN A 1 444 ? 38.885 7.279 -4.738 1.00 90.69 444 GLN A N 1
ATOM 3517 C CA . GLN A 1 444 ? 38.964 6.934 -6.163 1.00 90.69 444 GLN A CA 1
ATOM 3518 C C . GLN A 1 444 ? 39.613 5.563 -6.384 1.00 90.69 444 GLN A C 1
ATOM 3520 O O . GLN A 1 444 ? 39.054 4.714 -7.078 1.00 90.69 444 GLN A O 1
ATOM 3525 N N . ILE A 1 445 ? 40.777 5.322 -5.768 1.00 91.50 445 ILE A N 1
ATOM 3526 C CA . ILE A 1 445 ? 41.478 4.032 -5.868 1.00 91.50 445 ILE A CA 1
ATOM 3527 C C . ILE A 1 445 ? 40.611 2.910 -5.293 1.00 91.50 445 ILE A C 1
ATOM 3529 O O . ILE A 1 445 ? 40.468 1.862 -5.919 1.00 91.50 445 ILE A O 1
ATOM 3533 N N . SER A 1 446 ? 40.012 3.135 -4.121 1.00 92.06 446 SER A N 1
ATOM 3534 C CA . SER A 1 446 ? 39.166 2.136 -3.460 1.00 92.06 446 SER A CA 1
ATOM 3535 C C . SER A 1 446 ? 37.916 1.809 -4.283 1.00 92.06 446 SER A C 1
ATOM 3537 O O . SER A 1 446 ? 37.600 0.634 -4.449 1.00 92.06 446 SER A O 1
ATOM 3539 N N . ARG A 1 447 ? 37.256 2.816 -4.872 1.00 93.56 447 ARG A N 1
ATOM 3540 C CA . ARG A 1 447 ? 36.095 2.620 -5.749 1.00 93.56 447 ARG A CA 1
ATOM 3541 C C . ARG A 1 447 ? 36.469 1.845 -7.008 1.00 93.56 447 ARG A C 1
ATOM 3543 O O . ARG A 1 447 ? 35.782 0.890 -7.339 1.00 93.56 447 ARG A O 1
ATOM 3550 N N . ARG A 1 448 ? 37.592 2.172 -7.657 1.00 92.19 448 ARG A N 1
ATOM 3551 C CA . ARG A 1 448 ? 38.084 1.421 -8.829 1.00 92.19 448 ARG A CA 1
ATOM 3552 C C . ARG A 1 448 ? 38.419 -0.037 -8.502 1.00 92.19 448 ARG A C 1
ATOM 3554 O O . ARG A 1 448 ? 38.184 -0.914 -9.326 1.00 92.19 448 ARG A O 1
ATOM 3561 N N . GLN A 1 449 ? 38.972 -0.306 -7.317 1.00 93.81 449 GLN A N 1
ATOM 3562 C CA . GLN A 1 449 ? 39.239 -1.674 -6.853 1.00 93.81 449 GLN A CA 1
ATOM 3563 C C . GLN A 1 449 ? 37.942 -2.458 -6.617 1.00 93.81 449 GLN A C 1
ATOM 3565 O O . GLN A 1 449 ? 37.859 -3.617 -7.015 1.00 93.81 449 GLN A O 1
ATOM 3570 N N . TYR A 1 450 ? 36.937 -1.825 -6.012 1.00 95.44 450 TYR A N 1
ATOM 3571 C CA . TYR A 1 450 ? 35.610 -2.411 -5.838 1.00 95.44 450 TYR A CA 1
ATOM 3572 C C . TYR A 1 450 ? 34.923 -2.689 -7.185 1.00 95.44 450 TYR A C 1
ATOM 3574 O O . TYR A 1 450 ? 34.497 -3.815 -7.431 1.00 95.44 450 TYR A O 1
ATOM 3582 N N . GLU A 1 451 ? 34.898 -1.713 -8.099 1.00 93.44 451 GLU A N 1
ATOM 3583 C CA . GLU A 1 451 ? 34.321 -1.881 -9.440 1.00 93.44 451 GLU A CA 1
ATOM 3584 C C . GLU A 1 451 ? 34.991 -3.031 -10.204 1.00 93.44 451 GLU A C 1
ATOM 3586 O O . GLU A 1 451 ? 34.308 -3.792 -10.882 1.00 93.44 451 GLU A O 1
ATOM 3591 N N . LEU A 1 452 ? 36.305 -3.226 -10.046 1.00 92.62 452 LEU A N 1
ATOM 3592 C CA . LEU A 1 452 ? 37.016 -4.363 -10.633 1.00 92.62 452 LEU A CA 1
ATOM 3593 C C . LEU A 1 452 ? 36.554 -5.717 -10.063 1.00 92.62 452 LEU A C 1
ATOM 3595 O O . LEU A 1 452 ? 36.425 -6.670 -10.829 1.00 92.62 452 LEU A O 1
ATOM 3599 N N . GLN A 1 453 ? 36.298 -5.820 -8.753 1.00 94.06 453 GLN A N 1
ATOM 3600 C CA . GLN A 1 453 ? 35.756 -7.050 -8.155 1.00 94.06 453 GLN A CA 1
ATOM 3601 C C . GLN A 1 453 ? 34.350 -7.347 -8.687 1.00 94.06 453 GLN A C 1
ATOM 3603 O O . GLN A 1 453 ? 34.070 -8.474 -9.091 1.00 94.06 453 GLN A O 1
ATOM 3608 N N . VAL A 1 454 ? 33.500 -6.322 -8.792 1.00 93.00 454 VAL A N 1
ATOM 3609 C CA . VAL A 1 454 ? 32.161 -6.446 -9.388 1.00 93.00 454 VAL A CA 1
ATOM 3610 C C . VAL A 1 454 ? 32.243 -6.869 -10.862 1.00 93.00 454 VAL A C 1
ATOM 3612 O O . VAL A 1 454 ? 31.521 -7.771 -11.286 1.00 93.00 454 VAL A O 1
ATOM 3615 N N . GLU A 1 455 ? 33.159 -6.287 -11.649 1.00 92.88 455 GLU A N 1
ATOM 3616 C CA . GLU A 1 455 ? 33.407 -6.708 -13.036 1.00 92.88 455 GLU A CA 1
ATOM 3617 C C . GLU A 1 455 ? 33.785 -8.196 -13.107 1.00 92.88 455 GLU A C 1
ATOM 3619 O O . GLU A 1 455 ? 33.223 -8.934 -13.920 1.00 92.88 455 GLU A O 1
ATOM 3624 N N . GLN A 1 456 ? 34.701 -8.655 -12.249 1.00 93.50 456 GLN A N 1
ATOM 3625 C CA . GLN A 1 456 ? 35.130 -10.056 -12.192 1.00 93.50 456 GLN A CA 1
ATOM 3626 C C . GLN A 1 456 ? 33.980 -10.996 -11.810 1.00 93.50 456 GLN A C 1
ATOM 3628 O O . GLN A 1 456 ? 33.814 -12.043 -12.440 1.00 93.50 456 GLN A O 1
ATOM 3633 N N . ALA A 1 457 ? 33.148 -10.606 -10.844 1.00 91.69 457 ALA A N 1
ATOM 3634 C CA . ALA A 1 457 ? 31.965 -11.360 -10.441 1.00 91.69 457 ALA A CA 1
ATOM 3635 C C . ALA A 1 457 ? 30.969 -11.526 -11.596 1.00 91.69 457 ALA A C 1
ATOM 3637 O O . ALA A 1 457 ? 30.515 -12.633 -11.893 1.00 91.69 457 ALA A O 1
ATOM 3638 N N . PHE A 1 458 ? 30.678 -10.447 -12.325 1.00 93.06 458 PHE A N 1
ATOM 3639 C CA . PHE A 1 458 ? 29.786 -10.503 -13.484 1.00 93.06 458 PHE A CA 1
ATOM 3640 C C . PHE A 1 458 ? 30.371 -11.311 -14.645 1.00 93.06 458 PHE A C 1
ATOM 3642 O O . PHE A 1 458 ? 29.624 -11.987 -15.355 1.00 93.06 458 PHE A O 1
ATOM 3649 N N . CYS A 1 459 ? 31.696 -11.330 -14.812 1.00 93.12 459 CYS A N 1
ATOM 3650 C CA . CYS A 1 459 ? 32.350 -12.232 -15.763 1.00 93.12 459 CYS A CA 1
ATOM 3651 C C . CYS A 1 459 ? 32.148 -13.700 -15.383 1.00 93.12 459 CYS A C 1
ATOM 3653 O O . CYS A 1 459 ? 31.837 -14.511 -16.254 1.00 93.12 459 CYS A O 1
ATOM 3655 N N . LYS A 1 460 ? 32.270 -14.043 -14.094 1.00 91.00 460 LYS A N 1
ATOM 3656 C CA . LYS A 1 460 ? 32.015 -15.402 -13.595 1.00 91.00 460 LYS A CA 1
ATOM 3657 C C . LYS A 1 460 ? 30.567 -15.815 -13.827 1.00 91.00 460 LYS A C 1
ATOM 3659 O O . LYS A 1 460 ? 30.334 -16.856 -14.432 1.00 91.00 460 LYS A O 1
ATOM 3664 N N . LEU A 1 461 ? 29.603 -14.973 -13.450 1.00 90.12 461 LEU A N 1
ATOM 3665 C CA . LEU A 1 461 ? 28.183 -15.232 -13.714 1.00 90.12 461 LEU A CA 1
ATOM 3666 C C . LEU A 1 461 ? 27.917 -15.409 -15.215 1.00 90.12 461 LEU A C 1
ATOM 3668 O O . LEU A 1 461 ? 27.254 -16.360 -15.623 1.00 90.12 461 LEU A O 1
ATOM 3672 N N . SER A 1 462 ? 28.497 -14.548 -16.054 1.00 93.31 462 SER A N 1
ATOM 3673 C CA . SER A 1 462 ? 28.410 -14.676 -17.509 1.00 93.31 462 SER A CA 1
ATOM 3674 C C . SER A 1 462 ? 29.036 -15.973 -18.033 1.00 93.31 462 SER A C 1
ATOM 3676 O O . SER A 1 462 ? 28.526 -16.531 -19.003 1.00 93.31 462 SER A O 1
ATOM 3678 N N . ALA A 1 463 ? 30.133 -16.448 -17.441 1.00 91.81 463 ALA A N 1
ATOM 3679 C CA . ALA A 1 463 ? 30.754 -17.714 -17.812 1.00 91.81 463 ALA A CA 1
ATOM 3680 C C . ALA A 1 463 ? 29.863 -18.903 -17.434 1.00 91.81 463 ALA A C 1
ATOM 3682 O O . ALA A 1 463 ? 29.769 -19.853 -18.204 1.00 91.81 463 ALA A O 1
ATOM 3683 N N . VAL A 1 464 ? 29.143 -18.838 -16.310 1.00 90.00 464 VAL A N 1
ATOM 3684 C CA . VAL A 1 464 ? 28.205 -19.912 -15.964 1.00 90.00 464 VAL A CA 1
ATOM 3685 C C . VAL A 1 464 ? 27.004 -19.952 -16.905 1.00 90.00 464 VAL A C 1
ATOM 3687 O O . VAL A 1 464 ? 26.592 -21.042 -17.301 1.00 90.00 464 VAL A O 1
ATOM 3690 N N . LEU A 1 465 ? 26.474 -18.798 -17.329 1.00 91.88 465 LEU A N 1
ATOM 3691 C CA . LEU A 1 465 ? 25.434 -18.774 -18.366 1.00 91.88 465 LEU A CA 1
ATOM 3692 C C . LEU A 1 465 ? 25.922 -19.469 -19.645 1.00 91.88 465 LEU A C 1
ATOM 3694 O O . LEU A 1 465 ? 25.216 -20.311 -20.194 1.00 91.88 465 LEU A O 1
ATOM 3698 N N . ASN A 1 466 ? 27.163 -19.192 -20.053 1.00 91.25 466 ASN A N 1
ATOM 3699 C CA . ASN A 1 466 ? 27.801 -19.853 -21.188 1.00 91.25 466 ASN A CA 1
ATOM 3700 C C . ASN A 1 466 ? 27.886 -21.384 -20.988 1.00 91.25 466 ASN A C 1
ATOM 3702 O O . ASN A 1 466 ? 27.393 -22.146 -21.815 1.00 91.25 466 ASN A O 1
ATOM 3706 N N . CYS A 1 467 ? 28.396 -21.846 -19.840 1.00 90.38 467 CYS A N 1
ATOM 3707 C CA . CYS A 1 467 ? 28.472 -23.276 -19.501 1.00 90.38 467 CYS A CA 1
ATOM 3708 C C . CYS A 1 467 ? 27.101 -23.967 -19.398 1.00 90.38 467 CYS A C 1
ATOM 3710 O O . CYS A 1 467 ? 27.012 -25.179 -19.569 1.00 90.38 467 CYS A O 1
ATOM 3712 N N . SER A 1 468 ? 26.038 -23.207 -19.131 1.00 89.50 468 SER A N 1
ATOM 3713 C CA . SER A 1 468 ? 24.657 -23.702 -19.058 1.00 89.50 468 SER A CA 1
ATOM 3714 C C . SER A 1 468 ? 23.979 -23.790 -20.434 1.00 89.50 468 SER A C 1
ATOM 3716 O O . SER A 1 468 ? 22.776 -24.030 -20.510 1.00 89.50 468 SER A O 1
ATOM 3718 N N . GLY A 1 469 ? 24.731 -23.581 -21.521 1.00 89.06 469 GLY A N 1
ATOM 3719 C CA . GLY A 1 469 ? 24.241 -23.653 -22.899 1.00 89.06 469 GLY A CA 1
ATOM 3720 C C . GLY A 1 469 ? 23.773 -22.318 -23.483 1.00 89.06 469 GLY A C 1
ATOM 3721 O O . GLY A 1 469 ? 23.196 -22.310 -24.565 1.00 89.06 469 GLY A O 1
ATOM 3722 N N . TRP A 1 470 ? 24.014 -21.190 -22.803 1.00 92.75 470 TRP A N 1
ATOM 3723 C CA . TRP A 1 470 ? 23.710 -19.844 -23.304 1.00 92.75 470 TRP A CA 1
ATOM 3724 C C . TRP A 1 470 ? 24.964 -19.107 -23.787 1.00 92.75 470 TRP A C 1
ATOM 3726 O O . TRP A 1 470 ? 25.287 -17.999 -23.339 1.00 92.75 470 TRP A O 1
ATOM 3736 N N . ASP A 1 471 ? 25.673 -19.733 -24.722 1.00 89.19 471 ASP A N 1
ATOM 3737 C CA . ASP A 1 471 ? 26.792 -19.117 -25.429 1.00 89.19 471 ASP A CA 1
ATOM 3738 C C . ASP A 1 471 ? 26.340 -17.981 -26.376 1.00 89.19 471 ASP A C 1
ATOM 3740 O O . ASP A 1 471 ? 25.151 -17.680 -26.538 1.00 89.19 471 ASP A O 1
ATOM 3744 N N . ILE A 1 472 ? 27.316 -17.302 -26.986 1.00 87.25 472 ILE A N 1
ATOM 3745 C CA . ILE A 1 472 ? 27.071 -16.157 -27.876 1.00 87.25 472 ILE A CA 1
ATOM 3746 C C . ILE A 1 472 ? 26.265 -16.567 -29.117 1.00 87.25 472 ILE A C 1
ATOM 3748 O O . ILE A 1 472 ? 25.408 -15.797 -29.554 1.00 87.25 472 ILE A O 1
ATOM 3752 N N . GLU A 1 473 ? 26.513 -17.752 -29.679 1.00 90.62 473 GLU A N 1
ATOM 3753 C CA . GLU A 1 473 ? 25.854 -18.231 -30.901 1.00 90.62 473 GLU A CA 1
ATOM 3754 C C . GLU A 1 473 ? 24.401 -18.627 -30.628 1.00 90.62 473 GLU A C 1
ATOM 3756 O O . GLU A 1 473 ? 23.487 -18.246 -31.362 1.00 90.62 473 GLU A O 1
ATOM 3761 N N . THR A 1 474 ? 24.162 -19.319 -29.521 1.00 91.44 474 THR A N 1
ATOM 3762 C CA . THR A 1 474 ? 22.839 -19.708 -29.040 1.00 91.44 474 THR A CA 1
ATOM 3763 C C . THR A 1 474 ? 22.008 -18.474 -28.720 1.00 91.44 474 THR A C 1
ATOM 3765 O O . THR A 1 474 ? 20.854 -18.372 -29.140 1.00 91.44 474 THR A O 1
ATOM 3768 N N . PHE A 1 475 ? 22.593 -17.487 -28.034 1.00 93.75 475 PHE A N 1
ATOM 3769 C CA . PHE A 1 475 ? 21.926 -16.212 -27.793 1.00 93.75 475 PHE A CA 1
ATOM 3770 C C . PHE A 1 475 ? 21.620 -15.464 -29.097 1.00 93.75 475 PHE A C 1
ATOM 3772 O O . PHE A 1 475 ? 20.518 -14.927 -29.248 1.00 93.75 475 PHE A O 1
ATOM 3779 N N . ALA A 1 476 ? 22.560 -15.440 -30.046 1.00 91.50 476 ALA A N 1
ATOM 3780 C CA . ALA A 1 476 ? 22.361 -14.788 -31.335 1.00 91.50 476 ALA A CA 1
ATOM 3781 C C . ALA A 1 476 ? 21.179 -15.408 -32.098 1.00 91.50 476 ALA A C 1
ATOM 3783 O O . ALA A 1 476 ? 20.184 -14.731 -32.363 1.00 91.50 476 ALA A O 1
ATOM 3784 N N . THR A 1 477 ? 21.249 -16.718 -32.325 1.00 92.44 477 THR A N 1
ATOM 3785 C CA . THR A 1 477 ? 20.302 -17.479 -33.150 1.00 92.44 477 THR A CA 1
ATOM 3786 C C . THR A 1 477 ? 18.910 -17.601 -32.534 1.00 92.44 477 THR A C 1
ATOM 3788 O O . THR A 1 477 ? 17.910 -17.498 -33.245 1.00 92.44 477 THR A O 1
ATOM 3791 N N . ARG A 1 478 ? 18.804 -17.815 -31.214 1.00 91.88 478 ARG A N 1
ATOM 3792 C CA . ARG A 1 478 ? 17.503 -18.002 -30.547 1.00 91.88 478 ARG A CA 1
ATOM 3793 C C . ARG A 1 478 ? 16.832 -16.689 -30.185 1.00 91.88 478 ARG A C 1
ATOM 3795 O O . ARG A 1 478 ? 15.607 -16.592 -30.264 1.00 91.88 478 ARG A O 1
ATOM 3802 N N . VAL A 1 479 ? 17.612 -15.683 -29.791 1.00 93.00 479 VAL A N 1
ATOM 3803 C CA . VAL A 1 479 ? 17.082 -14.440 -29.226 1.00 93.00 479 VAL A CA 1
ATOM 3804 C C . VAL A 1 479 ? 17.398 -13.267 -30.132 1.00 93.00 479 VAL A C 1
ATOM 3806 O O . VAL A 1 479 ? 16.486 -12.754 -30.777 1.00 93.00 479 VAL A O 1
ATOM 3809 N N . LYS A 1 480 ? 18.665 -12.842 -30.186 1.00 90.31 480 LYS A N 1
ATOM 3810 C CA . LYS A 1 480 ? 19.076 -11.549 -30.748 1.00 90.31 480 LYS A CA 1
ATOM 3811 C C . LYS A 1 480 ? 18.569 -11.341 -32.170 1.00 90.31 480 LYS A C 1
ATOM 3813 O O . LYS A 1 480 ? 18.016 -10.279 -32.454 1.00 90.31 480 LYS A O 1
ATOM 3818 N N . ASP A 1 481 ? 18.714 -12.334 -33.038 1.00 89.94 481 ASP A N 1
ATOM 3819 C CA . ASP A 1 481 ? 18.371 -12.211 -34.455 1.00 89.94 481 ASP A CA 1
ATOM 3820 C C . ASP A 1 481 ? 16.853 -12.118 -34.657 1.00 89.94 481 ASP A C 1
ATOM 3822 O O . ASP A 1 481 ? 16.389 -11.329 -35.484 1.00 89.94 481 ASP A O 1
ATOM 3826 N N . ASN A 1 482 ? 16.083 -12.773 -33.785 1.00 91.12 482 ASN A N 1
ATOM 3827 C CA . ASN A 1 482 ? 14.619 -12.799 -33.794 1.00 91.12 482 ASN A CA 1
ATOM 3828 C C . ASN A 1 482 ? 13.966 -11.619 -33.046 1.00 91.12 482 ASN A C 1
ATOM 3830 O O . ASN A 1 482 ? 12.738 -11.505 -33.023 1.00 91.12 482 ASN A O 1
ATOM 3834 N N . LEU A 1 483 ? 14.746 -10.731 -32.412 1.00 90.38 483 LEU A N 1
ATOM 3835 C CA . LEU A 1 483 ? 14.187 -9.582 -31.696 1.00 90.38 483 LEU A CA 1
ATOM 3836 C C . LEU A 1 483 ? 13.608 -8.526 -32.659 1.00 90.38 483 LEU A C 1
ATOM 3838 O O . LEU A 1 483 ? 14.244 -8.191 -33.666 1.00 90.38 483 LEU A O 1
ATOM 3842 N N . PRO A 1 484 ? 12.467 -7.902 -32.307 1.00 88.62 484 PRO A N 1
ATOM 3843 C CA . PRO A 1 484 ? 11.965 -6.714 -32.993 1.00 88.62 484 PRO A CA 1
ATOM 3844 C C . PRO A 1 484 ? 12.987 -5.566 -33.007 1.00 88.62 484 PRO A C 1
ATOM 3846 O O . PRO A 1 484 ? 13.715 -5.367 -32.029 1.00 88.62 484 PRO A O 1
ATOM 3849 N N . ALA A 1 485 ? 12.985 -4.753 -34.072 1.00 86.94 485 ALA A N 1
ATOM 3850 C CA . ALA A 1 485 ? 13.894 -3.609 -34.234 1.00 86.94 485 ALA A CA 1
ATOM 3851 C C . ALA A 1 485 ? 13.846 -2.631 -33.046 1.00 86.94 485 ALA A C 1
ATOM 3853 O O . ALA A 1 485 ? 14.878 -2.120 -32.612 1.00 86.94 485 ALA A O 1
ATOM 3854 N N . ILE A 1 486 ? 12.662 -2.445 -32.457 1.00 84.31 486 ILE A N 1
ATOM 3855 C CA . ILE A 1 486 ? 12.461 -1.609 -31.270 1.00 84.31 486 ILE A CA 1
ATOM 3856 C C . ILE A 1 486 ? 13.234 -2.115 -30.047 1.00 84.31 486 ILE A C 1
ATOM 3858 O O . ILE A 1 486 ? 13.906 -1.328 -29.384 1.00 84.31 486 ILE A O 1
ATOM 3862 N N . ILE A 1 487 ? 13.230 -3.428 -29.790 1.00 89.62 487 ILE A N 1
ATOM 3863 C CA . ILE A 1 487 ? 13.970 -4.026 -28.670 1.00 89.62 487 ILE A CA 1
ATOM 3864 C C . ILE A 1 487 ? 15.474 -3.981 -28.957 1.00 89.62 487 ILE A C 1
ATOM 3866 O O . ILE A 1 487 ? 16.248 -3.626 -28.070 1.00 89.62 487 ILE A O 1
ATOM 3870 N N . LYS A 1 488 ? 15.888 -4.262 -30.202 1.00 89.44 488 LYS A N 1
ATOM 3871 C CA . LYS A 1 488 ? 17.291 -4.151 -30.640 1.00 89.44 488 LYS A CA 1
ATOM 3872 C C . LYS A 1 488 ? 17.835 -2.735 -30.418 1.00 89.44 488 LYS A C 1
ATOM 3874 O O . LYS A 1 488 ? 18.894 -2.583 -29.821 1.00 89.44 488 LYS A O 1
ATOM 3879 N N . SER A 1 489 ? 17.087 -1.706 -30.826 1.00 87.06 489 SER A N 1
ATOM 3880 C CA . SER A 1 489 ? 17.455 -0.295 -30.634 1.00 87.06 489 SER A CA 1
ATOM 3881 C C . SER A 1 489 ? 17.656 0.055 -29.154 1.00 87.06 489 SER A C 1
ATOM 3883 O O . SER A 1 489 ? 18.685 0.626 -28.784 1.00 87.06 489 SER A O 1
ATOM 3885 N N . GLN A 1 490 ? 16.719 -0.341 -28.282 1.00 87.81 490 GLN A N 1
ATOM 3886 C CA . GLN A 1 490 ? 16.841 -0.072 -26.844 1.00 87.81 490 GLN A CA 1
ATOM 3887 C C . GLN A 1 490 ? 17.995 -0.834 -26.198 1.00 87.81 490 GLN A C 1
ATOM 3889 O O . GLN A 1 490 ? 18.715 -0.272 -25.373 1.00 87.81 490 GLN A O 1
ATOM 3894 N N . PHE A 1 491 ? 18.218 -2.083 -26.602 1.00 92.06 491 PHE A N 1
ATOM 3895 C CA . PHE A 1 491 ? 19.344 -2.853 -26.101 1.00 92.06 491 PHE A CA 1
ATOM 3896 C C . PHE A 1 491 ? 20.685 -2.219 -26.499 1.00 92.06 491 PHE A C 1
ATOM 3898 O O . PHE A 1 491 ? 21.574 -2.088 -25.660 1.00 92.06 491 PHE A O 1
ATOM 3905 N N . THR A 1 492 ? 20.821 -1.728 -27.734 1.00 89.94 492 THR A N 1
ATOM 3906 C CA . THR A 1 492 ? 22.020 -0.998 -28.179 1.00 89.94 492 THR A CA 1
ATOM 3907 C C . THR A 1 492 ? 22.274 0.254 -27.335 1.00 89.94 492 THR A C 1
ATOM 3909 O O . THR A 1 492 ? 23.404 0.489 -26.913 1.00 89.94 492 THR A O 1
ATOM 3912 N N . ARG A 1 493 ? 21.232 1.033 -27.021 1.00 88.50 493 ARG A N 1
ATOM 3913 C CA . ARG A 1 493 ? 21.344 2.215 -26.143 1.00 88.50 493 ARG A CA 1
ATOM 3914 C C . ARG A 1 493 ? 21.753 1.865 -24.719 1.00 88.50 493 ARG A C 1
ATOM 3916 O O . ARG A 1 493 ? 22.581 2.558 -24.128 1.00 88.50 493 ARG A O 1
ATOM 3923 N N . PHE A 1 494 ? 21.188 0.785 -24.186 1.00 91.44 494 PHE A N 1
ATOM 3924 C CA . PHE A 1 494 ? 21.564 0.249 -22.885 1.00 91.44 494 PHE A CA 1
ATOM 3925 C C . PHE A 1 494 ? 23.054 -0.121 -22.856 1.00 91.44 494 PHE A C 1
ATOM 3927 O O . PHE A 1 494 ? 23.773 0.323 -21.962 1.00 91.44 494 PHE A O 1
ATOM 3934 N N . LEU A 1 495 ? 23.540 -0.848 -23.870 1.00 92.06 495 LEU A N 1
ATOM 3935 C CA . LEU A 1 495 ? 24.957 -1.197 -24.000 1.00 92.06 495 LEU A CA 1
ATOM 3936 C C . LEU A 1 495 ? 25.850 0.042 -24.108 1.00 92.06 495 LEU A C 1
ATOM 3938 O O . LEU A 1 495 ? 26.875 0.101 -23.431 1.00 92.06 495 LEU A O 1
ATOM 3942 N N . GLN A 1 496 ? 25.464 1.028 -24.923 1.00 89.81 496 GLN A N 1
ATOM 3943 C CA . GLN A 1 496 ? 26.232 2.263 -25.078 1.00 89.81 496 GLN A CA 1
ATOM 3944 C C . GLN A 1 496 ? 26.359 3.006 -23.747 1.00 89.81 496 GLN A C 1
ATOM 3946 O O . GLN A 1 496 ? 27.452 3.399 -23.368 1.00 89.81 496 GLN A O 1
ATOM 3951 N N . THR A 1 497 ? 25.279 3.088 -22.973 1.00 89.88 497 THR A N 1
ATOM 3952 C CA . THR A 1 497 ? 25.305 3.773 -21.673 1.00 89.88 497 THR A CA 1
ATOM 3953 C C . THR A 1 497 ? 26.213 3.080 -20.660 1.00 89.88 497 THR A C 1
ATOM 3955 O O . THR A 1 497 ? 26.877 3.753 -19.877 1.00 89.88 497 THR A O 1
ATOM 3958 N N . ILE A 1 498 ? 26.296 1.744 -20.678 1.00 90.62 498 ILE A N 1
ATOM 3959 C CA . ILE A 1 498 ? 27.267 1.020 -19.841 1.00 90.62 498 ILE A CA 1
ATOM 3960 C C . ILE A 1 498 ? 28.700 1.362 -20.263 1.00 90.62 498 ILE A C 1
ATOM 3962 O O . ILE A 1 498 ? 29.554 1.572 -19.402 1.00 90.62 498 ILE A O 1
ATOM 3966 N N . LYS A 1 499 ? 28.976 1.414 -21.572 1.00 90.62 499 LYS A N 1
ATOM 3967 C CA . LYS A 1 499 ? 30.307 1.757 -22.096 1.00 90.62 499 LYS A CA 1
ATOM 3968 C C . LYS A 1 499 ? 30.711 3.182 -21.730 1.00 90.62 499 LYS A C 1
ATOM 3970 O O . LYS A 1 499 ? 31.819 3.376 -21.234 1.00 90.62 499 LYS A O 1
ATOM 3975 N N . ASP A 1 500 ? 29.792 4.131 -21.899 1.00 88.38 500 ASP A N 1
ATOM 3976 C CA . ASP A 1 500 ? 29.994 5.544 -21.571 1.00 88.38 500 ASP A CA 1
ATOM 3977 C C . ASP A 1 500 ? 30.285 5.724 -20.074 1.00 88.38 500 ASP A C 1
ATOM 3979 O O . ASP A 1 500 ? 31.219 6.428 -19.701 1.00 88.38 500 ASP A O 1
ATOM 3983 N N . ARG A 1 501 ? 29.532 5.035 -19.204 1.00 89.19 501 ARG A N 1
ATOM 3984 C CA . ARG A 1 501 ? 29.738 5.053 -17.745 1.00 89.19 501 ARG A CA 1
ATOM 3985 C C . ARG A 1 501 ? 31.067 4.427 -17.328 1.00 89.19 501 ARG A C 1
ATOM 3987 O O . ARG A 1 501 ? 31.745 4.978 -16.475 1.00 89.19 501 ARG A O 1
ATOM 3994 N N . ARG A 1 502 ? 31.464 3.306 -17.941 1.00 87.81 502 ARG A N 1
ATOM 3995 C CA . ARG A 1 502 ? 32.735 2.619 -17.638 1.00 87.81 502 ARG A CA 1
ATOM 3996 C C . ARG A 1 502 ? 33.967 3.295 -18.242 1.00 87.81 502 ARG A C 1
ATOM 3998 O O . ARG A 1 502 ? 35.077 2.853 -17.947 1.00 87.81 502 ARG A O 1
ATOM 4005 N N . CYS A 1 503 ? 33.789 4.281 -19.125 1.00 80.12 503 CYS A N 1
ATOM 4006 C CA . CYS A 1 503 ? 34.853 4.866 -19.945 1.00 80.12 503 CYS A CA 1
ATOM 4007 C C . CYS A 1 503 ? 35.698 3.800 -20.682 1.00 80.12 503 CYS A C 1
ATOM 4009 O O . CYS A 1 503 ? 36.919 3.918 -20.792 1.00 80.12 503 CYS A O 1
ATOM 4011 N N . LYS A 1 504 ? 35.056 2.716 -21.147 1.00 79.62 504 LYS A N 1
ATOM 4012 C CA . LYS A 1 504 ? 35.698 1.583 -21.839 1.00 79.62 504 LYS A CA 1
ATOM 4013 C C . LYS A 1 504 ? 34.807 1.092 -22.981 1.00 79.62 504 LYS A C 1
ATOM 4015 O O . LYS A 1 504 ? 33.650 0.738 -22.757 1.00 79.62 504 LYS A O 1
ATOM 4020 N N . ASP A 1 505 ? 35.376 0.957 -24.178 1.00 76.69 505 ASP A N 1
ATOM 4021 C CA . ASP A 1 505 ? 34.633 0.534 -25.378 1.00 76.69 505 ASP A CA 1
ATOM 4022 C C . ASP A 1 505 ? 34.200 -0.943 -25.360 1.00 76.69 505 ASP A C 1
ATOM 4024 O O . ASP A 1 505 ? 33.259 -1.339 -26.065 1.00 76.69 505 ASP A O 1
ATOM 4028 N N . THR A 1 506 ? 34.867 -1.769 -24.546 1.00 82.12 506 THR A N 1
ATOM 4029 C CA . THR A 1 506 ? 34.640 -3.215 -24.439 1.00 82.12 506 THR A CA 1
ATOM 4030 C C . THR A 1 506 ? 34.044 -3.609 -23.086 1.00 82.12 506 THR A C 1
ATOM 4032 O O . THR A 1 506 ? 34.447 -3.126 -22.023 1.00 82.12 506 THR A O 1
ATOM 4035 N N . LEU A 1 507 ? 33.058 -4.512 -23.124 1.00 87.50 507 LEU A N 1
ATOM 4036 C CA . LEU A 1 507 ? 32.445 -5.111 -21.936 1.00 87.50 507 LEU A CA 1
ATOM 4037 C C . LEU A 1 507 ? 33.158 -6.430 -21.602 1.00 87.50 507 LEU A C 1
ATOM 4039 O O . LEU A 1 507 ? 33.436 -7.196 -22.524 1.00 87.50 507 LEU A O 1
ATOM 4043 N N . PRO A 1 508 ? 33.452 -6.710 -20.321 1.00 86.94 508 PRO A N 1
ATOM 4044 C CA . PRO A 1 508 ? 34.211 -7.896 -19.939 1.00 86.94 508 PRO A CA 1
ATOM 4045 C C . PRO A 1 508 ? 33.323 -9.154 -19.826 1.00 86.94 508 PRO A C 1
ATOM 4047 O O . PRO A 1 508 ? 33.835 -10.266 -19.791 1.00 86.94 508 PRO A O 1
ATOM 4050 N N . TRP A 1 509 ? 31.994 -8.994 -19.836 1.00 91.06 509 TRP A N 1
ATOM 4051 C CA . TRP A 1 509 ? 30.995 -10.069 -19.842 1.00 91.06 509 TRP A CA 1
ATOM 4052 C C . TRP A 1 509 ? 30.238 -10.155 -21.183 1.00 91.06 509 TRP A C 1
ATOM 4054 O O . TRP A 1 509 ? 30.313 -9.262 -22.030 1.00 91.06 509 TRP A O 1
ATOM 4064 N N . SER A 1 510 ? 29.470 -11.232 -21.380 1.00 91.25 510 SER A N 1
ATOM 4065 C CA . SER A 1 510 ? 28.770 -11.524 -22.642 1.00 91.25 510 SER A CA 1
ATOM 4066 C C . SER A 1 510 ? 27.575 -10.600 -22.948 1.00 91.25 510 SER A C 1
ATOM 4068 O O . SER A 1 510 ? 26.976 -9.967 -22.069 1.00 91.25 510 SER A O 1
ATOM 4070 N N . GLN A 1 511 ? 27.154 -10.572 -24.220 1.00 91.69 511 GLN A N 1
ATOM 4071 C CA . GLN A 1 511 ? 25.891 -9.929 -24.615 1.00 91.69 511 GLN A CA 1
ATOM 4072 C C . GLN A 1 511 ? 24.667 -10.615 -23.993 1.00 91.69 511 GLN A C 1
ATOM 4074 O O . GLN A 1 511 ? 23.716 -9.915 -23.661 1.00 91.69 511 GLN A O 1
ATOM 4079 N N . THR A 1 512 ? 24.713 -11.932 -23.761 1.00 93.62 512 THR A N 1
ATOM 4080 C CA . THR A 1 512 ? 23.664 -12.697 -23.069 1.00 93.62 512 THR A CA 1
ATOM 4081 C C . THR A 1 512 ? 23.386 -12.123 -21.678 1.00 93.62 512 THR A C 1
ATOM 4083 O O . THR A 1 512 ? 22.252 -11.765 -21.363 1.00 93.62 512 THR A O 1
ATOM 4086 N N . PHE A 1 513 ? 24.436 -11.952 -20.867 1.00 94.31 513 PHE A N 1
ATOM 4087 C CA . PHE A 1 513 ? 24.333 -11.360 -19.530 1.00 94.31 513 PHE A CA 1
ATOM 4088 C C . PHE A 1 513 ? 23.798 -9.922 -19.586 1.00 94.31 513 PHE A C 1
ATOM 4090 O O . PHE A 1 513 ? 22.890 -9.550 -18.843 1.00 94.31 513 PHE A O 1
ATOM 4097 N N . SER A 1 514 ? 24.313 -9.123 -20.526 1.00 94.56 514 SER A N 1
ATOM 4098 C CA . SER A 1 514 ? 23.873 -7.734 -20.699 1.00 94.56 514 SER A CA 1
ATOM 4099 C C . SER A 1 514 ? 22.398 -7.642 -21.101 1.00 94.56 514 SER A C 1
ATOM 4101 O O . SER A 1 514 ? 21.697 -6.730 -20.669 1.00 94.56 514 SER A O 1
ATOM 4103 N N . PHE A 1 515 ? 21.910 -8.575 -21.922 1.00 95.75 515 PHE A N 1
ATOM 4104 C CA . PHE A 1 515 ? 20.514 -8.605 -22.350 1.00 95.75 515 PHE A CA 1
ATOM 4105 C C . PHE A 1 515 ? 19.570 -8.979 -21.204 1.00 95.75 515 PHE A C 1
ATOM 4107 O O . PHE A 1 515 ? 18.487 -8.408 -21.088 1.00 95.75 515 PHE A O 1
ATOM 4114 N N . PHE A 1 516 ? 19.996 -9.871 -20.307 1.00 95.56 516 PHE A N 1
ATOM 4115 C CA . PHE A 1 516 ? 19.249 -10.171 -19.087 1.00 95.56 516 PHE A CA 1
ATOM 4116 C C . PHE A 1 516 ? 19.116 -8.939 -18.176 1.00 95.56 516 PHE A C 1
ATOM 4118 O O . PHE A 1 516 ? 18.004 -8.589 -17.777 1.00 95.56 516 PHE A O 1
ATOM 4125 N N . ALA A 1 517 ? 20.219 -8.220 -17.935 1.00 95.31 517 ALA A N 1
ATOM 4126 C CA . ALA A 1 517 ? 20.198 -6.955 -17.196 1.00 95.31 517 ALA A CA 1
ATOM 4127 C C . ALA A 1 517 ? 19.278 -5.911 -17.860 1.00 95.31 517 ALA A C 1
ATOM 4129 O O . ALA A 1 517 ? 18.476 -5.267 -17.188 1.00 95.31 517 ALA A O 1
ATOM 4130 N N . PHE A 1 518 ? 19.306 -5.808 -19.193 1.00 95.19 518 PHE A N 1
ATOM 4131 C CA . PHE A 1 518 ? 18.411 -4.928 -19.947 1.00 95.19 518 PHE A CA 1
ATOM 4132 C C . PHE A 1 518 ? 16.920 -5.246 -19.726 1.00 95.19 518 PHE A C 1
ATOM 4134 O O . PHE A 1 518 ? 16.125 -4.321 -19.535 1.00 95.19 518 PHE A O 1
ATOM 4141 N N . ILE A 1 519 ? 16.527 -6.526 -19.703 1.00 94.12 519 ILE A N 1
ATOM 4142 C CA . ILE A 1 519 ? 15.134 -6.927 -19.427 1.00 94.12 519 ILE A CA 1
ATOM 4143 C C . ILE A 1 519 ? 14.720 -6.540 -17.999 1.00 94.12 519 ILE A C 1
ATOM 4145 O O . ILE A 1 519 ? 13.585 -6.107 -17.790 1.00 94.12 519 ILE A O 1
ATOM 4149 N N . LEU A 1 520 ? 15.626 -6.649 -17.021 1.00 91.81 520 LEU A N 1
ATOM 4150 C CA . LEU A 1 520 ? 15.386 -6.200 -15.642 1.00 91.81 520 LEU A CA 1
ATOM 4151 C C . LEU A 1 520 ? 15.240 -4.671 -15.549 1.00 91.81 520 LEU A C 1
ATOM 4153 O O . LEU A 1 520 ? 14.399 -4.158 -14.804 1.00 91.81 520 LEU A O 1
ATOM 4157 N N . THR A 1 521 ? 16.016 -3.920 -16.333 1.00 91.31 521 THR A N 1
ATOM 4158 C CA . THR A 1 521 ? 15.863 -2.464 -16.437 1.00 91.31 521 THR A CA 1
ATOM 4159 C C . THR A 1 521 ? 14.527 -2.091 -17.095 1.00 91.31 521 THR A C 1
ATOM 4161 O O . THR A 1 521 ? 13.835 -1.210 -16.587 1.00 91.31 521 THR A O 1
ATOM 4164 N N . SER A 1 522 ? 14.125 -2.789 -18.164 1.00 90.81 522 SER A N 1
ATOM 4165 C CA . SER A 1 522 ? 12.919 -2.502 -18.962 1.00 90.81 522 SER A CA 1
ATOM 4166 C C . SER A 1 522 ? 11.924 -3.677 -18.960 1.00 90.81 522 SER A C 1
ATOM 4168 O O . SER A 1 522 ? 11.785 -4.377 -19.973 1.00 90.81 522 SER A O 1
ATOM 4170 N N . PRO A 1 523 ? 11.192 -3.914 -17.854 1.00 88.81 523 PRO A N 1
ATOM 4171 C CA . PRO A 1 523 ? 10.361 -5.108 -17.687 1.00 88.81 523 PRO A CA 1
ATOM 4172 C C . PRO A 1 523 ? 9.198 -5.215 -18.681 1.00 88.81 523 PRO A C 1
ATOM 4174 O O . PRO A 1 523 ? 8.723 -6.323 -18.926 1.00 88.81 523 PRO A O 1
ATOM 4177 N N . SER A 1 524 ? 8.758 -4.109 -19.296 1.00 88.56 524 SER A N 1
ATOM 4178 C CA . SER A 1 524 ? 7.719 -4.133 -20.342 1.00 88.56 524 SER A CA 1
ATOM 4179 C C . SER A 1 524 ? 8.127 -4.940 -21.579 1.00 88.56 524 SER A C 1
ATOM 4181 O O . SER A 1 524 ? 7.260 -5.468 -22.270 1.00 88.56 524 SER A O 1
ATOM 4183 N N . THR A 1 525 ? 9.428 -5.135 -21.819 1.00 89.56 525 THR A N 1
ATOM 4184 C CA . THR A 1 525 ? 9.928 -5.997 -22.904 1.00 89.56 525 THR A CA 1
ATOM 4185 C C . THR A 1 525 ? 9.457 -7.450 -22.773 1.00 89.56 525 THR A C 1
ATOM 4187 O O . THR A 1 525 ? 9.324 -8.137 -23.784 1.00 89.56 525 THR A O 1
ATOM 4190 N N . LYS A 1 526 ? 9.101 -7.906 -21.560 1.00 88.75 526 LYS A N 1
ATOM 4191 C CA . LYS A 1 526 ? 8.533 -9.241 -21.290 1.00 88.75 526 LYS A CA 1
ATOM 4192 C C . LYS A 1 526 ? 7.127 -9.450 -21.871 1.00 88.75 526 LYS A C 1
ATOM 4194 O O . LYS A 1 526 ? 6.636 -10.576 -21.858 1.00 88.75 526 LYS A O 1
ATOM 4199 N N . LEU A 1 527 ? 6.469 -8.414 -22.403 1.00 83.44 527 LEU A N 1
ATOM 4200 C CA . LEU A 1 527 ? 5.255 -8.611 -23.206 1.00 83.44 527 LEU A CA 1
ATOM 4201 C C . LEU A 1 527 ? 5.583 -9.315 -24.540 1.00 83.44 527 LEU A C 1
ATOM 4203 O O . LEU A 1 527 ? 4.722 -9.975 -25.120 1.00 83.44 527 LEU A O 1
ATOM 4207 N N . ASN A 1 528 ? 6.836 -9.246 -25.005 1.00 88.44 528 ASN A N 1
ATOM 4208 C CA . ASN A 1 528 ? 7.325 -10.081 -26.094 1.00 88.44 528 ASN A CA 1
ATOM 4209 C C . ASN A 1 528 ? 7.644 -11.503 -25.594 1.00 88.44 528 ASN A C 1
ATOM 4211 O O . ASN A 1 528 ? 8.381 -11.693 -24.624 1.00 88.44 528 ASN A O 1
ATOM 4215 N N . LYS A 1 529 ? 7.127 -12.516 -26.302 1.00 89.94 529 LYS A N 1
ATOM 4216 C CA . LYS A 1 529 ? 7.280 -13.932 -25.929 1.00 89.94 529 LYS A CA 1
ATOM 4217 C C . LYS A 1 529 ? 8.740 -14.402 -25.891 1.00 89.94 529 LYS A C 1
ATOM 4219 O O . LYS A 1 529 ? 9.076 -15.181 -25.007 1.00 89.94 529 LYS A O 1
ATOM 4224 N N . ILE A 1 530 ? 9.594 -13.916 -26.797 1.00 93.44 530 ILE A N 1
ATOM 4225 C CA . ILE A 1 530 ? 11.020 -14.280 -26.857 1.00 93.44 530 ILE A CA 1
ATOM 4226 C C . ILE A 1 530 ? 11.737 -13.738 -25.618 1.00 93.44 530 ILE A C 1
ATOM 4228 O O . ILE A 1 530 ? 12.417 -14.487 -24.924 1.00 93.44 530 ILE A O 1
ATOM 4232 N N . CYS A 1 531 ? 11.521 -12.461 -25.287 1.00 93.12 531 CYS A N 1
ATOM 4233 C CA . CYS A 1 531 ? 12.085 -11.846 -24.083 1.00 93.12 531 CYS A CA 1
ATOM 4234 C C . CYS A 1 531 ? 11.604 -12.538 -22.802 1.00 93.12 531 CYS A C 1
ATOM 4236 O O . CYS A 1 531 ? 12.406 -12.775 -21.903 1.00 93.12 531 CYS A O 1
ATOM 4238 N N . LYS A 1 532 ? 10.312 -12.890 -22.719 1.00 91.44 532 LYS A N 1
ATOM 4239 C CA . LYS A 1 532 ? 9.754 -13.612 -21.567 1.00 91.44 532 LYS A CA 1
ATOM 4240 C C . LYS A 1 532 ? 10.357 -15.008 -21.412 1.00 91.44 532 LYS A C 1
ATOM 4242 O O . LYS A 1 532 ? 10.732 -15.364 -20.301 1.00 91.44 532 LYS A O 1
ATOM 4247 N N . GLY A 1 533 ? 10.446 -15.774 -22.501 1.00 93.75 533 GLY A N 1
ATOM 4248 C CA . GLY A 1 533 ? 11.046 -17.111 -22.497 1.00 93.75 533 GLY A CA 1
ATOM 4249 C C . GLY A 1 533 ? 12.507 -17.066 -22.058 1.00 93.75 533 GLY A C 1
ATOM 4250 O O . GLY A 1 533 ? 12.869 -17.711 -21.080 1.00 93.75 533 GLY A O 1
ATOM 4251 N N . PHE A 1 534 ? 13.302 -16.194 -22.689 1.00 95.38 534 PHE A N 1
ATOM 4252 C CA . PHE A 1 534 ? 14.699 -15.971 -22.313 1.00 95.38 534 PHE A CA 1
ATOM 4253 C C . PHE A 1 534 ? 14.851 -15.587 -20.835 1.00 95.38 534 PHE A C 1
ATOM 4255 O O . PHE A 1 534 ? 15.669 -16.166 -20.130 1.00 95.38 534 PHE A O 1
ATOM 4262 N N . TYR A 1 535 ? 14.048 -14.636 -20.346 1.00 94.50 535 TYR A N 1
ATOM 4263 C CA . TYR A 1 535 ? 14.105 -14.201 -18.951 1.00 94.50 535 TYR A CA 1
ATOM 4264 C C . TYR A 1 535 ? 13.884 -15.359 -17.972 1.00 94.50 535 TYR A C 1
ATOM 4266 O O . TYR A 1 535 ? 14.675 -15.516 -17.049 1.00 94.50 535 TYR A O 1
ATOM 4274 N N . LEU A 1 536 ? 12.844 -16.172 -18.190 1.00 92.50 536 LEU A N 1
ATOM 4275 C CA . LEU A 1 536 ? 12.505 -17.291 -17.306 1.00 92.50 536 LEU A CA 1
ATOM 4276 C C . LEU A 1 536 ? 13.587 -18.380 -17.307 1.00 92.50 536 LEU A C 1
ATOM 4278 O O . LEU A 1 536 ? 13.887 -18.941 -16.255 1.00 92.50 536 LEU A O 1
ATOM 4282 N N . GLU A 1 537 ? 14.197 -18.661 -18.461 1.00 93.62 537 GLU A N 1
ATOM 4283 C CA . GLU A 1 537 ? 15.290 -19.635 -18.563 1.00 93.62 537 GLU A CA 1
ATOM 4284 C C . GLU A 1 537 ? 16.545 -19.161 -17.819 1.00 93.62 537 GLU A C 1
ATOM 4286 O O . GLU A 1 537 ? 17.102 -19.903 -17.008 1.00 93.62 537 GLU A O 1
ATOM 4291 N N . ILE A 1 538 ? 16.963 -17.909 -18.034 1.00 93.38 538 ILE A N 1
ATOM 4292 C CA . ILE A 1 538 ? 18.134 -17.341 -17.350 1.00 93.38 538 ILE A CA 1
ATOM 4293 C C . ILE A 1 538 ? 17.881 -17.196 -15.848 1.00 93.38 538 ILE A C 1
ATOM 4295 O O . ILE A 1 538 ? 18.755 -17.523 -15.046 1.00 93.38 538 ILE A O 1
ATOM 4299 N N . GLU A 1 539 ? 16.687 -16.757 -15.448 1.00 90.44 539 GLU A N 1
ATOM 4300 C CA . GLU A 1 539 ? 16.299 -16.690 -14.041 1.00 90.44 539 GLU A CA 1
ATOM 4301 C C . GLU A 1 539 ? 16.349 -18.080 -13.388 1.00 90.44 539 GLU A C 1
ATOM 4303 O O . GLU A 1 539 ? 16.869 -18.212 -12.283 1.00 90.44 539 GLU A O 1
ATOM 4308 N N . GLY A 1 540 ? 15.878 -19.128 -14.074 1.00 89.50 540 GLY A N 1
ATOM 4309 C CA . GLY A 1 540 ? 15.974 -20.513 -13.604 1.00 89.50 540 GLY A CA 1
ATOM 4310 C C . GLY A 1 540 ? 17.418 -20.971 -13.374 1.00 89.50 540 GLY A C 1
ATOM 4311 O O . GLY A 1 540 ? 17.716 -21.562 -12.334 1.00 89.50 540 GLY A O 1
ATOM 4312 N N . ILE A 1 541 ? 18.329 -20.638 -14.294 1.00 89.94 541 ILE A N 1
ATOM 4313 C CA . ILE A 1 541 ? 19.762 -20.946 -14.170 1.00 89.94 541 ILE A CA 1
ATOM 4314 C C . ILE A 1 541 ? 20.373 -20.205 -12.976 1.00 89.94 541 ILE A C 1
ATOM 4316 O O . ILE A 1 541 ? 21.025 -20.829 -12.139 1.00 89.94 541 ILE A O 1
ATOM 4320 N N . LEU A 1 542 ? 20.126 -18.898 -12.846 1.00 85.44 542 LEU A N 1
ATOM 4321 C CA . LEU A 1 542 ? 20.621 -18.116 -11.710 1.00 85.44 542 LEU A CA 1
ATOM 4322 C C . LEU A 1 542 ? 20.074 -18.654 -10.379 1.00 85.44 542 LEU A C 1
ATOM 4324 O O . LEU A 1 542 ? 20.838 -18.812 -9.431 1.00 85.44 542 LEU A O 1
ATOM 4328 N N . ASN A 1 543 ? 18.792 -19.024 -10.317 1.00 82.81 543 ASN A N 1
ATOM 4329 C CA . ASN A 1 543 ? 18.188 -19.602 -9.112 1.00 82.81 543 ASN A CA 1
ATOM 4330 C C . ASN A 1 543 ? 18.852 -20.917 -8.698 1.00 82.81 543 ASN A C 1
ATOM 4332 O O . ASN A 1 543 ? 18.974 -21.180 -7.508 1.00 82.81 543 ASN A O 1
ATOM 4336 N N . SER A 1 544 ? 19.293 -21.734 -9.659 1.00 82.38 544 SER A N 1
ATOM 4337 C CA . SER A 1 544 ? 19.996 -22.987 -9.357 1.00 82.38 544 SER A CA 1
ATOM 4338 C C . SER A 1 544 ? 21.403 -22.774 -8.781 1.00 82.38 544 SER A C 1
ATOM 4340 O O . SER A 1 544 ? 21.928 -23.660 -8.112 1.00 82.38 544 SER A O 1
ATOM 4342 N N . MET A 1 545 ? 22.000 -21.598 -9.008 1.00 78.50 545 MET A N 1
ATOM 4343 C CA . MET A 1 545 ? 23.328 -21.244 -8.500 1.00 78.50 545 MET A CA 1
ATOM 4344 C C . MET A 1 545 ? 23.304 -20.580 -7.125 1.00 78.50 545 MET A C 1
ATOM 4346 O O . MET A 1 545 ? 24.248 -20.723 -6.350 1.00 78.50 545 MET A O 1
ATOM 4350 N N . ILE A 1 546 ? 22.251 -19.821 -6.831 1.00 79.31 546 ILE A N 1
ATOM 4351 C CA . ILE A 1 546 ? 22.120 -19.091 -5.573 1.00 79.31 546 ILE A CA 1
ATOM 4352 C C . ILE A 1 546 ? 21.650 -20.080 -4.505 1.00 79.31 546 ILE A C 1
ATOM 4354 O O . ILE A 1 546 ? 20.483 -20.468 -4.465 1.00 79.31 546 ILE A O 1
ATOM 4358 N N . SER A 1 547 ? 22.561 -20.509 -3.631 1.00 66.44 547 SER A N 1
ATOM 4359 C CA . SER A 1 547 ? 22.186 -21.338 -2.484 1.00 66.44 547 SER A CA 1
ATOM 4360 C C . SER A 1 547 ? 21.265 -20.551 -1.542 1.00 66.44 547 SER A C 1
ATOM 4362 O O . SER A 1 547 ? 21.423 -19.342 -1.377 1.00 66.44 547 SER A O 1
ATOM 4364 N N . ALA A 1 548 ? 20.339 -21.224 -0.854 1.00 59.34 548 ALA A N 1
ATOM 4365 C CA . ALA A 1 548 ? 19.437 -20.566 0.100 1.00 59.34 548 ALA A CA 1
ATOM 4366 C C . ALA A 1 548 ? 20.157 -19.925 1.313 1.00 59.34 548 ALA A C 1
ATOM 4368 O O . ALA A 1 548 ? 19.507 -19.260 2.115 1.00 59.34 548 ALA A O 1
ATOM 4369 N N . GLN A 1 549 ? 21.472 -20.140 1.467 1.00 56.78 549 GLN A N 1
ATOM 4370 C CA . GLN A 1 549 ? 22.273 -19.684 2.610 1.00 56.78 549 GLN A CA 1
ATOM 4371 C C . GLN A 1 549 ? 23.408 -18.706 2.248 1.00 56.78 549 GLN A C 1
ATOM 4373 O O . GLN A 1 549 ? 24.040 -18.174 3.157 1.00 56.78 549 GLN A O 1
ATOM 4378 N N . SER A 1 550 ? 23.683 -18.447 0.965 1.00 71.94 550 SER A N 1
ATOM 4379 C CA . SER A 1 550 ? 24.753 -17.527 0.539 1.00 71.94 550 SER A CA 1
ATOM 4380 C C . SER A 1 550 ? 24.273 -16.080 0.556 1.00 71.94 550 SER A C 1
ATOM 4382 O O . SER A 1 550 ? 23.229 -15.788 -0.023 1.00 71.94 550 SER A O 1
ATOM 4384 N N . ASN A 1 551 ? 25.037 -15.175 1.170 1.00 85.44 551 ASN A N 1
ATOM 4385 C CA . ASN A 1 551 ? 24.748 -13.742 1.114 1.00 85.44 551 ASN A CA 1
ATOM 4386 C C . ASN A 1 551 ? 25.251 -13.130 -0.217 1.00 85.44 551 ASN A C 1
ATOM 4388 O O . ASN A 1 551 ? 26.017 -13.751 -0.954 1.00 85.44 551 ASN A O 1
ATOM 4392 N N . LEU A 1 552 ? 24.813 -11.910 -0.552 1.00 89.25 552 LEU A N 1
ATOM 4393 C CA . LEU A 1 552 ? 25.151 -11.272 -1.835 1.00 89.25 552 LEU A CA 1
ATOM 4394 C C . LEU A 1 552 ? 26.652 -11.001 -1.993 1.00 89.25 552 LEU A C 1
ATOM 4396 O O . LEU A 1 552 ? 27.182 -11.094 -3.097 1.00 89.25 552 LEU A O 1
ATOM 4400 N N . GLN A 1 553 ? 27.323 -10.680 -0.887 1.00 91.44 553 GLN A N 1
ATOM 4401 C CA . GLN A 1 553 ? 28.757 -10.424 -0.856 1.00 91.44 553 GLN A CA 1
ATOM 4402 C C . GLN A 1 553 ? 29.543 -11.677 -1.266 1.00 91.44 553 GLN A C 1
ATOM 4404 O O . GLN A 1 553 ? 30.454 -11.564 -2.081 1.00 91.44 553 GLN A O 1
ATOM 4409 N N . ASP A 1 554 ? 29.150 -12.856 -0.776 1.00 88.62 554 ASP A N 1
ATOM 4410 C CA . ASP A 1 554 ? 29.787 -14.134 -1.111 1.00 88.62 554 ASP A CA 1
ATOM 4411 C C . ASP A 1 554 ? 29.591 -14.486 -2.589 1.00 88.62 554 ASP A C 1
ATOM 4413 O O . ASP A 1 554 ? 30.526 -14.915 -3.259 1.00 88.62 554 ASP A O 1
ATOM 4417 N N . ILE A 1 555 ? 28.383 -14.266 -3.121 1.00 87.50 555 ILE A N 1
ATOM 4418 C CA . ILE A 1 555 ? 28.059 -14.550 -4.530 1.00 87.50 555 ILE A CA 1
ATOM 4419 C C . ILE A 1 555 ? 28.858 -13.656 -5.475 1.00 87.50 555 ILE A C 1
ATOM 4421 O O . ILE A 1 555 ? 29.289 -14.099 -6.539 1.00 87.50 555 ILE A O 1
ATOM 4425 N N . LEU A 1 556 ? 29.038 -12.391 -5.096 1.00 90.19 556 LEU A N 1
ATOM 4426 C CA . LEU A 1 556 ? 29.832 -11.440 -5.862 1.00 90.19 556 LEU A CA 1
ATOM 4427 C C . LEU A 1 556 ? 31.327 -11.501 -5.516 1.00 90.19 556 LEU A C 1
ATOM 4429 O O . LEU A 1 556 ? 32.107 -10.764 -6.108 1.00 90.19 556 LEU A O 1
ATOM 4433 N N . GLU A 1 557 ? 31.727 -12.354 -4.569 1.00 90.00 557 GLU A N 1
ATOM 4434 C CA . GLU A 1 557 ? 33.090 -12.453 -4.036 1.00 90.00 557 GLU A CA 1
ATOM 4435 C C . GLU A 1 557 ? 33.704 -11.087 -3.662 1.00 90.00 557 GLU A C 1
ATOM 4437 O O . GLU A 1 557 ? 34.903 -10.844 -3.835 1.00 90.00 557 GLU A O 1
ATOM 4442 N N . VAL A 1 558 ? 32.875 -10.169 -3.156 1.00 92.00 558 VAL A N 1
ATOM 4443 C CA . VAL A 1 558 ? 33.323 -8.833 -2.748 1.00 92.00 558 VAL A CA 1
ATOM 4444 C C . VAL A 1 558 ? 34.037 -8.943 -1.404 1.00 92.00 558 VAL A C 1
ATOM 4446 O O . VAL A 1 558 ? 33.501 -9.481 -0.432 1.00 92.00 558 VAL A O 1
ATOM 4449 N N . SER A 1 559 ? 35.260 -8.423 -1.321 1.00 91.44 559 SER A N 1
ATOM 4450 C CA . SER A 1 559 ? 36.026 -8.473 -0.076 1.00 91.44 559 SER A CA 1
ATOM 4451 C C . SER A 1 559 ? 35.377 -7.620 1.020 1.00 91.44 559 SER A C 1
ATOM 4453 O O . SER A 1 559 ? 34.811 -6.565 0.738 1.00 91.44 559 SER A O 1
ATOM 4455 N N . ASP A 1 560 ? 35.531 -8.018 2.290 1.00 90.50 560 ASP A N 1
ATOM 4456 C CA . ASP A 1 560 ? 34.938 -7.308 3.442 1.00 90.50 560 ASP A CA 1
ATOM 4457 C C . ASP A 1 560 ? 35.270 -5.809 3.470 1.00 90.50 560 ASP A C 1
ATOM 4459 O O . ASP A 1 560 ? 34.458 -4.986 3.886 1.00 90.50 560 ASP A O 1
ATOM 4463 N N . ARG A 1 561 ? 36.449 -5.437 2.953 1.00 91.81 561 ARG A N 1
ATOM 4464 C CA . ARG A 1 561 ? 36.896 -4.043 2.815 1.00 91.81 561 ARG A CA 1
ATOM 4465 C C . ARG A 1 561 ? 35.944 -3.172 1.980 1.00 91.81 561 ARG A C 1
ATOM 4467 O O . ARG A 1 561 ? 35.953 -1.957 2.152 1.00 91.81 561 ARG A O 1
ATOM 4474 N N . PHE A 1 562 ? 35.183 -3.755 1.057 1.00 93.75 562 PHE A N 1
ATOM 4475 C CA . PHE A 1 562 ? 34.294 -3.033 0.143 1.00 93.75 562 PHE A CA 1
ATOM 4476 C C . PHE A 1 562 ? 32.810 -3.331 0.377 1.00 93.75 562 PHE A C 1
ATOM 4478 O O . PHE A 1 562 ? 31.973 -2.961 -0.444 1.00 93.75 562 PHE A O 1
ATOM 4485 N N . LYS A 1 563 ? 32.474 -3.959 1.508 1.00 90.69 563 LYS A N 1
ATOM 4486 C CA . LYS A 1 563 ? 31.093 -4.280 1.873 1.00 90.69 563 LYS A CA 1
ATOM 4487 C C . LYS A 1 563 ? 30.183 -3.049 1.901 1.00 90.69 563 LYS A C 1
ATOM 4489 O O . LYS A 1 563 ? 29.047 -3.133 1.442 1.00 90.69 563 LYS A O 1
ATOM 4494 N N . ASP A 1 564 ? 30.694 -1.916 2.376 1.00 92.06 564 ASP A N 1
ATOM 4495 C CA . ASP A 1 564 ? 29.930 -0.667 2.431 1.00 92.06 564 ASP A CA 1
ATOM 4496 C C . ASP A 1 564 ? 29.579 -0.154 1.026 1.00 92.06 564 ASP A C 1
ATOM 4498 O O . ASP A 1 564 ? 28.439 0.220 0.794 1.00 92.06 564 ASP A O 1
ATOM 4502 N N . TYR A 1 565 ? 30.483 -0.263 0.041 1.00 94.38 565 TYR A N 1
ATOM 4503 C CA . TYR A 1 565 ? 30.163 0.104 -1.348 1.00 94.38 565 TYR A CA 1
ATOM 4504 C C . TYR A 1 565 ? 29.079 -0.785 -1.960 1.00 94.38 565 TYR A C 1
ATOM 4506 O O . TYR A 1 565 ? 28.229 -0.286 -2.692 1.00 94.38 565 TYR A O 1
ATOM 4514 N N . LEU A 1 566 ? 29.098 -2.091 -1.666 1.00 94.00 566 LEU A N 1
ATOM 4515 C CA . LEU A 1 566 ? 28.053 -3.007 -2.127 1.00 94.00 566 LEU A CA 1
ATOM 4516 C C . LEU A 1 566 ? 26.697 -2.662 -1.504 1.00 94.00 566 LEU A C 1
ATOM 4518 O O . LEU A 1 566 ? 25.673 -2.703 -2.184 1.00 94.00 566 LEU A O 1
ATOM 4522 N N . LYS A 1 567 ? 26.695 -2.315 -0.214 1.00 92.75 567 LYS A N 1
ATOM 4523 C CA . LYS A 1 567 ? 25.498 -1.866 0.492 1.00 92.75 567 LYS A CA 1
ATOM 4524 C C . LYS A 1 567 ? 24.968 -0.556 -0.101 1.00 92.75 567 LYS A C 1
ATOM 4526 O O . LYS A 1 567 ? 23.789 -0.504 -0.439 1.00 92.75 567 LYS A O 1
ATOM 4531 N N . ASP A 1 568 ? 25.830 0.439 -0.303 1.00 92.56 568 ASP A N 1
ATOM 4532 C CA . ASP A 1 568 ? 25.467 1.732 -0.890 1.00 92.56 568 ASP A CA 1
ATOM 4533 C C . ASP A 1 568 ? 24.901 1.562 -2.309 1.00 92.56 568 ASP A C 1
ATOM 4535 O O . ASP A 1 568 ? 23.874 2.145 -2.654 1.00 92.56 568 ASP A O 1
ATOM 4539 N N . ASP A 1 569 ? 25.532 0.740 -3.153 1.00 94.00 569 ASP A N 1
ATOM 4540 C CA . ASP A 1 569 ? 25.040 0.456 -4.505 1.00 94.00 569 ASP A CA 1
ATOM 4541 C C . ASP A 1 569 ? 23.656 -0.226 -4.474 1.00 94.00 569 ASP A C 1
ATOM 4543 O O . ASP A 1 569 ? 22.796 0.077 -5.306 1.00 94.00 569 ASP A O 1
ATOM 4547 N N . LEU A 1 570 ? 23.417 -1.122 -3.510 1.00 93.19 570 LEU A N 1
ATOM 4548 C CA . LEU A 1 570 ? 22.136 -1.809 -3.335 1.00 93.19 570 LEU A CA 1
ATOM 4549 C C . LEU A 1 570 ? 21.034 -0.859 -2.840 1.00 93.19 570 LEU A C 1
ATOM 4551 O O . LEU A 1 570 ? 19.916 -0.901 -3.355 1.00 93.19 570 LEU A O 1
ATOM 4555 N N . GLU A 1 571 ? 21.345 0.019 -1.886 1.00 92.00 571 GLU A N 1
ATOM 4556 C CA . GLU A 1 571 ? 20.431 1.059 -1.396 1.00 92.00 571 GLU A CA 1
ATOM 4557 C C . GLU A 1 571 ? 20.095 2.070 -2.504 1.00 92.00 571 GLU A C 1
ATOM 4559 O O . GLU A 1 571 ? 18.924 2.380 -2.729 1.00 92.00 571 GLU A O 1
ATOM 4564 N N . ASN A 1 572 ? 21.087 2.494 -3.293 1.00 91.62 572 ASN A N 1
ATOM 4565 C CA . ASN A 1 572 ? 20.878 3.363 -4.454 1.00 91.62 572 ASN A CA 1
ATOM 4566 C C . ASN A 1 572 ? 20.013 2.695 -5.536 1.00 91.62 572 ASN A C 1
ATOM 4568 O O . ASN A 1 572 ? 19.138 3.335 -6.131 1.00 91.62 572 ASN A O 1
ATOM 4572 N N . ALA A 1 573 ? 20.239 1.404 -5.798 1.00 92.88 573 ALA A N 1
ATOM 4573 C CA . ALA A 1 573 ? 19.423 0.626 -6.725 1.00 92.88 573 ALA A CA 1
ATOM 4574 C C . ALA A 1 573 ? 17.976 0.506 -6.227 1.00 92.88 573 ALA A C 1
ATOM 4576 O O . ALA A 1 573 ? 17.037 0.652 -7.015 1.00 92.88 573 ALA A O 1
ATOM 4577 N N . TRP A 1 574 ? 17.782 0.297 -4.922 1.00 91.81 574 TRP A N 1
ATOM 4578 C CA . TRP A 1 574 ? 16.458 0.285 -4.308 1.00 91.81 574 TRP A CA 1
ATOM 4579 C C . TRP A 1 574 ? 15.749 1.625 -4.455 1.00 91.81 574 TRP A C 1
ATOM 4581 O O . TRP A 1 574 ? 14.623 1.678 -4.940 1.00 91.81 574 TRP A O 1
ATOM 4591 N N . GLU A 1 575 ? 16.416 2.724 -4.129 1.00 90.94 575 GLU A N 1
ATOM 4592 C CA . GLU A 1 575 ? 15.832 4.058 -4.202 1.00 90.94 575 GLU A CA 1
ATOM 4593 C C . GLU A 1 575 ? 15.442 4.447 -5.642 1.00 90.94 575 GLU A C 1
ATOM 4595 O O . GLU A 1 575 ? 14.392 5.054 -5.890 1.00 90.94 575 GLU A O 1
ATOM 4600 N N . SER A 1 576 ? 16.255 4.047 -6.625 1.00 90.56 576 SER A N 1
ATOM 4601 C CA . SER A 1 576 ? 15.930 4.190 -8.048 1.00 90.56 576 SER A CA 1
ATOM 4602 C C . SER A 1 576 ? 14.719 3.332 -8.452 1.00 90.56 576 SER A C 1
ATOM 4604 O O . SER A 1 576 ? 13.820 3.797 -9.167 1.00 90.56 576 SER A O 1
ATOM 4606 N N . ASN A 1 577 ? 14.620 2.104 -7.932 1.00 90.69 577 ASN A N 1
ATOM 4607 C CA . ASN A 1 577 ? 13.451 1.248 -8.126 1.00 90.69 577 ASN A CA 1
ATOM 4608 C C . ASN A 1 577 ? 12.184 1.859 -7.508 1.00 90.69 577 ASN A C 1
ATOM 4610 O O . ASN A 1 577 ? 11.151 1.921 -8.172 1.00 90.69 577 ASN A O 1
ATOM 4614 N N . VAL A 1 578 ? 12.265 2.378 -6.280 1.00 90.12 578 VAL A N 1
ATOM 4615 C CA . VAL A 1 578 ? 11.159 3.065 -5.595 1.00 90.12 578 VAL A CA 1
ATOM 4616 C C . VAL A 1 578 ? 10.697 4.273 -6.402 1.00 90.12 578 VAL A C 1
ATOM 4618 O O . VAL A 1 578 ? 9.505 4.434 -6.663 1.00 90.12 578 VAL A O 1
ATOM 4621 N N . THR A 1 579 ? 11.641 5.089 -6.869 1.00 90.94 579 THR A N 1
ATOM 4622 C CA . THR A 1 579 ? 11.332 6.272 -7.676 1.00 90.94 579 THR A CA 1
ATOM 4623 C C . THR A 1 579 ? 10.616 5.876 -8.967 1.00 90.94 579 THR A C 1
ATOM 4625 O O . THR A 1 579 ? 9.533 6.377 -9.262 1.00 90.94 579 THR A O 1
ATOM 4628 N N . SER A 1 580 ? 11.191 4.950 -9.738 1.00 89.81 580 SER A N 1
ATOM 4629 C CA . SER A 1 580 ? 10.636 4.549 -11.035 1.00 89.81 580 SER A CA 1
ATOM 4630 C C . SER A 1 580 ? 9.271 3.859 -10.913 1.00 89.81 580 SER A C 1
ATOM 4632 O O . SER A 1 580 ? 8.350 4.189 -11.661 1.00 89.81 580 SER A O 1
ATOM 4634 N N . SER A 1 581 ? 9.108 2.952 -9.952 1.00 89.31 581 SER A N 1
ATOM 4635 C CA . SER A 1 581 ? 7.864 2.208 -9.712 1.00 89.31 581 SER A CA 1
ATOM 4636 C C . SER A 1 581 ? 6.707 3.103 -9.249 1.00 89.31 581 SER A C 1
ATOM 4638 O O . SER A 1 581 ? 5.594 3.014 -9.777 1.00 89.31 581 SER A O 1
ATOM 4640 N N . ASN A 1 582 ? 6.969 4.037 -8.330 1.00 90.50 582 ASN A N 1
ATOM 4641 C CA . ASN A 1 582 ? 5.962 4.984 -7.856 1.00 90.50 582 ASN A CA 1
ATOM 4642 C C . ASN A 1 582 ? 5.572 5.993 -8.942 1.00 90.50 582 ASN A C 1
ATOM 4644 O O . ASN A 1 582 ? 4.392 6.321 -9.062 1.00 90.50 582 ASN A O 1
ATOM 4648 N N . MET A 1 583 ? 6.513 6.420 -9.795 1.00 90.25 583 MET A N 1
ATOM 4649 C CA . MET A 1 583 ? 6.185 7.229 -10.975 1.00 90.25 583 MET A CA 1
ATOM 4650 C C . MET A 1 583 ? 5.212 6.505 -11.908 1.00 90.25 583 MET A C 1
ATOM 4652 O O . MET A 1 583 ? 4.204 7.084 -12.307 1.00 90.25 583 MET A O 1
ATOM 4656 N N . PHE A 1 584 ? 5.474 5.237 -12.240 1.00 87.38 584 PHE A N 1
ATOM 4657 C CA . PHE A 1 584 ? 4.558 4.455 -13.078 1.00 87.38 584 PHE A CA 1
ATOM 4658 C C . PHE A 1 584 ? 3.195 4.248 -12.422 1.00 87.38 584 PHE A C 1
ATOM 4660 O O . PHE A 1 584 ? 2.175 4.374 -13.100 1.00 87.38 584 PHE A O 1
ATOM 4667 N N . SER A 1 585 ? 3.168 3.999 -11.112 1.00 88.00 585 SER A N 1
ATOM 4668 C CA . SER A 1 585 ? 1.918 3.886 -10.356 1.00 88.00 585 SER A CA 1
ATOM 4669 C C . SER A 1 585 ? 1.092 5.171 -10.510 1.00 88.00 585 SER A C 1
ATOM 4671 O O . SER A 1 585 ? -0.019 5.137 -11.022 1.00 88.00 585 SER A O 1
ATOM 4673 N N . LEU A 1 586 ? 1.676 6.342 -10.239 1.00 87.88 586 LEU A N 1
ATOM 4674 C CA . LEU A 1 586 ? 0.986 7.631 -10.390 1.00 87.88 586 LEU A CA 1
ATOM 4675 C C . LEU A 1 586 ? 0.513 7.927 -11.824 1.00 87.88 586 LEU A C 1
ATOM 4677 O O . LEU A 1 586 ? -0.549 8.521 -12.009 1.00 87.88 586 LEU A O 1
ATOM 4681 N N . LEU A 1 587 ? 1.277 7.526 -12.844 1.00 86.44 587 LEU A N 1
ATOM 4682 C CA . LEU A 1 587 ? 0.904 7.723 -14.252 1.00 86.44 587 LEU A CA 1
ATOM 4683 C C . LEU A 1 587 ? -0.254 6.821 -14.699 1.00 86.44 587 LEU A C 1
ATOM 4685 O O . LEU A 1 587 ? -0.996 7.204 -15.600 1.00 86.44 587 LEU A O 1
ATOM 4689 N N . THR A 1 588 ? -0.399 5.645 -14.084 1.00 82.19 588 THR A N 1
ATOM 4690 C CA . THR A 1 588 ? -1.447 4.653 -14.397 1.00 82.19 588 THR A CA 1
ATOM 4691 C C . THR A 1 588 ? -2.682 4.764 -13.507 1.00 82.19 588 THR A C 1
ATOM 4693 O O . THR A 1 588 ? -3.618 3.973 -13.624 1.00 82.19 588 THR A O 1
ATOM 4696 N N . MET A 1 589 ? -2.714 5.777 -12.644 1.00 82.31 589 MET A N 1
ATOM 4697 C CA . MET A 1 589 ? -3.873 6.093 -11.829 1.00 82.31 589 MET A CA 1
ATOM 4698 C C . MET A 1 589 ? -5.049 6.541 -12.709 1.00 82.31 589 MET A C 1
ATOM 4700 O O . MET A 1 589 ? -4.940 7.490 -13.497 1.00 82.31 589 MET A O 1
ATOM 4704 N N . HIS A 1 590 ? -6.190 5.868 -12.535 1.00 77.88 590 HIS A N 1
ATOM 4705 C CA . HIS A 1 590 ? -7.464 6.248 -13.147 1.00 77.88 590 HIS A CA 1
ATOM 4706 C C . HIS A 1 590 ? -7.820 7.696 -12.781 1.00 77.88 590 HIS A C 1
ATOM 4708 O O . HIS A 1 590 ? -7.596 8.118 -11.648 1.00 77.88 590 HIS A O 1
ATOM 4714 N N . ASP A 1 591 ? -8.355 8.460 -13.734 1.00 76.81 591 ASP A N 1
ATOM 4715 C CA . ASP A 1 591 ? -8.622 9.903 -13.616 1.00 76.81 591 ASP A CA 1
ATOM 4716 C C . ASP A 1 591 ? -7.398 10.782 -13.285 1.00 76.81 591 ASP A C 1
ATOM 4718 O O . ASP A 1 591 ? -7.554 11.972 -13.005 1.00 76.81 591 ASP A O 1
ATOM 4722 N N . GLY A 1 592 ? -6.172 10.253 -13.350 1.00 82.12 592 GLY A N 1
ATOM 4723 C CA . GLY A 1 592 ? -4.932 10.986 -13.094 1.00 82.12 592 GLY A CA 1
ATOM 4724 C C . GLY A 1 592 ? -4.811 12.342 -13.805 1.00 82.12 592 GLY A C 1
ATOM 4725 O O . GLY A 1 592 ? -4.241 13.263 -13.223 1.00 82.12 592 GLY A O 1
ATOM 4726 N N . LEU A 1 593 ? -5.356 12.510 -15.017 1.00 81.06 593 LEU A N 1
ATOM 4727 C CA . LEU A 1 593 ? -5.371 13.807 -15.718 1.00 81.06 593 LEU A CA 1
ATOM 4728 C C . LEU A 1 593 ? -6.315 14.821 -15.059 1.00 81.06 593 LEU A C 1
ATOM 4730 O O . LEU A 1 593 ? -5.973 15.998 -14.957 1.00 81.06 593 LEU A O 1
ATOM 4734 N N . ARG A 1 594 ? -7.487 14.374 -14.591 1.00 78.62 594 ARG A N 1
ATOM 4735 C CA . ARG A 1 594 ? -8.430 15.211 -13.835 1.00 78.62 594 ARG A CA 1
ATOM 4736 C C . ARG A 1 594 ? -7.827 15.597 -12.486 1.00 78.62 594 ARG A C 1
ATOM 4738 O O . ARG A 1 594 ? -7.869 16.760 -12.106 1.00 78.62 594 ARG A O 1
ATOM 4745 N N . LEU A 1 595 ? -7.193 14.644 -11.802 1.00 78.12 595 LEU A N 1
ATOM 4746 C CA . LEU A 1 595 ? -6.499 14.868 -10.526 1.00 78.12 595 LEU A CA 1
ATOM 4747 C C . LEU A 1 595 ? -5.379 15.905 -10.652 1.00 78.12 595 LEU A C 1
ATOM 4749 O O . LEU A 1 595 ? -5.216 16.781 -9.803 1.00 78.12 595 LEU A O 1
ATOM 4753 N N . ALA A 1 596 ? -4.634 15.848 -11.751 1.00 81.62 596 ALA A N 1
ATOM 4754 C CA . ALA A 1 596 ? -3.551 16.775 -12.031 1.00 81.62 596 ALA A CA 1
ATOM 4755 C C . ALA A 1 596 ? -4.012 18.224 -12.278 1.00 81.62 596 ALA A C 1
ATOM 4757 O O . ALA A 1 596 ? -3.186 19.130 -12.221 1.00 81.62 596 ALA A O 1
ATOM 4758 N N . GLN A 1 597 ? -5.302 18.490 -12.506 1.00 74.88 597 GLN A N 1
ATOM 4759 C CA . GLN A 1 597 ? -5.812 19.869 -12.555 1.00 74.88 597 GLN A CA 1
ATOM 4760 C C . GLN A 1 597 ? -5.790 20.548 -11.178 1.00 74.88 597 GLN A C 1
ATOM 4762 O O . GLN A 1 597 ? -5.733 21.772 -11.109 1.00 74.88 597 GLN A O 1
ATOM 4767 N N . LEU A 1 598 ? -5.799 19.761 -10.100 1.00 71.56 598 LEU A N 1
ATOM 4768 C CA . LEU A 1 598 ? -5.956 20.241 -8.726 1.00 71.56 598 LEU A CA 1
ATOM 4769 C C . LEU A 1 598 ? -4.686 20.090 -7.889 1.00 71.56 598 LEU A C 1
ATOM 4771 O O . LEU A 1 598 ? -4.528 20.787 -6.895 1.00 71.56 598 LEU A O 1
ATOM 4775 N N . LEU A 1 599 ? -3.762 19.214 -8.300 1.00 77.94 599 LEU A N 1
ATOM 4776 C CA . LEU A 1 599 ? -2.458 19.049 -7.660 1.00 77.94 599 LEU A CA 1
ATOM 4777 C C . LEU A 1 599 ? -1.327 19.514 -8.604 1.00 77.94 599 LEU A C 1
ATOM 4779 O O . LEU A 1 599 ? -0.946 18.773 -9.519 1.00 77.94 599 LEU A O 1
ATOM 4783 N N . PRO A 1 600 ? -0.736 20.710 -8.391 1.00 78.56 600 PRO A N 1
ATOM 4784 C CA . PRO A 1 600 ? 0.281 21.276 -9.284 1.00 78.56 600 PRO A CA 1
ATOM 4785 C C . PRO A 1 600 ? 1.521 20.393 -9.482 1.00 78.56 600 PRO A C 1
ATOM 4787 O O . PRO A 1 600 ? 2.091 20.347 -10.576 1.00 78.56 600 PRO A O 1
ATOM 4790 N N . SER A 1 601 ? 1.939 19.663 -8.445 1.00 80.19 601 SER A N 1
ATOM 4791 C CA . SER A 1 601 ? 3.077 18.739 -8.514 1.00 80.19 601 SER A CA 1
ATOM 4792 C C . SER A 1 601 ? 2.800 17.560 -9.455 1.00 80.19 601 SER A C 1
ATOM 4794 O O . SER A 1 601 ? 3.652 17.230 -10.283 1.00 80.19 601 SER A O 1
ATOM 4796 N N . LEU A 1 602 ? 1.585 17.000 -9.428 1.00 85.56 602 LEU A N 1
ATOM 4797 C CA . LEU A 1 602 ? 1.153 15.948 -10.353 1.00 85.56 602 LEU A CA 1
ATOM 4798 C C . LEU A 1 602 ? 1.010 16.476 -11.790 1.00 85.56 602 LEU A C 1
ATOM 4800 O O . LEU A 1 602 ? 1.458 15.812 -12.727 1.00 85.56 602 LEU A O 1
ATOM 4804 N N . LYS A 1 603 ? 0.490 17.702 -11.966 1.00 87.50 603 LYS A N 1
ATOM 4805 C CA . LYS A 1 603 ? 0.478 18.406 -13.265 1.00 87.50 603 LYS A CA 1
ATOM 4806 C C . LYS A 1 603 ? 1.880 18.494 -13.859 1.00 87.50 603 LYS A C 1
ATOM 4808 O O . LYS A 1 603 ? 2.112 18.109 -15.004 1.00 87.50 603 LYS A O 1
ATOM 4813 N N . SER A 1 604 ? 2.828 18.983 -13.058 1.00 87.19 604 SER A N 1
ATOM 4814 C CA . SER A 1 604 ? 4.231 19.145 -13.445 1.00 87.19 604 SER A CA 1
ATOM 4815 C C . SER A 1 604 ? 4.868 17.809 -13.828 1.00 87.19 604 SER A C 1
ATOM 4817 O O . SER A 1 604 ? 5.549 17.730 -14.855 1.00 87.19 604 SER A O 1
ATOM 4819 N N . LEU A 1 605 ? 4.603 16.750 -13.054 1.00 90.25 605 LEU A N 1
ATOM 4820 C CA . LEU A 1 605 ? 5.065 15.401 -13.363 1.00 90.25 605 LEU A CA 1
ATOM 4821 C C . LEU A 1 605 ? 4.563 14.943 -14.737 1.00 90.25 605 LEU A C 1
ATOM 4823 O O . LEU A 1 605 ? 5.373 14.602 -15.599 1.00 90.25 605 LEU A O 1
ATOM 4827 N N . GLN A 1 606 ? 3.249 14.968 -14.963 1.00 91.00 606 GLN A N 1
ATOM 4828 C CA . GLN A 1 606 ? 2.653 14.462 -16.200 1.00 91.00 606 GLN A CA 1
ATOM 4829 C C . GLN A 1 606 ? 3.111 15.260 -17.430 1.00 91.00 606 GLN A C 1
ATOM 4831 O O . GLN A 1 606 ? 3.490 14.653 -18.432 1.00 91.00 606 GLN A O 1
ATOM 4836 N N . ILE A 1 607 ? 3.198 16.596 -17.336 1.00 91.50 607 ILE A N 1
ATOM 4837 C CA . ILE A 1 607 ? 3.743 17.451 -18.407 1.00 91.50 607 ILE A CA 1
ATOM 4838 C C . ILE A 1 607 ? 5.181 17.043 -18.745 1.00 91.50 607 ILE A C 1
ATOM 4840 O O . ILE A 1 607 ? 5.537 16.876 -19.915 1.00 91.50 607 ILE A O 1
ATOM 4844 N N . ARG A 1 608 ? 6.043 16.904 -17.729 1.00 91.19 608 ARG A N 1
ATOM 4845 C CA . ARG A 1 608 ? 7.460 16.580 -17.939 1.00 91.19 608 ARG A CA 1
ATOM 4846 C C . ARG A 1 608 ? 7.643 15.178 -18.497 1.00 91.19 608 ARG A C 1
ATOM 4848 O O . ARG A 1 608 ? 8.474 15.003 -19.383 1.00 91.19 608 ARG A O 1
ATOM 4855 N N . VAL A 1 609 ? 6.860 14.209 -18.029 1.00 92.12 609 VAL A N 1
ATOM 4856 C CA . VAL A 1 609 ? 6.874 12.837 -18.545 1.00 92.12 609 VAL A CA 1
ATOM 4857 C C . VAL A 1 609 ? 6.395 12.792 -19.993 1.00 92.12 609 VAL A C 1
ATOM 4859 O O . VAL A 1 609 ? 7.053 12.169 -20.820 1.00 92.12 609 VAL A O 1
ATOM 4862 N N . ALA A 1 610 ? 5.310 13.489 -20.336 1.00 91.81 610 ALA A N 1
ATOM 4863 C CA . ALA A 1 610 ? 4.798 13.522 -21.703 1.00 91.81 610 ALA A CA 1
ATOM 4864 C C . ALA A 1 610 ? 5.803 14.168 -22.678 1.00 91.81 610 ALA A C 1
ATOM 4866 O O . ALA A 1 610 ? 6.050 13.635 -23.762 1.00 91.81 610 ALA A O 1
ATOM 4867 N N . ARG A 1 611 ? 6.463 15.262 -22.268 1.00 92.81 611 ARG A N 1
ATOM 4868 C CA . ARG A 1 611 ? 7.556 15.888 -23.039 1.00 92.81 611 ARG A CA 1
ATOM 4869 C C . ARG A 1 611 ? 8.770 14.972 -23.172 1.00 92.81 611 ARG A C 1
ATOM 4871 O O . ARG A 1 611 ? 9.311 14.836 -24.265 1.00 92.81 611 ARG A O 1
ATOM 4878 N N . LEU A 1 612 ? 9.187 14.337 -22.076 1.00 92.19 612 LEU A N 1
ATOM 4879 C CA . LEU A 1 612 ? 10.284 13.372 -22.082 1.00 92.19 612 LEU A CA 1
ATOM 4880 C C . LEU A 1 612 ? 9.985 12.232 -23.057 1.00 92.19 612 LEU A C 1
ATOM 4882 O O . LEU A 1 612 ? 10.827 11.913 -23.888 1.00 92.19 612 LEU A O 1
ATOM 4886 N N . LEU A 1 613 ? 8.779 11.667 -23.002 1.00 93.19 613 LEU A N 1
ATOM 4887 C CA . LEU A 1 613 ? 8.353 10.597 -23.892 1.00 93.19 613 LEU A CA 1
ATOM 4888 C C . LEU A 1 613 ? 8.384 11.035 -25.359 1.00 93.19 613 LEU A C 1
ATOM 4890 O O . LEU A 1 613 ? 8.989 10.339 -26.167 1.00 93.19 613 LEU A O 1
ATOM 4894 N N . LYS A 1 614 ? 7.812 12.196 -25.703 1.00 93.81 614 LYS A N 1
ATOM 4895 C CA . LYS A 1 614 ? 7.867 12.736 -27.074 1.00 93.81 614 LYS A CA 1
ATOM 4896 C C . LYS A 1 614 ? 9.309 12.861 -27.577 1.00 93.81 614 LYS A C 1
ATOM 4898 O O . LYS A 1 614 ? 9.619 12.399 -28.674 1.00 93.81 614 LYS A O 1
ATOM 4903 N N . ASN A 1 615 ? 10.203 13.409 -26.755 1.00 91.62 615 ASN A N 1
ATOM 4904 C CA . ASN A 1 615 ? 11.617 13.560 -27.105 1.00 91.62 615 ASN A CA 1
ATOM 4905 C C . ASN A 1 615 ? 12.319 12.205 -27.273 1.00 91.62 615 ASN A C 1
ATOM 4907 O O . ASN A 1 615 ? 13.132 12.039 -28.179 1.00 91.62 615 ASN A O 1
ATOM 4911 N N . LEU A 1 616 ? 11.999 11.225 -26.422 1.00 90.62 616 LEU A N 1
ATOM 4912 C CA . LEU A 1 616 ? 12.532 9.868 -26.528 1.00 90.62 616 LEU A CA 1
ATOM 4913 C C . LEU A 1 616 ? 12.040 9.166 -27.793 1.00 90.62 616 LEU A C 1
ATOM 4915 O O . LEU A 1 616 ? 12.833 8.481 -28.435 1.00 90.62 616 LEU A O 1
ATOM 4919 N N . ILE A 1 617 ? 10.770 9.338 -28.170 1.00 92.00 617 ILE A N 1
ATOM 4920 C CA . ILE A 1 617 ? 10.220 8.810 -29.424 1.00 92.00 617 ILE A CA 1
ATOM 4921 C C . ILE A 1 617 ? 10.988 9.420 -30.596 1.00 92.00 617 ILE A C 1
ATOM 4923 O O . ILE A 1 617 ? 11.593 8.674 -31.361 1.00 92.00 617 ILE A O 1
ATOM 4927 N N . SER A 1 618 ? 11.056 10.752 -30.669 1.00 90.88 618 SER A N 1
ATOM 4928 C CA . SER A 1 618 ? 11.801 11.469 -31.710 1.00 90.88 618 SER A CA 1
ATOM 4929 C C . SER A 1 618 ? 13.243 10.964 -31.829 1.00 90.88 618 SER A C 1
ATOM 4931 O O . SER A 1 618 ? 13.638 10.428 -32.861 1.00 90.88 618 SER A O 1
ATOM 4933 N N . ALA A 1 619 ? 14.008 10.976 -30.734 1.00 88.62 619 ALA A N 1
ATOM 4934 C CA . ALA A 1 619 ? 15.395 10.514 -30.745 1.00 88.62 619 ALA A CA 1
ATOM 4935 C C . ALA A 1 619 ? 15.551 9.036 -31.160 1.00 88.62 619 ALA A C 1
ATOM 4937 O O . ALA A 1 619 ? 16.636 8.617 -31.564 1.00 88.62 619 ALA A O 1
ATOM 4938 N N . SER A 1 620 ? 14.508 8.215 -31.006 1.00 88.81 620 SER A N 1
ATOM 4939 C CA . SER A 1 620 ? 14.501 6.804 -31.421 1.00 88.81 620 SER A CA 1
ATOM 4940 C C . SER A 1 620 ? 14.220 6.633 -32.893 1.00 88.81 620 SER A C 1
ATOM 4942 O O . SER A 1 620 ? 14.948 5.895 -33.541 1.00 88.81 620 SER A O 1
ATOM 4944 N N . PHE A 1 621 ? 13.212 7.320 -33.414 1.00 90.12 621 PHE A N 1
ATOM 4945 C CA . PHE A 1 621 ? 12.787 7.175 -34.801 1.00 90.12 621 PHE A CA 1
ATOM 4946 C C . PHE A 1 621 ? 13.609 8.017 -35.784 1.00 90.12 621 PHE A C 1
ATOM 4948 O O . PHE A 1 621 ? 13.525 7.792 -36.984 1.00 90.12 621 PHE A O 1
ATOM 4955 N N . GLU A 1 622 ? 14.473 8.909 -35.296 1.00 87.62 622 GLU A N 1
ATOM 4956 C CA . GLU A 1 622 ? 15.457 9.608 -36.133 1.00 87.62 622 GLU A CA 1
ATOM 4957 C C . GLU A 1 622 ? 16.825 8.896 -36.209 1.00 87.62 622 GLU A C 1
ATOM 4959 O O . GLU A 1 622 ? 17.701 9.351 -36.937 1.00 87.62 622 GLU A O 1
ATOM 4964 N N . ASN A 1 623 ? 17.029 7.770 -35.504 1.00 83.69 623 ASN A N 1
ATOM 4965 C CA . ASN A 1 623 ? 18.291 7.014 -35.527 1.00 83.69 623 ASN A CA 1
ATOM 4966 C C . ASN A 1 623 ? 18.091 5.522 -35.891 1.00 83.69 623 ASN A C 1
ATOM 4968 O O . ASN A 1 623 ? 17.082 4.921 -35.496 1.00 83.69 623 ASN A O 1
ATOM 4972 N N . PRO A 1 624 ? 19.058 4.871 -36.572 1.00 77.75 624 PRO A N 1
ATOM 4973 C CA . PRO A 1 624 ? 18.986 3.439 -36.857 1.00 77.75 624 PRO A CA 1
ATOM 4974 C C . PRO A 1 624 ? 18.924 2.584 -35.578 1.00 77.75 624 PRO A C 1
ATOM 4976 O O . PRO A 1 624 ? 19.504 2.952 -34.550 1.00 77.75 624 PRO A O 1
ATOM 4979 N N . PRO A 1 625 ? 18.247 1.420 -35.602 1.00 79.94 625 PRO A N 1
ATOM 4980 C CA . PRO A 1 625 ? 17.555 0.808 -36.746 1.00 79.94 625 PRO A CA 1
ATOM 4981 C C . PRO A 1 625 ? 16.112 1.306 -36.968 1.00 79.94 625 PRO A C 1
ATOM 4983 O O . PRO A 1 625 ? 15.457 0.883 -37.911 1.00 79.94 625 PRO A O 1
ATOM 4986 N N . LEU A 1 626 ? 15.564 2.162 -36.099 1.00 85.00 626 LEU A N 1
ATOM 4987 C CA . LEU A 1 626 ? 14.146 2.552 -36.170 1.00 85.00 626 LEU A CA 1
ATOM 4988 C C . LEU A 1 626 ? 13.862 3.619 -37.227 1.00 85.00 626 LEU A C 1
ATOM 4990 O O . LEU A 1 626 ? 12.760 3.644 -37.769 1.00 85.00 626 LEU A O 1
ATOM 4994 N N . SER A 1 627 ? 14.852 4.445 -37.568 1.00 83.50 627 SER A N 1
ATOM 4995 C CA . SER A 1 627 ? 14.761 5.364 -38.710 1.00 83.50 627 SER A CA 1
ATOM 4996 C C . SER A 1 627 ? 14.526 4.655 -40.045 1.00 83.50 627 SER A C 1
ATOM 4998 O O . SER A 1 627 ? 14.049 5.277 -40.987 1.00 83.50 627 SER A O 1
ATOM 5000 N N . GLU A 1 628 ? 14.842 3.361 -40.131 1.00 84.06 628 GLU A N 1
ATOM 5001 C CA . GLU A 1 628 ? 14.611 2.516 -41.310 1.00 84.06 628 GLU A CA 1
ATOM 5002 C C . GLU A 1 628 ? 13.200 1.901 -41.323 1.00 84.06 628 GLU A C 1
ATOM 5004 O O . GLU A 1 628 ? 12.800 1.294 -42.312 1.00 84.06 628 GLU A O 1
ATOM 5009 N N . GLN A 1 629 ? 12.438 2.036 -40.230 1.00 85.44 629 GLN A N 1
ATOM 5010 C CA . GLN A 1 629 ? 11.098 1.460 -40.061 1.00 85.44 629 GLN A CA 1
ATOM 5011 C C . GLN A 1 629 ? 10.096 2.472 -39.457 1.00 85.44 629 GLN A C 1
ATOM 5013 O O . GLN A 1 629 ? 9.425 2.156 -38.466 1.00 85.44 629 GLN A O 1
ATOM 5018 N N . PRO A 1 630 ? 9.962 3.692 -40.019 1.00 80.88 630 PRO A N 1
ATOM 5019 C CA . PRO A 1 630 ? 9.087 4.728 -39.457 1.00 80.88 630 PRO A CA 1
ATOM 5020 C C . PRO A 1 630 ? 7.604 4.313 -39.445 1.00 80.88 630 PRO A C 1
ATOM 5022 O O . PRO A 1 630 ? 6.865 4.651 -38.517 1.00 80.88 630 PRO A O 1
ATOM 5025 N N . GLU A 1 631 ? 7.196 3.494 -40.418 1.00 86.94 631 GLU A N 1
ATOM 5026 C CA . GLU A 1 631 ? 5.819 3.027 -40.612 1.00 86.94 631 GLU A CA 1
ATOM 5027 C C . GLU A 1 631 ? 5.275 2.205 -39.432 1.00 86.94 631 GLU A C 1
ATOM 5029 O O . GLU A 1 631 ? 4.063 2.122 -39.236 1.00 86.94 631 GLU A O 1
ATOM 5034 N N . VAL A 1 632 ? 6.147 1.603 -38.611 1.00 88.38 632 VAL A N 1
ATOM 5035 C CA . VAL A 1 632 ? 5.735 0.768 -37.468 1.00 88.38 632 VAL A CA 1
ATOM 5036 C C . VAL A 1 632 ? 4.977 1.593 -36.427 1.00 88.38 632 VAL A C 1
ATOM 5038 O O . VAL A 1 632 ? 3.949 1.147 -35.904 1.00 88.38 632 VAL A O 1
ATOM 5041 N N . LEU A 1 633 ? 5.464 2.801 -36.126 1.00 91.88 633 LEU A N 1
ATOM 5042 C CA . LEU A 1 633 ? 4.789 3.701 -35.193 1.00 91.88 633 LEU A CA 1
ATOM 5043 C C . LEU A 1 633 ? 3.519 4.270 -35.824 1.00 91.88 633 LEU A C 1
ATOM 5045 O O . LEU A 1 633 ? 2.465 4.249 -35.193 1.00 91.88 633 LEU A O 1
ATOM 5049 N N . GLU A 1 634 ? 3.622 4.723 -37.071 1.00 93.25 634 GLU A N 1
ATOM 5050 C CA . GLU A 1 634 ? 2.520 5.321 -37.821 1.00 93.25 634 GLU A CA 1
ATOM 5051 C C . GLU A 1 634 ? 1.322 4.375 -37.943 1.00 93.25 634 GLU A C 1
ATOM 5053 O O . GLU A 1 634 ? 0.212 4.719 -37.538 1.00 93.25 634 GLU A O 1
ATOM 5058 N N . THR A 1 635 ? 1.554 3.141 -38.392 1.00 92.69 635 THR A N 1
ATOM 5059 C CA . THR A 1 635 ? 0.508 2.120 -38.544 1.00 92.69 635 THR A CA 1
ATOM 5060 C C . THR A 1 635 ? -0.171 1.814 -37.209 1.00 92.69 635 THR A C 1
ATOM 5062 O O . THR A 1 635 ? -1.395 1.700 -37.138 1.00 92.69 635 THR A O 1
ATOM 5065 N N . THR A 1 636 ? 0.609 1.713 -36.126 1.00 93.44 636 THR A N 1
ATOM 5066 C CA . THR A 1 636 ? 0.086 1.418 -34.783 1.00 93.44 636 THR A CA 1
ATOM 5067 C C . THR A 1 636 ? -0.789 2.560 -34.258 1.00 93.44 636 THR A C 1
ATOM 5069 O O . THR A 1 636 ? -1.878 2.315 -33.734 1.00 93.44 636 THR A O 1
ATOM 5072 N N . VAL A 1 637 ? -0.333 3.806 -34.415 1.00 95.81 637 VAL A N 1
ATOM 5073 C CA . VAL A 1 637 ? -1.068 5.009 -33.996 1.00 95.81 637 VAL A CA 1
ATOM 5074 C C . VAL A 1 637 ? -2.354 5.163 -34.804 1.00 95.81 637 VAL A C 1
ATOM 5076 O O . VAL A 1 637 ? -3.426 5.293 -34.215 1.00 95.81 637 VAL A O 1
ATOM 5079 N N . ASN A 1 638 ? -2.276 5.074 -36.133 1.00 94.88 638 ASN A N 1
ATOM 5080 C CA . ASN A 1 638 ? -3.426 5.257 -37.018 1.00 94.88 638 ASN A CA 1
ATOM 5081 C C . ASN A 1 638 ? -4.507 4.196 -36.785 1.00 94.88 638 ASN A C 1
ATOM 5083 O O . ASN A 1 638 ? -5.693 4.522 -36.745 1.00 94.88 638 ASN A O 1
ATOM 5087 N N . HIS A 1 639 ? -4.117 2.940 -36.556 1.00 93.62 639 HIS A N 1
ATOM 5088 C CA . HIS A 1 639 ? -5.068 1.874 -36.245 1.00 93.62 639 HIS A CA 1
ATOM 5089 C C . HIS A 1 639 ? -5.803 2.134 -34.919 1.00 93.62 639 HIS A C 1
ATOM 5091 O O . HIS A 1 639 ? -7.022 1.975 -34.853 1.00 93.62 639 HIS A O 1
ATOM 5097 N N . LEU A 1 640 ? -5.093 2.563 -33.866 1.00 94.25 640 LEU A N 1
ATOM 5098 C CA . LEU A 1 640 ? -5.730 2.909 -32.589 1.00 94.25 640 LEU A CA 1
ATOM 5099 C C . LEU A 1 640 ? -6.666 4.105 -32.723 1.00 94.25 640 LEU A C 1
ATOM 5101 O O . LEU A 1 640 ? -7.793 4.035 -32.243 1.00 94.25 640 LEU A O 1
ATOM 5105 N N . LEU A 1 641 ? -6.231 5.169 -33.399 1.00 94.88 641 LEU A N 1
ATOM 5106 C CA . LEU A 1 641 ? -7.067 6.343 -33.637 1.00 94.88 641 LEU A CA 1
ATOM 5107 C C . LEU A 1 641 ? -8.325 5.978 -34.425 1.00 94.88 641 LEU A C 1
ATOM 5109 O O . LEU A 1 641 ? -9.418 6.375 -34.036 1.00 94.88 641 LEU A O 1
ATOM 5113 N N . SER A 1 642 ? -8.204 5.155 -35.470 1.00 94.19 642 SER A N 1
ATOM 5114 C CA . SER A 1 642 ? -9.366 4.665 -36.214 1.00 94.19 642 SER A CA 1
ATOM 5115 C C . SER A 1 642 ? -10.342 3.922 -35.300 1.00 94.19 642 SER A C 1
ATOM 5117 O O . SER A 1 642 ? -11.536 4.201 -35.341 1.00 94.19 642 SER A O 1
ATOM 5119 N N . ALA A 1 643 ? -9.857 3.008 -34.452 1.00 90.94 643 ALA A N 1
ATOM 5120 C CA . ALA A 1 643 ? -10.709 2.276 -33.517 1.00 90.94 643 ALA A CA 1
ATOM 5121 C C . ALA A 1 643 ? -11.384 3.207 -32.490 1.00 90.94 643 ALA A C 1
ATOM 5123 O O . ALA A 1 643 ? -12.565 3.034 -32.190 1.00 90.94 643 ALA A O 1
ATOM 5124 N N . ILE A 1 644 ? -10.667 4.222 -31.998 1.00 92.69 644 ILE A N 1
ATOM 5125 C CA . ILE A 1 644 ? -11.200 5.251 -31.094 1.00 92.69 644 ILE A CA 1
ATOM 5126 C C . ILE A 1 644 ? -12.332 6.029 -31.770 1.00 92.69 644 ILE A C 1
ATOM 5128 O O . ILE A 1 644 ? -13.419 6.113 -31.205 1.00 92.69 644 ILE A O 1
ATOM 5132 N N . TYR A 1 645 ? -12.120 6.518 -32.995 1.00 93.31 645 TYR A N 1
ATOM 5133 C CA . TYR A 1 645 ? -13.115 7.314 -33.720 1.00 93.31 645 TYR A CA 1
ATOM 5134 C C . TYR A 1 645 ? -14.348 6.519 -34.166 1.00 93.31 645 TYR A C 1
ATOM 5136 O O . TYR A 1 645 ? -15.402 7.105 -34.400 1.00 93.31 645 TYR A O 1
ATOM 5144 N N . THR A 1 646 ? -14.268 5.186 -34.236 1.00 89.62 646 THR A N 1
ATOM 5145 C CA . THR A 1 646 ? -15.461 4.347 -34.461 1.00 89.62 646 THR A CA 1
ATOM 5146 C C . THR A 1 646 ? -16.377 4.221 -33.238 1.00 89.62 646 THR A C 1
ATOM 5148 O O . THR A 1 646 ? -17.504 3.748 -33.373 1.00 89.62 646 THR A O 1
ATOM 5151 N N . ASN A 1 647 ? -15.932 4.646 -32.050 1.00 88.50 647 ASN A N 1
ATOM 5152 C CA . ASN A 1 647 ? -16.695 4.582 -30.805 1.00 88.50 647 ASN A CA 1
ATOM 5153 C C . ASN A 1 647 ? -16.893 5.993 -30.226 1.00 88.50 647 ASN A C 1
ATOM 5155 O O . ASN A 1 647 ? -15.940 6.655 -29.814 1.00 88.50 647 ASN A O 1
ATOM 5159 N N . THR A 1 648 ? -18.145 6.448 -30.139 1.00 89.75 648 THR A N 1
ATOM 5160 C CA . THR A 1 648 ? -18.487 7.804 -29.672 1.00 89.75 648 THR A CA 1
ATOM 5161 C C . THR A 1 648 ? -18.011 8.085 -28.247 1.00 89.75 648 THR A C 1
ATOM 5163 O O . THR A 1 648 ? -17.567 9.192 -27.949 1.00 89.75 648 THR A O 1
ATOM 5166 N N . THR A 1 649 ? -18.049 7.083 -27.367 1.00 89.69 649 THR A N 1
ATOM 5167 C CA . THR A 1 649 ? -17.608 7.213 -25.973 1.00 89.69 649 THR A CA 1
ATOM 5168 C C . THR A 1 649 ? -16.093 7.374 -25.892 1.00 89.69 649 THR A C 1
ATOM 5170 O O . THR A 1 649 ? -15.598 8.261 -25.201 1.00 89.69 649 THR A O 1
ATOM 5173 N N . TRP A 1 650 ? -15.339 6.560 -26.637 1.00 90.56 650 TRP A N 1
ATOM 5174 C CA . TRP A 1 650 ? -13.877 6.671 -26.677 1.00 90.56 650 TRP A CA 1
ATOM 5175 C C . TRP A 1 650 ? -13.409 7.947 -27.357 1.00 90.56 650 TRP A C 1
ATOM 5177 O O . TRP A 1 650 ? -12.421 8.523 -26.916 1.00 90.56 650 TRP A O 1
ATOM 5187 N N . THR A 1 651 ? -14.132 8.407 -28.377 1.00 93.12 651 THR A N 1
ATOM 5188 C CA . THR A 1 651 ? -13.877 9.700 -29.019 1.00 93.12 651 THR A CA 1
ATOM 5189 C C . THR A 1 651 ? -13.995 10.830 -28.001 1.00 93.12 651 THR A C 1
ATOM 5191 O O . THR A 1 651 ? -13.064 11.613 -27.857 1.00 93.12 651 THR A O 1
ATOM 5194 N N . SER A 1 652 ? -15.066 10.851 -27.199 1.00 90.75 652 SER A N 1
ATOM 5195 C CA . SER A 1 652 ? -15.230 11.857 -26.143 1.00 90.75 652 SER A CA 1
ATOM 5196 C C . SER A 1 652 ? -14.084 11.836 -25.124 1.00 90.75 652 SER A C 1
ATOM 5198 O O . SER A 1 652 ? -13.549 12.887 -24.774 1.00 90.75 652 SER A O 1
ATOM 5200 N N . TYR A 1 653 ? -13.659 10.653 -24.676 1.00 89.50 653 TYR A N 1
ATOM 5201 C CA . TYR A 1 653 ? -12.513 10.520 -23.771 1.00 89.50 653 TYR A CA 1
ATOM 5202 C C . TYR A 1 653 ? -11.194 10.956 -24.421 1.00 89.50 653 TYR A C 1
ATOM 5204 O O . TYR A 1 653 ? -10.363 11.605 -23.789 1.00 89.50 653 TYR A O 1
ATOM 5212 N N . TRP A 1 654 ? -10.997 10.638 -25.697 1.00 93.00 654 TRP A N 1
ATOM 5213 C CA . TRP A 1 654 ? -9.821 11.052 -26.451 1.00 93.00 654 TRP A CA 1
ATOM 5214 C C . TRP A 1 654 ? -9.758 12.572 -26.630 1.00 93.00 654 TRP A C 1
ATOM 5216 O O . TRP A 1 654 ? -8.698 13.169 -26.428 1.00 93.00 654 TRP A O 1
ATOM 5226 N N . ASP A 1 655 ? -10.890 13.211 -26.916 1.00 91.19 655 ASP A N 1
ATOM 5227 C CA . ASP A 1 655 ? -10.996 14.665 -27.012 1.00 91.19 655 ASP A CA 1
ATOM 5228 C C . ASP A 1 655 ? -10.689 15.331 -25.662 1.00 91.19 655 ASP A C 1
ATOM 5230 O O . ASP A 1 655 ? -9.968 16.331 -25.608 1.00 91.19 655 ASP A O 1
ATOM 5234 N N . GLN A 1 656 ? -11.132 14.741 -24.545 1.00 87.69 656 GLN A N 1
ATOM 5235 C CA . GLN A 1 656 ? -10.761 15.201 -23.200 1.00 87.69 656 GLN A CA 1
ATOM 5236 C C . GLN A 1 656 ? -9.242 15.138 -22.974 1.00 87.69 656 GLN A C 1
ATOM 5238 O O . GLN A 1 656 ? -8.645 16.111 -22.511 1.00 87.69 656 GLN A O 1
ATOM 5243 N N . VAL A 1 657 ? -8.591 14.036 -23.360 1.00 88.50 657 VAL A N 1
ATOM 5244 C CA . VAL A 1 657 ? -7.126 13.893 -23.280 1.00 88.50 657 VAL A CA 1
ATOM 5245 C C . VAL A 1 657 ? -6.424 14.934 -24.156 1.00 88.50 657 VAL A C 1
ATOM 5247 O O . VAL A 1 657 ? -5.476 15.577 -23.705 1.00 88.50 657 VAL A O 1
ATOM 5250 N N . CYS A 1 658 ? -6.895 15.142 -25.387 1.00 89.00 658 CYS A N 1
ATOM 5251 C CA . CYS A 1 658 ? -6.305 16.101 -26.322 1.00 89.00 658 CYS A CA 1
ATOM 5252 C C . CYS A 1 658 ? -6.498 17.560 -25.899 1.00 89.00 658 CYS A C 1
ATOM 5254 O O . CYS A 1 658 ? -5.614 18.379 -26.145 1.00 89.00 658 CYS A O 1
ATOM 5256 N N . SER A 1 659 ? -7.629 17.881 -25.268 1.00 87.06 659 SER A N 1
ATOM 5257 C CA . SER A 1 659 ? -7.940 19.232 -24.785 1.00 87.06 659 SER A CA 1
ATOM 5258 C C . SER A 1 659 ? -7.253 19.581 -23.457 1.00 87.06 659 SER A C 1
ATOM 5260 O O . SER A 1 659 ? -7.222 20.747 -23.066 1.00 87.06 659 SER A O 1
ATOM 5262 N N . SER A 1 660 ? -6.666 18.597 -22.767 1.00 87.25 660 SER A N 1
ATOM 5263 C CA . SER A 1 660 ? -5.947 18.819 -21.512 1.00 87.25 660 SER A CA 1
ATOM 5264 C C . SER A 1 660 ? -4.694 19.679 -21.706 1.00 87.25 660 SER A C 1
ATOM 5266 O O . SER A 1 660 ? -3.795 19.340 -22.479 1.00 87.25 660 SER A O 1
ATOM 5268 N N . GLU A 1 661 ? -4.562 20.740 -20.904 1.00 84.75 661 GLU A N 1
ATOM 5269 C CA . GLU A 1 661 ? -3.358 21.586 -20.852 1.00 84.75 661 GLU A CA 1
ATOM 5270 C C . GLU A 1 661 ? -2.070 20.791 -20.578 1.00 84.75 661 GLU A C 1
ATOM 5272 O O . GLU A 1 661 ? -0.980 21.193 -20.983 1.00 84.75 661 GLU A O 1
ATOM 5277 N N . ILE A 1 662 ? -2.188 19.647 -19.897 1.00 82.56 662 ILE A N 1
ATOM 5278 C CA . ILE A 1 662 ? -1.073 18.763 -19.532 1.00 82.56 662 ILE A CA 1
ATOM 5279 C C . ILE A 1 662 ? -0.431 18.143 -20.776 1.00 82.56 662 ILE A C 1
ATOM 5281 O O . ILE A 1 662 ? 0.785 17.952 -20.832 1.00 82.56 662 ILE A O 1
ATOM 5285 N N . LEU A 1 663 ? -1.252 17.844 -21.782 1.00 87.19 663 LEU A N 1
ATOM 5286 C CA . LEU A 1 663 ? -0.863 17.152 -23.009 1.00 87.19 663 LEU A CA 1
ATOM 5287 C C . LEU A 1 663 ? -0.810 18.097 -24.217 1.00 87.19 663 LEU A C 1
ATOM 5289 O O . LEU A 1 663 ? -0.746 17.656 -25.374 1.00 87.19 663 LEU A O 1
ATOM 5293 N N . ASN A 1 664 ? -0.764 19.405 -23.951 1.00 87.06 664 ASN A N 1
ATOM 5294 C CA . ASN A 1 664 ? -0.393 20.416 -24.928 1.00 87.06 664 ASN A CA 1
ATOM 5295 C C . ASN A 1 664 ? 1.139 20.433 -25.100 1.00 87.06 664 ASN A C 1
ATOM 5297 O O . ASN A 1 664 ? 1.867 21.212 -24.476 1.00 87.06 664 ASN A O 1
ATOM 5301 N N . LEU A 1 665 ? 1.644 19.480 -25.887 1.00 86.81 665 LEU A N 1
ATOM 5302 C CA . LEU A 1 665 ? 3.074 19.306 -26.129 1.00 86.81 665 LEU A CA 1
ATOM 5303 C C . LEU A 1 665 ? 3.569 20.315 -27.178 1.00 86.81 665 LEU A C 1
ATOM 5305 O O . LEU A 1 665 ? 2.961 20.413 -28.243 1.00 86.81 665 LEU A O 1
ATOM 5309 N N . PRO A 1 666 ? 4.673 21.042 -26.915 1.00 85.38 666 PRO A N 1
ATOM 5310 C CA . PRO A 1 666 ? 5.192 22.033 -27.853 1.00 85.38 666 PRO A CA 1
ATOM 5311 C C . PRO A 1 666 ? 5.671 21.363 -29.144 1.00 85.38 666 PRO A C 1
ATOM 5313 O O . PRO A 1 666 ? 6.212 20.254 -29.100 1.00 85.38 666 PRO A O 1
ATOM 5316 N N . LEU A 1 667 ? 5.489 22.048 -30.274 1.00 83.88 667 LEU A N 1
ATOM 5317 C CA . LEU A 1 667 ? 6.025 21.626 -31.568 1.00 83.88 667 LEU A CA 1
ATOM 5318 C C . LEU A 1 667 ? 7.555 21.719 -31.557 1.00 83.88 667 LEU A C 1
ATOM 5320 O O . LEU A 1 667 ? 8.102 22.714 -31.072 1.00 83.88 667 LEU A O 1
ATOM 5324 N N . ASP A 1 668 ? 8.242 20.707 -32.090 1.00 84.75 668 ASP A N 1
ATOM 5325 C CA . ASP A 1 668 ? 9.692 20.772 -32.294 1.00 84.75 668 ASP A CA 1
ATOM 5326 C C . ASP A 1 668 ? 9.996 21.311 -33.703 1.00 84.75 668 ASP A C 1
ATOM 5328 O O . ASP A 1 668 ? 9.733 20.621 -34.689 1.00 84.75 668 ASP A O 1
ATOM 5332 N N . PRO A 1 669 ? 10.571 22.523 -33.837 1.00 81.75 669 PRO A N 1
ATOM 5333 C CA . PRO A 1 669 ? 10.861 23.108 -35.144 1.00 81.75 669 PRO A CA 1
ATOM 5334 C C . PRO A 1 669 ? 11.943 22.347 -35.927 1.00 81.75 669 PRO A C 1
ATOM 5336 O O . PRO A 1 669 ? 12.134 22.620 -37.109 1.00 81.75 669 PRO A O 1
ATOM 5339 N N . LYS A 1 670 ? 12.679 21.423 -35.291 1.00 85.38 670 LYS A N 1
ATOM 5340 C CA . LYS A 1 670 ? 13.719 20.608 -35.939 1.00 85.38 670 LYS A CA 1
ATOM 5341 C C . LYS A 1 670 ? 13.169 19.341 -36.596 1.00 85.38 670 LYS A C 1
ATOM 5343 O O . LYS A 1 670 ? 13.919 18.654 -37.286 1.00 85.38 670 LYS A O 1
ATOM 5348 N N . ILE A 1 671 ? 11.897 19.019 -36.373 1.00 87.56 671 ILE A N 1
ATOM 5349 C CA . ILE A 1 671 ? 11.240 17.808 -36.866 1.00 87.56 671 ILE A CA 1
ATOM 5350 C C . ILE A 1 671 ? 10.184 18.214 -37.896 1.00 87.56 671 ILE A C 1
ATOM 5352 O O . ILE A 1 671 ? 9.517 19.236 -37.750 1.00 87.56 671 ILE A O 1
ATOM 5356 N N . ALA A 1 672 ? 10.015 17.411 -38.951 1.00 88.25 672 ALA A N 1
ATOM 5357 C CA . ALA A 1 672 ? 8.948 17.633 -39.924 1.00 88.25 672 ALA A CA 1
ATOM 5358 C C . ALA A 1 672 ? 7.566 17.652 -39.224 1.00 88.25 672 ALA A C 1
ATOM 5360 O O . ALA A 1 672 ? 7.318 16.774 -38.391 1.00 88.25 672 ALA A O 1
ATOM 5361 N N . PRO A 1 673 ? 6.647 18.581 -39.565 1.00 89.31 673 PRO A N 1
ATOM 5362 C CA . PRO A 1 673 ? 5.371 18.742 -38.857 1.00 89.31 673 PRO A CA 1
ATOM 5363 C C . PRO A 1 673 ? 4.538 17.457 -38.742 1.00 89.31 673 PRO A C 1
ATOM 5365 O O . PRO A 1 673 ? 3.935 17.194 -37.704 1.00 89.31 673 PRO A O 1
ATOM 5368 N N . GLU A 1 674 ? 4.542 16.625 -39.784 1.00 89.12 674 GLU A N 1
ATOM 5369 C CA . GLU A 1 674 ? 3.830 15.342 -39.820 1.00 89.12 674 GLU A CA 1
ATOM 5370 C C . GLU A 1 674 ? 4.399 14.340 -38.804 1.00 89.12 674 GLU A C 1
ATOM 5372 O O . GLU A 1 674 ? 3.656 13.744 -38.022 1.00 89.12 674 GLU A O 1
ATOM 5377 N N . LYS A 1 675 ? 5.731 14.218 -38.742 1.00 90.44 675 LYS A N 1
ATOM 5378 C CA . LYS A 1 675 ? 6.427 13.369 -37.765 1.00 90.44 675 LYS A CA 1
ATOM 5379 C C . LYS A 1 675 ? 6.227 13.873 -36.337 1.00 90.44 675 LYS A C 1
ATOM 5381 O O . LYS A 1 675 ? 5.968 13.083 -35.433 1.00 90.44 675 LYS A O 1
ATOM 5386 N N . ASP A 1 676 ? 6.305 15.185 -36.125 1.00 91.12 676 ASP A N 1
ATOM 5387 C CA . ASP A 1 676 ? 6.096 15.778 -34.802 1.00 91.12 676 ASP A CA 1
ATOM 5388 C C . ASP A 1 676 ? 4.655 15.564 -34.299 1.00 91.12 676 ASP A C 1
ATOM 5390 O O . ASP A 1 676 ? 4.436 15.250 -33.120 1.00 91.12 676 ASP A O 1
ATOM 5394 N N . SER A 1 677 ? 3.676 15.643 -35.208 1.00 92.12 677 SER A N 1
ATOM 5395 C CA . SER A 1 677 ? 2.274 15.298 -34.949 1.00 92.12 677 SER A CA 1
ATOM 5396 C C . SER A 1 677 ? 2.104 13.817 -34.594 1.00 92.12 677 SER A C 1
ATOM 5398 O O . SER A 1 677 ? 1.427 13.491 -33.611 1.00 92.12 677 SER A O 1
ATOM 5400 N N . LEU A 1 678 ? 2.778 12.913 -35.315 1.00 94.12 678 LEU A N 1
ATOM 5401 C CA . LEU A 1 678 ? 2.780 11.480 -35.015 1.00 94.12 678 LEU A CA 1
ATOM 5402 C C . LEU A 1 678 ? 3.360 11.194 -33.620 1.00 94.12 678 LEU A C 1
ATOM 5404 O O . LEU A 1 678 ? 2.740 10.483 -32.828 1.00 94.12 678 LEU A O 1
ATOM 5408 N N . TYR A 1 679 ? 4.512 11.779 -33.279 1.00 94.44 679 TYR A N 1
ATOM 5409 C CA . TYR A 1 679 ? 5.154 11.589 -31.971 1.00 94.44 679 TYR A CA 1
ATOM 5410 C C . TYR A 1 679 ? 4.300 12.147 -30.826 1.00 94.44 679 TYR A C 1
ATOM 5412 O O . TYR A 1 679 ? 4.189 11.531 -29.763 1.00 94.44 679 TYR A O 1
ATOM 5420 N N . THR A 1 680 ? 3.645 13.286 -31.058 1.00 93.88 680 THR A N 1
ATOM 5421 C CA . THR A 1 680 ? 2.692 13.886 -30.117 1.00 93.88 680 THR A CA 1
ATOM 5422 C C . THR A 1 680 ? 1.475 12.982 -29.911 1.00 93.88 680 THR A C 1
ATOM 5424 O O . THR A 1 680 ? 1.075 12.734 -28.772 1.00 93.88 680 THR A O 1
ATOM 5427 N N . SER A 1 681 ? 0.917 12.439 -30.994 1.00 94.06 681 SER A N 1
ATOM 5428 C CA . SER A 1 681 ? -0.231 11.527 -30.953 1.00 94.06 681 SER A CA 1
ATOM 5429 C C . SER A 1 681 ? 0.108 10.217 -30.245 1.00 94.06 681 SER A C 1
ATOM 5431 O O . SER A 1 681 ? -0.661 9.762 -29.403 1.00 94.06 681 SER A O 1
ATOM 5433 N N . ALA A 1 682 ? 1.291 9.652 -30.498 1.00 95.31 682 ALA A N 1
ATOM 5434 C CA . ALA A 1 682 ? 1.781 8.463 -29.807 1.00 95.31 682 ALA A CA 1
ATOM 5435 C C . ALA A 1 682 ? 1.908 8.684 -28.290 1.00 95.31 682 ALA A C 1
ATOM 5437 O O . ALA A 1 682 ? 1.454 7.853 -27.502 1.00 95.31 682 ALA A O 1
ATOM 5438 N N . ALA A 1 683 ? 2.473 9.824 -27.871 1.00 94.38 683 ALA A N 1
ATOM 5439 C CA . ALA A 1 683 ? 2.564 10.175 -26.456 1.00 94.38 683 ALA A CA 1
ATOM 5440 C C . ALA A 1 683 ? 1.171 10.327 -25.818 1.00 94.38 683 ALA A C 1
ATOM 5442 O O . ALA A 1 683 ? 0.922 9.762 -24.754 1.00 94.38 683 ALA A O 1
ATOM 5443 N N . ARG A 1 684 ? 0.241 11.023 -26.484 1.00 94.50 684 ARG A N 1
ATOM 5444 C CA . ARG A 1 684 ? -1.148 11.184 -26.015 1.00 94.50 684 ARG A CA 1
ATOM 5445 C C . ARG A 1 684 ? -1.887 9.854 -25.907 1.00 94.50 684 ARG A C 1
ATOM 5447 O O . ARG A 1 684 ? -2.558 9.630 -24.905 1.00 94.50 684 ARG A O 1
ATOM 5454 N N . LEU A 1 685 ? -1.731 8.959 -26.884 1.00 95.06 685 LEU A N 1
ATOM 5455 C CA . LEU A 1 685 ? -2.339 7.626 -26.861 1.00 95.06 685 LEU A CA 1
ATOM 5456 C C . LEU A 1 685 ? -1.873 6.807 -25.658 1.00 95.06 685 LEU A C 1
ATOM 5458 O O . LEU A 1 685 ? -2.688 6.117 -25.054 1.00 95.06 685 LEU A O 1
ATOM 5462 N N . LEU A 1 686 ? -0.599 6.907 -25.262 1.00 92.06 686 LEU A N 1
ATOM 5463 C CA . LEU A 1 686 ? -0.128 6.219 -24.061 1.00 92.06 686 LEU A CA 1
ATOM 5464 C C . LEU A 1 686 ? -0.830 6.735 -22.796 1.00 92.06 686 LEU A C 1
ATOM 5466 O O . LEU A 1 686 ? -1.287 5.933 -21.986 1.00 92.06 686 LEU A O 1
ATOM 5470 N N . PHE A 1 687 ? -0.956 8.057 -22.644 1.00 90.31 687 PHE A N 1
ATOM 5471 C CA . PHE A 1 687 ? -1.686 8.650 -21.518 1.00 90.31 687 PHE A CA 1
ATOM 5472 C C . PHE A 1 687 ? -3.171 8.281 -21.550 1.00 90.31 687 PHE A C 1
ATOM 5474 O O . PHE A 1 687 ? -3.728 7.920 -20.522 1.00 90.31 687 PHE A O 1
ATOM 5481 N N . PHE A 1 688 ? -3.798 8.295 -22.723 1.00 91.12 688 PHE A N 1
ATOM 5482 C CA . PHE A 1 688 ? -5.176 7.851 -22.901 1.00 91.12 688 PHE A CA 1
ATOM 5483 C C . PHE A 1 688 ? -5.380 6.394 -22.461 1.00 91.12 688 PHE A C 1
ATOM 5485 O O . PHE A 1 688 ? -6.315 6.105 -21.720 1.00 91.12 688 PHE A O 1
ATOM 5492 N N . ILE A 1 689 ? -4.465 5.493 -22.832 1.00 88.94 689 ILE A N 1
ATOM 5493 C CA . ILE A 1 689 ? -4.485 4.090 -22.395 1.00 88.94 689 ILE A CA 1
ATOM 5494 C C . ILE A 1 689 ? -4.361 3.984 -20.868 1.00 88.94 689 ILE A C 1
ATOM 5496 O O . ILE A 1 689 ? -5.111 3.233 -20.251 1.00 88.94 689 ILE A O 1
ATOM 5500 N N . PHE A 1 690 ? -3.468 4.764 -20.250 1.00 84.88 690 PHE A N 1
ATOM 5501 C CA . PHE A 1 690 ? -3.323 4.791 -18.791 1.00 84.88 690 PHE A CA 1
ATOM 5502 C C . PHE A 1 690 ? -4.584 5.279 -18.067 1.00 84.88 690 PHE A C 1
ATOM 5504 O O . PHE A 1 690 ? -4.908 4.762 -17.003 1.00 84.88 690 PHE A O 1
ATOM 5511 N N . GLN A 1 691 ? -5.300 6.254 -18.632 1.00 82.88 691 GLN A N 1
ATOM 5512 C CA . GLN A 1 691 ? -6.545 6.769 -18.053 1.00 82.88 691 GLN A CA 1
ATOM 5513 C C . GLN A 1 691 ? -7.733 5.819 -18.270 1.00 82.88 691 GLN A C 1
ATOM 5515 O O . GLN A 1 691 ? -8.629 5.759 -17.430 1.00 82.88 691 GLN A O 1
ATOM 5520 N N . HIS A 1 692 ? -7.734 5.055 -19.368 1.00 83.44 692 HIS A N 1
ATOM 5521 C CA . HIS A 1 692 ? -8.858 4.215 -19.787 1.00 83.44 692 HIS A CA 1
ATOM 5522 C C . HIS A 1 692 ? -8.425 2.757 -20.040 1.00 83.44 692 HIS A C 1
ATOM 5524 O O . HIS A 1 692 ? -8.405 2.295 -21.187 1.00 83.44 692 HIS A O 1
ATOM 5530 N N . PRO A 1 693 ? -8.145 1.976 -18.976 1.00 78.38 693 PRO A N 1
ATOM 5531 C CA . PRO A 1 693 ? -7.613 0.614 -19.092 1.00 78.38 693 PRO A CA 1
ATOM 5532 C C . PRO A 1 693 ? -8.558 -0.379 -19.796 1.00 78.38 693 PRO A C 1
ATOM 5534 O O . PRO A 1 693 ? -8.115 -1.422 -20.273 1.00 78.38 693 PRO A O 1
ATOM 5537 N N . LEU A 1 694 ? -9.851 -0.058 -19.935 1.00 79.75 694 LEU A N 1
ATOM 5538 C CA . LEU A 1 694 ? -10.821 -0.859 -20.702 1.00 79.75 694 LEU A CA 1
ATOM 5539 C C . LEU A 1 694 ? -10.418 -1.043 -22.176 1.00 79.75 694 LEU A C 1
ATOM 5541 O O . LEU A 1 694 ? -10.795 -2.020 -22.819 1.00 79.75 694 LEU A O 1
ATOM 5545 N N . ILE A 1 695 ? -9.621 -0.123 -22.718 1.00 82.62 695 ILE A N 1
ATOM 5546 C CA . ILE A 1 695 ? -9.142 -0.178 -24.105 1.00 82.62 695 ILE A CA 1
ATOM 5547 C C . ILE A 1 695 ? -8.058 -1.248 -24.268 1.00 82.62 695 ILE A C 1
ATOM 5549 O O . ILE A 1 695 ? -7.862 -1.785 -25.358 1.00 82.62 695 ILE A O 1
ATOM 5553 N N . GLU A 1 696 ? -7.385 -1.619 -23.181 1.00 82.00 696 GLU A N 1
ATOM 5554 C CA . GLU A 1 696 ? -6.378 -2.680 -23.181 1.00 82.00 696 GLU A CA 1
ATOM 5555 C C . GLU A 1 696 ? -6.998 -4.072 -23.303 1.00 82.00 696 GLU A C 1
ATOM 5557 O O . GLU A 1 696 ? -6.367 -4.996 -23.820 1.00 82.00 696 GLU A O 1
ATOM 5562 N N . THR A 1 697 ? -8.235 -4.234 -22.829 1.00 81.25 697 THR A N 1
ATOM 5563 C CA . THR A 1 697 ? -8.931 -5.524 -22.799 1.00 81.25 697 THR A CA 1
ATOM 5564 C C . THR A 1 697 ? -9.879 -5.717 -23.981 1.00 81.25 697 THR A C 1
ATOM 5566 O O . THR A 1 697 ? -10.242 -6.857 -24.277 1.00 81.25 697 THR A O 1
ATOM 5569 N N . HIS A 1 698 ? -10.236 -4.648 -24.700 1.00 83.56 698 HIS A N 1
ATOM 5570 C CA . HIS A 1 698 ? -11.194 -4.717 -25.799 1.00 83.56 698 HIS A CA 1
ATOM 5571 C C . HIS A 1 698 ? -10.634 -5.449 -27.043 1.00 83.56 698 HIS A C 1
ATOM 5573 O O . HIS A 1 698 ? -9.519 -5.151 -27.479 1.00 83.56 698 HIS A O 1
ATOM 5579 N N . PRO A 1 699 ? -11.390 -6.372 -27.679 1.00 85.25 699 PRO A N 1
ATOM 5580 C CA . PRO A 1 699 ? -10.884 -7.212 -28.773 1.00 85.25 699 PRO A CA 1
ATOM 5581 C C . PRO A 1 699 ? -10.293 -6.456 -29.971 1.00 85.25 699 PRO A C 1
ATOM 5583 O O . PRO A 1 699 ? -9.286 -6.894 -30.522 1.00 85.25 699 PRO A O 1
ATOM 5586 N N . SER A 1 700 ? -10.887 -5.323 -30.364 1.00 85.75 700 SER A N 1
ATOM 5587 C CA . SER A 1 700 ? -10.434 -4.536 -31.525 1.00 85.75 700 SER A CA 1
ATOM 5588 C C . SER A 1 700 ? -9.150 -3.738 -31.282 1.00 85.75 700 SER A C 1
ATOM 5590 O O . SER A 1 700 ? -8.459 -3.396 -32.234 1.00 85.75 700 SER A O 1
ATOM 5592 N N . THR A 1 701 ? -8.813 -3.437 -30.027 1.00 87.88 701 THR A N 1
ATOM 5593 C CA . THR A 1 701 ? -7.687 -2.558 -29.672 1.00 87.88 701 THR A CA 1
ATOM 5594 C C . THR A 1 701 ? -6.579 -3.294 -28.934 1.00 87.88 701 THR A C 1
ATOM 5596 O O . THR A 1 701 ? -5.430 -2.868 -29.008 1.00 87.88 701 THR A O 1
ATOM 5599 N N . LYS A 1 702 ? -6.874 -4.422 -28.274 1.00 87.81 702 LYS A N 1
ATOM 5600 C CA . LYS A 1 702 ? -5.948 -5.176 -27.414 1.00 87.81 702 LYS A CA 1
ATOM 5601 C C . LYS A 1 702 ? -4.577 -5.422 -28.047 1.00 87.81 702 LYS A C 1
ATOM 5603 O O . LYS A 1 702 ? -3.555 -5.143 -27.421 1.00 87.81 702 LYS A O 1
ATOM 5608 N N . GLN A 1 703 ? -4.534 -5.929 -29.281 1.00 88.38 703 GLN A N 1
ATOM 5609 C CA . GLN A 1 703 ? -3.262 -6.230 -29.950 1.00 88.38 703 GLN A CA 1
ATOM 5610 C C . GLN A 1 703 ? -2.478 -4.953 -30.278 1.00 88.38 703 GLN A C 1
ATOM 5612 O O . GLN A 1 703 ? -1.269 -4.889 -30.060 1.00 88.38 703 GLN A O 1
ATOM 5617 N N . THR A 1 704 ? -3.161 -3.923 -30.766 1.00 90.06 704 THR A N 1
ATOM 5618 C CA . THR A 1 704 ? -2.540 -2.655 -31.160 1.00 90.06 704 THR A CA 1
ATOM 5619 C C . THR A 1 704 ? -2.064 -1.860 -29.942 1.00 90.06 704 THR A C 1
ATOM 5621 O O . THR A 1 704 ? -0.972 -1.298 -29.964 1.00 90.06 704 THR A O 1
ATOM 5624 N N . VAL A 1 705 ? -2.808 -1.899 -28.832 1.00 90.50 705 VAL A N 1
ATOM 5625 C CA . VAL A 1 705 ? -2.376 -1.378 -27.526 1.00 90.50 705 VAL A CA 1
ATOM 5626 C C . VAL A 1 705 ? -1.129 -2.108 -27.036 1.00 90.50 705 VAL A C 1
ATOM 5628 O O . VAL A 1 705 ? -0.175 -1.459 -26.608 1.00 90.50 705 VAL A O 1
ATOM 5631 N N . ALA A 1 706 ? -1.101 -3.443 -27.117 1.00 88.06 706 ALA A N 1
ATOM 5632 C CA . ALA A 1 706 ? 0.074 -4.221 -26.729 1.00 88.06 706 ALA A CA 1
ATOM 5633 C C . ALA A 1 706 ? 1.307 -3.837 -27.565 1.00 88.06 706 ALA A C 1
ATOM 5635 O O . ALA A 1 706 ? 2.391 -3.661 -27.008 1.00 88.06 706 ALA A O 1
ATOM 5636 N N . ASN A 1 707 ? 1.133 -3.627 -28.874 1.00 88.88 707 ASN A N 1
ATOM 5637 C CA . ASN A 1 707 ? 2.194 -3.154 -29.763 1.00 88.88 707 ASN A CA 1
ATOM 5638 C C . ASN A 1 707 ? 2.670 -1.742 -29.380 1.00 88.88 707 ASN A C 1
ATOM 5640 O O . ASN A 1 707 ? 3.871 -1.527 -29.238 1.00 88.88 707 ASN A O 1
ATOM 5644 N N . LEU A 1 708 ? 1.755 -0.794 -29.142 1.00 91.69 708 LEU A N 1
ATOM 5645 C CA . LEU A 1 708 ? 2.121 0.568 -28.743 1.00 91.69 708 LEU A CA 1
ATOM 5646 C C . LEU A 1 708 ? 2.874 0.579 -27.405 1.00 91.69 708 LEU A C 1
ATOM 5648 O O . LEU A 1 708 ? 3.914 1.225 -27.279 1.00 91.69 708 LEU A O 1
ATOM 5652 N N . LYS A 1 709 ? 2.401 -0.189 -26.417 1.00 90.06 709 LYS A N 1
ATOM 5653 C CA . LYS A 1 709 ? 3.080 -0.362 -25.126 1.00 90.06 709 LYS A CA 1
ATOM 5654 C C . LYS A 1 709 ? 4.478 -0.952 -25.290 1.00 90.06 709 LYS A C 1
ATOM 5656 O O . LYS A 1 709 ? 5.412 -0.458 -24.666 1.00 90.06 709 LYS A O 1
ATOM 5661 N N . MET A 1 710 ? 4.636 -1.953 -26.156 1.00 88.25 710 MET A N 1
ATOM 5662 C CA . MET A 1 710 ? 5.937 -2.541 -26.492 1.00 88.25 710 MET A CA 1
ATOM 5663 C C . MET A 1 710 ? 6.913 -1.547 -27.124 1.00 88.25 710 MET A C 1
ATOM 5665 O O . MET A 1 710 ? 8.122 -1.737 -27.007 1.00 88.25 710 MET A O 1
ATOM 5669 N N . ILE A 1 711 ? 6.407 -0.499 -27.778 1.00 89.94 711 ILE A N 1
ATOM 5670 C CA . ILE A 1 711 ? 7.239 0.556 -28.358 1.00 89.94 711 ILE A CA 1
ATOM 5671 C C . ILE A 1 711 ? 7.602 1.610 -27.313 1.00 89.94 711 ILE A C 1
ATOM 5673 O O . ILE A 1 711 ? 8.767 1.981 -27.180 1.00 89.94 711 ILE A O 1
ATOM 5677 N N . LEU A 1 712 ? 6.612 2.088 -26.560 1.00 92.31 712 LEU A N 1
ATOM 5678 C CA . LEU A 1 712 ? 6.752 3.294 -25.747 1.00 92.31 712 LEU A CA 1
ATOM 5679 C C . LEU A 1 712 ? 7.198 3.032 -24.304 1.00 92.31 712 LEU A C 1
ATOM 5681 O O . LEU A 1 712 ? 7.966 3.819 -23.752 1.00 92.31 712 LEU A O 1
ATOM 5685 N N . LEU A 1 713 ? 6.752 1.941 -23.675 1.00 90.81 713 LEU A N 1
ATOM 5686 C CA . LEU A 1 713 ? 7.077 1.677 -22.270 1.00 90.81 713 LEU A CA 1
ATOM 5687 C C . LEU A 1 713 ? 8.565 1.393 -22.030 1.00 90.81 713 LEU A C 1
ATOM 5689 O O . LEU A 1 713 ? 9.082 1.934 -21.052 1.00 90.81 713 LEU A O 1
ATOM 5693 N N . PRO A 1 714 ? 9.290 0.633 -22.880 1.00 90.12 714 PRO A N 1
ATOM 5694 C CA . PRO A 1 714 ? 10.722 0.427 -22.674 1.00 90.12 714 PRO A CA 1
ATOM 5695 C C . PRO A 1 714 ? 11.513 1.739 -22.682 1.00 90.12 714 PRO A C 1
ATOM 5697 O O . PRO A 1 714 ? 12.400 1.918 -21.852 1.00 90.12 714 PRO A O 1
ATOM 5700 N N . LEU A 1 715 ? 11.151 2.682 -23.566 1.00 90.12 715 LEU A N 1
ATOM 5701 C CA . LEU A 1 715 ? 11.764 4.015 -23.622 1.00 90.12 715 LEU A CA 1
ATOM 5702 C C . LEU A 1 715 ? 11.631 4.736 -22.280 1.00 90.12 715 LEU A C 1
ATOM 5704 O O . LEU A 1 715 ? 12.608 5.260 -21.745 1.00 90.12 715 LEU A O 1
ATOM 5708 N N . LEU A 1 716 ? 10.413 4.745 -21.737 1.00 91.25 716 LEU A N 1
ATOM 5709 C CA . LEU A 1 716 ? 10.108 5.456 -20.506 1.00 91.25 716 LEU A CA 1
ATOM 5710 C C . LEU A 1 716 ? 10.729 4.776 -19.277 1.00 91.25 716 LEU A C 1
ATOM 5712 O O . LEU A 1 716 ? 11.323 5.452 -18.440 1.00 91.25 716 LEU A O 1
ATOM 5716 N N . GLN A 1 717 ? 10.651 3.444 -19.195 1.00 90.44 717 GLN A N 1
ATOM 5717 C CA . GLN A 1 717 ? 11.239 2.651 -18.107 1.00 90.44 717 GLN A CA 1
ATOM 5718 C C . GLN A 1 717 ? 12.748 2.838 -18.022 1.00 90.44 717 GLN A C 1
ATOM 5720 O O . GLN A 1 717 ? 13.287 3.085 -16.944 1.00 90.44 717 GLN A O 1
ATOM 5725 N N . TYR A 1 718 ? 13.417 2.783 -19.170 1.00 88.75 718 TYR A N 1
ATOM 5726 C CA . TYR A 1 718 ? 14.843 3.028 -19.245 1.00 88.75 718 TYR A CA 1
ATOM 5727 C C . TYR A 1 718 ? 15.199 4.459 -18.818 1.00 88.75 718 TYR A C 1
ATOM 5729 O O . TYR A 1 718 ? 16.102 4.659 -18.006 1.00 88.75 718 TYR A O 1
ATOM 5737 N N . ALA A 1 719 ? 14.452 5.460 -19.295 1.00 91.00 719 ALA A N 1
ATOM 5738 C CA . ALA A 1 719 ? 14.685 6.852 -18.925 1.00 91.00 719 ALA A CA 1
ATOM 5739 C C . ALA A 1 719 ? 14.487 7.117 -17.423 1.00 91.00 719 ALA A C 1
ATOM 5741 O O . ALA A 1 719 ? 15.216 7.934 -16.858 1.00 91.00 719 ALA A O 1
ATOM 5742 N N . PHE A 1 720 ? 13.548 6.423 -16.770 1.00 90.69 720 PHE A N 1
ATOM 5743 C CA . PHE A 1 720 ? 13.326 6.539 -15.327 1.00 90.69 720 PHE A CA 1
ATOM 5744 C C . PHE A 1 720 ? 14.433 5.917 -14.476 1.00 90.69 720 PHE A C 1
ATOM 5746 O O . PHE A 1 720 ? 14.654 6.375 -13.360 1.00 90.69 720 PHE A O 1
ATOM 5753 N N . LYS A 1 721 ? 15.152 4.923 -15.004 1.00 88.69 721 LYS A N 1
ATOM 5754 C CA . LYS A 1 721 ? 16.282 4.274 -14.318 1.00 88.69 721 LYS A CA 1
ATOM 5755 C C . LYS A 1 721 ? 17.647 4.862 -14.688 1.00 88.69 721 LYS A C 1
ATOM 5757 O O . LYS A 1 721 ? 18.674 4.377 -14.217 1.00 88.69 721 LYS A O 1
ATOM 5762 N N . LYS A 1 722 ? 17.682 5.895 -15.534 1.00 88.81 722 LYS A N 1
ATOM 5763 C CA . LYS A 1 722 ? 18.923 6.566 -15.931 1.00 88.81 722 LYS A CA 1
ATOM 5764 C C . LYS A 1 722 ? 19.474 7.403 -14.770 1.00 88.81 722 LYS A C 1
ATOM 5766 O O . LYS A 1 722 ? 18.743 8.229 -14.220 1.00 88.81 722 LYS A O 1
ATOM 5771 N N . VAL A 1 723 ? 20.756 7.237 -14.440 1.00 87.25 723 VAL A N 1
ATOM 5772 C CA . VAL A 1 723 ? 21.419 7.901 -13.295 1.00 87.25 723 VAL A CA 1
ATOM 5773 C C . VAL A 1 723 ? 21.257 9.424 -13.361 1.00 87.25 723 VAL A C 1
ATOM 5775 O O . VAL A 1 723 ? 20.884 10.066 -12.384 1.00 87.25 723 VAL A O 1
ATOM 5778 N N . GLU A 1 724 ? 21.408 10.010 -14.547 1.00 87.75 724 GLU A N 1
ATOM 5779 C CA . GLU A 1 724 ? 21.343 11.460 -14.769 1.00 87.75 724 GLU A CA 1
ATOM 5780 C C . GLU A 1 724 ? 19.937 12.049 -14.564 1.00 87.75 724 GLU A C 1
ATOM 5782 O O . GLU A 1 724 ? 19.770 13.269 -14.452 1.00 87.75 724 GLU A O 1
ATOM 5787 N N . ASN A 1 725 ? 18.911 11.194 -14.532 1.00 89.62 725 ASN A N 1
ATOM 5788 C CA . ASN A 1 725 ? 17.530 11.595 -14.295 1.00 89.62 725 ASN A CA 1
ATOM 5789 C C . ASN A 1 725 ? 17.099 11.407 -12.837 1.00 89.62 725 ASN A C 1
ATOM 5791 O O . ASN A 1 725 ? 16.102 12.011 -12.443 1.00 89.62 725 ASN A O 1
ATOM 5795 N N . GLN A 1 726 ? 17.832 10.637 -12.028 1.00 87.44 726 GLN A N 1
ATOM 5796 C CA . GLN A 1 726 ? 17.396 10.209 -10.696 1.00 87.44 726 GLN A CA 1
ATOM 5797 C C . GLN A 1 726 ? 17.003 11.394 -9.799 1.00 87.44 726 GLN A C 1
ATOM 5799 O O . GLN A 1 726 ? 15.870 11.456 -9.326 1.00 87.44 726 GLN A O 1
ATOM 5804 N N . THR A 1 727 ? 17.873 12.397 -9.646 1.00 88.12 727 THR A N 1
ATOM 5805 C CA . THR A 1 727 ? 17.582 13.597 -8.835 1.00 88.12 727 THR A CA 1
ATOM 5806 C C . THR A 1 727 ? 16.378 14.379 -9.361 1.00 88.12 727 THR A C 1
ATOM 5808 O O . THR A 1 727 ? 15.537 14.837 -8.591 1.00 88.12 727 THR A O 1
ATOM 5811 N N . LYS A 1 728 ? 16.247 14.513 -10.688 1.00 88.94 728 LYS A N 1
ATOM 5812 C CA . LYS A 1 728 ? 15.117 15.228 -11.306 1.00 88.94 728 LYS A CA 1
ATOM 5813 C C . LYS A 1 728 ? 13.796 14.506 -11.060 1.00 88.94 728 LYS A C 1
ATOM 5815 O O . LYS A 1 728 ? 12.785 15.170 -10.857 1.00 88.94 728 LYS A O 1
ATOM 5820 N N . LEU A 1 729 ? 13.805 13.175 -11.099 1.00 90.44 729 LEU A N 1
ATOM 5821 C CA . LEU A 1 729 ? 12.628 12.349 -10.854 1.00 90.44 729 LEU A CA 1
ATOM 5822 C C . LEU A 1 729 ? 12.237 12.384 -9.376 1.00 90.44 729 LEU A C 1
ATOM 5824 O O . LEU A 1 729 ? 11.073 12.636 -9.087 1.00 90.44 729 LEU A O 1
ATOM 5828 N N . LYS A 1 730 ? 13.191 12.263 -8.446 1.00 88.38 730 LYS A N 1
ATOM 5829 C CA . LYS A 1 730 ? 12.930 12.434 -7.004 1.00 88.38 730 LYS A CA 1
ATOM 5830 C C . LYS A 1 730 ? 12.296 13.790 -6.694 1.00 88.38 730 LYS A C 1
ATOM 5832 O O . LYS A 1 730 ? 11.254 13.847 -6.052 1.00 88.38 730 LYS A O 1
ATOM 5837 N N . ASN A 1 731 ? 12.836 14.875 -7.252 1.00 86.94 731 ASN A N 1
ATOM 5838 C CA . ASN A 1 731 ? 12.284 16.222 -7.059 1.00 86.94 731 ASN A CA 1
ATOM 5839 C C . ASN A 1 731 ? 10.861 16.393 -7.625 1.00 86.94 731 ASN A C 1
ATOM 5841 O O . ASN A 1 731 ? 10.158 17.320 -7.235 1.00 86.94 731 ASN A O 1
ATOM 5845 N N . LEU A 1 732 ? 10.437 15.535 -8.559 1.00 88.25 732 LEU A N 1
ATOM 5846 C CA . LEU A 1 732 ? 9.064 15.513 -9.070 1.00 88.25 732 LEU A CA 1
ATOM 5847 C C . LEU A 1 732 ? 8.145 14.611 -8.246 1.00 88.25 732 LEU A C 1
ATOM 5849 O O . LEU A 1 732 ? 6.975 14.939 -8.076 1.00 88.25 732 LEU A O 1
ATOM 5853 N N . LEU A 1 733 ? 8.665 13.487 -7.752 1.00 90.62 733 LEU A N 1
ATOM 5854 C CA . LEU A 1 733 ? 7.900 12.486 -7.017 1.00 90.62 733 LEU A CA 1
ATOM 5855 C C . LEU A 1 733 ? 7.643 12.908 -5.572 1.00 90.62 733 LEU A C 1
ATOM 5857 O O . LEU A 1 733 ? 6.515 12.808 -5.094 1.00 90.62 733 LEU A O 1
ATOM 5861 N N . ASN A 1 734 ? 8.680 13.379 -4.880 1.00 89.25 734 ASN A N 1
ATOM 5862 C CA . ASN A 1 734 ? 8.626 13.602 -3.442 1.00 89.25 734 ASN A CA 1
ATOM 5863 C C . ASN A 1 734 ? 7.535 14.601 -3.023 1.00 89.25 734 ASN A C 1
ATOM 5865 O O . ASN A 1 734 ? 6.851 14.292 -2.054 1.00 89.25 734 ASN A O 1
ATOM 5869 N N . PRO A 1 735 ? 7.262 15.715 -3.739 1.00 87.56 735 PRO A N 1
ATOM 5870 C CA . PRO A 1 735 ? 6.138 16.592 -3.401 1.00 87.56 735 PRO A CA 1
ATOM 5871 C C . PRO A 1 735 ? 4.768 15.912 -3.508 1.00 87.56 735 PRO A C 1
ATOM 5873 O O . PRO A 1 735 ? 3.863 16.206 -2.730 1.00 87.56 735 PRO A O 1
ATOM 5876 N N . ILE A 1 736 ? 4.601 14.991 -4.462 1.00 88.88 736 ILE A N 1
ATOM 5877 C CA . ILE A 1 736 ? 3.353 14.236 -4.634 1.00 88.88 736 ILE A CA 1
ATOM 5878 C C . ILE A 1 736 ? 3.196 13.250 -3.477 1.00 88.88 736 ILE A C 1
ATOM 5880 O O . ILE A 1 736 ? 2.136 13.198 -2.857 1.00 88.88 736 ILE A O 1
ATOM 5884 N N . LEU A 1 737 ? 4.257 12.518 -3.131 1.00 89.38 737 LEU A N 1
ATOM 5885 C CA . LEU A 1 737 ? 4.220 11.620 -1.979 1.00 89.38 737 LEU A CA 1
ATOM 5886 C C . LEU A 1 737 ? 4.084 12.395 -0.662 1.00 89.38 737 LEU A C 1
ATOM 5888 O O . LEU A 1 737 ? 3.345 11.970 0.207 1.00 89.38 737 LEU A O 1
ATOM 5892 N N . ALA A 1 738 ? 4.713 13.556 -0.495 1.00 87.19 738 ALA A N 1
ATOM 5893 C CA . ALA A 1 738 ? 4.554 14.374 0.708 1.00 87.19 738 ALA A CA 1
ATOM 5894 C C . ALA A 1 738 ? 3.101 14.831 0.889 1.00 87.19 738 ALA A C 1
ATOM 5896 O O . ALA A 1 738 ? 2.583 14.810 2.005 1.00 87.19 738 ALA A O 1
ATOM 5897 N N . SER A 1 739 ? 2.410 15.143 -0.215 1.00 85.38 739 SER A N 1
ATOM 5898 C CA . SER A 1 739 ? 0.996 15.521 -0.189 1.00 85.38 739 SER A CA 1
ATOM 5899 C C . SER A 1 739 ? 0.117 14.446 0.477 1.00 85.38 739 SER A C 1
ATOM 5901 O O . SER A 1 739 ? -0.706 14.758 1.337 1.00 85.38 739 SER A O 1
ATOM 5903 N N . ILE A 1 740 ? 0.353 13.149 0.246 1.00 86.44 740 ILE A N 1
ATOM 5904 C CA . ILE A 1 740 ? -0.476 12.115 0.891 1.00 86.44 740 ILE A CA 1
ATOM 5905 C C . ILE A 1 740 ? -0.310 12.045 2.420 1.00 86.44 740 ILE A C 1
ATOM 5907 O O . ILE A 1 740 ? -1.188 11.511 3.098 1.00 86.44 740 ILE A O 1
ATOM 5911 N N . PHE A 1 741 ? 0.742 12.632 2.994 1.00 84.31 741 PHE A N 1
ATOM 5912 C CA . PHE A 1 741 ? 0.897 12.747 4.449 1.00 84.31 741 PHE A CA 1
ATOM 5913 C C . PHE A 1 741 ? 0.136 13.941 5.036 1.00 84.31 741 PHE A C 1
ATOM 5915 O O . PHE A 1 741 ? -0.063 13.993 6.240 1.00 84.31 741 PHE A O 1
ATOM 5922 N N . LEU A 1 742 ? -0.348 14.872 4.217 1.00 82.12 742 LEU A N 1
ATOM 5923 C CA . LEU A 1 742 ? -1.064 16.052 4.687 1.00 82.12 742 LEU A CA 1
ATOM 5924 C C . LEU A 1 742 ? -2.578 15.794 4.720 1.00 82.12 742 LEU A C 1
ATOM 5926 O O . LEU A 1 742 ? -3.233 15.782 3.677 1.00 82.12 742 LEU A O 1
ATOM 5930 N N . ASP A 1 743 ? -3.145 15.578 5.910 1.00 78.69 743 ASP A N 1
ATOM 5931 C CA . ASP A 1 743 ? -4.598 15.439 6.096 1.00 78.69 743 ASP A CA 1
ATOM 5932 C C . ASP A 1 743 ? -5.246 16.829 6.166 1.00 78.69 743 ASP A C 1
ATOM 5934 O O . ASP A 1 743 ? -5.326 17.446 7.228 1.00 78.69 743 ASP A O 1
ATOM 5938 N N . ALA A 1 744 ? -5.633 17.369 5.006 1.00 69.38 744 ALA A N 1
ATOM 5939 C CA . ALA A 1 744 ? -6.234 18.695 4.928 1.00 69.38 744 ALA A CA 1
ATOM 5940 C C . ALA A 1 744 ? -7.521 18.775 5.767 1.00 69.38 744 ALA A C 1
ATOM 5942 O O . ALA A 1 744 ? -8.375 17.885 5.709 1.00 69.38 744 ALA A O 1
ATOM 5943 N N . HIS A 1 745 ? -7.676 19.875 6.509 1.00 69.44 745 HIS A N 1
ATOM 5944 C CA . HIS A 1 745 ? -8.923 20.203 7.194 1.00 69.44 745 HIS A CA 1
ATOM 5945 C C . HIS A 1 745 ? -10.091 20.165 6.194 1.00 69.44 745 HIS A C 1
ATOM 5947 O O . HIS A 1 745 ? -9.989 20.760 5.122 1.00 69.44 745 HIS A O 1
ATOM 5953 N N . LYS A 1 746 ? -11.184 19.471 6.543 1.00 76.00 746 LYS A N 1
ATOM 5954 C CA . LYS A 1 746 ? -12.410 19.392 5.734 1.00 76.00 746 LYS A CA 1
ATOM 5955 C C . LYS A 1 746 ? -13.410 20.446 6.210 1.00 76.00 746 LYS A C 1
ATOM 5957 O O . LYS A 1 746 ? -14.112 20.184 7.189 1.00 76.00 746 LYS A O 1
ATOM 5962 N N . PRO A 1 747 ? -13.460 21.629 5.577 1.00 79.69 747 PRO A N 1
ATOM 5963 C CA . PRO A 1 747 ? -14.398 22.668 5.966 1.00 79.69 747 PRO A CA 1
ATOM 5964 C C . PRO A 1 747 ? -15.848 22.251 5.705 1.00 79.69 747 PRO A C 1
ATOM 5966 O O . PRO A 1 747 ? -16.163 21.587 4.712 1.00 79.69 747 PRO A O 1
ATOM 5969 N N . SER A 1 748 ? -16.731 22.699 6.593 1.00 78.88 748 SER A N 1
ATOM 5970 C CA . SER A 1 748 ? -18.182 22.541 6.494 1.00 78.88 748 SER A CA 1
ATOM 5971 C C . SER A 1 748 ? -18.754 23.234 5.251 1.00 78.88 748 SER A C 1
ATOM 5973 O O . SER A 1 748 ? -18.208 24.229 4.767 1.00 78.88 748 SER A O 1
ATOM 5975 N N . TYR A 1 749 ? -19.907 22.757 4.770 1.00 73.81 749 TYR A N 1
ATOM 5976 C CA . TYR A 1 749 ? -20.709 23.472 3.776 1.00 73.81 749 TYR A CA 1
ATOM 5977 C C . TYR A 1 749 ? -22.112 23.768 4.335 1.00 73.81 749 TYR A C 1
ATOM 5979 O O . TYR A 1 749 ? -22.832 22.820 4.656 1.00 73.81 749 TYR A O 1
ATOM 5987 N N . PRO A 1 750 ? -22.529 25.045 4.457 1.00 81.38 750 PRO A N 1
ATOM 5988 C CA . PRO A 1 750 ? -21.778 26.270 4.154 1.00 81.38 750 PRO A CA 1
ATOM 5989 C C . PRO A 1 750 ? -20.619 26.523 5.135 1.00 81.38 750 PRO A C 1
ATOM 5991 O O . PRO A 1 750 ? -20.649 26.071 6.278 1.00 81.38 750 PRO A O 1
ATOM 5994 N N . ILE A 1 751 ? -19.615 27.282 4.688 1.00 84.44 751 ILE A N 1
ATOM 5995 C CA . ILE A 1 751 ? -18.421 27.604 5.484 1.00 84.44 751 ILE A CA 1
ATOM 5996 C C . ILE A 1 751 ? -18.785 28.489 6.673 1.00 84.44 751 ILE A C 1
ATOM 5998 O O . ILE A 1 751 ? -19.449 29.519 6.536 1.00 84.44 751 ILE A O 1
ATOM 6002 N N . THR A 1 752 ? -18.267 28.121 7.836 1.00 86.12 752 THR A N 1
ATOM 6003 C CA . THR A 1 752 ? -18.439 28.823 9.103 1.00 86.12 752 THR A CA 1
ATOM 6004 C C . THR A 1 752 ? -17.141 29.500 9.549 1.00 86.12 752 THR A C 1
ATOM 6006 O O . THR A 1 752 ? -16.038 29.138 9.144 1.00 86.12 752 THR A O 1
ATOM 6009 N N . THR A 1 753 ? -17.238 30.468 10.466 1.00 85.56 753 THR A N 1
ATOM 6010 C CA . THR A 1 753 ? -16.048 31.049 11.116 1.00 85.56 753 THR A CA 1
ATOM 6011 C C . THR A 1 753 ? -15.215 29.990 11.855 1.00 85.56 753 THR A C 1
ATOM 6013 O O . THR A 1 753 ? -13.994 30.119 11.914 1.00 85.56 753 THR A O 1
ATOM 6016 N N . LYS A 1 754 ? -15.851 28.925 12.371 1.00 87.50 754 LYS A N 1
ATOM 6017 C CA . LYS A 1 754 ? -15.169 27.818 13.061 1.00 87.50 754 LYS A CA 1
ATOM 6018 C C . LYS A 1 754 ? -14.277 27.002 12.124 1.00 87.50 754 LYS A C 1
ATOM 6020 O O . LYS A 1 754 ? -13.234 26.527 12.566 1.00 87.50 754 LYS A O 1
ATOM 6025 N N . ASP A 1 755 ? -14.646 26.875 10.849 1.00 87.31 755 ASP A N 1
ATOM 6026 C CA . ASP A 1 755 ? -13.805 26.207 9.846 1.00 87.31 755 ASP A CA 1
ATOM 6027 C C . ASP A 1 755 ? -12.519 27.013 9.598 1.00 87.31 755 ASP A C 1
ATOM 6029 O O . ASP A 1 755 ? -11.425 26.456 9.550 1.00 87.31 755 ASP A O 1
ATOM 6033 N N . ILE A 1 756 ? -12.623 28.346 9.532 1.00 89.75 756 ILE A N 1
ATOM 6034 C CA . ILE A 1 756 ? -11.456 29.229 9.362 1.00 89.75 756 ILE A CA 1
ATOM 6035 C C . ILE A 1 756 ? -10.561 29.193 10.610 1.00 89.75 756 ILE A C 1
ATOM 6037 O O . ILE A 1 756 ? -9.343 29.123 10.483 1.00 89.75 756 ILE A O 1
ATOM 6041 N N . GLN A 1 757 ? -11.146 29.190 11.812 1.00 89.56 757 GLN A N 1
ATOM 6042 C CA . GLN A 1 757 ? -10.398 29.040 13.071 1.00 89.56 757 GLN A CA 1
ATOM 6043 C C . GLN A 1 757 ? -9.656 27.698 13.127 1.00 89.56 757 GLN A C 1
ATOM 6045 O O . GLN A 1 757 ? -8.467 27.646 13.433 1.00 89.56 757 GLN A O 1
ATOM 6050 N N . SER A 1 758 ? -10.336 26.613 12.758 1.00 88.81 758 SER A N 1
ATOM 6051 C CA . SER A 1 758 ? -9.742 25.275 12.699 1.00 88.81 758 SER A CA 1
ATOM 6052 C C . SER A 1 758 ? -8.599 25.210 11.682 1.00 88.81 758 SER A C 1
ATOM 6054 O O . SER A 1 758 ? -7.561 24.609 11.957 1.00 88.81 758 SER A O 1
ATOM 6056 N N . PHE A 1 759 ? -8.746 25.887 10.540 1.00 91.19 759 PHE A N 1
ATOM 6057 C CA . PHE A 1 759 ? -7.668 26.054 9.570 1.00 91.19 759 PHE A CA 1
ATOM 6058 C C . PHE A 1 759 ? -6.476 26.838 10.141 1.00 91.19 759 PHE A C 1
ATOM 6060 O O . PHE A 1 759 ? -5.344 26.408 9.945 1.00 91.19 759 PHE A O 1
ATOM 6067 N N . CYS A 1 760 ? -6.687 27.939 10.871 1.00 90.06 760 CYS A N 1
ATOM 6068 C CA . CYS A 1 760 ? -5.598 28.697 11.506 1.00 90.06 760 CYS A CA 1
ATOM 6069 C C . CYS A 1 760 ? -4.796 27.833 12.495 1.00 90.06 760 CYS A C 1
ATOM 6071 O O . CYS A 1 760 ? -3.563 27.850 12.469 1.00 90.06 760 CYS A O 1
ATOM 6073 N N . VAL A 1 761 ? -5.489 27.033 13.316 1.00 88.62 761 VAL A N 1
ATOM 6074 C CA . VAL A 1 761 ? -4.866 26.077 14.247 1.00 88.62 761 VAL A CA 1
ATOM 6075 C C . VAL A 1 761 ? -4.059 25.018 13.498 1.00 88.62 761 VAL A C 1
ATOM 6077 O O . VAL A 1 761 ? -2.957 24.676 13.918 1.00 88.62 761 VAL A O 1
ATOM 6080 N N . PHE A 1 762 ? -4.579 24.523 12.376 1.00 89.19 762 PHE A N 1
ATOM 6081 C CA . PHE A 1 762 ? -3.870 23.562 11.538 1.00 89.19 762 PHE A CA 1
ATOM 6082 C C . PHE A 1 762 ? -2.637 24.186 10.863 1.00 89.19 762 PHE A C 1
ATOM 6084 O O . PHE A 1 762 ? -1.560 23.596 10.875 1.00 89.19 762 PHE A O 1
ATOM 6091 N N . PHE A 1 763 ? -2.764 25.404 10.331 1.00 91.00 763 PHE A N 1
ATOM 6092 C CA . PHE A 1 763 ? -1.719 26.114 9.590 1.00 91.00 763 PHE A CA 1
ATOM 6093 C C . PHE A 1 763 ? -0.458 26.380 10.421 1.00 91.00 763 PHE A C 1
ATOM 6095 O O . PHE A 1 763 ? 0.644 26.258 9.894 1.00 91.00 763 PHE A O 1
ATOM 6102 N N . LYS A 1 764 ? -0.583 26.694 11.718 1.00 89.25 764 LYS A N 1
ATOM 6103 C CA . LYS A 1 764 ? 0.601 26.886 12.579 1.00 89.25 764 LYS A CA 1
ATOM 6104 C C . LYS A 1 764 ? 1.403 25.602 12.832 1.00 89.25 764 LYS A C 1
ATOM 6106 O O . LYS A 1 764 ? 2.580 25.683 13.157 1.00 89.25 764 LYS A O 1
ATOM 6111 N N . ILE A 1 765 ? 0.781 24.429 12.690 1.00 88.38 765 ILE A N 1
ATOM 6112 C CA . ILE A 1 765 ? 1.450 23.124 12.828 1.00 88.38 765 ILE A CA 1
ATOM 6113 C C . ILE A 1 765 ? 1.961 22.653 11.458 1.00 88.38 765 ILE A C 1
ATOM 6115 O O . ILE A 1 765 ? 3.069 22.126 11.347 1.00 88.38 765 ILE A O 1
ATOM 6119 N N . HIS A 1 766 ? 1.163 22.868 10.413 1.00 88.56 766 HIS A N 1
ATOM 6120 C CA . HIS A 1 766 ? 1.403 22.402 9.050 1.00 88.56 766 HIS A CA 1
ATOM 6121 C C . HIS A 1 766 ? 1.368 23.562 8.054 1.00 88.56 766 HIS A C 1
ATOM 6123 O O . HIS A 1 766 ? 0.429 23.662 7.257 1.00 88.56 766 HIS A O 1
ATOM 6129 N N . PRO A 1 767 ? 2.367 24.457 8.063 1.00 90.19 767 PRO A N 1
ATOM 6130 C CA . PRO A 1 767 ? 2.384 25.591 7.148 1.00 90.19 767 PRO A CA 1
ATOM 6131 C C . PRO A 1 767 ? 2.423 25.172 5.676 1.00 90.19 767 PRO A C 1
ATOM 6133 O O . PRO A 1 767 ? 1.916 25.902 4.826 1.00 90.19 767 PRO A O 1
ATOM 6136 N N . GLU A 1 768 ? 2.924 23.972 5.372 1.00 88.38 768 GLU A N 1
ATOM 6137 C CA . GLU A 1 768 ? 2.879 23.346 4.047 1.00 88.38 768 GLU A CA 1
ATOM 6138 C C . GLU A 1 768 ? 1.476 23.299 3.409 1.00 88.38 768 GLU A C 1
ATOM 6140 O O . GLU A 1 768 ? 1.371 23.298 2.181 1.00 88.38 768 GLU A O 1
ATOM 6145 N N . ILE A 1 769 ? 0.395 23.354 4.203 1.00 87.81 769 ILE A N 1
ATOM 6146 C CA . ILE A 1 769 ? -0.993 23.395 3.707 1.00 87.81 769 ILE A CA 1
ATOM 6147 C C . ILE A 1 769 ? -1.273 24.568 2.775 1.00 87.81 769 ILE A C 1
ATOM 6149 O O . ILE A 1 769 ? -2.135 24.468 1.903 1.00 87.81 769 ILE A O 1
ATOM 6153 N N . MET A 1 770 ? -0.524 25.664 2.913 1.00 88.38 770 MET A N 1
ATOM 6154 C CA . MET A 1 770 ? -0.712 26.838 2.071 1.00 88.38 770 MET A CA 1
ATOM 6155 C C . MET A 1 770 ? -0.387 26.563 0.594 1.00 88.38 770 MET A C 1
ATOM 6157 O O . MET A 1 770 ? -0.939 27.234 -0.263 1.00 88.38 770 MET A O 1
ATOM 6161 N N . ILE A 1 771 ? 0.463 25.572 0.283 1.00 85.69 771 ILE A N 1
ATOM 6162 C CA . ILE A 1 771 ? 0.883 25.257 -1.097 1.00 85.69 771 ILE A CA 1
ATOM 6163 C C . ILE A 1 771 ? -0.238 24.563 -1.890 1.00 85.69 771 ILE A C 1
ATOM 6165 O O . ILE A 1 771 ? -0.205 24.531 -3.120 1.00 85.69 771 ILE A O 1
ATOM 6169 N N . LEU A 1 772 ? -1.249 24.009 -1.211 1.00 81.94 772 LEU A N 1
ATOM 6170 C CA . LEU A 1 772 ? -2.341 23.310 -1.890 1.00 81.94 772 LEU A CA 1
ATOM 6171 C C . LEU A 1 772 ? -3.241 24.244 -2.706 1.00 81.94 772 LEU A C 1
ATOM 6173 O O . LEU A 1 772 ? -3.904 23.775 -3.627 1.00 81.94 772 LEU A O 1
ATOM 6177 N N . ASP A 1 773 ? -3.270 25.541 -2.388 1.00 86.31 773 ASP A N 1
ATOM 6178 C CA . ASP A 1 773 ? -4.108 26.515 -3.080 1.00 86.31 773 ASP A CA 1
ATOM 6179 C C . ASP A 1 773 ? -3.395 27.879 -3.208 1.00 86.31 773 ASP A C 1
ATOM 6181 O O . ASP A 1 773 ? -2.931 28.418 -2.201 1.00 86.31 773 ASP A O 1
ATOM 6185 N N . PRO A 1 774 ? -3.334 28.496 -4.405 1.00 86.50 774 PRO A N 1
ATOM 6186 C CA . PRO A 1 774 ? -2.643 29.774 -4.607 1.00 86.50 774 PRO A CA 1
ATOM 6187 C C . PRO A 1 774 ? -3.165 30.934 -3.743 1.00 86.50 774 PRO A C 1
ATOM 6189 O O . PRO A 1 774 ? -2.410 31.852 -3.406 1.00 86.50 774 PRO A O 1
ATOM 6192 N N . ILE A 1 775 ? -4.456 30.927 -3.386 1.00 88.56 775 ILE A N 1
ATOM 6193 C CA . ILE A 1 775 ? -5.052 31.941 -2.508 1.00 88.56 775 ILE A CA 1
ATOM 6194 C C . ILE A 1 775 ? -4.494 31.767 -1.098 1.00 88.56 775 ILE A C 1
ATOM 6196 O O . ILE A 1 775 ? -4.096 32.757 -0.473 1.00 88.56 775 ILE A O 1
ATOM 6200 N N . LEU A 1 776 ? -4.444 30.526 -0.605 1.00 90.00 776 LEU A N 1
ATOM 6201 C CA . LEU A 1 776 ? -3.858 30.220 0.698 1.00 90.00 776 LEU A CA 1
ATOM 6202 C C . LEU A 1 776 ? -2.370 30.559 0.706 1.00 90.00 776 LEU A C 1
ATOM 6204 O O . LEU A 1 776 ? -1.938 31.272 1.608 1.00 90.00 776 LEU A O 1
ATOM 6208 N N . GLU A 1 777 ? -1.615 30.151 -0.316 1.00 90.19 777 GLU A N 1
ATOM 6209 C CA . GLU A 1 777 ? -0.180 30.422 -0.430 1.00 90.19 777 GLU A CA 1
ATOM 6210 C C . GLU A 1 777 ? 0.111 31.916 -0.259 1.00 90.19 777 GLU A C 1
ATOM 6212 O O . GLU A 1 777 ? 0.871 32.312 0.625 1.00 90.19 777 GLU A O 1
ATOM 6217 N N . LEU A 1 778 ? -0.559 32.770 -1.038 1.00 90.69 778 LEU A N 1
ATOM 6218 C CA . LEU A 1 778 ? -0.340 34.213 -0.987 1.00 90.69 778 LEU A CA 1
ATOM 6219 C C . LEU A 1 778 ? -0.708 34.815 0.378 1.00 90.69 778 LEU A C 1
ATOM 6221 O O . LEU A 1 778 ? 0.031 35.642 0.919 1.00 90.69 778 LEU A O 1
ATOM 6225 N N . ARG A 1 779 ? -1.873 34.459 0.931 1.00 91.69 779 ARG A N 1
ATOM 6226 C CA . ARG A 1 779 ? -2.389 35.082 2.162 1.00 91.69 779 ARG A CA 1
ATOM 6227 C C . ARG A 1 779 ? -1.650 34.591 3.403 1.00 91.69 779 ARG A C 1
ATOM 6229 O O . ARG A 1 779 ? -1.237 35.418 4.216 1.00 91.69 779 ARG A O 1
ATOM 6236 N N . CYS A 1 780 ? -1.441 33.285 3.521 1.00 91.94 780 CYS A N 1
ATOM 6237 C CA . CYS A 1 780 ? -0.754 32.665 4.648 1.00 91.94 780 CYS A CA 1
ATOM 6238 C C . CYS A 1 780 ? 0.734 33.021 4.675 1.00 91.94 780 CYS A C 1
ATOM 6240 O O . CYS A 1 780 ? 1.247 33.342 5.743 1.00 91.94 780 CYS A O 1
ATOM 6242 N N . LYS A 1 781 ? 1.415 33.068 3.521 1.00 90.62 781 LYS A N 1
ATOM 6243 C CA . LYS A 1 781 ? 2.824 33.488 3.452 1.00 90.62 781 LYS A CA 1
ATOM 6244 C C . LYS A 1 781 ? 3.014 34.940 3.885 1.00 90.62 781 LYS A C 1
ATOM 6246 O O . LYS A 1 781 ? 3.904 35.242 4.677 1.00 90.62 781 LYS A O 1
ATOM 6251 N N . ASN A 1 782 ? 2.158 35.847 3.410 1.00 90.50 782 ASN A N 1
ATOM 6252 C CA . ASN A 1 782 ? 2.206 37.253 3.821 1.00 90.50 782 ASN A CA 1
ATOM 6253 C C . ASN A 1 782 ? 1.929 37.416 5.318 1.00 90.50 782 ASN A C 1
ATOM 6255 O O . ASN A 1 782 ? 2.590 38.214 5.980 1.00 90.50 782 ASN A O 1
ATOM 6259 N N . PHE A 1 783 ? 0.980 36.649 5.857 1.00 91.25 783 PHE A N 1
ATOM 6260 C CA . PHE A 1 783 ? 0.716 36.624 7.290 1.00 91.25 783 PHE A CA 1
ATOM 6261 C C . PHE A 1 783 ? 1.938 36.118 8.067 1.00 91.25 783 PHE A C 1
ATOM 6263 O O . PHE A 1 783 ? 2.471 36.866 8.879 1.00 91.25 783 PHE A O 1
ATOM 6270 N N . ALA A 1 784 ? 2.458 34.929 7.750 1.00 90.44 784 ALA A N 1
ATOM 6271 C CA . ALA A 1 784 ? 3.618 34.342 8.423 1.00 90.44 784 ALA A CA 1
ATOM 6272 C C . ALA A 1 784 ? 4.847 35.268 8.426 1.00 90.44 784 ALA A C 1
ATOM 6274 O O . ALA A 1 784 ? 5.571 35.326 9.415 1.00 90.44 784 ALA A O 1
ATOM 6275 N N . ASN A 1 785 ? 5.053 36.046 7.359 1.00 88.06 785 ASN A N 1
ATOM 6276 C CA . ASN A 1 785 ? 6.172 36.987 7.251 1.00 88.06 785 ASN A CA 1
ATOM 6277 C C . ASN A 1 785 ? 5.948 38.343 7.944 1.00 88.06 785 ASN A C 1
ATOM 6279 O O . ASN A 1 785 ? 6.912 39.072 8.153 1.00 88.06 785 ASN A O 1
ATOM 6283 N N . SER A 1 786 ? 4.710 38.705 8.292 1.00 85.12 786 SER A N 1
ATOM 6284 C CA . SER A 1 786 ? 4.377 40.005 8.912 1.00 85.12 786 SER A CA 1
ATOM 6285 C C . SER A 1 786 ? 3.891 39.901 10.359 1.00 85.12 786 SER A C 1
ATOM 6287 O O . SER A 1 786 ? 3.775 40.907 11.057 1.00 85.12 786 SER A O 1
ATOM 6289 N N . MET A 1 787 ? 3.603 38.684 10.808 1.00 82.12 787 MET A N 1
ATOM 6290 C CA . MET A 1 787 ? 2.946 38.390 12.072 1.00 82.12 787 MET A CA 1
ATOM 6291 C C . MET A 1 787 ? 3.797 38.660 13.314 1.00 82.12 787 MET A C 1
ATOM 6293 O O . MET A 1 787 ? 3.238 39.063 14.333 1.00 82.12 787 MET A O 1
ATOM 6297 N N . PHE A 1 788 ? 5.114 38.441 13.233 1.00 80.06 788 PHE A N 1
ATOM 6298 C CA . PHE A 1 788 ? 6.069 38.682 14.318 1.00 80.06 788 PHE A CA 1
ATOM 6299 C C . PHE A 1 788 ? 6.845 39.982 14.044 1.00 80.06 788 PHE A C 1
ATOM 6301 O O . PHE A 1 788 ? 7.920 39.948 13.449 1.00 80.06 788 PHE A O 1
ATOM 6308 N N . PRO A 1 789 ? 6.296 41.155 14.414 1.00 58.62 789 PRO A N 1
ATOM 6309 C CA . PRO A 1 789 ? 6.849 42.452 14.031 1.00 58.62 789 PRO A CA 1
ATOM 6310 C C . PRO A 1 789 ? 8.051 42.895 14.875 1.00 58.62 789 PRO A C 1
ATOM 6312 O O . PRO A 1 789 ? 8.692 43.888 14.531 1.00 58.62 789 PRO A O 1
ATOM 6315 N N . THR A 1 790 ? 8.358 42.229 15.994 1.00 69.81 790 THR A N 1
ATOM 6316 C CA . THR A 1 790 ? 9.469 42.634 16.862 1.00 69.81 790 THR A CA 1
ATOM 6317 C C . THR A 1 790 ? 10.787 42.057 16.357 1.00 69.81 790 THR A C 1
ATOM 6319 O O . THR A 1 790 ? 10.964 40.846 16.222 1.00 69.81 790 THR A O 1
ATOM 6322 N N . PHE A 1 791 ? 11.755 42.946 16.126 1.00 73.62 791 PHE A N 1
ATOM 6323 C CA . PHE A 1 791 ? 13.126 42.581 15.760 1.00 73.62 791 PHE A CA 1
ATOM 6324 C C . PHE A 1 791 ? 13.750 41.595 16.767 1.00 73.62 791 PHE A C 1
ATOM 6326 O O . PHE A 1 791 ? 14.547 40.737 16.391 1.00 73.62 791 PHE A O 1
ATOM 6333 N N . ASP A 1 792 ? 13.331 41.667 18.032 1.00 82.50 792 ASP A N 1
ATOM 6334 C CA . ASP A 1 792 ? 13.821 40.811 19.111 1.00 82.50 792 ASP A CA 1
ATOM 6335 C C . ASP A 1 792 ? 13.413 39.339 18.957 1.00 82.50 792 ASP A C 1
ATOM 6337 O O . ASP A 1 792 ? 14.269 38.470 19.118 1.00 82.50 792 ASP A O 1
ATOM 6341 N N . LEU A 1 793 ? 12.155 39.038 18.604 1.00 85.94 793 LEU A N 1
ATOM 6342 C CA . LEU A 1 793 ? 11.693 37.656 18.385 1.00 85.94 793 LEU A CA 1
ATOM 6343 C C . LEU A 1 793 ? 12.421 37.015 17.198 1.00 85.94 793 LEU A C 1
ATOM 6345 O O . LEU A 1 793 ? 12.894 35.884 17.295 1.00 85.94 793 LEU A O 1
ATOM 6349 N N . GLU A 1 794 ? 12.600 37.769 16.112 1.00 89.56 794 GLU A N 1
ATOM 6350 C CA . GLU A 1 794 ? 13.291 37.286 14.915 1.00 89.56 794 GLU A CA 1
ATOM 6351 C C . GLU A 1 794 ? 14.784 37.042 15.160 1.00 89.56 794 GLU A C 1
ATOM 6353 O O . GLU A 1 794 ? 15.341 36.052 14.681 1.00 89.56 794 GLU A O 1
ATOM 6358 N N . ASN A 1 795 ? 15.445 37.889 15.949 1.00 88.62 795 ASN A N 1
ATOM 6359 C CA . ASN A 1 795 ? 16.837 37.660 16.334 1.00 88.62 795 ASN A CA 1
ATOM 6360 C C . ASN A 1 795 ? 16.990 36.482 17.297 1.00 88.62 795 ASN A C 1
ATOM 6362 O O . ASN A 1 795 ? 17.931 35.698 17.153 1.00 88.62 795 ASN A O 1
ATOM 6366 N N . GLN A 1 796 ? 16.063 36.329 18.247 1.00 90.75 796 GLN A N 1
ATOM 6367 C CA . GLN A 1 796 ? 16.024 35.159 19.123 1.00 90.75 796 GLN A CA 1
ATOM 6368 C C . GLN A 1 796 ? 15.843 33.879 18.306 1.00 90.75 796 GLN A C 1
ATOM 6370 O O . GLN A 1 796 ? 16.616 32.941 18.486 1.00 90.75 796 GLN A O 1
ATOM 6375 N N . ALA A 1 797 ? 14.912 33.858 17.349 1.00 91.88 797 ALA A N 1
ATOM 6376 C CA . ALA A 1 797 ? 14.707 32.723 16.455 1.00 91.88 797 ALA A CA 1
ATOM 6377 C C . ALA A 1 797 ? 15.966 32.398 15.637 1.00 91.88 797 ALA A C 1
ATOM 6379 O O . ALA A 1 797 ? 16.385 31.245 15.585 1.00 91.88 797 ALA A O 1
ATOM 6380 N N . LYS A 1 798 ? 16.636 33.406 15.063 1.00 91.38 798 LYS A N 1
ATOM 6381 C CA . LYS A 1 798 ? 17.909 33.218 14.339 1.00 91.38 798 LYS A CA 1
ATOM 6382 C C . LYS A 1 798 ? 19.029 32.662 15.222 1.00 91.38 798 LYS A C 1
ATOM 6384 O O . LYS A 1 798 ? 19.864 31.910 14.723 1.00 91.38 798 LYS A O 1
ATOM 6389 N N . SER A 1 799 ? 19.069 33.025 16.506 1.00 91.25 799 SER A N 1
ATOM 6390 C CA . SER A 1 799 ? 19.992 32.417 17.476 1.00 91.25 799 SER A CA 1
ATOM 6391 C C . SER A 1 799 ? 19.611 30.964 17.750 1.00 91.25 799 SER A C 1
ATOM 6393 O O . SER A 1 799 ? 20.457 30.081 17.659 1.00 91.25 799 SER A O 1
ATOM 6395 N N . LEU A 1 800 ? 18.328 30.700 18.012 1.00 92.12 800 LEU A N 1
ATOM 6396 C CA . LEU A 1 800 ? 17.812 29.361 18.295 1.00 92.12 800 LEU A CA 1
ATOM 6397 C C . LEU A 1 800 ? 18.047 28.393 17.131 1.00 92.12 800 LEU A C 1
ATOM 6399 O O . LEU A 1 800 ? 18.471 27.273 17.375 1.00 92.12 800 LEU A O 1
ATOM 6403 N N . ILE A 1 801 ? 17.883 28.821 15.876 1.00 92.06 801 ILE A N 1
ATOM 6404 C CA . ILE A 1 801 ? 18.171 27.991 14.690 1.00 92.06 801 ILE A CA 1
ATOM 6405 C C . ILE A 1 801 ? 19.634 27.521 14.651 1.00 92.06 801 ILE A C 1
ATOM 6407 O O . ILE A 1 801 ? 19.913 26.459 14.101 1.00 92.06 801 ILE A O 1
ATOM 6411 N N . LYS A 1 802 ? 20.572 28.272 15.244 1.00 90.00 802 LYS A N 1
ATOM 6412 C CA . LYS A 1 802 ? 21.979 27.856 15.351 1.00 90.00 802 LYS A CA 1
ATOM 6413 C C . LYS A 1 802 ? 22.228 26.898 16.515 1.00 90.00 802 LYS A C 1
ATOM 6415 O O . LYS A 1 802 ? 23.112 26.065 16.406 1.00 90.00 802 LYS A O 1
ATOM 6420 N N . GLU A 1 803 ? 21.465 27.015 17.601 1.00 89.44 803 GLU A N 1
ATOM 6421 C CA . GLU A 1 803 ? 21.631 26.206 18.822 1.00 89.44 803 GLU A CA 1
ATOM 6422 C C . GLU A 1 803 ? 20.839 24.882 18.783 1.00 89.44 803 GLU A C 1
ATOM 6424 O O . GLU A 1 803 ? 21.244 23.886 19.382 1.00 89.44 803 GLU A O 1
ATOM 6429 N N . ILE A 1 804 ? 19.697 24.851 18.085 1.00 88.88 804 ILE A N 1
ATOM 6430 C CA . ILE A 1 804 ? 18.825 23.674 17.964 1.00 88.88 804 ILE A CA 1
ATOM 6431 C C . ILE A 1 804 ? 19.564 22.465 17.361 1.00 88.88 804 ILE A C 1
ATOM 6433 O O . ILE A 1 804 ? 19.406 21.379 17.922 1.00 88.88 804 ILE A O 1
ATOM 6437 N N . PRO A 1 805 ? 20.374 22.592 16.288 1.00 86.00 805 PRO A N 1
ATOM 6438 C CA . PRO A 1 805 ? 21.111 21.466 15.718 1.00 86.00 805 PRO A CA 1
ATOM 6439 C C . PRO A 1 805 ? 21.999 20.729 16.726 1.00 86.00 805 PRO A C 1
ATOM 6441 O O . PRO A 1 805 ? 22.032 19.501 16.724 1.00 86.00 805 PRO A O 1
ATOM 6444 N N . ASP A 1 806 ? 22.624 21.462 17.649 1.00 85.56 806 ASP A N 1
ATOM 6445 C CA . ASP A 1 806 ? 23.561 20.897 18.625 1.00 85.56 806 ASP A CA 1
ATOM 6446 C C . ASP A 1 806 ? 22.870 20.030 19.692 1.00 85.56 806 ASP A C 1
ATOM 6448 O O . ASP A 1 806 ? 23.485 19.126 20.254 1.00 85.56 806 ASP A O 1
ATOM 6452 N N . THR A 1 807 ? 21.587 20.286 19.984 1.00 82.56 807 THR A N 1
ATOM 6453 C CA . THR A 1 807 ? 20.843 19.575 21.049 1.00 82.56 807 THR A CA 1
ATOM 6454 C C . THR A 1 807 ? 19.717 18.683 20.512 1.00 82.56 807 THR A C 1
ATOM 6456 O O . THR A 1 807 ? 19.403 17.640 21.089 1.00 82.56 807 THR A O 1
ATOM 6459 N N . HIS A 1 808 ? 19.091 19.081 19.405 1.00 85.44 808 HIS A N 1
ATOM 6460 C CA . HIS A 1 808 ? 17.891 18.471 18.825 1.00 85.44 808 HIS A CA 1
ATOM 6461 C C . HIS A 1 808 ? 17.985 18.315 17.293 1.00 85.44 808 HIS A C 1
ATOM 6463 O O . HIS A 1 808 ? 16.951 18.259 16.623 1.00 85.44 808 HIS A O 1
ATOM 6469 N N . GLY A 1 809 ? 19.201 18.216 16.736 1.00 84.81 809 GLY A N 1
ATOM 6470 C CA . GLY A 1 809 ? 19.460 18.186 15.289 1.00 84.81 809 GLY A CA 1
ATOM 6471 C C . GLY A 1 809 ? 18.582 17.222 14.501 1.00 84.81 809 GLY A C 1
ATOM 6472 O O . GLY A 1 809 ? 17.922 17.650 13.561 1.00 84.81 809 GLY A O 1
ATOM 6473 N N . ASN A 1 810 ? 18.441 15.974 14.956 1.00 83.75 810 ASN A N 1
ATOM 6474 C CA . ASN A 1 810 ? 17.615 14.980 14.263 1.00 83.75 810 ASN A CA 1
ATOM 6475 C C . ASN A 1 810 ? 16.156 15.435 14.070 1.00 83.75 810 ASN A C 1
ATOM 6477 O O . ASN A 1 810 ? 15.571 15.203 13.015 1.00 83.75 810 ASN A O 1
ATOM 6481 N N . LEU A 1 811 ? 15.543 16.076 15.073 1.00 85.38 811 LEU A N 1
ATOM 6482 C CA . LEU A 1 811 ? 14.150 16.537 14.984 1.00 85.38 811 LEU A CA 1
ATOM 6483 C C . LEU A 1 811 ? 14.028 17.763 14.077 1.00 85.38 811 LEU A C 1
ATOM 6485 O O . LEU A 1 811 ? 13.098 17.847 13.278 1.00 85.38 811 LEU A O 1
ATOM 6489 N N . TRP A 1 812 ? 14.986 18.684 14.173 1.00 90.06 812 TRP A N 1
ATOM 6490 C CA . TRP A 1 812 ? 15.030 19.889 13.351 1.00 90.06 812 TRP A CA 1
ATOM 6491 C C . TRP A 1 812 ? 15.250 19.584 11.869 1.00 90.06 812 TRP A C 1
ATOM 6493 O O . TRP A 1 812 ? 14.489 20.049 11.023 1.00 90.06 812 TRP A O 1
ATOM 6503 N N . GLU A 1 813 ? 16.238 18.748 11.549 1.00 87.94 813 GLU A N 1
ATOM 6504 C CA . GLU A 1 813 ? 16.512 18.311 10.179 1.00 87.94 813 GLU A CA 1
ATOM 6505 C C . GLU A 1 813 ? 15.293 17.634 9.566 1.00 87.94 813 GLU A C 1
ATOM 6507 O O . GLU A 1 813 ? 14.920 17.918 8.432 1.00 87.94 813 GLU A O 1
ATOM 6512 N N . SER A 1 814 ? 14.616 16.797 10.343 1.00 84.81 814 SER A N 1
ATOM 6513 C CA . SER A 1 814 ? 13.434 16.081 9.880 1.00 84.81 814 SER A CA 1
ATOM 6514 C C . SER A 1 814 ? 12.236 16.996 9.647 1.00 84.81 814 SER A C 1
ATOM 6516 O O . SER A 1 814 ? 11.507 16.821 8.669 1.00 84.81 814 SER A O 1
ATOM 6518 N N . PHE A 1 815 ? 12.050 18.003 10.502 1.00 87.75 815 PHE A N 1
ATOM 6519 C CA . PHE A 1 815 ? 11.051 19.050 10.306 1.00 87.75 815 PHE A CA 1
ATOM 6520 C C . PHE A 1 815 ? 11.314 19.847 9.024 1.00 87.75 815 PHE A C 1
ATOM 6522 O O . PHE A 1 815 ? 10.415 19.994 8.193 1.00 87.75 815 PHE A O 1
ATOM 6529 N N . LEU A 1 816 ? 12.555 20.299 8.816 1.00 89.62 816 LEU A N 1
ATOM 6530 C CA . LEU A 1 816 ? 12.937 21.012 7.597 1.00 89.62 816 LEU A CA 1
ATOM 6531 C C . LEU A 1 816 ? 12.777 20.133 6.356 1.00 89.62 816 LEU A C 1
ATOM 6533 O O . LEU A 1 816 ? 12.234 20.587 5.351 1.00 89.62 816 LEU A O 1
ATOM 6537 N N . LYS A 1 817 ? 13.192 18.863 6.428 1.00 86.75 817 LYS A N 1
ATOM 6538 C CA . LYS A 1 817 ? 13.048 17.898 5.332 1.00 86.75 817 LYS A CA 1
ATOM 6539 C C . LYS A 1 817 ? 11.580 17.708 4.964 1.00 86.75 817 LYS A C 1
ATOM 6541 O O . LYS A 1 817 ? 11.254 17.755 3.779 1.00 86.75 817 LYS A O 1
ATOM 6546 N N . ARG A 1 818 ? 10.691 17.571 5.957 1.00 85.88 818 ARG A N 1
ATOM 6547 C CA . ARG A 1 818 ? 9.238 17.513 5.743 1.00 85.88 818 ARG A CA 1
ATOM 6548 C C . ARG A 1 818 ? 8.757 18.750 4.992 1.00 85.88 818 ARG A C 1
ATOM 6550 O O . ARG A 1 818 ? 8.205 18.605 3.907 1.00 85.88 818 ARG A O 1
ATOM 6557 N N . MET A 1 819 ? 9.005 19.949 5.524 1.00 86.88 819 MET A N 1
ATOM 6558 C CA . MET A 1 819 ? 8.502 21.190 4.923 1.00 86.88 819 MET A CA 1
ATOM 6559 C C . MET A 1 819 ? 9.035 21.426 3.508 1.00 86.88 819 MET A C 1
ATOM 6561 O O . MET A 1 819 ? 8.286 21.795 2.606 1.00 86.88 819 MET A O 1
ATOM 6565 N N . ASN A 1 820 ? 10.325 21.177 3.294 1.00 88.12 820 ASN A N 1
ATOM 6566 C CA . ASN A 1 820 ? 10.997 21.483 2.035 1.00 88.12 820 ASN A CA 1
ATOM 6567 C C . ASN A 1 820 ? 10.687 20.489 0.918 1.00 88.12 820 ASN A C 1
ATOM 6569 O O . ASN A 1 820 ? 11.038 20.740 -0.229 1.00 88.12 820 ASN A O 1
ATOM 6573 N N . THR A 1 821 ? 10.009 19.385 1.226 1.00 85.31 821 THR A N 1
ATOM 6574 C CA . THR A 1 821 ? 9.657 18.378 0.226 1.00 85.31 821 THR A CA 1
ATOM 6575 C C . THR A 1 821 ? 8.377 18.718 -0.540 1.00 85.31 821 THR A C 1
ATOM 6577 O O . THR A 1 821 ? 8.174 18.205 -1.636 1.00 85.31 821 THR A O 1
ATOM 6580 N N . PHE A 1 822 ? 7.526 19.613 -0.028 1.00 81.06 822 PHE A N 1
ATOM 6581 C CA . PHE A 1 822 ? 6.262 19.992 -0.679 1.00 81.06 822 PHE A CA 1
ATOM 6582 C C . PHE A 1 822 ? 6.437 20.901 -1.902 1.00 81.06 822 PHE A C 1
ATOM 6584 O O . PHE A 1 822 ? 5.500 21.079 -2.682 1.00 81.06 822 PHE A O 1
ATOM 6591 N N . SER A 1 823 ? 7.628 21.462 -2.106 1.00 75.81 823 SER A N 1
ATOM 6592 C CA . SER A 1 823 ? 7.899 22.423 -3.171 1.00 75.81 823 SER A CA 1
ATOM 6593 C C . SER A 1 823 ? 9.293 22.243 -3.762 1.00 75.81 823 SER A C 1
ATOM 6595 O O . SER A 1 823 ? 10.213 21.743 -3.128 1.00 75.81 823 SER A O 1
ATOM 6597 N N . ALA A 1 824 ? 9.464 22.672 -5.016 1.00 69.38 824 ALA A N 1
ATOM 6598 C CA . ALA A 1 824 ? 10.766 22.627 -5.687 1.00 69.38 824 ALA A CA 1
ATOM 6599 C C . ALA A 1 824 ? 11.778 23.628 -5.096 1.00 69.38 824 ALA A C 1
ATOM 6601 O O . ALA A 1 824 ? 12.984 23.426 -5.214 1.00 69.38 824 ALA A O 1
ATOM 6602 N N . GLN A 1 825 ? 11.282 24.715 -4.501 1.00 81.00 825 GLN A N 1
ATOM 6603 C CA . GLN A 1 825 ? 12.066 25.636 -3.680 1.00 81.00 825 GLN A CA 1
ATOM 6604 C C . GLN A 1 825 ? 11.821 25.307 -2.204 1.00 81.00 825 GLN A C 1
ATOM 6606 O O . GLN A 1 825 ? 10.670 25.024 -1.869 1.00 81.00 825 GLN A O 1
ATOM 6611 N N . PRO A 1 826 ? 12.833 25.356 -1.324 1.00 84.50 826 PRO A N 1
ATOM 6612 C CA . PRO A 1 826 ? 12.645 25.086 0.099 1.00 84.50 826 PRO A CA 1
ATOM 6613 C C . PRO A 1 826 ? 11.600 26.025 0.718 1.00 84.50 826 PRO A C 1
ATOM 6615 O O . PRO A 1 826 ? 11.761 27.246 0.709 1.00 84.50 826 PRO A O 1
ATOM 6618 N N . LEU A 1 827 ? 10.515 25.462 1.256 1.00 87.06 827 LEU A N 1
ATOM 6619 C CA . LEU A 1 827 ? 9.466 26.233 1.925 1.00 87.06 827 LEU A CA 1
ATOM 6620 C C . LEU A 1 827 ? 9.995 26.951 3.175 1.00 87.06 827 LEU A C 1
ATOM 6622 O O . LEU A 1 827 ? 9.531 28.044 3.493 1.00 87.06 827 LEU A O 1
ATOM 6626 N N . SER A 1 828 ? 10.988 26.372 3.857 1.00 90.00 828 SER A N 1
ATOM 6627 C CA . SER A 1 828 ? 11.654 26.989 5.008 1.00 90.00 828 SER A CA 1
ATOM 6628 C C . SER A 1 828 ? 12.204 28.377 4.695 1.00 90.00 828 SER A C 1
ATOM 6630 O O . SER A 1 828 ? 12.145 29.256 5.547 1.00 90.00 828 SER A O 1
ATOM 6632 N N . ASP A 1 829 ? 12.683 28.588 3.469 1.00 88.12 829 ASP A N 1
ATOM 6633 C CA . ASP A 1 829 ? 13.324 29.839 3.050 1.00 88.12 829 ASP A CA 1
ATOM 6634 C C . ASP A 1 829 ? 12.289 30.920 2.701 1.00 88.12 829 ASP A C 1
ATOM 6636 O O . ASP A 1 829 ? 12.604 32.106 2.616 1.00 88.12 829 ASP A O 1
ATOM 6640 N N . ALA A 1 830 ? 11.034 30.516 2.489 1.00 85.88 830 ALA A N 1
ATOM 6641 C CA . ALA A 1 830 ? 9.925 31.404 2.166 1.00 85.88 830 ALA A CA 1
ATOM 6642 C C . ALA A 1 830 ? 9.238 32.005 3.409 1.00 85.88 830 ALA A C 1
ATOM 6644 O O . ALA A 1 830 ? 8.366 32.872 3.253 1.00 85.88 830 ALA A O 1
ATOM 6645 N N . LEU A 1 831 ? 9.610 31.539 4.605 1.00 90.19 831 LEU A N 1
ATOM 6646 C CA . LEU A 1 831 ? 9.030 31.891 5.900 1.00 90.19 831 LEU A CA 1
ATOM 6647 C C . LEU A 1 831 ? 10.046 32.641 6.773 1.00 90.19 831 LEU A C 1
ATOM 6649 O O . LEU A 1 831 ? 11.251 32.419 6.673 1.00 90.19 831 LEU A O 1
ATOM 6653 N N . CYS A 1 832 ? 9.569 33.515 7.664 1.00 91.00 832 CYS A N 1
ATOM 6654 C CA . CYS A 1 832 ? 10.437 34.161 8.649 1.00 91.00 832 CYS A CA 1
ATOM 6655 C C . CYS A 1 832 ? 10.930 33.163 9.712 1.00 91.00 832 CYS A C 1
ATOM 6657 O O . CYS A 1 832 ? 10.257 32.173 10.025 1.00 91.00 832 CYS A O 1
ATOM 6659 N N . SER A 1 833 ? 12.094 33.444 10.307 1.00 92.44 833 SER A N 1
ATOM 6660 C CA . SER A 1 833 ? 12.738 32.542 11.274 1.00 92.44 833 SER A CA 1
ATOM 6661 C C . SER A 1 833 ? 11.849 32.321 12.497 1.00 92.44 833 SER A C 1
ATOM 6663 O O . SER A 1 833 ? 11.762 31.206 13.008 1.00 92.44 833 SER A O 1
ATOM 6665 N N . SER A 1 834 ? 11.157 33.373 12.948 1.00 93.25 834 SER A N 1
ATOM 6666 C CA . SER A 1 834 ? 10.240 33.316 14.089 1.00 93.25 834 SER A CA 1
ATOM 6667 C C . SER A 1 834 ? 9.108 32.323 13.862 1.00 93.25 834 SER A C 1
ATOM 6669 O O . SER A 1 834 ? 8.866 31.456 14.699 1.00 93.25 834 SER A O 1
ATOM 6671 N N . PHE A 1 835 ? 8.441 32.408 12.710 1.00 93.56 835 PHE A N 1
ATOM 6672 C CA . PHE A 1 835 ? 7.330 31.520 12.382 1.00 93.56 835 PHE A CA 1
ATOM 6673 C C . PHE A 1 835 ? 7.800 30.079 12.168 1.00 93.56 835 PHE A C 1
ATOM 6675 O O . PHE A 1 835 ? 7.106 29.143 12.564 1.00 93.56 835 PHE A O 1
ATOM 6682 N N . LEU A 1 836 ? 9.003 29.894 11.619 1.00 93.06 836 LEU A N 1
ATOM 6683 C CA . LEU A 1 836 ? 9.622 28.583 11.454 1.00 93.06 836 LEU A CA 1
ATOM 6684 C C . LEU A 1 836 ? 9.895 27.896 12.803 1.00 93.06 836 LEU A C 1
ATOM 6686 O O . LEU A 1 836 ? 9.493 26.750 12.996 1.00 93.06 836 LEU A O 1
ATOM 6690 N N . VAL A 1 837 ? 10.536 28.597 13.749 1.00 93.69 837 VAL A N 1
ATOM 6691 C CA . VAL A 1 837 ? 10.818 28.063 15.096 1.00 93.69 837 VAL A CA 1
ATOM 6692 C C . VAL A 1 837 ? 9.524 27.850 15.883 1.00 93.69 837 VAL A C 1
ATOM 6694 O O . VAL A 1 837 ? 9.383 26.829 16.550 1.00 93.69 837 VAL A O 1
ATOM 6697 N N . PHE A 1 838 ? 8.556 28.762 15.768 1.00 94.38 838 PHE A N 1
ATOM 6698 C CA . PHE A 1 838 ? 7.236 28.605 16.382 1.00 94.38 838 PHE A CA 1
ATOM 6699 C C . PHE A 1 838 ? 6.525 27.343 15.874 1.00 94.38 838 PHE A C 1
ATOM 6701 O O . PHE A 1 838 ? 6.106 26.509 16.672 1.00 94.38 838 PHE A O 1
ATOM 6708 N N . SER A 1 839 ? 6.473 27.148 14.553 1.00 92.94 839 SER A N 1
ATOM 6709 C CA . SER A 1 839 ? 5.856 25.961 13.944 1.00 92.94 839 SER A CA 1
ATOM 6710 C C . SER A 1 839 ? 6.581 24.673 14.348 1.00 92.94 839 SER A C 1
ATOM 6712 O O . SER A 1 839 ? 5.943 23.657 14.619 1.00 92.94 839 SER A O 1
ATOM 6714 N N . PHE A 1 840 ? 7.915 24.703 14.441 1.00 92.50 840 PHE A N 1
ATOM 6715 C CA . PHE A 1 840 ? 8.706 23.580 14.947 1.00 92.50 840 PHE A CA 1
ATOM 6716 C C . PHE A 1 840 ? 8.313 23.209 16.383 1.00 92.50 840 PHE A C 1
ATOM 6718 O O . PHE A 1 840 ? 8.060 22.041 16.665 1.00 92.50 840 PHE A O 1
ATOM 6725 N N . LEU A 1 841 ? 8.188 24.185 17.282 1.00 92.12 841 LEU A N 1
ATOM 6726 C CA . LEU A 1 841 ? 7.816 23.934 18.677 1.00 92.12 841 LEU A CA 1
ATOM 6727 C C . LEU A 1 841 ? 6.360 23.479 18.843 1.00 92.12 841 LEU A C 1
ATOM 6729 O O . LEU A 1 841 ? 6.081 22.683 19.737 1.00 92.12 841 LEU A O 1
ATOM 6733 N N . GLU A 1 842 ? 5.455 23.895 17.954 1.00 91.31 842 GLU A N 1
ATOM 6734 C CA . GLU A 1 842 ? 4.090 23.353 17.892 1.00 91.31 842 GLU A CA 1
ATOM 6735 C C . GLU A 1 842 ? 4.063 21.880 17.431 1.00 91.31 842 GLU A C 1
ATOM 6737 O O . GLU A 1 842 ? 3.164 21.136 17.817 1.00 91.31 842 GLU A O 1
ATOM 6742 N N . ASN A 1 843 ? 5.053 21.431 16.646 1.00 86.94 843 ASN A N 1
ATOM 6743 C CA . ASN A 1 843 ? 5.192 20.023 16.242 1.00 86.94 843 ASN A CA 1
ATOM 6744 C C . ASN A 1 843 ? 5.876 19.143 17.302 1.00 86.94 843 ASN A C 1
ATOM 6746 O O . ASN A 1 843 ? 5.666 17.931 17.289 1.00 86.94 843 ASN A O 1
ATOM 6750 N N . TYR A 1 844 ? 6.684 19.731 18.192 1.00 87.44 844 TYR A N 1
ATOM 6751 C CA . TYR A 1 844 ? 7.459 19.010 19.212 1.00 87.44 844 TYR A CA 1
ATOM 6752 C C . TYR A 1 844 ? 7.315 19.647 20.609 1.00 87.44 844 TYR A C 1
ATOM 6754 O O . TYR A 1 844 ? 8.307 20.104 21.195 1.00 87.44 844 TYR A O 1
ATOM 6762 N N . PRO A 1 845 ? 6.096 19.691 21.181 1.00 87.19 845 PRO A N 1
ATOM 6763 C CA . PRO A 1 845 ? 5.849 20.312 22.484 1.00 87.19 845 PRO A CA 1
ATOM 6764 C C . PRO A 1 845 ? 6.623 19.640 23.632 1.00 87.19 845 PRO A C 1
ATOM 6766 O O . PRO A 1 845 ? 6.903 20.270 24.652 1.00 87.19 845 PRO A O 1
ATOM 6769 N N . GLU A 1 846 ? 7.021 18.375 23.481 1.00 85.50 846 GLU A N 1
ATOM 6770 C CA . GLU A 1 846 ? 7.845 17.637 24.440 1.00 85.50 846 GLU A CA 1
ATOM 6771 C C . GLU A 1 846 ? 9.231 18.260 24.667 1.00 85.50 846 GLU A C 1
ATOM 6773 O O . GLU A 1 846 ? 9.811 18.091 25.745 1.00 85.50 846 GLU A O 1
ATOM 6778 N N . LEU A 1 847 ? 9.749 19.035 23.705 1.00 85.69 847 LEU A N 1
ATOM 6779 C CA . LEU A 1 847 ? 11.018 19.758 23.853 1.00 85.69 847 LEU A CA 1
ATOM 6780 C C . LEU A 1 847 ? 10.950 20.811 24.959 1.00 85.69 847 LEU A C 1
ATOM 6782 O O . LEU A 1 847 ? 11.970 21.157 25.550 1.00 85.69 847 LEU A O 1
ATOM 6786 N N . LEU A 1 848 ? 9.744 21.264 25.297 1.00 85.69 848 LEU A N 1
ATOM 6787 C CA . LEU A 1 848 ? 9.501 22.239 26.350 1.00 85.69 848 LEU A CA 1
ATOM 6788 C C . LEU A 1 848 ? 9.452 21.602 27.747 1.00 85.69 848 LEU A C 1
ATOM 6790 O O . LEU A 1 848 ? 9.366 22.333 28.727 1.00 85.69 848 LEU A O 1
ATOM 6794 N N . GLN A 1 849 ? 9.499 20.272 27.884 1.00 81.44 849 GLN A N 1
ATOM 6795 C CA . GLN A 1 849 ? 9.283 19.598 29.175 1.00 81.44 849 GLN A CA 1
ATOM 6796 C C . GLN A 1 849 ? 10.575 19.274 29.947 1.00 81.44 849 GLN A C 1
ATOM 6798 O O . GLN A 1 849 ? 10.537 19.133 31.168 1.00 81.44 849 GLN A O 1
ATOM 6803 N N . LYS A 1 850 ? 11.731 19.154 29.275 1.00 71.81 850 LYS A N 1
ATOM 6804 C CA . LYS A 1 850 ? 13.008 18.762 29.911 1.00 71.81 850 LYS A CA 1
ATOM 6805 C C . LYS A 1 850 ? 13.867 19.977 30.251 1.00 71.81 850 LYS A C 1
ATOM 6807 O O . LYS A 1 850 ? 14.248 20.713 29.351 1.00 71.81 850 LYS A O 1
ATOM 6812 N N . SER A 1 851 ? 14.249 20.166 31.514 1.00 72.50 851 SER A N 1
ATOM 6813 C CA . SER A 1 851 ? 15.058 21.320 31.936 1.00 72.50 851 SER A CA 1
ATOM 6814 C C . SER A 1 851 ? 16.473 21.291 31.339 1.00 72.50 851 SER A C 1
ATOM 6816 O O . SER A 1 851 ? 17.298 20.461 31.722 1.00 72.50 851 SER A O 1
ATOM 6818 N N . SER A 1 852 ? 16.765 22.221 30.431 1.00 80.56 852 SER A N 1
ATOM 6819 C CA . SER A 1 852 ? 18.100 22.480 29.883 1.00 80.56 852 SER A CA 1
ATOM 6820 C C . SER A 1 852 ? 18.259 23.980 29.573 1.00 80.56 852 SER A C 1
ATOM 6822 O O . SER A 1 852 ? 17.247 24.683 29.469 1.00 80.56 852 SER A O 1
ATOM 6824 N N . PRO A 1 853 ? 19.492 24.502 29.407 1.00 81.00 853 PRO A N 1
ATOM 6825 C CA . PRO A 1 853 ? 19.708 25.907 29.055 1.00 81.00 853 PRO A CA 1
ATOM 6826 C C . PRO A 1 853 ? 18.992 26.325 27.763 1.00 81.00 853 PRO A C 1
ATOM 6828 O O . PRO A 1 853 ? 18.409 27.407 27.714 1.00 81.00 853 PRO A O 1
ATOM 6831 N N . ILE A 1 854 ? 18.985 25.457 26.744 1.00 85.50 854 ILE A N 1
ATOM 6832 C CA . ILE A 1 854 ? 18.261 25.704 25.491 1.00 85.50 854 ILE A CA 1
ATOM 6833 C C . ILE A 1 854 ? 16.746 25.598 25.696 1.00 85.50 854 ILE A C 1
ATOM 6835 O O . ILE A 1 854 ? 16.014 26.444 25.192 1.00 85.50 854 ILE A O 1
ATOM 6839 N N . THR A 1 855 ? 16.260 24.663 26.521 1.00 86.19 855 THR A N 1
ATOM 6840 C CA . THR A 1 855 ? 14.819 24.523 26.800 1.00 86.19 855 THR A CA 1
ATOM 6841 C C . THR A 1 855 ? 14.226 25.781 27.424 1.00 86.19 855 THR A C 1
ATOM 6843 O O . THR A 1 855 ? 13.142 26.195 27.031 1.00 86.19 855 THR A O 1
ATOM 6846 N N . ASN A 1 856 ? 14.934 26.435 28.348 1.00 86.00 856 ASN A N 1
ATOM 6847 C CA . ASN A 1 856 ? 14.454 27.685 28.950 1.00 86.00 856 ASN A CA 1
ATOM 6848 C C . ASN A 1 856 ? 14.323 28.805 27.903 1.00 86.00 856 ASN A C 1
ATOM 6850 O O . ASN A 1 856 ? 13.361 29.575 27.934 1.00 86.00 856 ASN A O 1
ATOM 6854 N N . LYS A 1 857 ? 15.261 28.876 26.946 1.00 89.75 857 LYS A N 1
ATOM 6855 C CA . LYS A 1 857 ? 15.171 29.808 25.812 1.00 89.75 857 LYS A CA 1
ATOM 6856 C C . LYS A 1 857 ? 13.986 29.462 24.903 1.00 89.75 857 LYS A C 1
ATOM 6858 O O . LYS A 1 857 ? 13.237 30.363 24.541 1.00 89.75 857 LYS A O 1
ATOM 6863 N N . LEU A 1 858 ? 13.781 28.178 24.589 1.00 92.00 858 LEU A N 1
ATOM 6864 C CA . LEU A 1 858 ? 12.653 27.704 23.776 1.00 92.00 858 LEU A CA 1
ATOM 6865 C C . LEU A 1 858 ? 11.300 27.971 24.453 1.00 92.00 858 LEU A C 1
ATOM 6867 O O . LEU A 1 858 ? 10.380 28.427 23.788 1.00 92.00 858 LEU A O 1
ATOM 6871 N N . GLN A 1 859 ? 11.179 27.765 25.767 1.00 91.44 859 GLN A N 1
ATOM 6872 C CA . GLN A 1 859 ? 9.968 28.081 26.536 1.00 91.44 859 GLN A CA 1
ATOM 6873 C C . GLN A 1 859 ? 9.656 29.581 26.526 1.00 91.44 859 GLN A C 1
ATOM 6875 O O . GLN A 1 859 ? 8.510 29.972 26.307 1.00 91.44 859 GLN A O 1
ATOM 6880 N N . CYS A 1 860 ? 10.669 30.423 26.752 1.00 89.94 860 CYS A N 1
ATOM 6881 C CA . CYS A 1 860 ? 10.518 31.878 26.735 1.00 89.94 860 CYS A CA 1
ATOM 6882 C C . CYS A 1 860 ? 10.089 32.380 25.347 1.00 89.94 860 CYS A C 1
ATOM 6884 O O . CYS A 1 860 ? 9.129 33.150 25.222 1.00 89.94 860 CYS A O 1
ATOM 6886 N N . PHE A 1 861 ? 10.754 31.877 24.303 1.00 93.56 861 PHE A N 1
ATOM 6887 C CA . PHE A 1 861 ? 10.397 32.145 22.916 1.00 93.56 861 PHE A CA 1
ATOM 6888 C C . PHE A 1 861 ? 8.960 31.696 22.618 1.00 93.56 861 PHE A C 1
ATOM 6890 O O . PHE A 1 861 ? 8.156 32.508 22.165 1.00 93.56 861 PHE A O 1
ATOM 6897 N N . GLN A 1 862 ? 8.608 30.443 22.939 1.00 93.75 862 GLN A N 1
ATOM 6898 C CA . GLN A 1 862 ? 7.297 29.871 22.627 1.00 93.75 862 GLN A CA 1
ATOM 6899 C C . GLN A 1 862 ? 6.162 30.621 23.305 1.00 93.75 862 GLN A C 1
ATOM 6901 O O . GLN A 1 862 ? 5.142 30.877 22.674 1.00 93.75 862 GLN A O 1
ATOM 6906 N N . LYS A 1 863 ? 6.333 30.998 24.576 1.00 91.12 863 LYS A N 1
ATOM 6907 C CA . LYS A 1 863 ? 5.324 31.767 25.305 1.00 91.12 863 LYS A CA 1
ATOM 6908 C C . LYS A 1 863 ? 5.016 33.081 24.585 1.00 91.12 863 LYS A C 1
ATOM 6910 O O . LYS A 1 863 ? 3.859 33.360 24.285 1.00 91.12 863 LYS A O 1
ATOM 6915 N N . THR A 1 864 ? 6.059 33.838 24.252 1.00 90.62 864 THR A N 1
ATOM 6916 C CA . THR A 1 864 ? 5.931 35.140 23.583 1.00 90.62 864 THR A CA 1
ATOM 6917 C C . THR A 1 864 ? 5.356 34.992 22.167 1.00 90.62 864 THR A C 1
ATOM 6919 O O . THR A 1 864 ? 4.499 35.772 21.747 1.00 90.62 864 THR A O 1
ATOM 6922 N N . ALA A 1 865 ? 5.792 33.968 21.426 1.00 91.38 865 ALA A N 1
ATOM 6923 C CA . ALA A 1 865 ? 5.304 33.680 20.081 1.00 91.38 865 ALA A CA 1
ATOM 6924 C C . ALA A 1 865 ? 3.827 33.245 20.076 1.00 91.38 865 ALA A C 1
ATOM 6926 O O . ALA A 1 865 ? 3.060 33.705 19.232 1.00 91.38 865 ALA A O 1
ATOM 6927 N N . LEU A 1 866 ? 3.405 32.419 21.039 1.00 91.56 866 LEU A N 1
ATOM 6928 C CA . LEU A 1 866 ? 2.021 31.963 21.175 1.00 91.56 866 LEU A CA 1
ATOM 6929 C C . LEU A 1 866 ? 1.072 33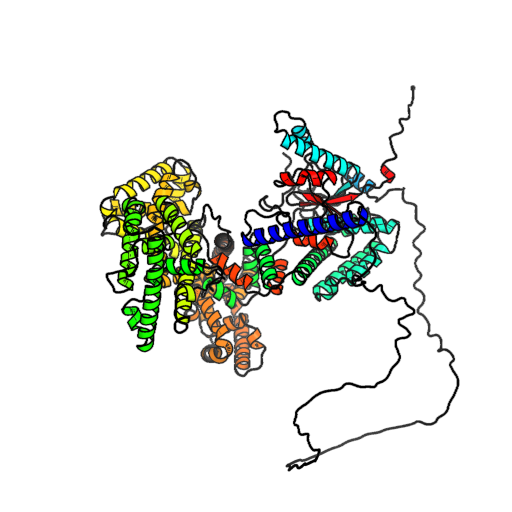.105 21.563 1.00 91.56 866 LEU A C 1
ATOM 6931 O O . LEU A 1 866 ? 0.001 33.221 20.973 1.00 91.56 866 LEU A O 1
ATOM 6935 N N . GLU A 1 867 ? 1.467 33.964 22.508 1.00 89.75 867 GLU A N 1
ATOM 6936 C CA . GLU A 1 867 ? 0.703 35.168 22.877 1.00 89.75 867 GLU A CA 1
ATOM 6937 C C . GLU A 1 867 ? 0.505 36.076 21.652 1.00 89.75 867 GLU A C 1
ATOM 6939 O O . GLU A 1 867 ? -0.626 36.419 21.305 1.00 89.75 867 GLU A O 1
ATOM 6944 N N . THR A 1 868 ? 1.587 36.344 20.911 1.00 89.00 868 THR A N 1
ATOM 6945 C CA . THR A 1 868 ? 1.526 37.107 19.652 1.00 89.00 868 THR A CA 1
ATOM 6946 C C . THR A 1 868 ? 0.621 36.424 18.620 1.00 89.00 868 THR A C 1
ATOM 6948 O O . THR A 1 868 ? -0.082 37.099 17.864 1.00 89.00 868 THR A O 1
ATOM 6951 N N . PHE A 1 869 ? 0.603 35.084 18.580 1.00 89.56 869 PHE A N 1
ATOM 6952 C CA . PHE A 1 869 ? -0.245 34.345 17.653 1.00 89.56 869 PHE A CA 1
ATOM 6953 C C . PHE A 1 869 ? -1.724 34.518 17.920 1.00 89.56 869 PHE A C 1
ATOM 6955 O O . PHE A 1 869 ? -2.467 34.873 17.004 1.00 89.56 869 PHE A O 1
ATOM 6962 N N . LEU A 1 870 ? -2.135 34.337 19.168 1.00 88.06 870 LEU A N 1
ATOM 6963 C CA . LEU A 1 870 ? -3.529 34.480 19.567 1.00 88.06 870 LEU A CA 1
ATOM 6964 C C . LEU A 1 870 ? -4.038 35.915 19.354 1.00 88.06 870 LEU A C 1
ATOM 6966 O O . LEU A 1 870 ? -5.175 36.104 18.928 1.00 88.06 870 LEU A O 1
ATOM 6970 N N . GLU A 1 871 ? -3.193 36.931 19.555 1.00 86.75 871 GLU A N 1
ATOM 6971 C CA . GLU A 1 871 ? -3.549 38.330 19.271 1.00 86.75 871 GLU A CA 1
ATOM 6972 C C . GLU A 1 871 ? -3.778 38.610 17.776 1.00 86.75 871 GLU A C 1
ATOM 6974 O O . GLU A 1 871 ? -4.610 39.445 17.407 1.00 86.75 871 GLU A O 1
ATOM 6979 N N . LYS A 1 872 ? -3.025 37.942 16.895 1.00 87.38 872 LYS A N 1
ATOM 6980 C CA . LYS A 1 872 ? -3.049 38.176 15.442 1.00 87.38 872 LYS A CA 1
ATOM 6981 C C . LYS A 1 872 ? -3.937 37.198 14.676 1.00 87.38 872 LYS A C 1
ATOM 6983 O O . LYS A 1 872 ? -4.215 37.440 13.502 1.00 87.38 872 LYS A O 1
ATOM 6988 N N . GLU A 1 873 ? -4.418 36.133 15.305 1.00 88.00 873 GLU A N 1
ATOM 6989 C CA . GLU A 1 873 ? -5.253 35.111 14.666 1.00 88.00 873 GLU A CA 1
ATOM 6990 C C . GLU A 1 873 ? -6.524 35.707 14.035 1.00 88.00 873 GLU A C 1
ATOM 6992 O O . GLU A 1 873 ? -6.847 35.412 12.882 1.00 88.00 873 GLU A O 1
ATOM 6997 N N . GLU A 1 874 ? -7.191 36.639 14.723 1.00 87.31 874 GLU A N 1
ATOM 6998 C CA . GLU A 1 874 ? -8.364 37.357 14.196 1.00 87.31 874 GLU A CA 1
ATOM 6999 C C . GLU A 1 874 ? -8.056 38.138 12.907 1.00 87.31 874 GLU A C 1
ATOM 7001 O O . GLU A 1 874 ? -8.906 38.267 12.020 1.00 87.31 874 GLU A O 1
ATOM 7006 N N . GLN A 1 875 ? -6.820 38.621 12.743 1.00 88.19 875 GLN A N 1
ATOM 7007 C CA . GLN A 1 875 ? -6.388 39.267 11.505 1.00 88.19 875 GLN A CA 1
ATOM 7008 C C . GLN A 1 875 ? -6.330 38.259 10.350 1.00 88.19 875 GLN A C 1
ATOM 7010 O O . GLN A 1 875 ? -6.821 38.567 9.261 1.00 88.19 875 GLN A O 1
ATOM 7015 N N . LEU A 1 876 ? -5.780 37.060 10.576 1.00 89.00 876 LEU A N 1
ATOM 7016 C CA . LEU A 1 876 ? -5.750 35.998 9.566 1.00 89.00 876 LEU A CA 1
ATOM 7017 C C . LEU A 1 876 ? -7.171 35.552 9.197 1.00 89.00 876 LEU A C 1
ATOM 7019 O O . LEU A 1 876 ? -7.501 35.483 8.012 1.00 89.00 876 LEU A O 1
ATOM 7023 N N . ILE A 1 877 ? -8.041 35.356 10.193 1.00 90.12 877 ILE A N 1
ATOM 7024 C CA . ILE A 1 877 ? -9.454 35.011 9.977 1.00 90.12 877 ILE A CA 1
ATOM 7025 C C . ILE A 1 877 ? -10.136 36.071 9.107 1.00 90.12 877 ILE A C 1
ATOM 7027 O O . ILE A 1 877 ? -10.832 35.736 8.147 1.00 90.12 877 ILE A O 1
ATOM 7031 N N . ARG A 1 878 ? -9.920 37.358 9.400 1.00 90.12 878 ARG A N 1
ATOM 7032 C CA . ARG A 1 878 ? -10.496 38.467 8.630 1.00 90.12 878 ARG A CA 1
ATOM 7033 C C . ARG A 1 878 ? -9.990 38.507 7.185 1.00 90.12 878 ARG A C 1
ATOM 7035 O O . ARG A 1 878 ? -10.772 38.827 6.292 1.00 90.12 878 ARG A O 1
ATOM 7042 N N . ILE A 1 879 ? -8.715 38.184 6.954 1.00 91.31 879 ILE A N 1
ATOM 7043 C CA . ILE A 1 879 ? -8.109 38.120 5.614 1.00 91.31 879 ILE A CA 1
ATOM 7044 C C . ILE A 1 879 ? -8.673 36.944 4.805 1.00 91.31 879 ILE A C 1
ATOM 7046 O O . ILE A 1 879 ? -8.914 37.095 3.607 1.00 91.31 879 ILE A O 1
ATOM 7050 N N . LEU A 1 880 ? -8.891 35.789 5.443 1.00 90.62 880 LEU A N 1
ATOM 7051 C CA . LEU A 1 880 ? -9.355 34.573 4.772 1.00 90.62 880 LEU A CA 1
ATOM 7052 C C . LEU A 1 880 ? -10.868 34.556 4.539 1.00 90.62 880 LEU A C 1
ATOM 7054 O O . LEU A 1 880 ? -11.304 34.093 3.490 1.00 90.62 880 LEU A O 1
ATOM 7058 N N . ARG A 1 881 ? -11.678 35.110 5.449 1.00 90.31 881 ARG A N 1
ATOM 7059 C CA . ARG A 1 881 ? -13.153 35.086 5.384 1.00 90.31 881 ARG A CA 1
ATOM 7060 C C . ARG A 1 881 ? -13.772 35.377 4.004 1.00 90.31 881 ARG A C 1
ATOM 7062 O O . ARG A 1 881 ? -14.659 34.619 3.624 1.00 90.31 881 ARG A O 1
ATOM 7069 N N . PRO A 1 882 ? -13.356 36.405 3.236 1.00 89.00 882 PRO A N 1
ATOM 7070 C CA . PRO A 1 882 ? -13.973 36.687 1.937 1.00 89.00 882 PRO A CA 1
ATOM 7071 C C . PRO A 1 882 ? -13.591 35.700 0.821 1.00 89.00 882 PRO A C 1
ATOM 7073 O O . PRO A 1 882 ? -14.264 35.673 -0.203 1.00 89.00 882 PRO A O 1
ATOM 7076 N N . VAL A 1 883 ? -12.514 34.923 0.980 1.00 88.12 883 VAL A N 1
ATOM 7077 C CA . VAL A 1 883 ? -11.927 34.096 -0.095 1.00 88.12 883 VAL A CA 1
ATOM 7078 C C . VAL A 1 883 ? -11.833 32.609 0.248 1.00 88.12 883 VAL A C 1
ATOM 7080 O O . VAL A 1 883 ? -11.626 31.792 -0.646 1.00 88.12 883 VAL A O 1
ATOM 7083 N N . PHE A 1 884 ? -12.028 32.240 1.518 1.00 89.06 884 PHE A N 1
ATOM 7084 C CA . PHE A 1 884 ? -11.915 30.859 1.990 1.00 89.06 884 PHE A CA 1
ATOM 7085 C C . PHE A 1 884 ? -12.926 29.926 1.313 1.00 89.06 884 PHE A C 1
ATOM 7087 O O . PHE A 1 884 ? -12.633 28.752 1.165 1.00 89.06 884 PHE A O 1
ATOM 7094 N N . GLY A 1 885 ? -14.052 30.462 0.816 1.00 87.19 885 GLY A N 1
ATOM 7095 C CA . GLY A 1 885 ? -14.987 29.791 -0.102 1.00 87.19 885 GLY A CA 1
ATOM 7096 C C . GLY A 1 885 ? -14.319 28.990 -1.210 1.00 87.19 885 GLY A C 1
ATOM 7097 O O . GLY A 1 885 ? -14.588 27.805 -1.370 1.00 87.19 885 GLY A O 1
ATOM 7098 N N . LEU A 1 886 ? -13.426 29.653 -1.941 1.00 86.12 886 LEU A N 1
ATOM 7099 C CA . LEU A 1 886 ? -12.761 29.088 -3.111 1.00 86.12 886 LEU A CA 1
ATOM 7100 C C . LEU A 1 886 ? -11.688 28.075 -2.698 1.00 86.12 886 LEU A C 1
ATOM 7102 O O . LEU A 1 886 ? -11.624 26.980 -3.243 1.00 86.12 886 LEU A O 1
ATOM 7106 N N . ALA A 1 887 ? -10.901 28.407 -1.672 1.00 87.12 887 ALA A N 1
ATOM 7107 C CA . ALA A 1 887 ? -9.871 27.510 -1.156 1.00 87.12 887 ALA A CA 1
ATOM 7108 C C . ALA A 1 887 ? -10.462 26.248 -0.500 1.00 87.12 887 ALA A C 1
ATOM 7110 O O . ALA A 1 887 ? -9.896 25.165 -0.610 1.00 87.12 887 ALA A O 1
ATOM 7111 N N . ALA A 1 888 ? -11.611 26.363 0.169 1.00 85.12 888 ALA A N 1
ATOM 7112 C CA . ALA A 1 888 ? -12.298 25.252 0.818 1.00 85.12 888 ALA A CA 1
ATOM 7113 C C . ALA A 1 888 ? -12.741 24.175 -0.179 1.00 85.12 888 ALA A C 1
ATOM 7115 O O . ALA A 1 888 ? -12.667 22.988 0.136 1.00 85.12 888 ALA A O 1
ATOM 7116 N N . GLU A 1 889 ? -13.166 24.572 -1.381 1.00 83.81 889 GLU A N 1
ATOM 7117 C CA . GLU A 1 889 ? -13.473 23.634 -2.460 1.00 83.81 889 GLU A CA 1
ATOM 7118 C C . GLU A 1 889 ? -12.215 22.861 -2.887 1.00 83.81 889 GLU A C 1
ATOM 7120 O O . GLU A 1 889 ? -12.246 21.629 -2.944 1.00 83.81 889 GLU A O 1
ATOM 7125 N N . THR A 1 890 ? -11.086 23.556 -3.081 1.00 83.56 890 THR A N 1
ATOM 7126 C CA . THR A 1 890 ? -9.782 22.935 -3.369 1.00 83.56 890 THR A CA 1
ATOM 7127 C C . THR A 1 890 ? -9.370 21.949 -2.270 1.00 83.56 890 THR A C 1
ATOM 7129 O O . THR A 1 890 ? -8.988 20.819 -2.577 1.00 83.56 890 THR A O 1
ATOM 7132 N N . LEU A 1 891 ? -9.497 22.330 -0.993 1.00 84.81 891 LEU A N 1
ATOM 7133 C CA . LEU A 1 891 ? -9.151 21.479 0.154 1.00 84.81 891 LEU A CA 1
ATOM 7134 C C . LEU A 1 891 ? -10.046 20.232 0.254 1.00 84.81 891 LEU A C 1
ATOM 7136 O O . LEU A 1 891 ? -9.539 19.128 0.449 1.00 84.81 891 LEU A O 1
ATOM 7140 N N . ASN A 1 892 ? -11.362 20.377 0.064 1.00 83.94 892 ASN A N 1
ATOM 7141 C CA . ASN A 1 892 ? -12.300 19.250 0.088 1.00 83.94 892 ASN A CA 1
ATOM 7142 C C . ASN A 1 892 ? -12.027 18.256 -1.048 1.00 83.94 892 ASN A C 1
ATOM 7144 O O . ASN A 1 892 ? -11.959 17.043 -0.822 1.00 83.94 892 ASN A O 1
ATOM 7148 N N . ASN A 1 893 ? -11.814 18.773 -2.259 1.00 82.69 893 ASN A N 1
ATOM 7149 C CA . ASN A 1 893 ? -11.428 17.982 -3.420 1.00 82.69 893 ASN A CA 1
ATOM 7150 C C . ASN A 1 893 ? -10.103 17.252 -3.171 1.00 82.69 893 ASN A C 1
ATOM 7152 O O . ASN A 1 893 ? -10.001 16.041 -3.379 1.00 82.69 893 ASN A O 1
ATOM 7156 N N . TYR A 1 894 ? -9.109 17.962 -2.642 1.00 84.44 894 TYR A N 1
ATOM 7157 C CA . TYR A 1 894 ? -7.822 17.389 -2.283 1.00 84.44 894 TYR A CA 1
ATOM 7158 C C . TYR A 1 894 ? -7.954 16.210 -1.313 1.00 84.44 894 TYR A C 1
ATOM 7160 O O . TYR A 1 894 ? -7.334 15.177 -1.550 1.00 84.44 894 TYR A O 1
ATOM 7168 N N . SER A 1 895 ? -8.786 16.290 -0.269 1.00 82.81 895 SER A N 1
ATOM 7169 C CA . SER A 1 895 ? -8.968 15.167 0.663 1.00 82.81 895 SER A CA 1
ATOM 7170 C C . SER A 1 895 ? -9.530 13.909 -0.014 1.00 82.81 895 SER A C 1
ATOM 7172 O O . SER A 1 895 ? -9.115 12.796 0.319 1.00 82.81 895 SER A O 1
ATOM 7174 N N . ILE A 1 896 ? -10.462 14.061 -0.963 1.00 82.38 896 ILE A N 1
ATOM 7175 C CA . ILE A 1 896 ? -11.015 12.938 -1.744 1.00 82.38 896 ILE A CA 1
ATOM 7176 C C . ILE A 1 896 ? -9.908 12.311 -2.599 1.00 82.38 896 ILE A C 1
ATOM 7178 O O . ILE A 1 896 ? -9.727 11.092 -2.614 1.00 82.38 896 ILE A O 1
ATOM 7182 N N . PHE A 1 897 ? -9.127 13.149 -3.273 1.00 82.25 897 PHE A N 1
ATOM 7183 C CA . PHE A 1 897 ? -8.075 12.719 -4.187 1.00 82.25 897 PHE A CA 1
ATOM 7184 C C . PHE A 1 897 ? -6.853 12.142 -3.491 1.00 82.25 897 PHE A C 1
ATOM 7186 O O . PHE A 1 897 ? -6.305 11.142 -3.947 1.00 82.25 897 PHE A O 1
ATOM 7193 N N . ARG A 1 898 ? -6.484 12.687 -2.334 1.00 86.81 898 ARG A N 1
ATOM 7194 C CA . ARG A 1 898 ? -5.501 12.104 -1.423 1.00 86.81 898 ARG A CA 1
ATOM 7195 C C . ARG A 1 898 ? -5.853 10.653 -1.116 1.00 86.81 898 ARG A C 1
ATOM 7197 O O . ARG A 1 898 ? -4.996 9.783 -1.245 1.00 86.81 898 ARG A O 1
ATOM 7204 N N . ARG A 1 899 ? -7.113 10.374 -0.771 1.00 86.25 899 ARG A N 1
ATOM 7205 C CA . ARG A 1 899 ? -7.564 9.007 -0.485 1.00 86.25 899 ARG A CA 1
ATOM 7206 C C . ARG A 1 899 ? -7.509 8.106 -1.722 1.00 86.25 899 ARG A C 1
ATOM 7208 O O . ARG A 1 899 ? -7.073 6.965 -1.615 1.00 86.25 899 ARG A O 1
ATOM 7215 N N . GLN A 1 900 ? -7.868 8.618 -2.901 1.00 85.81 900 GLN A N 1
ATOM 7216 C CA . GLN A 1 900 ? -7.710 7.875 -4.160 1.00 85.81 900 GLN A CA 1
ATOM 7217 C C . GLN A 1 900 ? -6.239 7.535 -4.455 1.00 85.81 900 GLN A C 1
ATOM 7219 O O . GLN A 1 900 ? -5.944 6.393 -4.804 1.00 85.81 900 GLN A O 1
ATOM 7224 N N . MET A 1 901 ? -5.315 8.484 -4.258 1.00 87.62 901 MET A N 1
ATOM 7225 C CA . MET A 1 901 ? -3.874 8.261 -4.425 1.00 87.62 901 MET A CA 1
ATOM 7226 C C . MET A 1 901 ? -3.338 7.220 -3.439 1.00 87.62 901 MET A C 1
ATOM 7228 O O . MET A 1 901 ? -2.621 6.315 -3.857 1.00 87.62 901 MET A O 1
ATOM 7232 N N . ILE A 1 902 ? -3.707 7.311 -2.155 1.00 89.44 902 ILE A N 1
ATOM 7233 C CA . ILE A 1 902 ? -3.317 6.332 -1.126 1.00 89.44 902 ILE A CA 1
ATOM 7234 C C . ILE A 1 902 ? -3.791 4.933 -1.524 1.00 89.44 902 ILE A C 1
ATOM 7236 O O . ILE A 1 902 ? -2.986 4.007 -1.585 1.00 89.44 902 ILE A O 1
ATOM 7240 N N . ASN A 1 903 ? -5.071 4.791 -1.874 1.00 86.56 903 ASN A N 1
ATOM 7241 C CA . ASN A 1 903 ? -5.636 3.506 -2.279 1.00 86.56 903 ASN A CA 1
ATOM 7242 C C . ASN A 1 903 ? -4.942 2.942 -3.524 1.00 86.56 903 ASN A C 1
ATOM 7244 O O . ASN A 1 903 ? -4.728 1.737 -3.617 1.00 86.56 903 ASN A O 1
ATOM 7248 N N . HIS A 1 904 ? -4.567 3.801 -4.474 1.00 85.56 904 HIS A N 1
ATOM 7249 C CA . HIS A 1 904 ? -3.861 3.378 -5.676 1.00 85.56 904 HIS A CA 1
ATOM 7250 C C . HIS A 1 904 ? -2.419 2.929 -5.384 1.00 85.56 904 HIS A C 1
ATOM 7252 O O . HIS A 1 904 ? -2.011 1.868 -5.848 1.00 85.56 904 HIS A O 1
ATOM 7258 N N . LEU A 1 905 ? -1.665 3.694 -4.586 1.00 88.19 905 LEU A N 1
ATOM 7259 C CA . LEU A 1 905 ? -0.283 3.375 -4.196 1.00 88.19 905 LEU A CA 1
ATOM 7260 C C . LEU A 1 905 ? -0.188 2.133 -3.297 1.00 88.19 905 LEU A C 1
ATOM 7262 O O . LEU A 1 905 ? 0.819 1.434 -3.313 1.00 88.19 905 LEU A O 1
ATOM 7266 N N . LEU A 1 906 ? -1.225 1.848 -2.510 1.00 88.62 906 LEU A N 1
ATOM 7267 C CA . LEU A 1 906 ? -1.256 0.707 -1.591 1.00 88.62 906 LEU A CA 1
ATOM 7268 C C . LEU A 1 906 ? -1.934 -0.536 -2.172 1.00 88.62 906 LEU A C 1
ATOM 7270 O O . LEU A 1 906 ? -1.954 -1.584 -1.523 1.00 88.62 906 LEU A O 1
ATOM 7274 N N . ARG A 1 907 ? -2.461 -0.451 -3.398 1.00 80.62 907 ARG A N 1
ATOM 7275 C CA . ARG A 1 907 ? -3.150 -1.564 -4.049 1.00 80.62 907 ARG A CA 1
ATOM 7276 C C . ARG A 1 907 ? -2.208 -2.762 -4.216 1.00 80.62 907 ARG A C 1
ATOM 7278 O O . ARG A 1 907 ? -1.111 -2.641 -4.762 1.00 80.62 907 ARG A O 1
ATOM 7285 N N . LYS A 1 908 ? -2.669 -3.943 -3.794 1.00 75.88 908 LYS A N 1
ATOM 7286 C CA . LYS A 1 908 ? -2.004 -5.222 -4.086 1.00 75.88 908 LYS A CA 1
ATOM 7287 C C . LYS A 1 908 ? -1.993 -5.429 -5.604 1.00 75.88 908 LYS A C 1
ATOM 7289 O O . LYS A 1 908 ? -3.010 -5.253 -6.273 1.00 75.88 908 LYS A O 1
ATOM 7294 N N . SER A 1 909 ? -0.825 -5.723 -6.157 1.00 64.44 909 SER A N 1
ATOM 7295 C CA . SER A 1 909 ? -0.640 -5.857 -7.602 1.00 64.44 909 SER A CA 1
ATOM 7296 C C . SER A 1 909 ? -0.802 -7.316 -8.017 1.00 64.44 909 SER A C 1
ATOM 7298 O O . SER A 1 909 ? -0.086 -8.185 -7.524 1.00 64.44 909 SER A O 1
ATOM 7300 N N . ASP A 1 910 ? -1.723 -7.584 -8.944 1.00 56.97 910 ASP A N 1
ATOM 7301 C CA . ASP A 1 910 ? -1.925 -8.931 -9.479 1.00 56.97 910 ASP A CA 1
ATOM 7302 C C . ASP A 1 910 ? -0.745 -9.317 -10.384 1.00 56.97 910 ASP A C 1
ATOM 7304 O O . ASP A 1 910 ? -0.469 -8.677 -11.408 1.00 56.97 910 ASP A O 1
ATOM 7308 N N . SER A 1 911 ? -0.041 -10.389 -10.015 1.00 49.28 911 SER A N 1
ATOM 7309 C CA . SER A 1 911 ? 1.199 -10.848 -10.665 1.00 49.28 911 SER A CA 1
ATOM 7310 C C . SER A 1 911 ? 1.040 -11.183 -12.158 1.00 49.28 911 SER A C 1
ATOM 7312 O O . SER A 1 911 ? 2.007 -11.139 -12.922 1.00 49.28 911 SER A O 1
ATOM 7314 N N . THR A 1 912 ? -0.181 -11.479 -12.609 1.00 42.53 912 THR A N 1
ATOM 7315 C CA . THR A 1 912 ? -0.486 -11.879 -13.989 1.00 42.53 912 THR A CA 1
ATOM 7316 C C . THR A 1 912 ? -0.735 -10.715 -14.950 1.00 42.53 912 THR A C 1
ATOM 7318 O O . THR A 1 912 ? -0.564 -10.890 -16.157 1.00 42.53 912 THR A O 1
ATOM 7321 N N . THR A 1 913 ? -1.116 -9.533 -14.457 1.00 42.84 913 THR A N 1
ATOM 7322 C CA . THR A 1 913 ? -1.512 -8.372 -15.285 1.00 42.84 913 THR A CA 1
ATOM 7323 C C . THR A 1 913 ? -0.648 -7.131 -15.046 1.00 42.84 913 THR A C 1
ATOM 7325 O O . THR A 1 913 ? -0.526 -6.303 -15.949 1.00 42.84 913 THR A O 1
ATOM 7328 N N . ALA A 1 914 ? 0.027 -7.021 -13.896 1.00 50.81 914 ALA A N 1
ATOM 7329 C CA . ALA A 1 914 ? 0.740 -5.814 -13.468 1.00 50.81 914 ALA A CA 1
ATOM 7330 C C . ALA A 1 914 ? 2.276 -5.870 -13.606 1.00 50.81 914 ALA A C 1
ATOM 7332 O O . ALA A 1 914 ? 2.964 -5.184 -12.860 1.00 50.81 914 ALA A O 1
ATOM 7333 N N . VAL A 1 915 ? 2.827 -6.617 -14.578 1.00 51.88 915 VAL A N 1
ATOM 7334 C CA . VAL A 1 915 ? 4.277 -6.929 -14.759 1.00 51.88 915 VAL A CA 1
ATOM 7335 C C . VAL A 1 915 ? 5.246 -5.727 -14.636 1.00 51.88 915 VAL A C 1
ATOM 7337 O O . VAL A 1 915 ? 6.450 -5.919 -14.459 1.00 51.88 915 VAL A O 1
ATOM 7340 N N . PHE A 1 916 ? 4.759 -4.488 -14.753 1.00 57.75 916 PHE A N 1
ATOM 7341 C CA . PHE A 1 916 ? 5.552 -3.263 -14.620 1.00 57.75 916 PHE A CA 1
ATOM 7342 C C . PHE A 1 916 ? 4.931 -2.148 -13.750 1.00 57.75 916 PHE A C 1
ATOM 7344 O O . PHE A 1 916 ? 5.545 -1.090 -13.635 1.00 57.75 916 PHE A O 1
ATOM 7351 N N . CYS A 1 917 ? 3.758 -2.361 -13.145 1.00 56.56 917 CYS A N 1
ATOM 7352 C CA . CYS A 1 917 ? 3.052 -1.381 -12.303 1.00 56.56 917 CYS A CA 1
ATOM 7353 C C . CYS A 1 917 ? 2.895 -1.914 -10.872 1.00 56.56 917 CYS A C 1
ATOM 7355 O O . CYS A 1 917 ? 1.792 -1.989 -10.336 1.00 56.56 917 CYS A O 1
ATOM 7357 N N . HIS A 1 918 ? 4.007 -2.326 -10.271 1.00 67.12 918 HIS A N 1
ATOM 7358 C CA . HIS A 1 918 ? 4.075 -2.608 -8.840 1.00 67.12 918 HIS A CA 1
ATOM 7359 C C . HIS A 1 918 ? 4.409 -1.301 -8.122 1.00 67.12 918 HIS A C 1
ATOM 7361 O O . HIS A 1 918 ? 5.325 -0.608 -8.554 1.00 67.12 918 HIS A O 1
ATOM 7367 N N . SER A 1 919 ? 3.682 -0.937 -7.066 1.00 76.00 919 SER A N 1
ATOM 7368 C CA . SER A 1 919 ? 4.041 0.232 -6.263 1.00 76.00 919 SER A CA 1
ATOM 7369 C C . SER A 1 919 ? 4.998 -0.179 -5.150 1.00 76.00 919 SER A C 1
ATOM 7371 O O . SER A 1 919 ? 4.607 -0.889 -4.222 1.00 76.00 919 SER A O 1
ATOM 7373 N N . ALA A 1 920 ? 6.238 0.309 -5.204 1.00 85.75 920 ALA A N 1
ATOM 7374 C CA . ALA A 1 920 ? 7.180 0.125 -4.103 1.00 85.75 920 ALA A CA 1
ATOM 7375 C C . ALA A 1 920 ? 6.768 0.914 -2.847 1.00 85.75 920 ALA A C 1
ATOM 7377 O O . ALA A 1 920 ? 7.263 0.637 -1.759 1.00 85.75 920 ALA A O 1
ATOM 7378 N N . PHE A 1 921 ? 5.842 1.876 -2.963 1.00 88.94 921 PHE A N 1
ATOM 7379 C CA . PHE A 1 921 ? 5.264 2.562 -1.807 1.00 88.94 921 PHE A CA 1
ATOM 7380 C C . PHE A 1 921 ? 4.577 1.576 -0.850 1.00 88.94 921 PHE A C 1
ATOM 7382 O O . PHE A 1 921 ? 4.797 1.643 0.360 1.00 88.94 921 PHE A O 1
ATOM 7389 N N . ARG A 1 922 ? 3.815 0.610 -1.388 1.00 88.31 922 ARG A N 1
ATOM 7390 C CA . ARG A 1 922 ? 3.220 -0.482 -0.602 1.00 88.31 922 ARG A CA 1
ATOM 7391 C C . ARG A 1 922 ? 4.292 -1.300 0.119 1.00 88.31 922 ARG A C 1
ATOM 7393 O O . ARG A 1 922 ? 4.170 -1.551 1.314 1.00 88.31 922 ARG A O 1
ATOM 7400 N N . GLU A 1 923 ? 5.340 -1.699 -0.598 1.00 85.88 923 GLU A N 1
ATOM 7401 C CA . GLU A 1 923 ? 6.436 -2.515 -0.055 1.00 85.88 923 GLU A CA 1
ATOM 7402 C C . GLU A 1 923 ? 7.193 -1.784 1.063 1.00 85.88 923 GLU A C 1
ATOM 7404 O O . GLU A 1 923 ? 7.466 -2.373 2.109 1.00 85.88 923 GLU A O 1
ATOM 7409 N N . ASN A 1 924 ? 7.450 -0.484 0.896 1.00 88.31 924 ASN A N 1
ATOM 7410 C CA . ASN A 1 924 ? 8.071 0.351 1.924 1.00 88.31 924 ASN A CA 1
ATOM 7411 C C . ASN A 1 924 ? 7.200 0.465 3.180 1.00 88.31 924 ASN A C 1
ATOM 7413 O O . ASN A 1 924 ? 7.721 0.369 4.291 1.00 88.31 924 ASN A O 1
ATOM 7417 N N . LEU A 1 925 ? 5.880 0.631 3.030 1.00 89.31 925 LEU A N 1
ATOM 7418 C CA . LEU A 1 925 ? 4.970 0.679 4.176 1.00 89.31 925 LEU A CA 1
ATOM 7419 C C . LEU A 1 925 ? 4.935 -0.653 4.925 1.00 89.31 925 LEU A C 1
ATOM 7421 O O . LEU A 1 925 ? 5.016 -0.662 6.149 1.00 89.31 925 LEU A O 1
ATOM 7425 N N . ILE A 1 926 ? 4.886 -1.775 4.214 1.00 87.88 926 ILE A N 1
ATOM 7426 C CA . ILE A 1 926 ? 4.925 -3.106 4.833 1.00 87.88 926 ILE A CA 1
ATOM 7427 C C . ILE A 1 926 ? 6.254 -3.334 5.553 1.00 87.88 926 ILE A C 1
ATOM 7429 O O . ILE A 1 926 ? 6.266 -3.798 6.690 1.00 87.88 926 ILE A O 1
ATOM 7433 N N . SER A 1 927 ? 7.371 -2.954 4.933 1.00 85.94 927 SER A N 1
ATOM 7434 C CA . SER A 1 927 ? 8.696 -3.014 5.558 1.00 85.94 927 SER A CA 1
ATOM 7435 C C . SER A 1 927 ? 8.758 -2.165 6.833 1.00 85.94 927 SER A C 1
ATOM 7437 O O . SER A 1 927 ? 9.233 -2.628 7.872 1.00 85.94 927 SER A O 1
ATOM 7439 N N . TYR A 1 928 ? 8.196 -0.951 6.793 1.00 88.38 928 TYR A N 1
ATOM 7440 C CA . TYR A 1 928 ? 8.066 -0.093 7.967 1.00 88.38 928 TYR A CA 1
ATOM 7441 C C . TYR A 1 928 ? 7.238 -0.761 9.066 1.00 88.38 928 TYR A C 1
ATOM 7443 O O . TYR A 1 928 ? 7.689 -0.819 10.208 1.00 88.38 928 TYR A O 1
ATOM 7451 N N . LEU A 1 929 ? 6.073 -1.319 8.739 1.00 88.88 929 LEU A N 1
ATOM 7452 C CA . LEU A 1 929 ? 5.239 -2.039 9.700 1.00 88.88 929 LEU A CA 1
ATOM 7453 C C . LEU A 1 929 ? 5.992 -3.231 10.308 1.00 88.88 929 LEU A C 1
ATOM 7455 O O . LEU A 1 929 ? 6.037 -3.368 11.526 1.00 88.88 929 LEU A O 1
ATOM 7459 N N . LEU A 1 930 ? 6.686 -4.034 9.501 1.00 87.06 930 LEU A N 1
ATOM 7460 C CA . LEU A 1 930 ? 7.504 -5.153 9.982 1.00 87.06 930 LEU A CA 1
ATOM 7461 C C . LEU A 1 930 ? 8.668 -4.713 10.883 1.00 87.06 930 LEU A C 1
ATOM 7463 O O . LEU A 1 930 ? 9.151 -5.510 11.691 1.00 87.06 930 LEU A O 1
ATOM 7467 N N . SER A 1 931 ? 9.121 -3.461 10.779 1.00 86.38 931 SER A N 1
ATOM 7468 C CA . SER A 1 931 ? 10.126 -2.902 11.689 1.00 86.38 931 SER A CA 1
ATOM 7469 C C . SER A 1 931 ? 9.567 -2.573 13.081 1.00 86.38 931 SER A C 1
ATOM 7471 O O . SER A 1 931 ? 10.335 -2.488 14.040 1.00 86.38 931 SER A O 1
ATOM 7473 N N . LEU A 1 932 ? 8.243 -2.423 13.216 1.00 87.56 932 LEU A N 1
ATOM 7474 C CA . LEU A 1 932 ? 7.584 -2.162 14.493 1.00 87.56 932 LEU A CA 1
ATOM 7475 C C . LEU A 1 932 ? 7.521 -3.432 15.350 1.00 87.56 932 LEU A C 1
ATOM 7477 O O . LEU A 1 932 ? 7.428 -4.548 14.844 1.00 87.56 932 LEU A O 1
ATOM 7481 N N . HIS A 1 933 ? 7.532 -3.253 16.671 1.00 88.94 933 HIS A N 1
ATOM 7482 C CA . HIS A 1 933 ? 7.294 -4.343 17.617 1.00 88.94 933 HIS A CA 1
ATOM 7483 C C . HIS A 1 933 ? 5.861 -4.885 17.475 1.00 88.94 933 HIS A C 1
ATOM 7485 O O . HIS A 1 933 ? 4.927 -4.116 17.228 1.00 88.94 933 HIS A O 1
ATOM 7491 N N . SER A 1 934 ? 5.665 -6.186 17.686 1.00 87.19 934 SER A N 1
ATOM 7492 C CA . SER A 1 934 ? 4.376 -6.877 17.556 1.00 87.19 934 SER A CA 1
ATOM 7493 C C . SER A 1 934 ? 3.275 -6.243 18.405 1.00 87.19 934 SER A C 1
ATOM 7495 O O . SER A 1 934 ? 2.145 -6.125 17.950 1.00 87.19 934 SER A O 1
ATOM 7497 N N . SER A 1 935 ? 3.604 -5.735 19.597 1.00 84.00 935 SER A N 1
ATOM 7498 C CA . SER A 1 935 ? 2.657 -4.995 20.446 1.00 84.00 935 SER A CA 1
ATOM 7499 C C . SER A 1 935 ? 2.141 -3.704 19.802 1.00 84.00 935 SER A C 1
ATOM 7501 O O . SER A 1 935 ? 0.980 -3.348 19.987 1.00 84.00 935 SER A O 1
ATOM 7503 N N . ASN A 1 936 ? 2.989 -2.995 19.048 1.00 86.69 936 ASN A N 1
ATOM 7504 C CA . ASN A 1 936 ? 2.594 -1.773 18.350 1.00 86.69 936 ASN A CA 1
ATOM 7505 C C . ASN A 1 936 ? 1.728 -2.114 17.140 1.00 86.69 936 ASN A C 1
ATOM 7507 O O . ASN A 1 936 ? 0.716 -1.458 16.929 1.00 86.69 936 ASN A O 1
ATOM 7511 N N . LEU A 1 937 ? 2.093 -3.157 16.390 1.00 86.75 937 LEU A N 1
ATOM 7512 C CA . LEU A 1 937 ? 1.295 -3.650 15.266 1.00 86.75 937 LEU A CA 1
ATOM 7513 C C . LEU A 1 937 ? -0.077 -4.129 15.708 1.00 86.75 937 LEU A C 1
ATOM 7515 O O . LEU A 1 937 ? -1.073 -3.747 15.110 1.00 86.75 937 LEU A O 1
ATOM 7519 N N . ALA A 1 938 ? -0.123 -4.892 16.795 1.00 82.81 938 ALA A N 1
ATOM 7520 C CA . ALA A 1 938 ? -1.365 -5.301 17.409 1.00 82.81 938 ALA A CA 1
ATOM 7521 C C . ALA A 1 938 ? -2.204 -4.062 17.753 1.00 82.81 938 ALA A C 1
ATOM 7523 O O . ALA A 1 938 ? -3.373 -3.998 17.388 1.00 82.81 938 ALA A O 1
ATOM 7524 N N . SER A 1 939 ? -1.619 -3.063 18.427 1.00 82.56 939 SER A N 1
ATOM 7525 C CA . SER A 1 939 ? -2.316 -1.823 18.813 1.00 82.56 939 SER A CA 1
ATOM 7526 C C . SER A 1 939 ? -2.855 -1.043 17.613 1.00 82.56 939 SER A C 1
ATOM 7528 O O . SER A 1 939 ? -3.978 -0.551 17.658 1.00 82.56 939 SER A O 1
ATOM 7530 N N . ILE A 1 940 ? -2.072 -0.960 16.535 1.00 85.75 940 ILE A N 1
ATOM 7531 C CA . ILE A 1 940 ? -2.499 -0.364 15.267 1.00 85.75 940 ILE A CA 1
ATOM 7532 C C . ILE A 1 940 ? -3.698 -1.130 14.717 1.00 85.75 940 ILE A C 1
ATOM 7534 O O . ILE A 1 940 ? -4.708 -0.498 14.427 1.00 85.75 940 ILE A O 1
ATOM 7538 N N . LEU A 1 941 ? -3.601 -2.461 14.631 1.00 82.38 941 LEU A N 1
ATOM 7539 C CA . LEU A 1 941 ? -4.657 -3.324 14.111 1.00 82.38 941 LEU A CA 1
ATOM 7540 C C . LEU A 1 941 ? -5.983 -3.088 14.851 1.00 82.38 941 LEU A C 1
ATOM 7542 O O . LEU A 1 941 ? -6.970 -2.775 14.203 1.00 82.38 941 LEU A O 1
ATOM 7546 N N . ASP A 1 942 ? -5.995 -3.070 16.187 1.00 76.69 942 ASP A N 1
ATOM 7547 C CA . ASP A 1 942 ? -7.214 -2.793 16.979 1.00 76.69 942 ASP A CA 1
ATOM 7548 C C . ASP A 1 942 ? -7.878 -1.452 16.674 1.00 76.69 942 ASP A C 1
ATOM 7550 O O . ASP A 1 942 ? -9.069 -1.275 16.921 1.00 76.69 942 ASP A O 1
ATOM 7554 N N . LEU A 1 943 ? -7.085 -0.467 16.259 1.00 78.50 943 LEU A N 1
ATOM 7555 C CA . LEU A 1 943 ? -7.555 0.897 16.047 1.00 78.50 943 LEU A CA 1
ATOM 7556 C C . LEU A 1 943 ? -8.051 1.123 14.622 1.00 78.50 943 LEU A C 1
ATOM 7558 O O . LEU A 1 943 ? -8.798 2.074 14.402 1.00 78.50 943 LEU A O 1
ATOM 7562 N N . VAL A 1 944 ? -7.629 0.284 13.676 1.00 79.25 944 VAL A N 1
ATOM 7563 C CA . VAL A 1 944 ? -8.046 0.359 12.268 1.00 79.25 944 VAL A CA 1
ATOM 7564 C C . VAL A 1 944 ? -9.048 -0.727 11.894 1.00 79.25 944 VAL A C 1
ATOM 7566 O O . VAL A 1 944 ? -9.775 -0.574 10.918 1.00 79.25 944 VAL A O 1
ATOM 7569 N N . GLN A 1 945 ? -9.101 -1.816 12.658 1.00 76.56 945 GLN A N 1
ATOM 7570 C CA . GLN A 1 945 ? -9.982 -2.944 12.416 1.00 76.56 945 GLN A CA 1
ATOM 7571 C C . GLN A 1 945 ? -11.340 -2.721 13.096 1.00 76.56 945 GLN A C 1
ATOM 7573 O O . GLN A 1 945 ? -11.501 -2.876 14.306 1.00 76.56 945 GLN A O 1
ATOM 7578 N N . ASP A 1 946 ? -12.347 -2.399 12.287 1.00 65.81 946 ASP A N 1
ATOM 7579 C CA . ASP A 1 946 ? -13.728 -2.231 12.753 1.00 65.81 946 ASP A CA 1
ATOM 7580 C C . ASP A 1 946 ? -14.558 -3.528 12.704 1.00 65.81 946 ASP A C 1
ATOM 7582 O O . ASP A 1 946 ? -15.612 -3.610 13.343 1.00 65.81 946 ASP A O 1
ATOM 7586 N N . GLN A 1 947 ? -14.100 -4.541 11.957 1.00 67.75 947 GLN A N 1
ATOM 7587 C CA . GLN A 1 947 ? -14.809 -5.807 11.740 1.00 67.75 947 GLN A CA 1
ATOM 7588 C C . GLN A 1 947 ? -14.175 -6.966 12.509 1.00 67.75 947 GLN A C 1
ATOM 7590 O O . GLN A 1 947 ? -12.969 -6.982 12.724 1.00 67.75 947 GLN A O 1
ATOM 7595 N N . ALA A 1 948 ? -14.985 -7.939 12.930 1.00 64.75 948 ALA A N 1
ATOM 7596 C CA . ALA A 1 948 ? -14.466 -9.160 13.543 1.00 64.75 948 ALA A CA 1
ATOM 7597 C C . ALA A 1 948 ? -13.751 -10.022 12.498 1.00 64.75 948 ALA A C 1
ATOM 7599 O O . ALA A 1 948 ? -14.364 -10.412 11.503 1.00 64.75 948 ALA A O 1
ATOM 7600 N N . GLU A 1 949 ? -12.486 -10.342 12.752 1.00 67.31 949 GLU A N 1
ATOM 7601 C CA . GLU A 1 949 ? -11.714 -11.268 11.928 1.00 67.31 949 GLU A CA 1
ATOM 7602 C C . GLU A 1 949 ? -11.889 -12.707 12.431 1.00 67.31 949 GLU A C 1
ATOM 7604 O O . GLU A 1 949 ? -12.361 -12.968 13.542 1.00 67.31 949 GLU A O 1
ATOM 7609 N N . SER A 1 950 ? -11.493 -13.685 11.615 1.00 67.12 950 SER A N 1
ATOM 7610 C CA . SER A 1 950 ? -11.582 -15.110 11.984 1.00 67.12 950 SER A CA 1
ATOM 7611 C C . SER A 1 950 ? -10.859 -15.438 13.301 1.00 67.12 950 SER A C 1
ATOM 7613 O O . SER A 1 950 ? -11.300 -16.301 14.067 1.00 67.12 950 SER A O 1
ATOM 7615 N N . SER A 1 951 ? -9.779 -14.711 13.594 1.00 68.25 951 SER A N 1
ATOM 7616 C CA . SER A 1 951 ? -9.009 -14.798 14.833 1.00 68.25 951 SER A CA 1
ATOM 7617 C C . SER A 1 951 ? -9.809 -14.333 16.053 1.00 68.25 951 SER A C 1
ATOM 7619 O O . SER A 1 951 ? -9.706 -14.966 17.105 1.00 68.25 951 SER A O 1
ATOM 7621 N N . ASP A 1 952 ? -10.649 -13.303 15.915 1.00 74.69 952 ASP A N 1
ATOM 7622 C CA . ASP A 1 952 ? -11.549 -12.825 16.970 1.00 74.69 952 ASP A CA 1
ATOM 7623 C C . ASP A 1 952 ? -12.651 -13.853 17.252 1.00 74.69 952 ASP A C 1
ATOM 7625 O O . ASP A 1 952 ? -12.958 -14.159 18.404 1.00 74.69 952 ASP A O 1
ATOM 7629 N N . VAL A 1 953 ? -13.220 -14.455 16.204 1.00 78.50 953 VAL A N 1
ATOM 7630 C CA . VAL A 1 953 ? -14.254 -15.492 16.351 1.00 78.50 953 VAL A CA 1
ATOM 7631 C C . VAL A 1 953 ? -13.675 -16.737 17.024 1.00 78.50 953 VAL A C 1
ATOM 7633 O O . VAL A 1 953 ? -14.253 -17.256 17.981 1.00 78.50 953 VAL A O 1
ATOM 7636 N N . ALA A 1 954 ? -12.506 -17.197 16.570 1.00 77.75 954 ALA A N 1
ATOM 7637 C CA . ALA A 1 954 ? -11.820 -18.349 17.143 1.00 77.75 954 ALA A CA 1
ATOM 7638 C C . ALA A 1 954 ? -11.357 -18.098 18.587 1.00 77.75 954 ALA A C 1
ATOM 7640 O O . ALA A 1 954 ? -11.433 -19.000 19.423 1.00 77.75 954 ALA A O 1
ATOM 7641 N N . SER A 1 955 ? -10.907 -16.882 18.916 1.00 82.12 955 SER A N 1
ATOM 7642 C CA . SER A 1 955 ? -10.453 -16.563 20.272 1.00 82.12 955 SER A CA 1
ATOM 7643 C C . SER A 1 955 ? -11.589 -16.686 21.286 1.00 82.12 955 SER A C 1
ATOM 7645 O O . SER A 1 955 ? -11.367 -17.219 22.377 1.00 82.12 955 SER A O 1
ATOM 7647 N N . MET A 1 956 ? -12.817 -16.323 20.900 1.00 84.88 956 MET A N 1
ATOM 7648 C CA . MET A 1 956 ? -14.007 -16.444 21.746 1.00 84.88 956 MET A CA 1
ATOM 7649 C C . MET A 1 956 ? -14.372 -17.892 22.101 1.00 84.88 956 MET A C 1
ATOM 7651 O O . MET A 1 956 ? -15.057 -18.100 23.099 1.00 84.88 956 MET A O 1
ATOM 7655 N N . ALA A 1 957 ? -13.868 -18.898 21.377 1.00 80.31 957 ALA A N 1
ATOM 7656 C CA . ALA A 1 957 ? -13.992 -20.306 21.772 1.00 80.31 957 ALA A CA 1
ATOM 7657 C C . ALA A 1 957 ? -13.142 -20.662 23.007 1.00 80.31 957 ALA A C 1
ATOM 7659 O O . ALA A 1 957 ? -13.416 -21.642 23.696 1.00 80.31 957 ALA A O 1
ATOM 7660 N N . THR A 1 958 ? -12.096 -19.877 23.277 1.00 74.75 958 THR A N 1
ATOM 7661 C CA . THR A 1 958 ? -11.129 -20.107 24.365 1.00 74.75 958 THR A CA 1
ATOM 7662 C C . THR A 1 958 ? -11.328 -19.177 25.563 1.00 74.75 958 THR A C 1
ATOM 7664 O O . THR A 1 958 ? -10.698 -19.365 26.605 1.00 74.75 958 THR A O 1
ATOM 7667 N N . VAL A 1 959 ? -12.205 -18.178 25.437 1.00 80.94 959 VAL A N 1
ATOM 7668 C CA . VAL A 1 959 ? -12.531 -17.247 26.520 1.00 80.94 959 VAL A CA 1
ATOM 7669 C C . VAL A 1 959 ? -13.423 -17.949 27.551 1.00 80.94 959 VAL A C 1
ATOM 7671 O O . VAL A 1 959 ? -14.401 -18.589 27.168 1.00 80.94 959 VAL A O 1
ATOM 7674 N N . PRO A 1 960 ? -13.165 -17.794 28.863 1.00 65.56 960 PRO A N 1
ATOM 7675 C CA . PRO A 1 960 ? -14.011 -18.358 29.912 1.00 65.56 960 PRO A CA 1
ATOM 7676 C C . PRO A 1 960 ? -15.283 -17.512 30.131 1.00 65.56 960 PRO A C 1
ATOM 7678 O O . PRO A 1 960 ? -15.521 -17.005 31.224 1.00 65.56 960 PRO A O 1
ATOM 7681 N N . LEU A 1 961 ? -16.081 -17.326 29.077 1.00 84.44 961 LEU A N 1
ATOM 7682 C CA . LEU A 1 961 ? -17.486 -16.904 29.145 1.00 84.44 961 LEU A CA 1
ATOM 7683 C C . LEU A 1 961 ? -18.376 -18.148 28.931 1.00 84.44 961 LEU A C 1
ATOM 7685 O O . LEU A 1 961 ? -17.991 -19.265 29.278 1.00 84.44 961 LEU A O 1
ATOM 7689 N N . GLN A 1 962 ? -19.571 -17.973 28.367 1.00 85.62 962 GLN A N 1
ATOM 7690 C CA . GLN A 1 962 ? -20.444 -19.074 27.965 1.00 85.62 962 GLN A CA 1
ATOM 7691 C C . GLN A 1 962 ? -19.907 -19.789 26.713 1.00 85.62 962 GLN A C 1
ATOM 7693 O O . GLN A 1 962 ? -19.369 -19.160 25.799 1.00 85.62 962 GLN A O 1
ATOM 7698 N N . GLN A 1 963 ? -20.083 -21.112 26.662 1.00 88.69 963 GLN A N 1
ATOM 7699 C CA . GLN A 1 963 ? -19.607 -21.950 25.556 1.00 88.69 963 GLN A CA 1
ATOM 7700 C C . GLN A 1 963 ? -20.322 -21.613 24.240 1.00 88.69 963 GLN A C 1
ATOM 7702 O O . GLN A 1 963 ? -21.553 -21.520 24.194 1.00 88.69 963 GLN A O 1
ATOM 7707 N N . LEU A 1 964 ? -19.539 -21.451 23.173 1.00 90.81 964 LEU A N 1
ATOM 7708 C CA . LEU A 1 964 ? -19.981 -20.996 21.855 1.00 90.81 964 LEU A CA 1
ATOM 7709 C C . LEU A 1 964 ? -19.983 -22.148 20.840 1.00 90.81 964 LEU A C 1
ATOM 7711 O O . LEU A 1 964 ? -18.977 -22.846 20.711 1.00 90.81 964 LEU A O 1
ATOM 7715 N N . ALA A 1 965 ? -21.070 -22.273 20.076 1.00 91.50 965 ALA A N 1
ATOM 7716 C CA . ALA A 1 965 ? -21.155 -23.050 18.841 1.00 91.50 965 ALA A CA 1
ATOM 7717 C C . ALA A 1 965 ? -21.450 -22.127 17.646 1.00 91.50 965 ALA A C 1
ATOM 7719 O O . ALA A 1 965 ? -22.266 -21.206 17.742 1.00 91.50 965 ALA A O 1
ATOM 7720 N N . VAL A 1 966 ? -20.808 -22.397 16.508 1.00 90.25 966 VAL A N 1
ATOM 7721 C CA . VAL A 1 966 ? -20.986 -21.644 15.256 1.00 90.25 966 VAL A CA 1
ATOM 7722 C C . VAL A 1 966 ? -21.478 -22.593 14.166 1.00 90.25 966 VAL A C 1
ATOM 7724 O O . VAL A 1 966 ? -20.881 -23.647 13.949 1.00 90.25 966 VAL A O 1
ATOM 7727 N N . CYS A 1 967 ? -22.570 -22.221 13.502 1.00 90.56 967 CYS A N 1
ATOM 7728 C CA . CYS A 1 967 ? -23.175 -22.935 12.382 1.00 90.56 967 CYS A CA 1
ATOM 7729 C C . CYS A 1 967 ? -22.875 -22.205 11.067 1.00 90.56 967 CYS A C 1
ATOM 7731 O O . CYS A 1 967 ? -23.152 -21.015 10.954 1.00 90.56 967 CYS A O 1
ATOM 7733 N N . GLU A 1 968 ? -22.317 -22.891 10.075 1.00 88.12 968 GLU A N 1
ATOM 7734 C CA . GLU A 1 968 ? -22.050 -22.331 8.746 1.00 88.12 968 GLU A CA 1
ATOM 7735 C C . GLU A 1 968 ? -23.235 -22.588 7.803 1.00 88.12 968 GLU A C 1
ATOM 7737 O O . GLU A 1 968 ? -23.688 -23.729 7.659 1.00 88.12 968 GLU A O 1
ATOM 7742 N N . ALA A 1 969 ? -23.751 -21.542 7.150 1.00 85.12 969 ALA A N 1
ATOM 7743 C CA . ALA A 1 969 ? -24.834 -21.662 6.179 1.00 85.12 969 ALA A CA 1
ATOM 7744 C C . ALA A 1 969 ? -24.363 -22.407 4.916 1.00 85.12 969 ALA A C 1
ATOM 7746 O O . ALA A 1 969 ? -23.547 -21.920 4.136 1.00 85.12 969 ALA A O 1
ATOM 7747 N N . MET A 1 970 ? -24.915 -23.598 4.669 1.00 81.44 970 MET A N 1
ATOM 7748 C CA . MET A 1 970 ? -24.404 -24.523 3.646 1.00 81.44 970 MET A CA 1
ATOM 7749 C C . MET A 1 970 ? -24.693 -24.114 2.190 1.00 81.44 970 MET A C 1
ATOM 7751 O O . MET A 1 970 ? -24.244 -24.793 1.268 1.00 81.44 970 MET A O 1
ATOM 7755 N N . PHE A 1 971 ? -25.476 -23.058 1.962 1.00 74.94 971 PHE A N 1
ATOM 7756 C CA . PHE A 1 971 ? -25.804 -22.553 0.623 1.00 74.94 971 PHE A CA 1
ATOM 7757 C C . PHE A 1 971 ? -24.920 -21.381 0.172 1.00 74.94 971 PHE A C 1
ATOM 7759 O O . PHE A 1 971 ? -25.084 -20.935 -0.962 1.00 74.94 971 PHE A O 1
ATOM 7766 N N . ASP A 1 972 ? -24.023 -20.896 1.037 1.00 59.62 972 ASP A N 1
ATOM 7767 C CA . ASP A 1 972 ? -23.425 -19.559 0.926 1.00 59.62 972 ASP A CA 1
ATOM 7768 C C . ASP A 1 972 ? -21.885 -19.545 0.827 1.00 59.62 972 ASP A C 1
ATOM 7770 O O . ASP A 1 972 ? -21.291 -18.479 0.694 1.00 59.62 972 ASP A O 1
ATOM 7774 N N . SER A 1 973 ? -21.197 -20.696 0.872 1.00 54.22 973 SER A N 1
ATOM 7775 C CA . SER A 1 973 ? -19.734 -20.728 0.703 1.00 54.22 973 SER A CA 1
ATOM 7776 C C . SER A 1 973 ? -19.318 -21.139 -0.713 1.00 54.22 973 SER A C 1
ATOM 7778 O O . SER A 1 973 ? -19.626 -22.228 -1.192 1.00 54.22 973 SER A O 1
ATOM 7780 N N . GLU A 1 974 ? -18.550 -20.293 -1.403 1.00 49.84 974 GLU A N 1
ATOM 7781 C CA . GLU A 1 974 ? -17.946 -20.661 -2.695 1.00 49.84 974 GLU A CA 1
ATOM 7782 C C . GLU A 1 974 ? -16.945 -21.831 -2.542 1.00 49.84 974 GLU A C 1
ATOM 7784 O O . GLU A 1 974 ? -16.671 -22.567 -3.494 1.00 49.84 974 GLU A O 1
ATOM 7789 N N . ASN A 1 975 ? -16.488 -22.071 -1.306 1.00 48.62 975 ASN A N 1
ATOM 7790 C CA . ASN A 1 975 ? -15.553 -23.114 -0.891 1.00 48.62 975 ASN A CA 1
ATOM 7791 C C . ASN A 1 975 ? -16.186 -24.410 -0.326 1.00 48.62 975 ASN A C 1
ATOM 7793 O O . ASN A 1 975 ? -15.443 -25.327 0.044 1.00 48.62 975 ASN A O 1
ATOM 7797 N N . THR A 1 976 ? -17.521 -24.571 -0.268 1.00 52.47 976 THR A N 1
ATOM 7798 C CA . THR A 1 976 ? -18.125 -25.751 0.405 1.00 52.47 976 THR A CA 1
ATOM 7799 C C . THR A 1 976 ? -17.827 -27.088 -0.281 1.00 52.47 976 THR A C 1
ATOM 7801 O O . THR A 1 976 ? -18.032 -28.136 0.330 1.00 52.47 976 THR A O 1
ATOM 7804 N N . TYR A 1 977 ? -17.327 -27.107 -1.521 1.00 53.88 977 TYR A N 1
ATOM 7805 C CA . TYR A 1 977 ? -17.168 -28.343 -2.299 1.00 53.88 977 TYR A CA 1
ATOM 7806 C C . TYR A 1 977 ? -16.357 -29.434 -1.579 1.00 53.88 977 TYR A C 1
ATOM 7808 O O . TYR A 1 977 ? -16.720 -30.607 -1.663 1.00 53.88 977 TYR A O 1
ATOM 7816 N N . ASN A 1 978 ? -15.329 -29.066 -0.805 1.00 53.28 978 ASN A N 1
ATOM 7817 C CA . ASN A 1 978 ? -14.440 -30.042 -0.165 1.00 53.28 978 ASN A CA 1
ATOM 7818 C C . ASN A 1 978 ? -14.904 -30.507 1.233 1.00 53.28 978 ASN A C 1
ATOM 7820 O O . ASN A 1 978 ? -14.556 -31.614 1.637 1.00 53.28 978 ASN A O 1
ATOM 7824 N N . ASN A 1 979 ? -15.728 -29.722 1.945 1.00 62.50 979 ASN A N 1
ATOM 7825 C CA . ASN A 1 979 ? -16.107 -29.981 3.348 1.00 62.50 979 ASN A CA 1
ATOM 7826 C C . ASN A 1 979 ? -17.624 -30.123 3.588 1.00 62.50 979 ASN A C 1
ATOM 7828 O O . ASN A 1 979 ? -18.048 -30.395 4.709 1.00 62.50 979 ASN A O 1
ATOM 7832 N N . ILE A 1 980 ? -18.477 -30.000 2.562 1.00 71.25 980 ILE A N 1
ATOM 7833 C CA . ILE A 1 980 ? -19.938 -30.021 2.764 1.00 71.25 980 ILE A CA 1
ATOM 7834 C C . ILE A 1 980 ? -20.453 -31.329 3.375 1.00 71.25 980 ILE A C 1
ATOM 7836 O O . ILE A 1 980 ? -21.490 -31.343 4.029 1.00 71.25 980 ILE A O 1
ATOM 7840 N N . GLN A 1 981 ? -19.739 -32.441 3.171 1.00 71.19 981 GLN A N 1
ATOM 7841 C CA . GLN A 1 981 ? -20.133 -33.745 3.698 1.00 71.19 981 GLN A CA 1
ATOM 7842 C C . GLN A 1 981 ? -19.912 -33.843 5.213 1.00 71.19 981 GLN A C 1
ATOM 7844 O O . GLN A 1 981 ? -20.755 -34.409 5.900 1.00 71.19 981 GLN A O 1
ATOM 7849 N N . SER A 1 982 ? -18.805 -33.298 5.732 1.00 73.38 982 SER A N 1
ATOM 7850 C CA . SER A 1 982 ? -18.546 -33.267 7.175 1.00 73.38 982 SER A CA 1
ATOM 7851 C C . SER A 1 982 ? -19.484 -32.282 7.869 1.00 73.38 982 SER A C 1
ATOM 7853 O O . SER A 1 982 ? -20.088 -32.642 8.873 1.00 73.38 982 SER A O 1
ATOM 7855 N N . LEU A 1 983 ? -19.703 -31.104 7.272 1.00 77.62 983 LEU A N 1
ATOM 7856 C CA . LEU A 1 983 ? -20.679 -30.122 7.757 1.00 77.62 983 LEU A CA 1
ATOM 7857 C C . LEU A 1 983 ? -22.110 -30.676 7.755 1.00 77.62 983 LEU A C 1
ATOM 7859 O O . LEU A 1 983 ? -22.856 -30.451 8.699 1.00 77.62 983 LEU A O 1
ATOM 7863 N N . ALA A 1 984 ? -22.502 -31.450 6.738 1.00 81.06 984 ALA A N 1
ATOM 7864 C CA . ALA A 1 984 ? -23.833 -32.056 6.683 1.00 81.06 984 ALA A CA 1
ATOM 7865 C C . ALA A 1 984 ? -24.117 -32.983 7.877 1.00 81.06 984 ALA A C 1
ATOM 7867 O O . ALA A 1 984 ? -25.251 -33.033 8.347 1.00 81.06 984 ALA A O 1
ATOM 7868 N N . VAL A 1 985 ? -23.106 -33.711 8.369 1.00 83.69 985 VAL A N 1
ATOM 7869 C CA . VAL A 1 985 ? -23.250 -34.637 9.509 1.00 83.69 985 VAL A CA 1
ATOM 7870 C C . VAL A 1 985 ? -23.530 -33.884 10.811 1.00 83.69 985 VAL A C 1
ATOM 7872 O O . VAL A 1 985 ? -24.240 -34.399 11.671 1.00 83.69 985 VAL A O 1
ATOM 7875 N N . SER A 1 986 ? -23.011 -32.665 10.947 1.00 84.38 986 SER A N 1
ATOM 7876 C CA . SER A 1 986 ? -23.223 -31.792 12.102 1.00 84.38 986 SER A CA 1
ATOM 7877 C C . SER A 1 986 ? -24.277 -30.707 11.859 1.00 84.38 986 SER A C 1
ATOM 7879 O O . SER A 1 986 ? -24.331 -29.739 12.611 1.00 84.38 986 SER A O 1
ATOM 7881 N N . HIS A 1 987 ? -25.100 -30.825 10.809 1.00 88.56 987 HIS A N 1
ATOM 7882 C CA . HIS A 1 987 ? -26.095 -29.811 10.422 1.00 88.56 987 HIS A CA 1
ATOM 7883 C C . HIS A 1 987 ? -25.499 -28.394 10.247 1.00 88.56 987 HIS A C 1
ATOM 7885 O O . HIS A 1 987 ? -26.163 -27.384 10.474 1.00 88.56 987 HIS A O 1
ATOM 7891 N N . GLY A 1 988 ? -24.230 -28.326 9.842 1.00 86.50 988 GLY A N 1
ATOM 7892 C CA . GLY A 1 988 ? -23.447 -27.110 9.634 1.00 86.50 988 GLY A CA 1
ATOM 7893 C C . GLY A 1 988 ? -22.695 -26.597 10.859 1.00 86.50 988 GLY A C 1
ATOM 7894 O O . GLY A 1 988 ? -21.943 -25.637 10.724 1.00 86.50 988 GLY A O 1
ATOM 7895 N N . PHE A 1 989 ? -22.834 -27.213 12.038 1.00 89.00 989 PHE A N 1
ATOM 7896 C CA . PHE A 1 989 ? -22.054 -26.813 13.211 1.00 89.00 989 PHE A CA 1
ATOM 7897 C C . PHE A 1 989 ? -20.577 -27.195 13.071 1.00 89.00 989 PHE A C 1
ATOM 7899 O O . PHE A 1 989 ? -20.227 -28.339 12.767 1.00 89.00 989 PHE A O 1
ATOM 7906 N N . LEU A 1 990 ? -19.702 -26.225 13.322 1.00 84.38 990 LEU A N 1
ATOM 7907 C CA . LEU A 1 990 ? -18.258 -26.362 13.188 1.00 84.38 990 LEU A CA 1
ATOM 7908 C C . LEU A 1 990 ? -17.644 -27.120 14.374 1.00 84.38 990 LEU A C 1
ATOM 7910 O O . LEU A 1 990 ? -17.843 -26.762 15.532 1.00 84.38 990 LEU A O 1
ATOM 7914 N N . HIS A 1 991 ? -16.809 -28.121 14.084 1.00 79.81 991 HIS A N 1
ATOM 7915 C CA . HIS A 1 991 ? -16.097 -28.905 15.106 1.00 79.81 991 HIS A CA 1
ATOM 7916 C C . HIS A 1 991 ? -14.947 -28.153 15.797 1.00 79.81 991 HIS A C 1
ATOM 7918 O O . HIS A 1 991 ? -14.407 -28.642 16.784 1.00 79.81 991 HIS A O 1
ATOM 7924 N N . SER A 1 992 ? -14.546 -26.987 15.282 1.00 72.25 992 SER A N 1
ATOM 7925 C CA . SER A 1 992 ? -13.529 -26.120 15.894 1.00 72.25 992 SER A CA 1
ATOM 7926 C C . SER A 1 992 ? -14.044 -25.340 17.111 1.00 72.25 992 SER A C 1
ATOM 7928 O O . SER A 1 992 ? -13.263 -24.657 17.768 1.00 72.25 992 SER A O 1
ATOM 7930 N N . PHE A 1 993 ? -15.344 -25.429 17.397 1.00 84.31 993 PHE A N 1
ATOM 7931 C CA . PHE A 1 993 ? -16.026 -24.785 18.517 1.00 84.31 993 PHE A CA 1
ATOM 7932 C C . PHE A 1 993 ? -16.637 -25.838 19.452 1.00 84.31 993 PHE A C 1
ATOM 7934 O O . PHE A 1 993 ? -16.465 -27.041 19.246 1.00 84.31 993 PHE A O 1
ATOM 7941 N N . SER A 1 994 ? -17.342 -25.396 20.500 1.00 85.81 994 SER A N 1
ATOM 7942 C CA . SER A 1 994 ? -18.049 -26.328 21.386 1.00 85.81 994 SER A CA 1
ATOM 7943 C C . SER A 1 994 ? -19.103 -27.104 20.599 1.00 85.81 994 SER A C 1
ATOM 7945 O O . SER A 1 994 ? -19.733 -26.563 19.686 1.00 85.81 994 SER A O 1
ATOM 7947 N N . SER A 1 995 ? -19.312 -28.371 20.961 1.00 87.00 995 SER A N 1
ATOM 7948 C CA . SER A 1 995 ? -20.387 -29.158 20.362 1.00 87.00 995 SER A CA 1
ATOM 7949 C C . SER A 1 995 ? -21.752 -28.534 20.677 1.00 87.00 995 SER A C 1
ATOM 7951 O O . SER A 1 995 ? -21.922 -27.867 21.698 1.00 87.00 995 SER A O 1
ATOM 7953 N N . GLU A 1 996 ? -22.751 -28.780 19.826 1.00 88.88 996 GLU A N 1
ATOM 7954 C CA . GLU A 1 996 ? -24.116 -28.267 20.022 1.00 88.88 996 GLU A CA 1
ATOM 7955 C C . GLU A 1 996 ? -24.691 -28.628 21.407 1.00 88.88 996 GLU A C 1
ATOM 7957 O O . GLU A 1 996 ? -25.418 -27.843 22.010 1.00 88.88 996 GLU A O 1
ATOM 7962 N N . ALA A 1 997 ? -24.327 -29.800 21.939 1.00 86.19 997 ALA A N 1
ATOM 7963 C CA . ALA A 1 997 ? -24.789 -30.283 23.240 1.00 86.19 997 ALA A CA 1
ATOM 7964 C C . ALA A 1 997 ? -24.155 -29.547 24.435 1.00 86.19 997 ALA A C 1
ATOM 7966 O O . ALA A 1 997 ? -24.773 -29.433 25.497 1.00 86.19 997 ALA A O 1
ATOM 7967 N N . GLU A 1 998 ? -22.922 -29.074 24.276 1.00 87.88 998 GLU A N 1
ATOM 7968 C CA . GLU A 1 998 ? -22.156 -28.389 25.321 1.00 87.88 998 GLU A CA 1
ATOM 7969 C C . GLU A 1 998 ? -22.423 -26.878 25.291 1.00 87.88 998 GLU A C 1
ATOM 7971 O O . GLU A 1 998 ? -22.546 -26.239 26.337 1.00 87.88 998 GLU A O 1
ATOM 7976 N N . ALA A 1 999 ? -22.631 -26.321 24.096 1.00 90.81 999 ALA A N 1
ATOM 7977 C CA . ALA A 1 999 ? -22.809 -24.896 23.886 1.00 90.81 999 ALA A CA 1
ATOM 7978 C C . ALA A 1 999 ? -24.027 -24.286 24.608 1.00 90.81 999 ALA A C 1
ATOM 7980 O O . ALA A 1 999 ? -25.036 -24.923 24.938 1.00 90.81 999 ALA A O 1
ATOM 7981 N N . ARG A 1 1000 ? -23.908 -22.982 24.855 1.00 91.75 1000 ARG A N 1
ATOM 7982 C CA . ARG A 1 1000 ? -24.944 -22.112 25.428 1.00 91.75 1000 ARG A CA 1
ATOM 7983 C C . ARG A 1 1000 ? -25.258 -20.935 24.510 1.00 91.75 1000 ARG A C 1
ATOM 7985 O O . ARG A 1 1000 ? -26.396 -20.480 24.482 1.00 91.75 1000 ARG A O 1
ATOM 7992 N N . ILE A 1 1001 ? -24.273 -20.492 23.731 1.00 94.31 1001 ILE A N 1
ATOM 7993 C CA . ILE A 1 1001 ? -24.413 -19.480 22.686 1.00 94.31 1001 ILE A CA 1
ATOM 7994 C C . ILE A 1 1001 ? -24.348 -20.181 21.330 1.00 94.31 1001 ILE A C 1
ATOM 7996 O O . ILE A 1 1001 ? -23.416 -20.942 21.072 1.00 94.31 1001 ILE A O 1
ATOM 8000 N N . PHE A 1 1002 ? -25.311 -19.891 20.457 1.00 95.62 1002 PHE A N 1
ATOM 8001 C CA . PHE A 1 1002 ? -25.380 -20.448 19.110 1.00 95.62 1002 PHE A CA 1
ATOM 8002 C C . PHE A 1 1002 ? -25.406 -19.305 18.098 1.00 95.62 1002 PHE A C 1
ATOM 8004 O O . PHE A 1 1002 ? -26.271 -18.428 18.160 1.00 95.62 1002 PHE A O 1
ATOM 8011 N N . LEU A 1 1003 ? -24.448 -19.301 17.178 1.00 94.12 1003 LEU A N 1
ATOM 8012 C CA . LEU A 1 1003 ? -24.346 -18.315 16.104 1.00 94.12 1003 LEU A CA 1
ATOM 8013 C C . LEU A 1 1003 ? -24.502 -18.999 14.750 1.00 94.12 1003 LEU A C 1
ATOM 8015 O O . LEU A 1 1003 ? -24.143 -20.166 14.602 1.00 94.12 1003 LEU A O 1
ATOM 8019 N N . ILE A 1 1004 ? -25.000 -18.262 13.762 1.00 91.12 1004 ILE A N 1
ATOM 8020 C CA . ILE A 1 1004 ? -25.022 -18.693 12.363 1.00 91.12 1004 ILE A CA 1
ATOM 8021 C C . ILE A 1 1004 ? -24.221 -17.717 11.504 1.00 91.12 1004 ILE A C 1
ATOM 8023 O O . ILE A 1 1004 ? -24.368 -16.505 11.647 1.00 91.12 1004 ILE A O 1
ATOM 8027 N N . HIS A 1 1005 ? -23.361 -18.253 10.644 1.00 86.81 1005 HIS A N 1
ATOM 8028 C CA . HIS A 1 1005 ? -22.500 -17.514 9.731 1.00 86.81 1005 HIS A CA 1
ATOM 8029 C C . HIS A 1 1005 ? -22.995 -17.652 8.285 1.00 86.81 1005 HIS A C 1
ATOM 8031 O O . HIS A 1 1005 ? -23.184 -18.764 7.791 1.00 86.81 1005 HIS A O 1
ATOM 8037 N N . PHE A 1 1006 ? -23.160 -16.509 7.626 1.00 81.62 1006 PHE A N 1
ATOM 8038 C CA . PHE A 1 1006 ? -23.414 -16.311 6.192 1.00 81.62 1006 PHE A CA 1
ATOM 8039 C C . PHE A 1 1006 ? -22.153 -15.703 5.549 1.00 81.62 1006 PHE A C 1
ATOM 8041 O O . PHE A 1 1006 ? -21.292 -15.253 6.302 1.00 81.62 1006 PHE A O 1
ATOM 8048 N N . SER A 1 1007 ? -22.029 -15.600 4.215 1.00 67.75 1007 SER A N 1
ATOM 8049 C CA . SER A 1 1007 ? -20.759 -15.260 3.525 1.00 67.75 1007 SER A CA 1
ATOM 8050 C C . SER A 1 1007 ? -20.024 -14.038 4.076 1.00 67.75 1007 SER A C 1
ATOM 8052 O O . SER A 1 1007 ? -18.815 -13.966 3.926 1.00 67.75 1007 SER A O 1
ATOM 8054 N N . ASN A 1 1008 ? -20.724 -13.081 4.700 1.00 69.69 1008 ASN A N 1
ATOM 8055 C CA . ASN A 1 1008 ? -20.121 -11.942 5.400 1.00 69.69 1008 ASN A CA 1
ATOM 8056 C C . ASN A 1 1008 ? -20.964 -11.440 6.590 1.00 69.69 1008 ASN A C 1
ATOM 8058 O O . ASN A 1 1008 ? -20.910 -10.262 6.944 1.00 69.69 1008 ASN A O 1
ATOM 8062 N N . HIS A 1 1009 ? -21.814 -12.281 7.179 1.00 81.25 1009 HIS A N 1
ATOM 8063 C CA . HIS A 1 1009 ? -22.743 -11.842 8.223 1.00 81.25 1009 HIS A CA 1
ATOM 8064 C C . HIS A 1 1009 ? -22.897 -12.889 9.319 1.00 81.25 1009 HIS A C 1
ATOM 8066 O O . HIS A 1 1009 ? -22.865 -14.086 9.052 1.00 81.25 1009 HIS A O 1
ATOM 8072 N N . TYR A 1 1010 ? -23.112 -12.431 10.549 1.00 87.31 1010 TYR A N 1
ATOM 8073 C CA . TYR A 1 1010 ? -23.430 -13.288 11.684 1.00 87.31 1010 TYR A CA 1
ATOM 8074 C C . TYR A 1 1010 ? -24.827 -12.976 12.198 1.00 87.31 1010 TYR A C 1
ATOM 8076 O O . TYR A 1 1010 ? -25.137 -11.814 12.454 1.00 87.31 1010 TYR A O 1
ATOM 8084 N N . GLY A 1 1011 ? -25.618 -14.025 12.401 1.00 90.88 1011 GLY A N 1
ATOM 8085 C CA . GLY A 1 1011 ? -26.858 -13.994 13.169 1.00 90.88 1011 GLY A CA 1
ATOM 8086 C C . GLY A 1 1011 ? -26.738 -14.799 14.463 1.00 90.88 1011 GLY A C 1
ATOM 8087 O O . GLY A 1 1011 ? -25.782 -15.554 14.674 1.00 90.88 1011 GLY A O 1
ATOM 8088 N N . CYS A 1 1012 ? -27.738 -14.672 15.331 1.00 95.50 1012 CYS A N 1
ATOM 8089 C CA . CYS A 1 1012 ? -27.853 -15.463 16.554 1.00 95.50 1012 CYS A CA 1
ATOM 8090 C C . CYS A 1 1012 ? -28.981 -16.496 16.425 1.00 95.50 1012 CYS A C 1
ATOM 8092 O O . CYS A 1 1012 ? -30.070 -16.183 15.945 1.00 95.50 1012 CYS A O 1
ATOM 8094 N N . LEU A 1 1013 ? -28.719 -17.725 16.873 1.00 96.25 1013 LEU A N 1
ATOM 8095 C CA . LEU A 1 1013 ? -29.701 -18.797 16.980 1.00 96.25 1013 LEU A CA 1
ATOM 8096 C C . LEU A 1 1013 ? -30.128 -18.953 18.446 1.00 96.25 1013 LEU A C 1
ATOM 8098 O O . LEU A 1 1013 ? -29.297 -19.124 19.337 1.00 96.25 1013 LEU A O 1
ATOM 8102 N N . LEU A 1 1014 ? -31.434 -18.921 18.704 1.00 95.81 1014 LEU A N 1
ATOM 8103 C CA . LEU A 1 1014 ? -32.005 -19.076 20.042 1.00 95.81 1014 LEU A CA 1
ATOM 8104 C C . LEU A 1 1014 ? -32.750 -20.418 20.143 1.00 95.81 1014 LEU A C 1
ATOM 8106 O O . LEU A 1 1014 ? -33.676 -20.639 19.362 1.00 95.81 1014 LEU A O 1
ATOM 8110 N N . PRO A 1 1015 ? -32.386 -21.322 21.074 1.00 92.94 1015 PRO A N 1
ATOM 8111 C CA . PRO A 1 1015 ? -32.996 -22.650 21.159 1.00 92.94 1015 PRO A CA 1
ATOM 8112 C C . PRO A 1 1015 ? -34.495 -22.601 21.471 1.00 92.94 1015 PRO A C 1
ATOM 8114 O O . PRO A 1 1015 ? -34.916 -21.922 22.412 1.00 92.94 1015 PRO A O 1
ATOM 8117 N N . ILE A 1 1016 ? -35.289 -23.392 20.750 1.00 90.56 1016 ILE A N 1
ATOM 8118 C CA . ILE A 1 1016 ? -36.727 -23.530 21.002 1.00 90.56 1016 ILE A CA 1
ATOM 8119 C C . ILE A 1 1016 ? -36.946 -24.294 22.329 1.00 90.56 1016 ILE A C 1
ATOM 8121 O O . ILE A 1 1016 ? -36.334 -25.346 22.548 1.00 90.56 1016 ILE A O 1
ATOM 8125 N N . PRO A 1 1017 ? -37.812 -23.813 23.244 1.00 77.25 1017 PRO A N 1
ATOM 8126 C CA . PRO A 1 1017 ? -38.120 -24.518 24.489 1.00 77.25 1017 PRO A CA 1
ATOM 8127 C C . PRO A 1 1017 ? -38.755 -25.897 24.230 1.00 77.25 1017 PRO A C 1
ATOM 8129 O O . PRO A 1 1017 ? -39.744 -26.010 23.501 1.00 77.25 1017 PRO A O 1
ATOM 8132 N N . LYS A 1 1018 ? -38.230 -26.954 24.869 1.00 61.94 1018 LYS A N 1
ATOM 8133 C CA . LYS A 1 1018 ? -38.659 -28.358 24.665 1.00 61.94 1018 LYS A CA 1
ATOM 8134 C C . LYS A 1 1018 ? -40.112 -28.660 25.075 1.00 61.94 1018 LYS A C 1
ATOM 8136 O O . LYS A 1 1018 ? -40.637 -29.698 24.692 1.00 61.94 1018 LYS A O 1
ATOM 8141 N N . THR A 1 1019 ? -40.786 -27.767 25.797 1.00 50.94 1019 THR A N 1
ATOM 8142 C CA . THR A 1 1019 ? -42.216 -27.875 26.146 1.00 50.94 1019 THR A CA 1
ATOM 8143 C C . THR A 1 1019 ? -43.163 -27.660 24.957 1.00 50.94 1019 THR A C 1
ATOM 8145 O O . THR A 1 1019 ? -44.347 -27.962 25.058 1.00 50.94 1019 THR A O 1
ATOM 8148 N N . SER A 1 1020 ? -42.651 -27.201 23.811 1.00 40.62 1020 SER A N 1
ATOM 8149 C CA . SER A 1 1020 ? -43.452 -26.824 22.634 1.00 40.62 1020 SER A CA 1
ATOM 8150 C C . SER A 1 1020 ? -43.772 -27.983 21.670 1.00 40.62 1020 SER A C 1
ATOM 8152 O O . SER A 1 1020 ? -44.515 -27.785 20.716 1.00 40.62 1020 SER A O 1
ATOM 8154 N N . GLN A 1 1021 ? -43.215 -29.186 21.869 1.00 36.62 1021 GLN A N 1
ATOM 8155 C CA . GLN A 1 1021 ? -43.392 -30.316 20.934 1.00 36.62 1021 GLN A CA 1
ATOM 8156 C C . GLN A 1 1021 ? -44.603 -31.222 21.241 1.00 36.62 1021 GLN A C 1
ATOM 8158 O O . GLN A 1 1021 ? -44.857 -32.162 20.492 1.00 36.62 1021 GLN A O 1
ATOM 8163 N N . THR A 1 1022 ? -45.374 -30.951 22.301 1.00 28.28 1022 THR A N 1
ATOM 8164 C CA . THR A 1 1022 ? -46.499 -31.810 22.737 1.00 28.28 1022 THR A CA 1
ATOM 8165 C C . THR A 1 1022 ? -47.905 -31.268 22.477 1.00 28.28 1022 THR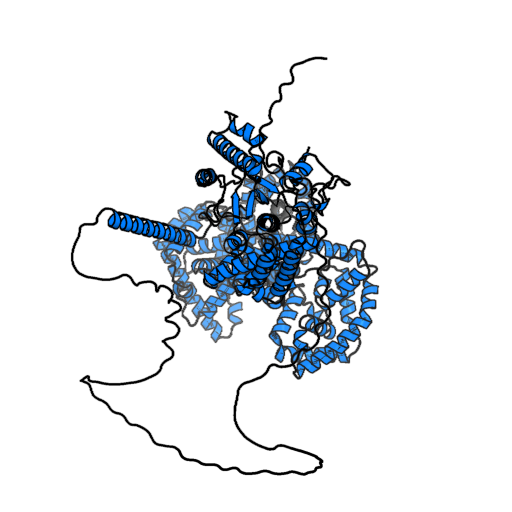 A C 1
ATOM 8167 O O . THR A 1 1022 ? -48.867 -31.991 22.719 1.00 28.28 1022 THR A O 1
ATOM 8170 N N . GLU A 1 1023 ? -48.072 -30.065 21.928 1.00 32.47 1023 GLU A N 1
ATOM 8171 C CA . GLU A 1 1023 ? -49.401 -29.560 21.551 1.00 32.47 1023 GLU A CA 1
ATOM 8172 C C . GLU A 1 1023 ? -49.656 -29.748 20.051 1.00 32.47 1023 GLU A C 1
ATOM 8174 O O . GLU A 1 1023 ? -49.639 -28.816 19.252 1.00 32.47 1023 GLU A O 1
ATOM 8179 N N . ALA A 1 1024 ? -49.909 -31.000 19.662 1.00 28.88 1024 ALA A N 1
ATOM 8180 C CA . ALA A 1 1024 ? -50.667 -31.265 18.445 1.00 28.88 1024 ALA A CA 1
ATOM 8181 C C . ALA A 1 1024 ? -52.115 -30.766 18.653 1.00 28.88 1024 ALA A C 1
ATOM 8183 O O . ALA A 1 1024 ? -52.680 -30.987 19.729 1.00 28.88 1024 ALA A O 1
ATOM 8184 N N . PRO A 1 1025 ? -52.746 -30.113 17.661 1.00 35.12 1025 PRO A N 1
ATOM 8185 C CA . PRO A 1 1025 ? -54.106 -29.619 17.808 1.00 35.12 1025 PRO A CA 1
ATOM 8186 C C . PRO A 1 1025 ? -55.055 -30.810 17.949 1.00 35.12 1025 PRO A C 1
ATOM 8188 O O . PRO A 1 1025 ? -55.252 -31.593 17.019 1.00 35.12 1025 PRO A O 1
ATOM 8191 N N . ASN A 1 1026 ? -55.649 -30.951 19.133 1.00 27.22 1026 ASN A N 1
ATOM 8192 C CA . ASN A 1 1026 ? -56.758 -31.864 19.358 1.00 27.22 1026 ASN A CA 1
ATOM 8193 C C . ASN A 1 1026 ? -57.944 -31.369 18.517 1.00 27.22 1026 ASN A C 1
ATOM 8195 O O . ASN A 1 1026 ? -58.651 -30.437 18.907 1.00 27.22 1026 ASN A O 1
ATOM 8199 N N . ASN A 1 1027 ? -58.149 -31.989 17.354 1.00 31.30 1027 ASN A N 1
ATOM 8200 C CA . ASN A 1 1027 ? -59.375 -31.877 16.575 1.00 31.30 1027 ASN A CA 1
ATOM 8201 C C . ASN A 1 1027 ? -60.548 -32.333 17.452 1.00 31.30 1027 ASN A C 1
ATOM 8203 O O . ASN A 1 1027 ? -60.834 -33.524 17.563 1.00 31.30 1027 ASN A O 1
ATOM 8207 N N . LYS A 1 1028 ? -61.240 -31.379 18.080 1.00 30.94 1028 LYS A N 1
ATOM 8208 C CA . LYS A 1 1028 ? -62.597 -31.601 18.570 1.00 30.94 1028 LYS A CA 1
ATOM 8209 C C . LYS A 1 1028 ? -63.528 -31.582 17.367 1.00 30.94 1028 LYS A C 1
ATOM 8211 O O . LYS A 1 1028 ? -63.900 -30.525 16.870 1.00 30.94 1028 LYS A O 1
ATOM 8216 N N . THR A 1 1029 ? -63.895 -32.774 16.922 1.00 31.64 1029 THR A N 1
ATOM 8217 C CA . THR A 1 1029 ? -65.108 -33.044 16.157 1.00 31.64 1029 THR A CA 1
ATOM 8218 C C . THR A 1 1029 ? -66.304 -32.472 16.923 1.00 31.64 1029 THR A C 1
ATOM 8220 O O . THR A 1 1029 ? -66.683 -32.984 17.975 1.00 31.64 1029 THR A O 1
ATOM 8223 N N . GLN A 1 1030 ? -66.875 -31.382 16.416 1.00 30.45 1030 GLN A N 1
ATOM 8224 C CA . GLN A 1 1030 ? -68.266 -31.021 16.665 1.00 30.45 1030 GLN A CA 1
ATOM 8225 C C . GLN A 1 1030 ? -69.068 -31.504 15.460 1.00 30.45 1030 GLN A C 1
ATOM 8227 O O . GLN A 1 1030 ? -68.919 -30.979 14.360 1.00 30.45 1030 GLN A O 1
ATOM 8232 N N . ASP A 1 1031 ? -69.870 -32.538 15.687 1.00 26.67 1031 ASP A N 1
ATOM 8233 C CA . ASP A 1 1031 ? -70.983 -32.911 14.814 1.00 26.67 1031 ASP A CA 1
ATOM 8234 C C . ASP A 1 1031 ? -72.202 -31.989 15.083 1.00 26.67 1031 ASP A C 1
ATOM 8236 O O . ASP A 1 1031 ? -72.208 -31.258 16.080 1.00 26.67 1031 ASP A O 1
ATOM 8240 N N . PRO A 1 1032 ? -73.207 -31.959 14.186 1.00 45.25 1032 PRO A N 1
ATOM 8241 C CA . PRO A 1 1032 ? -73.752 -30.711 13.648 1.00 45.25 1032 PRO A CA 1
ATOM 8242 C C . PRO A 1 1032 ? -75.159 -30.325 14.146 1.00 45.25 1032 PRO A C 1
ATOM 8244 O O . PRO A 1 1032 ? -75.933 -31.182 14.561 1.00 45.25 1032 PRO A O 1
ATOM 8247 N N . ASN A 1 1033 ? -75.500 -29.046 13.900 1.00 27.31 1033 ASN A N 1
ATOM 8248 C CA . ASN A 1 1033 ? -76.833 -28.404 13.834 1.00 27.31 1033 ASN A CA 1
ATOM 8249 C C . ASN A 1 1033 ? -77.704 -28.332 15.111 1.00 27.31 1033 ASN A C 1
ATOM 8251 O O . ASN A 1 1033 ? -77.754 -29.297 15.871 1.00 27.31 1033 ASN A O 1
ATOM 8255 N N . PRO A 1 1034 ? -78.593 -27.320 15.240 1.00 36.59 1034 PRO A N 1
ATOM 8256 C CA . PRO A 1 1034 ? -78.598 -25.937 14.736 1.00 36.59 1034 PRO A CA 1
ATOM 8257 C C . PRO A 1 1034 ? -78.339 -24.879 15.829 1.00 36.59 1034 PRO A C 1
ATOM 8259 O O . PRO A 1 1034 ? -78.539 -25.178 17.029 1.00 36.59 1034 PRO A O 1
#

Radius of gyration: 39.07 Å; chains: 1; bounding box: 127×105×127 Å

Sequence (1034 aa):
MVSTPPSCPPPNKDNLYHLTTNPEDSLILRILRTIGYILLHIITLGLLLLIHYYKHHQVFRKEGLPTPPIIPRAPDKKTLETAKQLTEDKDDRKPSSPKKPTPTPPPIKKISPSPSIPSSPELSDKKILETDKQPGEDKDITPPAPPKKTTPPPIKKISPPPYQRQPEGVGSLNWMVNKAIMRDILPLSSQIIDPTTEEINPYFLASYPNQIKNEPGFFPLDTLKLLAHNPLIPSERRRIAKLALNQIEYLSANYYVVNVPGDGRCFYRSYVVGWLCALAKDSETNSNIFTEEAIRVRELSFASSSPENQALSIQVSTLLESCANYLTLEELYNKVILNPQNNAILVSFIQKLSTYTARRNIAMSVDEASARRIYVSDIEEALLPETLEFLVKKHSYNNLFLNLIAEPPLPSTNTKDQLLLLLGHLPALFLNDQELKTLDSQKQISRRQYELQVEQAFCKLSAVLNCSGWDIETFATRVKDNLPAIIKSQFTRFLQTIKDRRCKDTLPWSQTFSFFAFILTSPSTKLNKICKGFYLEIEGILNSMISAQSNLQDILEVSDRFKDYLKDDLENAWESNVTSSNMFSLLTMHDGLRLAQLLPSLKSLQIRVARLLKNLISASFENPPLSEQPEVLETTVNHLLSAIYTNTTWTSYWDQVCSSEILNLPLDPKIAPEKDSLYTSAARLLFFIFQHPLIETHPSTKQTVANLKMILLPLLQYAFKKVENQTKLKNLLNPILASIFLDAHKPSYPITTKDIQSFCVFFKIHPEIMILDPILELRCKNFANSMFPTFDLENQAKSLIKEIPDTHGNLWESFLKRMNTFSAQPLSDALCSSFLVFSFLENYPELLQKSSPITNKLQCFQKTALETFLEKEEQLIRILRPVFGLAAETLNNYSIFRRQMINHLLRKSDSTTAVFCHSAFRENLISYLLSLHSSNLASILDLVQDQAESSDVASMATVPLQQLAVCEAMFDSENTYNNIQSLAVSHGFLHSFSSEAEARIFLIHFSNHYGCLLPIPKTSQTEAPNNKTQDPNP